Protein AF-0000000071012255 (afdb_homodimer)

pLDDT: mean 90.37, std 17.47, range [22.06, 98.94]

Sequence (1336 aa):
MFRRFIGMVAMVGAVVTPSLVTAQGPAPTIARPAGIAQPALRLTPPPGGAPALTRADVDTWLDGFMPYALADGDIAGATVVVVKDGAILTSRGFGYADIAKRTPVDPARTLMRPGSISKLFVWTAVMQQVERGKLNLDADVNQYLDFKIPPRDGKPITLRQIMTHRAGFEEAAKDIIFHDPKRLMPIDAYLKRWIPRRVFAPGTVPAYSNWATTLAGYIVQRVSNEPFEVYVERNIFAPLRMNNATFRQPLPARFTAQAAQGYGRASGKPIPFELVGPAPAGSLSITGNDMARFMLAHLNGGEYDGGRILSPATTAQMHAAQPGGIANLNRMALGFFESNINNRRVIGHLGDSEAFHSALHLFPAENVGLYLSLSSAGDAGAAGKIRIALFDAFADRYFPSPSRPIVAGVDDANARQHAAMMAGNWSNTRGSQSSFMALVGLLGQMNVSSGPKGELIVPALKGFGGGVRKWVEVSPFLWADPMSHERLGAEVKDGKVVRFAMDQVAPVMEYHQTPAARSSSWLLPALYVALAVMALTAVLWPIRAIVRRRFKGVLAMTPQRLRAFRASRIMAIATVLVLVGWLTTVTVMSADTNSLGSAMDPALWMLQIAGAVVFVGGVAIMAWNLWAAWTAPAGWPGRIWAILLLLSALVILWIAYAFGLMAMSVNYMFRRFIGMVAMVGAVVTPSLVTAQGPAPTIARPAGIAQPALRLTPPPGGAPALTRADVDTWLDGFMPYALADGDIAGATVVVVKDGAILTSRGFGYADIAKRTPVDPARTLMRPGSISKLFVWTAVMQQVERGKLNLDADVNQYLDFKIPPRDGKPITLRQIMTHRAGFEEAAKDIIFHDPKRLMPIDAYLKRWIPRRVFAPGTVPAYSNWATTLAGYIVQRVSNEPFEVYVERNIFAPLRMNNATFRQPLPARFTAQAAQGYGRASGKPIPFELVGPAPAGSLSITGNDMARFMLAHLNGGEYDGGRILSPATTAQMHAAQPGGIANLNRMALGFFESNINNRRVIGHLGDSEAFHSALHLFPAENVGLYLSLSSAGDAGAAGKIRIALFDAFADRYFPSPSRPIVAGVDDANARQHAAMMAGNWSNTRGSQSSFMALVGLLGQMNVSSGPKGELIVPALKGFGGGVRKWVEVSPFLWADPMSHERLGAEVKDGKVVRFAMDQVAPVMEYHQTPAARSSSWLLPALYVALAVMALTAVLWPIRAIVRRRFKGVLAMTPQRLRAFRASRIMAIATVLVLVGWLTTVTVMSADTNSLGSAMDPALWMLQIAGAVVFVGGVAIMAWNLWAAWTAPAGWPGRIWAILLLLSALVILWIAYAFGLMAMSVNY

Radius of gyration: 34.51 Å; Cα contacts (8 Å, |Δi|>4): 2786; chains: 2; bounding box: 96×97×81 Å

Secondary structure (DSSP, 8-state):
-HHHHHHHHHHTTT--------------------------------TT-PPP--HHHHHHHHHHHHHHHHHHHT--EEEEEEEETTEEEEEEEEEEEETTTTEEP-TTT-BB--GGGHHHHHHHHHHHHHHTTS--TTSBGGGG-SS-PPPBTTB--BHHHHHTT-S-BPP--TTSEES-GGG---HHHHHHH----B-S-TTTS----HHHHHHHHHHHHHHHTS-HHHHHIIIIITTTT-TTEE--SSPPHHHHTTBPPEESSTTSPEEPPPEETTTTSS--EE-HHHHHHHHHHHHTTTEETTEESS-HHHHHHHHSPPS-SSTTS--B-SSPEEEEETTEEEEEEEEE-SS-EEEEEEEGGGTEEEEEEESB--GGGHHHHHHHHHHHHHHHHHS----------S-HHHHHHHHHHH-EEEEESSS-SSSTTHHHHHHTPEEEEE-TTS-EE-TT-B-TTSSBP--EEEETTEEE-TTSS-EEEEEEETTEEEEEEETTTTTT--EEEPPGGG-HHHHHHHHHHHHHHHHHHHHHHHHHHHHHHHTT------HHHHHHHHHHHHHHHHHHHHHHHHHHHHHHHHH-GGGSSGGGHHHHHHHHHHHHHHHHHHHHHHHHHHHHHHHS---HHHHHHHHHHHHHHHHHHHHHHHTTTT------/-HHHHHHHHHHTTT--------------------------------TT-PPP--HHHHHHHHHHHHHHHHHHHT--EEEEEEEETTEEEEEEEEEEEETTTTEEP-TTT-BB--GGGHHHHHHHHHHHHHHTTS--TTS-GGGG-SS-PPPBTTB---HHHHHTT-S-BPP--TTSEES-GGG---HHHHHHH----B-S-TTTS----HHHHHHHHHHHHHHHTS-HHHHHIIIIITTTT-TTEE--SSPPGGGGGGBPPEESSTTSPEEPPPEETTTTSS--EE-HHHHHHHHHHHHTTTEETTEESS-HHHHHHHHSPPS-SSTTS--B-SSPEEEEETTEEEEEEEEE-SS-EEEEEEETTTTEEEEEEESB--GGGHHHHHHHHHHHHHHHHHS----------S-HHHHHHHHHHH-EEEEESSS-SSSTTHHHHHHTPEEEEE-TTS-EE-TT-B-TTSSBP--EEEETTEEE-TTSS-EEEEEEETTEEEEEEETTTTTT--EEEPPGGG-HHHHHHHHHHHHHHHHHHHHHHHHHHHHHHHTT------HHHHHHHHHHHHHHHHHHHHHHHHHHHHHHHHH-GGGSSGGGHHHHHHHHHHHHHHHHHHHHHHHHHHHHHHHS---HHHHHHHHHHHHHHHHHHHHHHHTTTT------

InterPro domains:
  IPR001466 Beta-lactamase-related [PF00144] (70-381)
  IPR012338 Beta-lactamase/transpeptidase-like [G3DSA:3.40.710.10] (60-386)
  IPR012338 Beta-lactamase/transpeptidase-like [SSF56601] (61-373)
  IPR050491 Beta-lactamase AmpC-like [PTHR46825] (71-378)

Solvent-accessible surface area (backbone atoms only — not comparable to full-atom values): 68120 Å² total; per-residue (Å²): 112,70,61,55,17,56,31,39,70,36,27,68,48,65,51,80,52,55,75,64,72,82,77,73,80,75,75,87,71,77,82,70,80,74,75,77,84,45,45,28,65,65,80,71,73,62,93,82,59,66,56,74,89,40,51,71,53,52,52,40,20,43,64,22,30,48,61,54,53,29,41,60,18,14,33,33,22,34,30,42,29,34,34,41,82,85,39,76,53,45,72,41,44,39,62,20,26,34,65,68,78,43,37,60,30,37,24,82,57,32,25,42,46,41,9,37,41,26,34,51,57,46,41,48,51,47,49,42,35,35,75,70,66,78,44,58,52,82,39,59,50,53,80,62,48,98,60,82,77,80,60,33,97,84,36,68,45,28,49,52,25,42,40,35,18,8,46,10,40,31,45,74,53,56,41,42,36,35,68,61,74,86,71,63,53,58,60,67,58,54,52,68,71,56,75,67,56,64,77,39,48,50,68,70,47,33,11,47,44,55,65,54,46,19,50,52,37,49,37,46,17,56,78,68,72,37,60,50,60,59,46,45,44,63,56,46,27,52,44,51,66,28,83,56,54,45,55,56,78,74,72,53,77,91,47,57,87,32,46,41,53,26,13,54,28,45,78,52,66,72,46,74,70,78,39,45,46,46,35,56,29,36,30,32,34,33,14,43,53,41,51,47,44,54,51,39,10,62,65,50,33,15,30,35,96,91,17,64,54,38,53,48,69,57,36,49,56,36,65,35,74,45,88,73,74,59,79,95,47,27,31,24,14,51,48,33,37,37,40,71,54,59,90,34,66,30,38,26,40,54,12,30,49,83,21,21,36,22,39,39,40,34,30,62,92,75,31,33,33,45,37,39,38,27,27,10,33,20,51,94,52,27,39,63,51,50,54,52,48,52,54,51,51,50,40,53,44,56,47,58,39,86,79,69,70,60,55,72,56,51,57,69,68,57,40,27,50,54,18,53,56,57,40,44,46,25,31,63,51,56,39,36,75,77,18,47,61,15,41,52,52,48,77,59,43,44,54,31,37,53,42,98,77,22,38,46,36,38,71,51,48,48,41,76,45,63,37,59,46,65,50,38,44,43,38,93,56,29,27,34,34,36,80,55,87,51,35,38,35,50,42,73,56,96,91,35,62,55,36,36,34,39,35,89,43,31,33,36,25,36,30,31,68,44,55,78,95,67,27,48,86,57,49,48,60,50,45,53,50,24,48,48,54,32,49,49,47,43,56,45,49,60,52,51,51,53,53,31,56,73,66,68,54,78,82,88,60,57,72,66,40,44,50,30,50,52,49,33,42,51,39,30,39,49,43,51,50,50,50,50,48,50,51,50,51,53,51,52,38,36,75,32,59,64,48,29,40,75,86,42,38,65,61,51,51,50,49,18,54,49,37,48,48,40,36,56,47,33,35,53,40,22,49,48,26,32,50,37,36,70,76,40,96,52,57,67,71,56,44,54,50,27,50,51,48,28,54,26,31,48,53,51,35,47,49,30,61,75,22,15,48,53,48,80,66,84,68,63,113,69,64,55,18,57,29,39,71,36,27,66,47,68,49,81,49,57,74,65,73,80,78,72,82,75,75,90,72,77,83,70,79,72,72,75,83,49,46,26,64,64,80,71,70,63,91,82,59,66,56,72,92,40,49,71,52,51,50,40,22,44,65,22,29,47,61,54,51,30,40,60,18,14,33,33,22,34,30,42,31,33,33,40,81,86,38,77,53,46,71,43,43,40,61,21,26,33,62,64,78,45,36,61,31,37,22,84,56,32,25,41,47,40,9,37,42,25,34,50,57,46,40,49,51,47,49,43,36,35,74,69,66,76,44,59,53,83,37,59,48,53,80,62,48,98,60,80,77,79,59,32,95,83,35,66,46,28,51,51,26,43,40,36,18,8,45,10,41,32,44,72,54,56,43,44,39,34,67,59,74,85,71,64,54,57,60,66,57,55,52,67,72,56,76,68,56,62,77,39,50,51,67,70,45,33,10,48,43,54,64,54,45,20,48,53,37,49,38,47,17,56,77,69,71,36,60,50,60,58,45,46,44,62,56,45,26,53,45,51,65,28,84,56,54,45,56,58,76,74,72,53,76,90,47,56,88,32,46,41,52,26,13,56,28,45,78,52,67,70,46,73,69,79,42,44,46,44,36,56,28,37,32,32,34,34,13,44,53,39,50,47,43,55,50,39,11,63,62,50,34,15,31,36,97,90,18,64,56,38,53,49,68,57,36,50,56,36,64,34,75,44,87,74,74,59,80,96,46,27,30,25,14,51,47,32,37,37,42,71,54,58,91,35,68,30,39,26,41,55,12,30,49,82,21,22,35,23,39,38,41,34,30,63,91,75,34,33,33,44,36,39,38,28,26,11,33,20,50,95,53,27,41,63,52,50,55,52,49,51,54,52,51,50,39,53,46,57,46,58,39,87,79,71,66,56,56,72,54,51,57,69,70,57,40,27,50,54,19,51,56,58,40,45,47,26,30,60,50,55,38,38,76,74,16,49,60,13,42,53,53,47,77,60,43,46,55,31,37,51,42,98,78,24,39,48,37,38,72,48,48,49,40,78,46,63,36,62,46,64,50,37,46,42,38,93,57,30,28,35,32,37,82,55,87,51,33,37,32,49,42,73,56,96,91,34,63,55,36,35,35,39,35,89,45,30,33,37,26,38,29,34,66,44,55,77,95,66,30,49,85,57,49,48,61,50,46,53,51,25,50,49,55,32,50,49,47,44,56,47,51,59,51,51,51,53,52,31,58,73,65,68,55,78,83,90,61,56,73,66,41,44,51,28,50,50,49,35,41,52,40,28,39,51,43,51,51,51,50,50,49,50,52,51,51,52,52,52,39,37,74,32,57,63,48,30,40,75,87,43,38,64,62,52,51,49,49,19,54,49,37,50,49,41,36,56,47,32,36,54,40,22,47,48,26,34,51,36,36,71,75,41,96,52,58,68,70,57,42,53,51,28,49,53,47,27,54,24,30,49,53,51,34,48,50,30,61,75,22,15,47,54,49,81,65,83,66,64

Structure (mmCIF, N/CA/C/O backbone):
data_AF-0000000071012255-model_v1
#
loop_
_entity.id
_entity.type
_entity.pdbx_description
1 polymer 'Beta-lactamase family protein'
#
loop_
_atom_site.group_PDB
_atom_site.id
_atom_site.type_symbol
_atom_site.label_atom_id
_atom_site.label_alt_id
_atom_site.label_comp_id
_atom_site.label_asym_id
_atom_site.label_entity_id
_atom_site.label_seq_id
_atom_site.pdbx_PDB_ins_code
_atom_site.Cartn_x
_atom_site.Cartn_y
_atom_site.Cartn_z
_atom_site.occupancy
_atom_site.B_iso_or_equiv
_atom_site.auth_seq_id
_atom_site.auth_comp_id
_atom_site.auth_asym_id
_atom_site.auth_atom_id
_atom_site.pdbx_PDB_model_num
ATOM 1 N N . MET A 1 1 ? -13.641 6.699 1.681 1 25.84 1 MET A N 1
ATOM 2 C CA . MET A 1 1 ? -13.852 8.109 1.374 1 25.84 1 MET A CA 1
ATOM 3 C C . MET A 1 1 ? -13.789 8.961 2.641 1 25.84 1 MET A C 1
ATOM 5 O O . MET A 1 1 ? -13.141 10.008 2.656 1 25.84 1 MET A O 1
ATOM 9 N N . PHE A 1 2 ? -14.562 8.469 3.654 1 28.02 2 PHE A N 1
ATOM 10 C CA . PHE A 1 2 ? -14.664 9.258 4.875 1 28.02 2 PHE A CA 1
ATOM 11 C C . PHE A 1 2 ? -13.336 9.289 5.617 1 28.02 2 PHE A C 1
ATOM 13 O O . PHE A 1 2 ? -12.938 10.328 6.148 1 28.02 2 PHE A O 1
ATOM 20 N N . ARG A 1 3 ? -12.648 8.258 5.617 1 33.25 3 ARG A N 1
ATOM 21 C CA . ARG A 1 3 ? -11.391 8.156 6.34 1 33.25 3 ARG A CA 1
ATOM 22 C C . ARG A 1 3 ? -10.312 9.016 5.688 1 33.25 3 ARG A C 1
ATOM 24 O O . ARG A 1 3 ? -9.438 9.547 6.371 1 33.25 3 ARG A O 1
ATOM 31 N N . ARG A 1 4 ? -10.406 9.102 4.426 1 36.56 4 ARG A N 1
ATOM 32 C CA . ARG A 1 4 ? -9.461 9.969 3.729 1 36.56 4 ARG A CA 1
ATOM 33 C C . ARG A 1 4 ? -9.68 11.43 4.109 1 36.56 4 ARG A C 1
ATOM 35 O O . ARG A 1 4 ? -8.75 12.234 4.074 1 36.56 4 ARG A O 1
ATOM 42 N N . PHE A 1 5 ? -10.938 11.688 4.383 1 33.81 5 PHE A N 1
ATOM 43 C CA . PHE A 1 5 ? -11.297 13.055 4.723 1 33.81 5 PHE A CA 1
ATOM 44 C C . PHE A 1 5 ? -10.633 13.484 6.023 1 33.81 5 PHE A C 1
ATOM 46 O O . PHE A 1 5 ? -10.117 14.602 6.129 1 33.81 5 PHE A O 1
ATOM 53 N N . ILE A 1 6 ? -10.719 12.617 7.004 1 36.5 6 ILE A N 1
ATOM 54 C CA . ILE A 1 6 ? -10.148 12.977 8.297 1 36.5 6 ILE A CA 1
ATOM 55 C C . ILE A 1 6 ? -8.648 13.234 8.141 1 36.5 6 ILE A C 1
ATOM 57 O O . ILE A 1 6 ? -8.109 14.172 8.734 1 36.5 6 ILE A O 1
ATOM 61 N N . GLY A 1 7 ? -8.117 12.484 7.207 1 35.53 7 GLY A N 1
ATOM 62 C CA . GLY A 1 7 ? -6.695 12.688 6.953 1 35.53 7 GLY A CA 1
ATOM 63 C C . GLY A 1 7 ? -6.391 14.008 6.281 1 35.53 7 GLY A C 1
ATOM 64 O O . GLY A 1 7 ? -5.398 14.664 6.609 1 35.53 7 GLY A O 1
ATOM 65 N N . MET A 1 8 ? -7.355 14.359 5.375 1 34.03 8 MET A N 1
ATOM 66 C CA . MET A 1 8 ? -7.102 15.594 4.645 1 34.03 8 MET A CA 1
ATOM 67 C C . MET A 1 8 ? -7.297 16.812 5.543 1 34.03 8 MET A C 1
ATOM 69 O O . MET A 1 8 ? -6.527 17.766 5.477 1 34.03 8 MET A O 1
ATOM 73 N N . VAL A 1 9 ? -8.461 16.859 6.172 1 34.94 9 VAL A N 1
ATOM 74 C CA . VAL A 1 9 ? -8.641 18 7.059 1 34.94 9 VAL A CA 1
ATOM 75 C C . VAL A 1 9 ? -7.535 18.016 8.117 1 34.94 9 VAL A C 1
ATOM 77 O O . VAL A 1 9 ? -7.055 19.078 8.508 1 34.94 9 VAL A O 1
ATOM 80 N N . ALA A 1 10 ? -7.168 16.797 8.531 1 34.09 10 ALA A N 1
ATOM 81 C CA . ALA A 1 10 ? -5.992 16.734 9.398 1 34.09 10 ALA A CA 1
ATOM 82 C C . ALA A 1 10 ? -4.723 17.078 8.617 1 34.09 10 ALA A C 1
ATOM 84 O O . ALA A 1 10 ? -3.752 17.578 9.195 1 34.09 10 ALA A O 1
ATOM 85 N N . MET A 1 11 ? -4.73 16.719 7.305 1 32.56 11 MET A N 1
ATOM 86 C CA . MET A 1 11 ? -3.51 16.875 6.52 1 32.56 11 MET A CA 1
ATOM 87 C C . MET A 1 11 ? -3.217 18.344 6.258 1 32.56 11 MET A C 1
ATOM 89 O O . MET A 1 11 ? -2.096 18.703 5.895 1 32.56 11 MET A O 1
ATOM 93 N N . VAL A 1 12 ? -4.152 19.25 5.93 1 31.62 12 VAL A N 1
ATOM 94 C CA . VAL A 1 12 ? -3.576 20.578 5.812 1 31.62 12 VAL A CA 1
ATOM 95 C C . VAL A 1 12 ? -2.783 20.922 7.074 1 31.62 12 VAL A C 1
ATOM 97 O O . VAL A 1 12 ? -2.045 21.906 7.105 1 31.62 12 VAL A O 1
ATOM 100 N N . GLY A 1 13 ? -3.215 20.672 8.305 1 28.89 13 GLY A N 1
ATOM 101 C CA . GLY A 1 13 ? -2.248 20.594 9.391 1 28.89 13 GLY A CA 1
ATOM 102 C C . GLY A 1 13 ? -1.389 19.344 9.312 1 28.89 13 GLY A C 1
ATOM 103 O O . GLY A 1 13 ? -1.887 18.25 9.016 1 28.89 13 GLY A O 1
ATOM 104 N N . ALA A 1 14 ? -0.056 19.375 9.023 1 29.55 14 ALA A N 1
ATOM 105 C CA . ALA A 1 14 ? 0.936 18.359 8.68 1 29.55 14 ALA A CA 1
ATOM 106 C C . ALA A 1 14 ? 0.778 17.125 9.555 1 29.55 14 ALA A C 1
ATOM 108 O O . ALA A 1 14 ? 1.701 16.312 9.664 1 29.55 14 ALA A O 1
ATOM 109 N N . VAL A 1 15 ? -0.215 17.109 10.445 1 25.81 15 VAL A N 1
ATOM 110 C CA . VAL A 1 15 ? -0.013 15.938 11.297 1 25.81 15 VAL A CA 1
ATOM 111 C C . VAL A 1 15 ? -0.426 14.68 10.539 1 25.81 15 VAL A C 1
ATOM 113 O O . VAL A 1 15 ? -1.485 14.641 9.914 1 25.81 15 VAL A O 1
ATOM 116 N N . VAL A 1 16 ? 0.485 13.836 10.164 1 27.47 16 VAL A N 1
ATOM 117 C CA . VAL A 1 16 ? 0.357 12.484 9.633 1 27.47 16 VAL A CA 1
ATOM 118 C C . VAL A 1 16 ? -0.749 11.742 10.383 1 27.47 16 VAL A C 1
ATOM 120 O O . VAL A 1 16 ? -0.625 11.469 11.578 1 27.47 16 VAL A O 1
ATOM 123 N N . THR A 1 17 ? -1.962 12.18 10.141 1 26.56 17 THR A N 1
ATOM 124 C CA . THR A 1 17 ? -2.941 11.367 10.852 1 26.56 17 THR A CA 1
ATOM 125 C C . THR A 1 17 ? -2.902 9.922 10.359 1 26.56 17 THR A C 1
ATOM 127 O O . THR A 1 17 ? -2.904 9.672 9.156 1 26.56 17 THR A O 1
ATOM 130 N N . PRO A 1 18 ? -2.543 8.969 11.164 1 25.66 18 PRO A N 1
ATOM 131 C CA . PRO A 1 18 ? -2.539 7.543 10.828 1 25.66 18 PRO A CA 1
ATOM 132 C C . PRO A 1 18 ? -3.859 7.078 10.219 1 25.66 18 PRO A C 1
ATOM 134 O O . PRO A 1 18 ? -4.91 7.66 10.492 1 25.66 18 PRO A O 1
ATOM 137 N N . SER A 1 19 ? -3.793 6.645 9.031 1 26.05 19 SER A N 1
ATOM 138 C CA . SER A 1 19 ? -4.895 6.012 8.32 1 26.05 19 SER A CA 1
ATOM 139 C C . SER A 1 19 ? -5.715 5.117 9.242 1 26.05 19 SER A C 1
ATOM 141 O O . SER A 1 19 ? -5.172 4.211 9.883 1 26.05 19 SER A O 1
ATOM 143 N N . LEU A 1 20 ? -6.785 5.656 9.695 1 24.95 20 LEU A N 1
ATOM 144 C CA . LEU A 1 20 ? -7.738 4.949 10.539 1 24.95 20 LEU A CA 1
ATOM 145 C C . LEU A 1 20 ? -8.297 3.721 9.828 1 24.95 20 LEU A C 1
ATOM 147 O O . LEU A 1 20 ? -8.906 3.836 8.766 1 24.95 20 LEU A O 1
ATOM 151 N N . VAL A 1 21 ? -7.695 2.561 9.938 1 23.81 21 VAL A N 1
ATOM 152 C CA . VAL A 1 21 ? -8.203 1.245 9.562 1 23.81 21 VAL A CA 1
ATOM 153 C C . VAL A 1 21 ? -9.539 0.991 10.25 1 23.81 21 VAL A C 1
ATOM 155 O O . VAL A 1 21 ? -9.68 1.229 11.453 1 23.81 21 VAL A O 1
ATOM 158 N N . THR A 1 22 ? -10.586 0.944 9.531 1 22.5 22 THR A N 1
ATOM 159 C CA . THR A 1 22 ? -11.922 0.537 9.969 1 22.5 22 THR A CA 1
ATOM 160 C C . THR A 1 22 ? -11.859 -0.797 10.711 1 22.5 22 THR A C 1
ATOM 162 O O . THR A 1 22 ? -11.18 -1.728 10.266 1 22.5 22 THR A O 1
ATOM 165 N N . ALA A 1 23 ? -12.266 -0.789 12 1 25.44 23 ALA A N 1
ATOM 166 C CA . ALA A 1 23 ? -12.344 -1.855 12.992 1 25.44 23 ALA A CA 1
ATOM 167 C C . ALA A 1 23 ? -13.367 -2.914 12.586 1 25.44 23 ALA A C 1
ATOM 169 O O . ALA A 1 23 ? -14.57 -2.676 12.641 1 25.44 23 ALA A O 1
ATOM 170 N N . GLN A 1 24 ? -13.203 -3.717 11.602 1 23.75 24 GLN A N 1
ATOM 171 C CA . GLN A 1 24 ? -14.133 -4.832 11.727 1 23.75 24 GLN A CA 1
ATOM 172 C C . GLN A 1 24 ? -13.938 -5.57 13.055 1 23.75 24 GLN A C 1
ATOM 174 O O . GLN A 1 24 ? -12.805 -5.801 13.477 1 23.75 24 GLN A O 1
ATOM 179 N N . GLY A 1 25 ? -14.984 -5.531 13.898 1 25.53 25 GLY A N 1
ATOM 180 C CA . GLY A 1 25 ? -15.086 -6.125 15.219 1 25.53 25 GLY A CA 1
ATOM 181 C C . GLY A 1 25 ? -14.602 -7.562 15.266 1 25.53 25 GLY A C 1
ATOM 182 O O . GLY A 1 25 ? -15.039 -8.398 14.469 1 25.53 25 GLY A O 1
ATOM 183 N N . PRO A 1 26 ? -13.266 -7.734 15.68 1 26.19 26 PRO A N 1
ATOM 184 C CA . PRO A 1 26 ? -12.703 -9.078 15.797 1 26.19 26 PRO A CA 1
ATOM 185 C C . PRO A 1 26 ? -13.555 -10 16.672 1 26.19 26 PRO A C 1
ATOM 187 O O . PRO A 1 26 ? -14.227 -9.531 17.594 1 26.19 26 PRO A O 1
ATOM 190 N N . ALA A 1 27 ? -14.016 -11.203 16.156 1 28.45 27 ALA A N 1
ATOM 191 C CA . ALA A 1 27 ? -14.547 -12.305 16.953 1 28.45 27 ALA A CA 1
ATOM 192 C C . ALA A 1 27 ? -13.695 -12.555 18.188 1 28.45 27 ALA A C 1
ATOM 194 O O . ALA A 1 27 ? -12.477 -12.359 18.156 1 28.45 27 ALA A O 1
ATOM 195 N N . PRO A 1 28 ? -14.227 -12.844 19.391 1 25.39 28 PRO A N 1
ATOM 196 C CA . PRO A 1 28 ? -13.609 -12.992 20.719 1 25.39 28 PRO A CA 1
ATOM 197 C C . PRO A 1 28 ? -12.5 -14.047 20.734 1 25.39 28 PRO A C 1
ATOM 199 O O . PRO A 1 28 ? -12.789 -15.25 20.656 1 25.39 28 PRO A O 1
ATOM 202 N N . THR A 1 29 ? -11.484 -14 19.797 1 24.94 29 THR A N 1
ATOM 203 C CA . THR A 1 29 ? -10.555 -15.109 19.969 1 24.94 29 THR A CA 1
ATOM 204 C C . THR A 1 29 ? -9.953 -15.086 21.375 1 24.94 29 THR A C 1
ATOM 206 O O . THR A 1 29 ? -9.648 -14.016 21.906 1 24.94 29 THR A O 1
ATOM 209 N N . ILE A 1 30 ? -10.078 -16.266 22.109 1 23.95 30 ILE A N 1
ATOM 210 C CA . ILE A 1 30 ? -9.555 -16.719 23.391 1 23.95 30 ILE A CA 1
ATOM 211 C C . ILE A 1 30 ? -8.078 -16.328 23.516 1 23.95 30 ILE A C 1
ATOM 213 O O . ILE A 1 30 ? -7.305 -16.531 22.578 1 23.95 30 ILE A O 1
ATOM 217 N N . ALA A 1 31 ? -7.801 -15.695 24.656 1 27.61 31 ALA A N 1
ATOM 218 C CA . ALA A 1 31 ? -6.582 -15.008 25.078 1 27.61 31 ALA A CA 1
ATOM 219 C C . ALA A 1 31 ? -5.41 -15.977 25.172 1 27.61 31 ALA A C 1
ATOM 221 O O . ALA A 1 31 ? -5.398 -16.875 26.016 1 27.61 31 ALA A O 1
ATOM 222 N N . ARG A 1 32 ? -4.797 -16.5 24 1 27.55 32 ARG A N 1
ATOM 223 C CA . ARG A 1 32 ? -3.545 -17.203 24.25 1 27.55 32 ARG A CA 1
ATOM 224 C C . ARG A 1 32 ? -2.594 -16.344 25.078 1 27.55 32 ARG A C 1
ATOM 226 O O . ARG A 1 32 ? -2.598 -15.109 24.969 1 27.55 32 ARG A O 1
ATOM 233 N N . PRO A 1 33 ? -1.867 -16.938 26.094 1 24.55 33 PRO A N 1
ATOM 234 C CA . PRO A 1 33 ? -0.957 -16.281 27.031 1 24.55 33 PRO A CA 1
ATOM 235 C C . PRO A 1 33 ? 0.05 -15.359 26.344 1 24.55 33 PRO A C 1
ATOM 237 O O . PRO A 1 33 ? 0.392 -15.57 25.188 1 24.55 33 PRO A O 1
ATOM 240 N N . ALA A 1 34 ? 0.142 -14.219 26.969 1 28.2 34 ALA A N 1
ATOM 241 C CA . ALA A 1 34 ? 0.864 -12.992 26.656 1 28.2 34 ALA A CA 1
ATOM 242 C C . ALA A 1 34 ? 2.35 -13.266 26.438 1 28.2 34 ALA A C 1
ATOM 244 O O . ALA A 1 34 ? 3.025 -13.781 27.328 1 28.2 34 ALA A O 1
ATOM 245 N N . GLY A 1 35 ? 2.713 -13.711 25.156 1 25.84 35 GLY A N 1
ATOM 246 C CA . GLY A 1 35 ? 4.113 -13.82 24.766 1 25.84 35 GLY A CA 1
ATOM 247 C C . GLY A 1 35 ? 4.926 -12.594 25.141 1 25.84 35 GLY A C 1
ATOM 248 O O . GLY A 1 35 ? 4.402 -11.477 25.172 1 25.84 35 GLY A O 1
ATOM 249 N N . ILE A 1 36 ? 6.035 -12.688 25.891 1 26.72 36 ILE A N 1
ATOM 250 C CA . ILE A 1 36 ? 7.09 -11.797 26.359 1 26.72 36 ILE A CA 1
ATOM 251 C C . ILE A 1 36 ? 7.535 -10.883 25.219 1 26.72 36 ILE A C 1
ATOM 253 O O . ILE A 1 36 ? 7.816 -11.359 24.109 1 26.72 36 ILE A O 1
ATOM 257 N N . ALA A 1 37 ? 7.352 -9.602 25.422 1 30.14 37 ALA A N 1
ATOM 258 C CA . ALA A 1 37 ? 7.672 -8.445 24.594 1 30.14 37 ALA A CA 1
ATOM 259 C C . ALA A 1 37 ? 9.133 -8.477 24.141 1 30.14 37 ALA A C 1
ATOM 261 O O . ALA A 1 37 ? 10.039 -8.336 24.969 1 30.14 37 ALA A O 1
ATOM 262 N N . GLN A 1 38 ? 9.43 -9.336 23.156 1 28.81 38 GLN A N 1
ATOM 263 C CA . GLN A 1 38 ? 10.836 -9.336 22.766 1 28.81 38 GLN A CA 1
ATOM 264 C C . GLN A 1 38 ? 11.266 -7.965 22.266 1 28.81 38 GLN A C 1
ATOM 266 O O . GLN A 1 38 ? 10.5 -7.277 21.594 1 28.81 38 GLN A O 1
ATOM 271 N N . PRO A 1 39 ? 12.391 -7.438 22.625 1 28.53 39 PRO A N 1
ATOM 272 C CA . PRO A 1 39 ? 12.992 -6.121 22.406 1 28.53 39 PRO A CA 1
ATOM 273 C C . PRO A 1 39 ? 13.062 -5.742 20.938 1 28.53 39 PRO A C 1
ATOM 275 O O . PRO A 1 39 ? 13.141 -6.621 20.062 1 28.53 39 PRO A O 1
ATOM 278 N N . ALA A 1 40 ? 12.742 -4.512 20.578 1 32.5 40 ALA A N 1
ATOM 279 C CA . ALA A 1 40 ? 12.734 -3.746 19.344 1 32.5 40 ALA A CA 1
ATOM 280 C C . ALA A 1 40 ? 14.008 -3.977 18.547 1 32.5 40 ALA A C 1
ATOM 282 O O . ALA A 1 40 ? 15.109 -3.932 19.094 1 32.5 40 ALA A O 1
ATOM 283 N N . LEU A 1 41 ? 13.938 -4.438 17.391 1 32.31 41 LEU A N 1
ATOM 284 C CA . LEU A 1 41 ? 14.977 -4.781 16.438 1 32.31 41 LEU A CA 1
ATOM 285 C C . LEU A 1 41 ? 15.695 -3.531 15.938 1 32.31 41 LEU A C 1
ATOM 287 O O . LEU A 1 41 ? 15.203 -2.848 15.039 1 32.31 41 LEU A O 1
ATOM 291 N N . ARG A 1 42 ? 16.344 -2.695 16.672 1 37.16 42 ARG A N 1
ATOM 292 C CA . ARG A 1 42 ? 17.219 -1.666 16.125 1 37.16 42 ARG A CA 1
ATOM 293 C C . ARG A 1 42 ? 18.25 -2.273 15.188 1 37.16 42 ARG A C 1
ATOM 295 O O . ARG A 1 42 ? 18.875 -3.291 15.508 1 37.16 42 ARG A O 1
ATOM 302 N N . LEU A 1 43 ? 18.281 -1.857 14.008 1 39.19 43 LEU A N 1
ATOM 303 C CA . LEU A 1 43 ? 19.312 -2.232 13.047 1 39.19 43 LEU A CA 1
ATOM 304 C C . LEU A 1 43 ? 20.688 -2.148 13.688 1 39.19 43 LEU A C 1
ATOM 306 O O . LEU A 1 43 ? 21.047 -1.127 14.281 1 39.19 43 LEU A O 1
ATOM 310 N N . THR A 1 44 ? 21.25 -3.271 14.039 1 40.88 44 THR A N 1
ATOM 311 C CA . THR A 1 44 ? 22.641 -3.332 14.484 1 40.88 44 THR A CA 1
ATOM 312 C C . THR A 1 44 ? 23.547 -2.516 13.562 1 40.88 44 THR A C 1
ATOM 314 O O . THR A 1 44 ? 23.516 -2.688 12.336 1 40.88 44 THR A O 1
ATOM 317 N N . PRO A 1 45 ? 24.094 -1.412 14.148 1 44.03 45 PRO A N 1
ATOM 318 C CA . PRO A 1 45 ? 25.094 -0.751 13.312 1 44.03 45 PRO A CA 1
ATOM 319 C C . PRO A 1 45 ? 26.016 -1.741 12.609 1 44.03 45 PRO A C 1
ATOM 321 O O . PRO A 1 45 ? 26.266 -2.832 13.133 1 44.03 45 PRO A O 1
ATOM 324 N N . PRO A 1 46 ? 26.266 -1.557 11.367 1 46.81 46 PRO A N 1
ATOM 325 C CA . PRO A 1 46 ? 27.297 -2.439 10.797 1 46.81 46 PRO A CA 1
ATOM 326 C C . PRO A 1 46 ? 28.531 -2.547 11.688 1 46.81 46 PRO A C 1
ATOM 328 O O . PRO A 1 46 ? 28.828 -1.629 12.453 1 46.81 46 PRO A O 1
ATOM 331 N N . PRO A 1 47 ? 29.062 -3.701 11.906 1 48.38 47 PRO A N 1
ATOM 332 C CA . PRO A 1 47 ? 30.234 -3.902 12.773 1 48.38 47 PRO A CA 1
ATOM 333 C C . PRO A 1 47 ? 31.281 -2.801 12.625 1 48.38 47 PRO A C 1
ATOM 335 O O . PRO A 1 47 ? 32.156 -2.652 13.477 1 48.38 47 PRO A O 1
ATOM 338 N N . GLY A 1 48 ? 31.438 -2.129 11.484 1 54.31 48 GLY A N 1
ATOM 339 C CA . GLY A 1 48 ? 32.594 -1.262 11.227 1 54.31 48 GLY A CA 1
ATOM 340 C C . GLY A 1 48 ? 32.312 0.185 11.602 1 54.31 48 GLY A C 1
ATOM 341 O O . GLY A 1 48 ? 33.031 1.083 11.164 1 54.31 48 GLY A O 1
ATOM 342 N N . GLY A 1 49 ? 31.578 0.471 12.664 1 68.19 49 GLY A N 1
ATOM 343 C CA . GLY A 1 49 ? 31.297 1.831 13.094 1 68.19 49 GLY A CA 1
ATOM 344 C C . GLY A 1 49 ? 30.453 2.609 12.109 1 68.19 49 GLY A C 1
ATOM 345 O O . GLY A 1 49 ? 30.219 2.154 10.984 1 68.19 49 GLY A O 1
ATOM 346 N N . ALA A 1 50 ? 29.922 3.746 12.469 1 82.5 50 ALA A N 1
ATOM 347 C CA . ALA A 1 50 ? 29.109 4.617 11.625 1 82.5 50 ALA A CA 1
ATOM 348 C C . ALA A 1 50 ? 29.938 5.176 10.469 1 82.5 50 ALA A C 1
ATOM 350 O O . ALA A 1 50 ? 31.062 5.621 10.656 1 82.5 50 ALA A O 1
ATOM 351 N N . PRO A 1 51 ? 29.469 5.012 9.273 1 92.19 51 PRO A N 1
ATOM 352 C CA . PRO A 1 51 ? 30.188 5.621 8.156 1 92.19 51 PRO A CA 1
ATOM 353 C C . PRO A 1 51 ? 30.344 7.133 8.305 1 92.19 51 PRO A C 1
ATOM 355 O O . PRO A 1 51 ? 29.516 7.781 8.945 1 92.19 51 PRO A O 1
ATOM 358 N N . ALA A 1 52 ? 31.438 7.621 7.777 1 94.44 52 ALA A N 1
ATOM 359 C CA . ALA A 1 52 ? 31.625 9.07 7.734 1 94.44 52 ALA A CA 1
ATOM 360 C C . ALA A 1 52 ? 30.609 9.719 6.781 1 94.44 52 ALA A C 1
ATOM 362 O O . ALA A 1 52 ? 30.312 9.172 5.719 1 94.44 52 ALA A O 1
ATOM 363 N N . LEU A 1 53 ? 30.062 10.789 7.195 1 97.75 53 LEU A N 1
ATOM 364 C CA . LEU A 1 53 ? 29.156 11.547 6.34 1 97.75 53 LEU A CA 1
ATOM 365 C C . LEU A 1 53 ? 29.922 12.289 5.25 1 97.75 53 LEU A C 1
ATOM 367 O O . LEU A 1 53 ? 30.359 13.422 5.453 1 97.75 53 LEU A O 1
ATOM 371 N N . THR A 1 54 ? 30.172 11.656 4.152 1 97.75 54 THR A N 1
ATOM 372 C CA . THR A 1 54 ? 30.812 12.211 2.967 1 97.75 54 THR A CA 1
ATOM 373 C C . THR A 1 54 ? 29.844 12.242 1.788 1 97.75 54 THR A C 1
ATOM 375 O O . THR A 1 54 ? 28.828 11.539 1.791 1 97.75 54 THR A O 1
ATOM 378 N N . ARG A 1 55 ? 30.156 13.094 0.866 1 97.75 55 ARG A N 1
ATOM 379 C CA . ARG A 1 55 ? 29.312 13.188 -0.323 1 97.75 55 ARG A CA 1
ATOM 380 C C . ARG A 1 55 ? 29.172 11.828 -1.007 1 97.75 55 ARG A C 1
ATOM 382 O O . ARG A 1 55 ? 28.062 11.43 -1.387 1 97.75 55 ARG A O 1
ATOM 389 N N . ALA A 1 56 ? 30.297 11.109 -1.189 1 96.31 56 ALA A N 1
ATOM 390 C CA . ALA A 1 56 ? 30.297 9.828 -1.886 1 96.31 56 ALA A CA 1
ATOM 391 C C . ALA A 1 56 ? 29.375 8.828 -1.194 1 96.31 56 ALA A C 1
ATOM 393 O O . ALA A 1 56 ? 28.594 8.133 -1.853 1 96.31 56 ALA A O 1
ATOM 394 N N . ASP A 1 57 ? 29.484 8.734 0.119 1 97.31 57 ASP A N 1
ATOM 395 C CA . ASP A 1 57 ? 28.688 7.766 0.867 1 97.31 57 ASP A CA 1
ATOM 396 C C . ASP A 1 57 ? 27.203 8.125 0.832 1 97.31 57 ASP A C 1
ATOM 398 O O . ASP A 1 57 ? 26.359 7.277 0.545 1 97.31 57 ASP A O 1
ATOM 402 N N . VAL A 1 58 ? 26.875 9.406 1.076 1 98.31 58 VAL A N 1
ATOM 403 C CA . VAL A 1 58 ? 25.484 9.82 1.144 1 98.31 58 VAL A CA 1
ATOM 404 C C . VAL A 1 58 ? 24.844 9.695 -0.236 1 98.31 58 VAL A C 1
ATOM 406 O O . VAL A 1 58 ? 23.688 9.281 -0.354 1 98.31 58 VAL A O 1
ATOM 409 N N . ASP A 1 59 ? 25.562 10.039 -1.271 1 97.81 59 ASP A N 1
ATOM 410 C CA . ASP A 1 59 ? 25.031 9.93 -2.623 1 97.81 59 ASP A CA 1
ATOM 411 C C . ASP A 1 59 ? 24.688 8.477 -2.967 1 97.81 59 ASP A C 1
ATOM 413 O O . ASP A 1 59 ? 23.625 8.203 -3.514 1 97.81 59 ASP A O 1
ATOM 417 N N . THR A 1 60 ? 25.625 7.547 -2.674 1 97.56 60 THR A N 1
ATOM 418 C CA . THR A 1 60 ? 25.391 6.133 -2.945 1 97.56 60 THR A CA 1
ATOM 419 C C . THR A 1 60 ? 24.219 5.609 -2.123 1 97.56 60 THR A C 1
ATOM 421 O O . THR A 1 60 ? 23.375 4.863 -2.633 1 97.56 60 THR A O 1
ATOM 424 N N . TRP A 1 61 ? 24.141 6.004 -0.86 1 98.12 61 TRP A N 1
ATOM 425 C CA . TRP A 1 61 ? 23.062 5.613 0.038 1 98.12 61 TRP A CA 1
ATOM 426 C C . TRP A 1 61 ? 21.719 6.105 -0.487 1 98.12 61 TRP A C 1
ATOM 428 O O . TRP A 1 61 ? 20.734 5.355 -0.498 1 98.12 61 TRP A O 1
ATOM 438 N N . LEU A 1 62 ? 21.672 7.352 -0.957 1 98.5 62 LEU A N 1
ATOM 439 C CA . LEU A 1 62 ? 20.453 7.934 -1.509 1 98.5 62 LEU A CA 1
ATOM 440 C C . LEU A 1 62 ? 20.047 7.23 -2.803 1 98.5 62 LEU A C 1
ATOM 442 O O . LEU A 1 62 ? 18.859 7.09 -3.096 1 98.5 62 LEU A O 1
ATOM 446 N N . ASP A 1 63 ? 21.062 6.805 -3.574 1 97.44 63 ASP A N 1
ATOM 447 C CA . ASP A 1 63 ? 20.781 6.074 -4.805 1 97.44 63 ASP A CA 1
ATOM 448 C C . ASP A 1 63 ? 20.047 4.766 -4.516 1 97.44 63 ASP A C 1
ATOM 450 O O . ASP A 1 63 ? 19.312 4.262 -5.359 1 97.44 63 ASP A O 1
ATOM 454 N N . GLY A 1 64 ? 20.297 4.219 -3.385 1 97.69 64 GLY A N 1
ATOM 455 C CA . 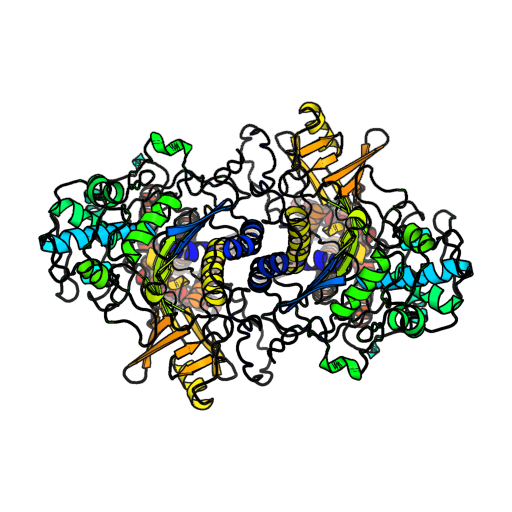GLY A 1 64 ? 19.562 3.027 -2.965 1 97.69 64 GLY A CA 1
ATOM 456 C C . GLY A 1 64 ? 18.188 3.334 -2.408 1 97.69 64 GLY A C 1
ATOM 457 O O . GLY A 1 64 ? 17.219 2.641 -2.725 1 97.69 64 GLY A O 1
ATOM 458 N N . PHE A 1 65 ? 18.047 4.375 -1.713 1 97.81 65 PHE A N 1
ATOM 459 C CA . PHE A 1 65 ? 16.859 4.699 -0.938 1 97.81 65 PHE A CA 1
ATOM 460 C C . PHE A 1 65 ? 15.789 5.336 -1.823 1 97.81 65 PHE A C 1
ATOM 462 O O . PHE A 1 65 ? 14.664 4.836 -1.903 1 97.81 65 PHE A O 1
ATOM 469 N N . MET A 1 66 ? 16.062 6.34 -2.566 1 98.38 66 MET A N 1
ATOM 470 C CA . MET A 1 66 ? 15.094 7.289 -3.098 1 98.38 66 MET A CA 1
ATOM 471 C C . MET A 1 66 ? 14.367 6.703 -4.309 1 98.38 66 MET A C 1
ATOM 473 O O . MET A 1 66 ? 13.141 6.793 -4.406 1 98.38 66 MET A O 1
ATOM 477 N N . PRO A 1 67 ? 15.133 6.102 -5.262 1 96.06 67 PRO A N 1
ATOM 478 C CA . PRO A 1 67 ? 14.414 5.613 -6.438 1 96.06 67 PRO A CA 1
ATOM 479 C C . PRO A 1 67 ? 13.328 4.594 -6.082 1 96.06 67 PRO A C 1
ATOM 481 O O . PRO A 1 67 ? 12.211 4.68 -6.586 1 96.06 67 PRO A O 1
ATOM 484 N N . TYR A 1 68 ? 13.656 3.666 -5.199 1 95.81 68 TYR A N 1
ATOM 485 C CA . TYR A 1 68 ? 12.664 2.678 -4.789 1 95.81 68 TYR A CA 1
ATOM 486 C C . TYR A 1 68 ? 11.516 3.338 -4.051 1 95.81 68 TYR A C 1
ATOM 488 O O . TYR A 1 68 ? 10.344 3.029 -4.301 1 95.81 68 TYR A O 1
ATOM 496 N N . ALA A 1 69 ? 11.836 4.234 -3.131 1 96.75 69 ALA A N 1
ATOM 497 C CA . ALA A 1 69 ? 10.812 4.902 -2.326 1 96.75 69 ALA A CA 1
ATOM 498 C C . ALA A 1 69 ? 9.828 5.66 -3.211 1 96.75 69 ALA A C 1
ATOM 500 O O . ALA A 1 69 ? 8.617 5.586 -3 1 96.75 69 ALA A O 1
ATOM 501 N N . LEU A 1 70 ? 10.344 6.371 -4.203 1 96.5 70 LEU A N 1
ATOM 502 C CA . LEU A 1 70 ? 9.484 7.148 -5.09 1 96.5 70 LEU A CA 1
ATOM 503 C C . LEU A 1 70 ? 8.609 6.23 -5.934 1 96.5 70 LEU A C 1
ATOM 505 O O . LEU A 1 70 ? 7.406 6.465 -6.066 1 96.5 70 LEU A O 1
ATOM 509 N N . ALA A 1 71 ? 9.172 5.188 -6.445 1 92.88 71 ALA A N 1
ATOM 510 C CA . ALA A 1 71 ? 8.438 4.285 -7.328 1 92.88 71 ALA A CA 1
ATOM 511 C C . ALA A 1 71 ? 7.348 3.543 -6.566 1 92.88 71 ALA A C 1
ATOM 513 O O . ALA A 1 71 ? 6.191 3.514 -6.996 1 92.88 71 ALA A O 1
ATOM 514 N N . ASP A 1 72 ? 7.742 2.982 -5.449 1 92.69 72 ASP A N 1
ATOM 515 C CA . ASP A 1 72 ? 6.793 2.217 -4.648 1 92.69 72 ASP A CA 1
ATOM 516 C C . ASP A 1 72 ? 5.66 3.107 -4.137 1 92.69 72 ASP A C 1
ATOM 518 O O . ASP A 1 72 ? 4.512 2.672 -4.055 1 92.69 72 ASP A O 1
ATOM 522 N N . GLY A 1 73 ? 6.012 4.32 -3.852 1 93.88 73 GLY A N 1
ATOM 523 C CA . GLY A 1 73 ? 5.027 5.242 -3.309 1 93.88 73 GLY A CA 1
ATOM 524 C C . GLY A 1 73 ? 4.242 5.977 -4.379 1 93.88 73 GLY A C 1
ATOM 525 O O . GLY A 1 73 ? 3.324 6.738 -4.07 1 93.88 73 GLY A O 1
ATOM 526 N N . ASP A 1 74 ? 4.582 5.812 -5.645 1 94.12 74 ASP A N 1
ATOM 527 C CA . ASP A 1 74 ? 3.955 6.516 -6.762 1 94.12 74 ASP A CA 1
ATOM 528 C C . ASP A 1 74 ? 4.121 8.031 -6.621 1 94.12 74 ASP A C 1
ATOM 530 O O . ASP A 1 74 ? 3.141 8.773 -6.672 1 94.12 74 ASP A O 1
ATOM 534 N N . ILE A 1 75 ? 5.324 8.438 -6.367 1 96.88 75 ILE A N 1
ATOM 535 C CA . ILE A 1 75 ? 5.695 9.836 -6.168 1 96.88 75 ILE A CA 1
ATOM 536 C C . ILE A 1 75 ? 6.438 10.352 -7.398 1 96.88 75 ILE A C 1
ATOM 538 O O . ILE A 1 75 ? 7.316 9.664 -7.934 1 96.88 75 ILE A O 1
ATOM 542 N N . ALA A 1 76 ? 6.199 11.539 -7.879 1 96.19 76 ALA A N 1
ATOM 543 C CA . ALA A 1 76 ? 6.688 12.086 -9.141 1 96.19 76 ALA A CA 1
ATOM 544 C C . ALA A 1 76 ? 8.148 12.516 -9.023 1 96.19 76 ALA A C 1
ATOM 546 O O . ALA A 1 76 ? 8.953 12.242 -9.914 1 96.19 76 ALA A O 1
ATOM 547 N N . GLY A 1 77 ? 8.422 13.203 -7.957 1 97.94 77 GLY A N 1
ATOM 548 C CA . GLY A 1 77 ? 9.766 13.758 -7.852 1 97.94 77 GLY A CA 1
ATOM 549 C C . GLY A 1 77 ? 10.133 14.164 -6.438 1 97.94 77 GLY A C 1
ATOM 550 O O . GLY A 1 77 ? 9.266 14.273 -5.57 1 97.94 77 GLY A O 1
ATOM 551 N N . ALA A 1 78 ? 11.469 14.359 -6.23 1 98.69 78 ALA A N 1
ATOM 552 C CA . ALA A 1 78 ? 11.984 14.734 -4.918 1 98.69 78 ALA A CA 1
ATOM 553 C C . ALA A 1 78 ? 13.281 15.516 -5.043 1 98.69 78 ALA A C 1
ATOM 555 O O . ALA A 1 78 ? 14.055 15.312 -5.984 1 98.69 78 ALA A O 1
ATOM 556 N N . THR A 1 79 ? 13.469 16.391 -4.145 1 98.5 79 THR A N 1
ATOM 557 C CA . THR A 1 79 ? 14.75 17.047 -3.904 1 98.5 79 THR A CA 1
ATOM 558 C C . THR A 1 79 ? 15.281 16.703 -2.518 1 98.5 79 THR A C 1
ATOM 560 O O . THR A 1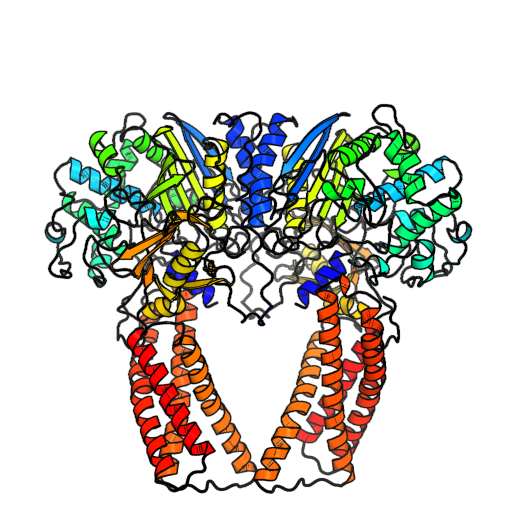 79 ? 14.547 16.766 -1.532 1 98.5 79 THR A O 1
ATOM 563 N N . VAL A 1 80 ? 16.547 16.266 -2.439 1 98.88 80 VAL A N 1
ATOM 564 C CA . VAL A 1 80 ? 17.219 16.016 -1.171 1 98.88 80 VAL A CA 1
ATOM 565 C C . VAL A 1 80 ? 18.484 16.859 -1.09 1 98.88 80 VAL A C 1
ATOM 567 O O . VAL A 1 80 ? 19.312 16.828 -2.004 1 98.88 80 VAL A O 1
ATOM 570 N N . VAL A 1 81 ? 18.609 17.594 -0.029 1 98.88 81 VAL A N 1
ATOM 571 C CA . VAL A 1 81 ? 19.797 18.422 0.188 1 98.88 81 VAL A CA 1
ATOM 572 C C . VAL A 1 81 ? 20.391 18.141 1.565 1 98.88 81 VAL A C 1
ATOM 574 O O . VAL A 1 81 ? 19.656 18.031 2.553 1 98.88 81 VAL A O 1
ATOM 577 N N . VAL A 1 82 ? 21.672 17.906 1.602 1 98.94 82 VAL A N 1
ATOM 578 C CA . VAL A 1 82 ? 22.422 17.781 2.848 1 98.94 82 VAL A CA 1
ATOM 579 C C . VAL A 1 82 ? 23.5 18.859 2.918 1 98.94 82 VAL A C 1
ATOM 581 O O . VAL A 1 82 ? 24.281 19.016 1.979 1 98.94 82 VAL A O 1
ATOM 584 N N . VAL A 1 83 ? 23.531 19.641 3.99 1 98.94 83 VAL A N 1
ATOM 585 C CA . VAL A 1 83 ? 24.594 20.609 4.227 1 98.94 83 VAL A CA 1
ATOM 586 C C . VAL A 1 83 ? 25.438 20.172 5.426 1 98.94 83 VAL A C 1
ATOM 588 O O . VAL A 1 83 ? 24.938 19.484 6.324 1 98.94 83 VAL A O 1
ATOM 591 N N . LYS A 1 84 ? 26.641 20.5 5.43 1 98.75 84 LYS A N 1
ATOM 592 C CA . LYS A 1 84 ? 27.578 20.125 6.496 1 98.75 84 LYS A CA 1
ATOM 593 C C . LYS A 1 84 ? 28.719 21.125 6.586 1 98.75 84 LYS A C 1
ATOM 595 O O . LYS A 1 84 ? 29.328 21.469 5.574 1 98.75 84 LYS A O 1
ATOM 600 N N . ASP A 1 85 ? 29.016 21.562 7.762 1 98.12 85 ASP A N 1
ATOM 601 C CA . ASP A 1 85 ? 30.188 22.359 8.094 1 98.12 85 ASP A CA 1
ATOM 602 C C . ASP A 1 85 ? 30.328 23.562 7.156 1 98.12 85 ASP A C 1
ATOM 604 O O . ASP A 1 85 ? 31.406 23.797 6.59 1 98.12 85 ASP A O 1
ATOM 608 N N . GLY A 1 86 ? 29.188 24.203 6.926 1 98.19 86 GLY A N 1
ATOM 609 C CA . GLY A 1 86 ? 29.188 25.484 6.246 1 98.19 86 GLY A CA 1
ATOM 610 C C . GLY A 1 86 ? 29.078 25.359 4.738 1 98.19 86 GLY A C 1
ATOM 611 O O . GLY A 1 86 ? 29.219 26.359 4.023 1 98.19 86 GLY A O 1
ATOM 612 N N . ALA A 1 87 ? 28.812 24.094 4.262 1 98.38 87 ALA A N 1
ATOM 613 C CA . ALA A 1 87 ? 28.734 23.906 2.816 1 98.38 87 ALA A CA 1
ATOM 614 C C . ALA A 1 87 ? 27.656 22.906 2.447 1 98.38 87 ALA A C 1
ATOM 616 O O . ALA A 1 87 ? 27.219 22.125 3.289 1 98.38 87 ALA A O 1
ATOM 617 N N . ILE A 1 88 ? 27.234 22.984 1.184 1 98.56 88 ILE A N 1
ATOM 618 C CA . ILE A 1 88 ? 26.344 21.953 0.651 1 98.56 88 ILE A CA 1
ATOM 619 C C . ILE A 1 88 ? 27.141 20.672 0.413 1 98.56 88 ILE A C 1
ATOM 621 O O . ILE A 1 88 ? 28.078 20.656 -0.388 1 98.56 88 ILE A O 1
ATOM 625 N N . LEU A 1 89 ? 26.844 19.672 1.134 1 98.69 89 LEU A N 1
ATOM 626 C CA . LEU A 1 89 ? 27.516 18.391 0.953 1 98.69 89 LEU A CA 1
ATOM 627 C C . LEU A 1 89 ? 26.984 17.672 -0.281 1 98.69 89 LEU A C 1
ATOM 629 O O . LEU A 1 89 ? 27.766 17.141 -1.078 1 98.69 89 LEU A O 1
ATOM 633 N N . THR A 1 90 ? 25.688 17.609 -0.455 1 98 90 THR A N 1
ATOM 634 C CA . THR A 1 90 ? 25.047 17.062 -1.658 1 98 90 THR A CA 1
ATOM 635 C C . THR A 1 90 ? 23.703 17.734 -1.905 1 98 90 THR A C 1
ATOM 637 O O . THR A 1 90 ? 23.062 18.219 -0.971 1 98 90 THR A O 1
ATOM 640 N N . SER A 1 91 ? 23.312 17.922 -3.055 1 98.38 91 SER A N 1
ATOM 641 C CA . SER A 1 91 ? 22.062 18.438 -3.596 1 98.38 91 SER A CA 1
ATOM 642 C C . SER A 1 91 ? 21.594 17.609 -4.785 1 98.38 91 SER A C 1
ATOM 644 O O . SER A 1 91 ? 22.125 17.719 -5.887 1 98.38 91 SER A O 1
ATOM 646 N N . ARG A 1 92 ? 20.594 16.797 -4.535 1 97.94 92 ARG A N 1
ATOM 647 C CA . ARG A 1 92 ? 20.234 15.758 -5.508 1 97.94 92 ARG A CA 1
ATOM 648 C C . ARG A 1 92 ? 18.75 15.812 -5.852 1 97.94 92 ARG A C 1
ATOM 650 O O . ARG A 1 92 ? 17.922 16.047 -4.977 1 97.94 92 ARG A O 1
ATOM 657 N N . GLY A 1 93 ? 18.484 15.734 -7.129 1 98.38 93 GLY A N 1
ATOM 658 C CA . GLY A 1 93 ? 17.125 15.555 -7.602 1 98.38 93 GLY A CA 1
ATOM 659 C C . GLY A 1 93 ? 16.812 14.125 -8 1 98.38 93 GLY A C 1
ATOM 660 O O . GLY A 1 93 ? 17.688 13.406 -8.484 1 98.38 93 GLY A O 1
ATOM 661 N N . PHE A 1 94 ? 15.656 13.672 -7.781 1 98.12 94 PHE A N 1
ATOM 662 C CA . PHE A 1 94 ? 15.172 12.352 -8.148 1 98.12 94 PHE A CA 1
ATOM 663 C C . PHE A 1 94 ? 13.812 12.445 -8.828 1 98.12 94 PHE A C 1
ATOM 665 O O . PHE A 1 94 ? 12.969 13.258 -8.438 1 98.12 94 PHE A O 1
ATOM 672 N N . GLY A 1 95 ? 13.586 11.641 -9.852 1 96.06 95 GLY A N 1
ATOM 673 C CA . GLY A 1 95 ? 12.312 11.633 -10.555 1 96.06 95 GLY A CA 1
ATOM 674 C C . GLY A 1 95 ? 12.117 12.836 -11.461 1 96.06 95 GLY A C 1
ATOM 675 O O . GLY A 1 95 ? 13.07 13.312 -12.07 1 96.06 95 GLY A O 1
ATOM 676 N N . TYR A 1 96 ? 10.828 13.273 -11.508 1 95.81 96 TYR A N 1
ATOM 677 C CA . TYR A 1 96 ? 10.5 14.273 -12.516 1 95.81 96 TYR A CA 1
ATOM 678 C C . TYR A 1 96 ? 9.766 15.453 -11.891 1 95.81 96 TYR A C 1
ATOM 680 O O . TYR A 1 96 ? 8.914 15.273 -11.016 1 95.81 96 TYR A O 1
ATOM 688 N N . ALA A 1 97 ? 10.133 16.609 -12.359 1 97.94 97 ALA A N 1
ATOM 689 C CA . ALA A 1 97 ? 9.383 17.828 -12.031 1 97.94 97 ALA A CA 1
ATOM 690 C C . ALA A 1 97 ? 8.109 17.922 -12.859 1 97.94 97 ALA A C 1
ATOM 692 O O . ALA A 1 97 ? 7.137 18.562 -12.445 1 97.94 97 ALA A O 1
ATOM 693 N N . ASP A 1 98 ? 8.141 17.344 -14.016 1 96.19 98 ASP A N 1
ATOM 694 C CA . ASP A 1 98 ? 7.039 17.188 -14.961 1 96.19 98 ASP A CA 1
ATOM 695 C C . ASP A 1 98 ? 7.078 15.836 -15.648 1 96.19 98 ASP A C 1
ATOM 697 O O . ASP A 1 98 ? 7.91 15.602 -16.531 1 96.19 98 ASP A O 1
ATOM 701 N N . ILE A 1 99 ? 6.145 15.031 -15.352 1 90.69 99 ILE A N 1
ATOM 702 C CA . ILE A 1 99 ? 6.184 13.641 -15.797 1 90.69 99 ILE A CA 1
ATOM 703 C C . ILE A 1 99 ? 5.93 13.578 -17.297 1 90.69 99 ILE A C 1
ATOM 705 O O . ILE A 1 99 ? 6.633 12.875 -18.031 1 90.69 99 ILE A O 1
ATOM 709 N N . ALA A 1 100 ? 4.863 14.289 -17.797 1 86.69 100 ALA A N 1
ATOM 710 C CA . ALA A 1 100 ? 4.496 14.25 -19.203 1 86.69 100 ALA A CA 1
ATOM 711 C C . ALA A 1 100 ? 5.664 14.68 -20.094 1 86.69 100 ALA A C 1
ATOM 713 O O . ALA A 1 100 ? 5.898 14.102 -21.141 1 86.69 100 ALA A O 1
ATOM 714 N N . LYS A 1 101 ? 6.43 15.68 -19.625 1 89.25 101 LYS A N 1
ATOM 715 C CA . LYS A 1 101 ? 7.562 16.203 -20.375 1 89.25 101 LYS A CA 1
ATOM 716 C C . LYS A 1 101 ? 8.852 15.492 -20 1 89.25 101 LYS A C 1
ATOM 718 O O . LYS A 1 101 ? 9.898 15.703 -20.625 1 89.25 101 LYS A O 1
ATOM 723 N N . ARG A 1 102 ? 8.805 14.727 -18.922 1 88.06 102 ARG A N 1
ATOM 724 C CA . ARG A 1 102 ? 9.961 14 -18.391 1 88.06 102 ARG A CA 1
ATOM 725 C C . ARG A 1 102 ? 11.07 14.961 -17.984 1 88.06 102 ARG A C 1
ATOM 727 O O . ARG A 1 102 ? 12.242 14.711 -18.281 1 88.06 102 ARG A O 1
ATOM 734 N N . THR A 1 103 ? 10.711 16.094 -17.484 1 94.88 103 THR A N 1
ATOM 735 C CA . THR A 1 103 ? 11.688 17.031 -16.953 1 94.88 103 THR A CA 1
ATOM 736 C C . THR A 1 103 ? 12.203 16.547 -15.594 1 94.88 103 THR A C 1
ATOM 738 O O . THR A 1 103 ? 11.43 16.391 -14.648 1 94.88 103 THR A O 1
ATOM 741 N N . PRO A 1 104 ? 13.484 16.312 -15.461 1 95.94 104 PRO A N 1
ATOM 742 C CA . PRO A 1 104 ? 14 15.836 -14.18 1 95.94 104 PRO A CA 1
ATOM 743 C C . PRO A 1 104 ? 13.969 16.906 -13.094 1 95.94 104 PRO A C 1
ATOM 745 O O . PRO A 1 104 ? 14.016 18.109 -13.398 1 95.94 104 PRO A O 1
ATOM 748 N N . VAL A 1 105 ? 13.922 16.562 -11.883 1 98.38 105 VAL A N 1
ATOM 749 C CA . VAL A 1 105 ? 14.055 17.484 -10.766 1 98.38 105 VAL A CA 1
ATOM 750 C C . VAL A 1 105 ? 15.5 17.953 -10.648 1 98.38 105 VAL A C 1
ATOM 752 O O . VAL A 1 105 ? 16.422 17.141 -10.633 1 98.38 105 VAL A O 1
ATOM 755 N N . ASP A 1 106 ? 15.688 19.188 -10.625 1 98.31 106 ASP A N 1
ATOM 756 C CA . ASP A 1 106 ? 16.984 19.828 -10.43 1 98.31 106 ASP A CA 1
ATOM 757 C C . ASP A 1 106 ? 16.953 20.75 -9.203 1 98.31 106 ASP A C 1
ATOM 759 O O . ASP A 1 106 ? 16.328 21.812 -9.227 1 98.31 106 ASP A O 1
ATOM 763 N N . PRO A 1 107 ? 17.672 20.359 -8.164 1 98.25 107 PRO A N 1
ATOM 764 C CA . PRO A 1 107 ? 17.609 21.141 -6.926 1 98.25 107 PRO A CA 1
ATOM 765 C C . PRO A 1 107 ? 18.047 22.594 -7.121 1 98.25 107 PRO A C 1
ATOM 767 O O . PRO A 1 107 ? 17.703 23.469 -6.32 1 98.25 107 PRO A O 1
ATOM 770 N N . ALA A 1 108 ? 18.766 22.875 -8.148 1 98.06 108 ALA A N 1
ATOM 771 C CA . ALA A 1 108 ? 19.266 24.234 -8.398 1 98.06 108 ALA A CA 1
ATOM 772 C C . ALA A 1 108 ? 18.219 25.062 -9.156 1 98.06 108 ALA A C 1
ATOM 774 O O . ALA A 1 108 ? 18.281 26.281 -9.156 1 98.06 108 ALA A O 1
ATOM 775 N N . ARG A 1 109 ? 17.281 24.359 -9.695 1 97.88 109 ARG A N 1
ATOM 776 C CA . ARG A 1 109 ? 16.406 25.094 -10.609 1 97.88 109 ARG A CA 1
ATOM 777 C C . ARG A 1 109 ? 14.938 24.828 -10.289 1 97.88 109 ARG A C 1
ATOM 779 O O . ARG A 1 109 ? 14.102 25.719 -10.445 1 97.88 109 ARG A O 1
ATOM 786 N N . THR A 1 110 ? 14.609 23.609 -9.93 1 98.62 110 THR A N 1
ATOM 787 C CA . THR A 1 110 ? 13.211 23.219 -9.766 1 98.62 110 THR A CA 1
ATOM 788 C C . THR A 1 110 ? 12.633 23.828 -8.492 1 98.62 110 THR A C 1
ATOM 790 O O . THR A 1 110 ? 13.125 23.562 -7.391 1 98.62 110 THR A O 1
ATOM 793 N N . LEU A 1 111 ? 11.602 24.672 -8.641 1 98.69 111 LEU A N 1
ATOM 794 C CA . LEU A 1 111 ? 10.883 25.219 -7.496 1 98.69 111 LEU A CA 1
ATOM 795 C C . LEU A 1 111 ? 9.844 24.234 -6.98 1 98.69 111 LEU A C 1
ATOM 797 O O . LEU A 1 111 ? 9.023 23.734 -7.758 1 98.69 111 LEU A O 1
ATOM 801 N N . MET A 1 112 ? 9.906 23.984 -5.781 1 98.44 112 MET A N 1
ATOM 802 C CA . MET A 1 112 ? 8.867 23.219 -5.094 1 98.44 112 MET A CA 1
ATOM 803 C C . MET A 1 112 ? 8.25 24.031 -3.967 1 98.44 112 MET A C 1
ATOM 805 O O . MET A 1 112 ? 8.742 25.125 -3.641 1 98.44 112 MET A O 1
ATOM 809 N N . ARG A 1 113 ? 7.152 23.609 -3.473 1 98.12 113 ARG A N 1
ATOM 810 C CA . ARG A 1 113 ? 6.434 24.312 -2.41 1 98.12 113 ARG A CA 1
ATOM 811 C C . ARG A 1 113 ? 6.566 23.562 -1.084 1 98.12 113 ARG A C 1
ATOM 813 O O . ARG A 1 113 ? 5.84 22.609 -0.831 1 98.12 113 ARG A O 1
ATOM 820 N N . PRO A 1 114 ? 7.332 24.031 -0.197 1 98.44 114 PRO A N 1
ATOM 821 C CA . PRO A 1 114 ? 7.688 23.266 0.998 1 98.44 114 PRO A CA 1
ATOM 822 C C . PRO A 1 114 ? 6.609 23.328 2.078 1 98.44 114 PRO A C 1
ATOM 824 O O . PRO A 1 114 ? 6.816 22.828 3.189 1 98.44 114 PRO A O 1
ATOM 827 N N . GLY A 1 115 ? 5.449 23.938 1.801 1 98.12 115 GLY A N 1
ATOM 828 C CA . GLY A 1 115 ? 4.359 24 2.762 1 98.12 115 GLY A CA 1
ATOM 829 C C . GLY A 1 115 ? 4.699 24.781 4.012 1 98.12 115 GLY A C 1
ATOM 830 O O . GLY A 1 115 ? 5.18 25.922 3.924 1 98.12 115 GLY A O 1
ATOM 831 N N . SER A 1 116 ? 4.516 24.266 5.109 1 98.56 116 SER A N 1
ATOM 832 C CA . SER A 1 116 ? 4.613 24.953 6.391 1 98.56 116 SER A CA 1
ATOM 833 C C . SER A 1 116 ? 6.062 25.266 6.742 1 98.56 116 SER A C 1
ATOM 835 O O . SER A 1 116 ? 6.336 26.031 7.668 1 98.56 116 SER A O 1
ATOM 837 N N . ILE A 1 117 ? 6.988 24.734 6.047 1 98.81 117 ILE A N 1
ATOM 838 C CA . ILE A 1 117 ? 8.359 25.172 6.258 1 98.81 117 ILE A CA 1
ATOM 839 C C . ILE A 1 117 ? 8.461 26.672 5.973 1 98.81 117 ILE A C 1
ATOM 841 O O . ILE A 1 117 ? 9.359 27.359 6.484 1 98.81 117 ILE A O 1
ATOM 845 N N . SER A 1 118 ? 7.52 27.203 5.219 1 98.75 118 SER A N 1
ATOM 846 C CA . SER A 1 118 ? 7.371 28.641 5.012 1 98.75 118 SER A CA 1
ATOM 847 C C . SER A 1 118 ? 7.383 29.406 6.336 1 98.75 118 SER A C 1
ATOM 849 O O . SER A 1 118 ? 7.902 30.516 6.418 1 98.75 118 SER A O 1
ATOM 851 N N . LYS A 1 119 ? 6.832 28.797 7.285 1 98.88 119 LYS A N 1
ATOM 852 C CA . LYS A 1 119 ? 6.652 29.469 8.57 1 98.88 119 LYS A CA 1
ATOM 853 C C . LYS A 1 119 ? 7.996 29.828 9.203 1 98.88 119 LYS A C 1
ATOM 855 O O . LYS A 1 119 ? 8.102 30.797 9.953 1 98.88 119 LYS A O 1
ATOM 860 N N . LEU A 1 120 ? 9 29.016 8.93 1 98.94 120 LEU A N 1
ATOM 861 C CA . LEU A 1 120 ? 10.312 29.312 9.484 1 98.94 120 LEU A CA 1
ATOM 862 C C . LEU A 1 120 ? 10.812 30.672 8.992 1 98.94 120 LEU A C 1
ATOM 864 O O . LEU A 1 120 ? 11.508 31.391 9.719 1 98.94 120 LEU A O 1
ATOM 868 N N . PHE A 1 121 ? 10.469 31.031 7.777 1 98.94 121 PHE A N 1
ATOM 869 C CA . PHE A 1 121 ? 10.828 32.344 7.242 1 98.94 121 PHE A CA 1
ATOM 870 C C . PHE A 1 121 ? 10.016 33.438 7.918 1 98.94 121 PHE A C 1
ATOM 872 O O . PHE A 1 121 ? 10.531 34.531 8.18 1 98.94 121 PHE A O 1
ATOM 879 N N . VAL A 1 122 ? 8.766 33.156 8.195 1 98.94 122 VAL A N 1
ATOM 880 C CA . VAL A 1 122 ? 7.926 34.094 8.93 1 98.94 122 VAL A CA 1
ATOM 881 C C . VAL A 1 122 ? 8.523 34.344 10.32 1 98.94 122 VAL A C 1
ATOM 883 O O . VAL A 1 122 ? 8.672 35.5 10.734 1 98.94 122 VAL A O 1
ATOM 886 N N . TRP A 1 123 ? 8.859 33.281 10.977 1 98.94 123 TRP A N 1
ATOM 887 C CA . TRP A 1 123 ? 9.398 33.406 12.328 1 98.94 123 TRP A CA 1
ATOM 888 C C . TRP A 1 123 ? 10.742 34.125 12.32 1 98.94 123 TRP A C 1
ATOM 890 O O . TRP A 1 123 ? 11.055 34.875 13.242 1 98.94 123 TRP A O 1
ATOM 900 N N . THR A 1 124 ? 11.57 33.844 11.305 1 98.94 124 THR A N 1
ATOM 901 C CA . THR A 1 124 ? 12.828 34.562 11.156 1 98.94 124 THR A CA 1
ATOM 902 C C . THR A 1 124 ? 12.578 36.062 11.008 1 98.94 124 THR A C 1
ATOM 904 O O . THR A 1 124 ? 13.258 36.875 11.625 1 98.94 124 THR A O 1
ATOM 907 N N . ALA A 1 125 ? 11.609 36.406 10.219 1 98.94 125 ALA A N 1
ATOM 908 C CA . ALA A 1 125 ? 11.25 37.812 10.039 1 98.94 125 ALA A CA 1
ATOM 909 C C . ALA A 1 125 ? 10.797 38.438 11.352 1 98.94 125 ALA A C 1
ATOM 911 O O . ALA A 1 125 ? 11.148 39.594 11.656 1 98.94 125 ALA A O 1
ATOM 912 N N . VAL A 1 126 ? 10.016 37.719 12.117 1 98.94 126 VAL A N 1
ATOM 913 C CA . VAL A 1 126 ? 9.586 38.188 13.43 1 98.94 126 VAL A CA 1
ATOM 914 C C . VAL A 1 126 ? 10.805 38.469 14.305 1 98.94 126 VAL A C 1
ATOM 916 O O . VAL A 1 126 ? 10.914 39.531 14.906 1 98.94 126 VAL A O 1
ATOM 919 N N . MET A 1 127 ? 11.703 37.531 14.336 1 98.94 127 MET A N 1
ATOM 920 C CA . MET A 1 127 ? 12.875 37.688 15.195 1 98.94 127 MET A CA 1
ATOM 921 C C . MET A 1 127 ? 13.758 38.844 14.734 1 98.94 127 MET A C 1
ATOM 923 O O . MET A 1 127 ? 14.398 39.5 15.555 1 98.94 127 MET A O 1
ATOM 927 N N . GLN A 1 128 ? 13.797 39.094 13.383 1 98.88 128 GLN A N 1
ATOM 928 C CA . GLN A 1 128 ? 14.5 40.25 12.891 1 98.88 128 GLN A CA 1
ATOM 929 C C . GLN A 1 128 ? 13.906 41.531 13.477 1 98.88 128 GLN A C 1
ATOM 931 O O . GLN A 1 128 ? 14.641 42.469 13.852 1 98.88 128 GLN A O 1
ATOM 936 N N . GLN A 1 129 ? 12.602 41.625 13.578 1 98.88 129 GLN A N 1
ATOM 937 C CA . GLN A 1 129 ? 11.938 42.781 14.133 1 98.88 129 GLN A CA 1
ATOM 938 C C . GLN A 1 129 ? 12.156 42.875 15.641 1 98.88 129 GLN A C 1
ATOM 940 O O . GLN A 1 129 ? 12.242 43.969 16.203 1 98.88 129 GLN A O 1
ATOM 945 N N . VAL A 1 130 ? 12.281 41.75 16.281 1 98.75 130 VAL A N 1
ATOM 946 C CA . VAL A 1 130 ? 12.633 41.719 17.703 1 98.75 130 VAL A CA 1
ATOM 947 C C . VAL A 1 130 ? 14.031 42.312 17.891 1 98.75 130 VAL A C 1
ATOM 949 O O . VAL A 1 130 ? 14.242 43.156 18.766 1 98.75 130 VAL A O 1
ATOM 952 N N . GLU A 1 131 ? 14.922 41.875 17.078 1 97.62 131 GLU A N 1
ATOM 953 C CA . GLU A 1 131 ? 16.297 42.375 17.141 1 97.62 131 GLU A CA 1
ATOM 954 C C . GLU A 1 131 ? 16.344 43.906 16.938 1 97.62 131 GLU A C 1
ATOM 956 O O . GLU A 1 131 ? 17.156 44.594 17.547 1 97.62 131 GLU A O 1
ATOM 961 N N . ARG A 1 132 ? 15.477 44.406 16.172 1 97.5 132 ARG A N 1
ATOM 962 C CA . ARG A 1 132 ? 15.445 45.812 15.844 1 97.5 132 ARG A CA 1
ATOM 963 C C . ARG A 1 132 ? 14.672 46.594 16.891 1 97.5 132 ARG A C 1
ATOM 965 O O . ARG A 1 132 ? 14.531 47.844 16.781 1 97.5 132 ARG A O 1
ATOM 972 N N . GLY A 1 133 ? 14.086 45.875 17.812 1 97.75 133 GLY A N 1
ATOM 973 C CA . GLY A 1 133 ? 13.375 46.531 18.906 1 97.75 133 GLY A CA 1
ATOM 974 C C . GLY A 1 133 ? 11.961 46.938 18.547 1 97.75 133 GLY A C 1
ATOM 975 O O . GLY A 1 133 ? 11.297 47.656 19.297 1 97.75 133 GLY A O 1
ATOM 976 N N . LYS A 1 134 ? 11.461 46.5 17.469 1 98.56 134 LYS A N 1
ATOM 977 C CA . LYS A 1 134 ? 10.133 46.875 17 1 98.56 134 LYS A CA 1
ATOM 978 C C . LYS A 1 134 ? 9.07 45.906 17.547 1 98.56 134 LYS A C 1
ATOM 980 O O . LYS A 1 134 ? 7.883 46.25 17.578 1 98.56 134 LYS A O 1
ATOM 985 N N . LEU A 1 135 ? 9.508 44.75 17.922 1 98.81 135 LEU A N 1
ATOM 986 C CA . LEU A 1 135 ? 8.586 43.75 18.469 1 98.81 135 LEU A CA 1
ATOM 987 C C . LEU A 1 135 ? 9.078 43.25 19.828 1 98.81 135 LEU A C 1
ATOM 989 O O . LEU A 1 135 ? 10.289 43.094 20.031 1 98.81 135 LEU A O 1
ATOM 993 N N . ASN A 1 136 ? 8.141 43.031 20.703 1 98.69 136 ASN A N 1
ATOM 994 C CA . ASN A 1 136 ? 8.344 42.344 21.984 1 98.69 136 ASN A CA 1
ATOM 995 C C . ASN A 1 136 ? 7.59 41 22.031 1 98.69 136 ASN A C 1
ATOM 997 O O . ASN A 1 136 ? 6.363 40.969 21.938 1 98.69 136 ASN A O 1
ATOM 1001 N N . LEU A 1 137 ? 8.344 39.938 22.219 1 98.69 137 LEU A N 1
ATOM 1002 C CA . LEU A 1 137 ? 7.785 38.594 22.125 1 98.69 137 LEU A CA 1
ATOM 1003 C C . LEU A 1 137 ? 6.719 38.375 23.188 1 98.69 137 LEU A C 1
ATOM 1005 O O . LEU A 1 137 ? 5.871 37.469 23.062 1 98.69 137 LEU A O 1
ATOM 1009 N N . ASP A 1 138 ? 6.707 39.125 24.25 1 98.25 138 ASP A N 1
ATOM 1010 C CA . ASP A 1 138 ? 5.863 38.844 25.406 1 98.25 138 ASP A CA 1
ATOM 1011 C C . ASP A 1 138 ? 4.812 39.938 25.609 1 98.25 138 ASP A C 1
ATOM 1013 O O . ASP A 1 138 ? 4.141 39.969 26.641 1 98.25 138 ASP A O 1
ATOM 1017 N N . ALA A 1 139 ? 4.645 40.781 24.672 1 98.31 139 ALA A N 1
ATOM 1018 C CA . ALA A 1 139 ? 3.635 41.844 24.734 1 98.31 139 ALA A CA 1
ATOM 1019 C C . ALA A 1 139 ? 2.336 41.406 24.062 1 98.31 139 ALA A C 1
ATOM 1021 O O . ALA A 1 139 ? 2.336 40.469 23.234 1 98.31 139 ALA A O 1
ATOM 1022 N N . ASP A 1 140 ? 1.265 42.125 24.453 1 98.5 140 ASP A N 1
ATOM 1023 C CA . ASP A 1 140 ? -0.02 41.906 23.797 1 98.5 140 ASP A CA 1
ATOM 1024 C C . ASP A 1 140 ? 0.064 42.25 22.312 1 98.5 140 ASP A C 1
ATOM 1026 O O . ASP A 1 140 ? 0.377 43.375 21.953 1 98.5 140 ASP A O 1
ATOM 1030 N N . VAL A 1 141 ? -0.276 41.344 21.453 1 98.5 141 VAL A N 1
ATOM 1031 C CA . VAL A 1 141 ? -0.093 41.531 20.016 1 98.5 141 VAL A CA 1
ATOM 1032 C C . VAL A 1 141 ? -1.044 42.625 19.516 1 98.5 141 VAL A C 1
ATOM 1034 O O . VAL A 1 141 ? -0.809 43.219 18.469 1 98.5 141 VAL A O 1
ATOM 1037 N N . ASN A 1 142 ? -2.123 42.875 20.25 1 98.38 142 ASN A N 1
ATOM 1038 C CA . ASN A 1 142 ? -3.107 43.844 19.844 1 98.38 142 ASN A CA 1
ATOM 1039 C C . ASN A 1 142 ? -2.469 45.219 19.641 1 98.38 142 ASN A C 1
ATOM 1041 O O . ASN A 1 142 ? -2.967 46.031 18.859 1 98.38 142 ASN A O 1
ATOM 1045 N N . GLN A 1 143 ? -1.425 45.5 20.266 1 98.19 143 GLN A N 1
ATOM 1046 C CA . GLN A 1 143 ? -0.773 46.781 20.125 1 98.19 143 GLN A CA 1
ATOM 1047 C C . GLN A 1 143 ? -0.188 46.969 18.734 1 98.19 143 GLN A C 1
ATOM 1049 O O . GLN A 1 143 ? 0.095 48.094 18.312 1 98.19 143 GLN A O 1
ATOM 1054 N N . TYR A 1 144 ? -0.001 45.906 18.031 1 98.62 144 TYR A N 1
ATOM 1055 C CA . TYR A 1 144 ? 0.597 45.969 16.703 1 98.62 144 TYR A CA 1
ATOM 1056 C C . TYR A 1 144 ? -0.471 45.875 15.617 1 98.62 144 TYR A C 1
ATOM 1058 O O . TYR A 1 144 ? -0.158 45.906 14.422 1 98.62 144 TYR A O 1
ATOM 1066 N N . LEU A 1 145 ? -1.708 45.719 15.992 1 98.56 145 LEU A N 1
ATOM 1067 C CA . LEU A 1 145 ? -2.77 45.406 15.047 1 98.56 145 LEU A CA 1
ATOM 1068 C C . LEU A 1 145 ? -3.707 46.625 14.867 1 98.56 145 LEU A C 1
ATOM 1070 O O . LEU A 1 145 ? -3.762 47.5 15.727 1 98.56 145 LEU A O 1
ATOM 1074 N N . ASP A 1 146 ? -4.445 46.688 13.695 1 98.25 146 ASP A N 1
ATOM 1075 C CA . ASP A 1 146 ? -5.473 47.688 13.414 1 98.25 146 ASP A CA 1
ATOM 1076 C C . ASP A 1 146 ? -6.871 47.125 13.617 1 98.25 146 ASP A C 1
ATOM 1078 O O . ASP A 1 146 ? -7.855 47.688 13.117 1 98.25 146 ASP A O 1
ATOM 1082 N N . PHE A 1 147 ? -6.957 45.938 14.141 1 97.56 147 PHE A N 1
ATOM 1083 C CA . PHE A 1 147 ? -8.156 45.312 14.656 1 97.56 147 PHE A CA 1
ATOM 1084 C C . PHE A 1 147 ? -7.875 44.625 15.992 1 97.56 147 PHE A C 1
ATOM 1086 O O . PHE A 1 147 ? -6.754 44.688 16.5 1 97.56 147 PHE A O 1
ATOM 1093 N N . LYS A 1 148 ? -8.914 43.969 16.609 1 97.19 148 LYS A N 1
ATOM 1094 C CA . LYS A 1 148 ? -8.711 43.469 17.969 1 97.19 148 LYS A CA 1
ATOM 1095 C C . LYS A 1 148 ? -9.008 42 18.062 1 97.19 148 LYS A C 1
ATOM 1097 O O . LYS A 1 148 ? -10.039 41.531 17.562 1 97.19 148 LYS A O 1
ATOM 1102 N N . ILE A 1 149 ? -8.055 41.312 18.656 1 97.44 149 ILE A N 1
ATOM 1103 C CA . ILE A 1 149 ? -8.273 39.906 19.031 1 97.44 149 ILE A CA 1
ATOM 1104 C C . ILE A 1 149 ? -8.859 39.844 20.438 1 97.44 149 ILE A C 1
ATOM 1106 O O . ILE A 1 149 ? -8.266 40.375 21.391 1 97.44 149 ILE A O 1
ATOM 1110 N N . PRO A 1 150 ? -9.977 39.188 20.625 1 95.44 150 PRO A N 1
ATOM 1111 C CA . PRO A 1 150 ? -10.586 39.125 21.953 1 95.44 150 PRO A CA 1
ATOM 1112 C C . PRO A 1 150 ? -9.758 38.312 22.938 1 95.44 150 PRO A C 1
ATOM 1114 O O . PRO A 1 150 ? -9.109 37.344 22.547 1 95.44 150 PRO A O 1
ATOM 1117 N N . PRO A 1 151 ? -9.836 38.688 24.188 1 95.56 151 PRO A N 1
ATOM 1118 C CA . PRO A 1 151 ? -9.117 37.906 25.188 1 95.56 151 PRO A CA 1
ATOM 1119 C C . PRO A 1 151 ? -9.781 36.531 25.469 1 95.56 151 PRO A C 1
ATOM 1121 O O . PRO A 1 151 ? -10.961 36.344 25.156 1 95.56 151 PRO A O 1
ATOM 1124 N N . ARG A 1 152 ? -9.109 35.656 25.875 1 95.5 152 ARG A N 1
ATOM 1125 C CA . ARG A 1 152 ? -9.562 34.375 26.438 1 95.5 152 ARG A CA 1
ATOM 1126 C C . ARG A 1 152 ? -9.125 34.219 27.891 1 95.5 152 ARG A C 1
ATOM 1128 O O . ARG A 1 152 ? -7.938 34.375 28.203 1 95.5 152 ARG A O 1
ATOM 1135 N N . ASP A 1 153 ? -10.148 33.969 28.766 1 95.44 153 ASP A N 1
ATOM 1136 C CA . ASP A 1 153 ? -9.906 33.906 30.203 1 95.44 153 ASP A CA 1
ATOM 1137 C C . ASP A 1 153 ? -9.18 35.156 30.703 1 95.44 153 ASP A C 1
ATOM 1139 O O . ASP A 1 153 ? -8.234 35.062 31.484 1 95.44 153 ASP A O 1
ATOM 1143 N N . GLY A 1 154 ? -9.492 36.219 30.094 1 95.25 154 GLY A N 1
ATOM 1144 C CA . GLY A 1 154 ? -8.984 37.531 30.5 1 95.25 154 GLY A CA 1
ATOM 1145 C C . GLY A 1 154 ? -7.559 37.781 30.062 1 95.25 154 GLY A C 1
ATOM 1146 O O . GLY A 1 154 ? -6.945 38.781 30.453 1 95.25 154 GLY A O 1
ATOM 1147 N N . LYS A 1 155 ? -7.012 37 29.25 1 96.69 155 LYS A N 1
ATOM 1148 C CA . LYS A 1 155 ? -5.605 37.125 28.875 1 96.69 155 LYS A CA 1
ATOM 1149 C C . LYS A 1 155 ? -5.465 37.375 27.375 1 96.69 155 LYS A C 1
ATOM 1151 O O . LYS A 1 155 ? -6.188 36.812 26.562 1 96.69 155 LYS A O 1
ATOM 1156 N N . PRO A 1 156 ? -4.578 38.25 27.094 1 96.56 156 PRO A N 1
ATOM 1157 C CA . PRO A 1 156 ? -4.258 38.469 25.672 1 96.56 156 PRO A CA 1
ATOM 1158 C C . PRO A 1 156 ? -3.314 37.406 25.125 1 96.56 156 PRO A C 1
ATOM 1160 O O . PRO A 1 156 ? -2.945 36.469 25.844 1 96.56 156 PRO A O 1
ATOM 1163 N N . ILE A 1 157 ? -2.969 37.562 23.844 1 97.38 157 ILE A N 1
ATOM 1164 C CA . ILE A 1 157 ? -2.006 36.656 23.25 1 97.38 157 ILE A CA 1
ATOM 1165 C C . ILE A 1 157 ? -0.717 37.406 22.922 1 97.38 157 ILE A C 1
ATOM 1167 O O . ILE A 1 157 ? -0.739 38.594 22.688 1 97.38 157 ILE A O 1
ATOM 1171 N N . THR A 1 158 ? 0.405 36.625 22.953 1 98.56 158 THR A N 1
ATOM 1172 C CA . THR A 1 158 ? 1.721 37.188 22.641 1 98.56 158 THR A CA 1
ATOM 1173 C C . THR A 1 158 ? 2.318 36.5 21.422 1 98.56 158 THR A C 1
ATOM 1175 O O . THR A 1 158 ? 1.821 35.438 20.984 1 98.56 158 THR A O 1
ATOM 1178 N N . LEU A 1 159 ? 3.377 37.125 20.891 1 98.81 159 LEU A N 1
ATOM 1179 C CA . LEU A 1 159 ? 4.07 36.531 19.75 1 98.81 159 LEU A CA 1
ATOM 1180 C C . LEU A 1 159 ? 4.75 35.219 20.172 1 98.81 159 LEU A C 1
ATOM 1182 O O . LEU A 1 159 ? 4.805 34.25 19.375 1 98.81 159 LEU A O 1
ATOM 1186 N N . ARG A 1 160 ? 5.305 35.125 21.406 1 98.62 160 ARG A N 1
ATOM 1187 C CA . ARG A 1 160 ? 5.906 33.906 21.891 1 98.62 160 ARG A CA 1
ATOM 1188 C C . ARG A 1 160 ? 4.895 32.75 21.859 1 98.62 160 ARG A C 1
ATOM 1190 O O . ARG A 1 160 ? 5.223 31.641 21.453 1 98.62 160 ARG A O 1
ATOM 1197 N N . GLN A 1 161 ? 3.707 33.094 22.297 1 98.25 161 GLN A N 1
ATOM 1198 C CA . GLN A 1 161 ? 2.65 32.094 22.312 1 98.25 161 GLN A CA 1
ATOM 1199 C C . GLN A 1 161 ? 2.223 31.703 20.906 1 98.25 161 GLN A C 1
ATOM 1201 O O . GLN A 1 161 ? 1.903 30.531 20.656 1 98.25 161 GLN A O 1
ATOM 1206 N N . ILE A 1 162 ? 2.225 32.594 19.969 1 98.56 162 ILE A N 1
ATOM 1207 C CA . ILE A 1 162 ? 1.92 32.312 18.562 1 98.56 162 ILE A CA 1
ATOM 1208 C C . ILE A 1 162 ? 3.023 31.469 17.953 1 98.56 162 ILE A C 1
ATOM 1210 O O . ILE A 1 162 ? 2.742 30.469 17.297 1 98.56 162 ILE A O 1
ATOM 1214 N N . MET A 1 163 ? 4.27 31.766 18.25 1 98.62 163 MET A N 1
ATOM 1215 C CA . MET A 1 163 ? 5.422 31.078 17.672 1 98.62 163 MET A CA 1
ATOM 1216 C C . MET A 1 163 ? 5.531 29.656 18.188 1 98.62 163 MET A C 1
ATOM 1218 O O . MET A 1 163 ? 6.199 28.812 17.594 1 98.62 163 MET A O 1
ATOM 1222 N N . THR A 1 164 ? 4.891 29.391 19.359 1 98.25 164 THR A N 1
ATOM 1223 C CA . THR A 1 164 ? 4.914 28.047 19.953 1 98.25 164 THR A CA 1
ATOM 1224 C C . THR A 1 164 ? 3.562 27.359 19.797 1 98.25 164 THR A C 1
ATOM 1226 O O . THR A 1 164 ? 3.273 26.375 20.469 1 98.25 164 THR A O 1
ATOM 1229 N N . HIS A 1 165 ? 2.686 27.891 19 1 97.69 165 HIS A N 1
ATOM 1230 C CA . HIS A 1 165 ? 1.359 27.375 18.688 1 97.69 165 HIS A CA 1
ATOM 1231 C C . HIS A 1 165 ? 0.555 27.141 19.969 1 97.69 165 HIS A C 1
ATOM 1233 O O . HIS A 1 165 ? -0.075 26.094 20.125 1 97.69 165 HIS A O 1
ATOM 1239 N N . ARG A 1 166 ? 0.614 28.141 20.828 1 97.62 166 ARG A N 1
ATOM 1240 C CA . ARG A 1 166 ? -0.139 28.062 22.078 1 97.62 166 ARG A CA 1
ATOM 1241 C C . ARG A 1 166 ? -1.019 29.297 22.25 1 97.62 166 ARG A C 1
ATOM 1243 O O . ARG A 1 166 ? -1.268 29.734 23.375 1 97.62 166 ARG A O 1
ATOM 1250 N N . ALA A 1 167 ? -1.429 29.875 21.141 1 97.44 167 ALA A N 1
ATOM 1251 C CA . ALA A 1 167 ? -2.297 31.047 21.203 1 97.44 167 ALA A CA 1
ATOM 1252 C C . ALA A 1 167 ? -3.73 30.641 21.547 1 97.44 167 ALA A C 1
ATOM 1254 O O . ALA A 1 167 ? -4.523 31.484 21.984 1 97.44 167 ALA A O 1
ATOM 1255 N N . GLY A 1 168 ? -4.121 29.375 21.25 1 97.31 168 GLY A N 1
ATOM 1256 C CA . GLY A 1 168 ? -5.395 28.844 21.703 1 97.31 168 GLY A CA 1
ATOM 1257 C C . GLY A 1 168 ? -6.496 28.953 20.672 1 97.31 168 GLY A C 1
ATOM 1258 O O . GLY A 1 168 ? -7.672 28.75 20.984 1 97.31 168 GLY A O 1
ATOM 1259 N N . PHE A 1 169 ? -6.164 29.234 19.453 1 97.25 169 PHE A N 1
ATOM 1260 C CA . PHE A 1 169 ? -7.164 29.359 18.406 1 97.25 169 PHE A CA 1
ATOM 1261 C C . PHE A 1 169 ? -7.652 27.984 17.953 1 97.25 169 PHE A C 1
ATOM 1263 O O . PHE A 1 169 ? -6.883 27.031 17.938 1 97.25 169 PHE A O 1
ATOM 1270 N N . GLU A 1 170 ? -8.938 27.906 17.609 1 95.38 170 GLU A N 1
ATOM 1271 C CA . GLU A 1 170 ? -9.391 26.719 16.875 1 95.38 170 GLU A CA 1
ATOM 1272 C C . GLU A 1 170 ? -8.883 26.734 15.438 1 95.38 170 GLU A C 1
ATOM 1274 O O . GLU A 1 170 ? -8.398 27.766 14.953 1 95.38 170 GLU A O 1
ATOM 1279 N N . GLU A 1 171 ? -8.953 25.672 14.781 1 92 171 GLU A N 1
ATOM 1280 C CA . GLU A 1 171 ? -8.438 25.516 13.422 1 92 171 GLU A CA 1
ATOM 1281 C C . GLU A 1 171 ? -9.297 26.281 12.422 1 92 171 GLU A C 1
ATOM 1283 O O . GLU A 1 171 ? -10.516 26.375 12.578 1 92 171 GLU A O 1
ATOM 1288 N N . ALA A 1 172 ? -8.711 26.859 11.445 1 90.88 172 ALA A N 1
ATOM 1289 C CA . ALA A 1 172 ? -9.352 27.516 10.312 1 90.88 172 ALA A CA 1
ATOM 1290 C C . ALA A 1 172 ? -9.039 26.781 9.008 1 90.88 172 ALA A C 1
ATOM 1292 O O . ALA A 1 172 ? -7.883 26.734 8.578 1 90.88 172 ALA A O 1
ATOM 1293 N N . ALA A 1 173 ? -10.109 26.312 8.344 1 92.81 173 ALA A N 1
ATOM 1294 C CA . ALA A 1 173 ? -9.859 25.453 7.184 1 92.81 173 ALA A CA 1
ATOM 1295 C C . ALA A 1 173 ? -10.383 26.109 5.902 1 92.81 173 ALA A C 1
ATOM 1297 O O . ALA A 1 173 ? -9.969 25.734 4.801 1 92.81 173 ALA A O 1
ATOM 1298 N N . LYS A 1 174 ? -11.266 27.062 5.992 1 94.88 174 LYS A N 1
ATOM 1299 C CA . LYS A 1 174 ? -11.852 27.688 4.809 1 94.88 174 LYS A CA 1
ATOM 1300 C C . LYS A 1 174 ? -10.789 28.438 4.012 1 94.88 174 LYS A C 1
ATOM 1302 O O . LYS A 1 174 ? -10.023 29.219 4.574 1 94.88 174 LYS A O 1
ATOM 1307 N N . ASP A 1 175 ? -10.656 28.234 2.752 1 96 175 ASP A N 1
ATOM 1308 C CA . ASP A 1 175 ? -9.742 28.875 1.807 1 96 175 ASP A CA 1
ATOM 1309 C C . ASP A 1 175 ? -8.289 28.594 2.184 1 96 175 ASP A C 1
ATOM 1311 O O . ASP A 1 175 ? -7.434 29.484 2.066 1 96 175 ASP A O 1
ATOM 1315 N N . ILE A 1 176 ? -8.023 27.469 2.65 1 95.56 176 ILE A N 1
ATOM 1316 C CA . ILE A 1 176 ? -6.672 27.125 3.08 1 95.56 176 ILE A CA 1
ATOM 1317 C C . ILE A 1 176 ? -5.777 26.922 1.859 1 95.56 176 ILE A C 1
ATOM 1319 O O . ILE A 1 176 ? -4.656 27.453 1.811 1 95.56 176 ILE A O 1
ATOM 1323 N N . ILE A 1 177 ? -6.195 26.141 0.841 1 96.62 177 ILE A N 1
ATOM 1324 C CA . ILE A 1 177 ? -5.512 25.906 -0.427 1 96.62 177 ILE A CA 1
ATOM 1325 C C . ILE A 1 177 ? -6.535 25.828 -1.556 1 96.62 177 ILE A C 1
ATOM 1327 O O . ILE A 1 177 ? -7.551 25.141 -1.426 1 96.62 177 ILE A O 1
ATOM 1331 N N . PHE A 1 178 ? -6.34 26.469 -2.588 1 96.56 178 PHE A N 1
ATOM 1332 C CA . PHE A 1 178 ? -7.242 26.484 -3.73 1 96.56 178 PHE A CA 1
ATOM 1333 C C . PHE A 1 178 ? -6.48 26.781 -5.02 1 96.56 178 PHE A C 1
ATOM 1335 O O . PHE A 1 178 ? -5.262 26.969 -4.996 1 96.56 178 PHE A O 1
ATOM 1342 N N . HIS A 1 179 ? -7.172 26.828 -6.188 1 95.56 179 HIS A N 1
ATOM 1343 C CA . HIS A 1 179 ? -6.465 26.906 -7.461 1 95.56 179 HIS A CA 1
ATOM 1344 C C . HIS A 1 179 ? -6.879 28.156 -8.242 1 95.56 179 HIS A C 1
ATOM 1346 O O . HIS A 1 179 ? -6.184 28.562 -9.18 1 95.56 179 HIS A O 1
ATOM 1352 N N . ASP A 1 180 ? -7.906 28.828 -7.875 1 95.75 180 ASP A N 1
ATOM 1353 C CA . ASP A 1 180 ? -8.406 30 -8.578 1 95.75 180 ASP A CA 1
ATOM 1354 C C . ASP A 1 180 ? -7.797 31.281 -8.008 1 95.75 180 ASP A C 1
ATOM 1356 O O . ASP A 1 180 ? -8.125 31.688 -6.895 1 95.75 180 ASP A O 1
ATOM 1360 N N . PRO A 1 181 ? -6.992 32 -8.758 1 96.06 181 PRO A N 1
ATOM 1361 C CA . PRO A 1 181 ? -6.34 33.219 -8.266 1 96.06 181 PRO A CA 1
ATOM 1362 C C . PRO A 1 181 ? -7.34 34.281 -7.832 1 96.06 181 PRO A C 1
ATOM 1364 O O . PRO A 1 181 ? -7.004 35.156 -7.023 1 96.06 181 PRO A O 1
ATOM 1367 N N . LYS A 1 182 ? -8.523 34.219 -8.281 1 95.38 182 LYS A N 1
ATOM 1368 C CA . LYS A 1 182 ? -9.547 35.188 -7.918 1 95.38 182 LYS A CA 1
ATOM 1369 C C . LYS A 1 182 ? -9.922 35.062 -6.441 1 95.38 182 LYS A C 1
ATOM 1371 O O . LYS A 1 182 ? -10.5 36 -5.867 1 95.38 182 LYS A O 1
ATOM 1376 N N . ARG A 1 183 ? -9.523 33.969 -5.867 1 95.81 183 ARG A N 1
ATOM 1377 C CA . ARG A 1 183 ? -9.875 33.75 -4.469 1 95.81 183 ARG A CA 1
ATOM 1378 C C . ARG A 1 183 ? -8.797 34.281 -3.537 1 95.81 183 ARG A C 1
ATOM 1380 O O . ARG A 1 183 ? -8.992 34.344 -2.32 1 95.81 183 ARG A O 1
ATOM 1387 N N . LEU A 1 184 ? -7.699 34.719 -4.051 1 96.44 184 LEU A N 1
ATOM 1388 C CA . LEU A 1 184 ? -6.625 35.25 -3.232 1 96.44 184 LEU A CA 1
ATOM 1389 C C . LEU A 1 184 ? -7.051 36.594 -2.598 1 96.44 184 LEU A C 1
ATOM 1391 O O . LEU A 1 184 ? -7.676 37.406 -3.256 1 96.44 184 LEU A O 1
ATOM 1395 N N . MET A 1 185 ? -6.742 36.688 -1.318 1 95.25 185 MET A N 1
ATOM 1396 C CA . MET A 1 185 ? -7.012 37.906 -0.566 1 95.25 185 MET A CA 1
ATOM 1397 C C . MET A 1 185 ? -5.719 38.5 -0.008 1 95.25 185 MET A C 1
ATOM 1399 O O . MET A 1 185 ? -4.801 37.75 0.358 1 95.25 185 MET A O 1
ATOM 1403 N N . PRO A 1 186 ? -5.73 39.844 0.022 1 96.44 186 PRO A N 1
ATOM 1404 C CA . PRO A 1 186 ? -4.641 40.406 0.814 1 96.44 186 PRO A CA 1
ATOM 1405 C C . PRO A 1 186 ? -4.629 39.906 2.256 1 96.44 186 PRO A C 1
ATOM 1407 O O . PRO A 1 186 ? -5.676 39.531 2.791 1 96.44 186 PRO A O 1
ATOM 1410 N N . ILE A 1 187 ? -3.445 39.938 2.838 1 97.62 187 ILE A N 1
ATOM 1411 C CA . ILE A 1 187 ? -3.238 39.344 4.156 1 97.62 187 ILE A CA 1
ATOM 1412 C C . ILE A 1 187 ? -4.215 39.969 5.156 1 97.62 187 ILE A C 1
ATOM 1414 O O . ILE A 1 187 ? -4.797 39.25 5.984 1 97.62 187 ILE A O 1
ATOM 1418 N N . ASP A 1 188 ? -4.441 41.25 5.16 1 96.56 188 ASP A N 1
ATOM 1419 C CA . ASP A 1 188 ? -5.316 41.938 6.098 1 96.56 188 ASP A CA 1
ATOM 1420 C C . ASP A 1 188 ? -6.773 41.531 5.898 1 96.56 188 ASP A C 1
ATOM 1422 O O . ASP A 1 188 ? -7.492 41.281 6.867 1 96.56 188 ASP A O 1
ATOM 1426 N N . ALA A 1 189 ? -7.215 41.438 4.645 1 96.94 189 ALA A N 1
ATOM 1427 C CA . ALA A 1 189 ? -8.586 41.031 4.348 1 96.94 189 ALA A CA 1
ATOM 1428 C C . ALA A 1 189 ? -8.836 39.594 4.832 1 96.94 189 ALA A C 1
ATOM 1430 O O . ALA A 1 189 ? -9.906 39.312 5.367 1 96.94 189 ALA A O 1
ATOM 1431 N N . TYR A 1 190 ? -7.883 38.719 4.582 1 96.88 190 TYR A N 1
ATOM 1432 C CA . TYR A 1 190 ? -8 37.344 5.027 1 96.88 190 TYR A CA 1
ATOM 1433 C C . TYR A 1 190 ? -8.188 37.281 6.535 1 96.88 190 TYR A C 1
ATOM 1435 O O . TYR A 1 190 ? -9.062 36.562 7.027 1 96.88 190 TYR A O 1
ATOM 1443 N N . LEU A 1 191 ? -7.387 38.031 7.297 1 97.75 191 LEU A N 1
ATOM 1444 C CA . LEU A 1 191 ? -7.402 37.969 8.758 1 97.75 191 LEU A CA 1
ATOM 1445 C C . LEU A 1 191 ? -8.688 38.594 9.305 1 97.75 191 LEU A C 1
ATOM 1447 O O . LEU A 1 191 ? -9.266 38.062 10.266 1 97.75 191 LEU A O 1
ATOM 1451 N N . LYS A 1 192 ? -9.109 39.656 8.688 1 96.5 192 LYS A N 1
ATOM 1452 C CA . LYS A 1 192 ? -10.234 40.406 9.219 1 96.5 192 LYS A CA 1
ATOM 1453 C C . LYS A 1 192 ? -11.57 39.781 8.852 1 96.5 192 LYS A C 1
ATOM 1455 O O . LYS A 1 192 ? -12.594 40.062 9.461 1 96.5 192 LYS A O 1
ATOM 1460 N N . ARG A 1 193 ? -11.523 38.969 7.883 1 93.81 193 ARG A N 1
ATOM 1461 C CA . ARG A 1 193 ? -12.75 38.312 7.445 1 93.81 193 ARG A CA 1
ATOM 1462 C C . ARG A 1 193 ? -13.359 37.5 8.578 1 93.81 193 ARG A C 1
ATOM 1464 O O . ARG A 1 193 ? -14.586 37.406 8.695 1 93.81 193 ARG A O 1
ATOM 1471 N N . TRP A 1 194 ? -12.5 36.844 9.336 1 94.5 194 TRP A N 1
ATOM 1472 C CA . TRP A 1 194 ? -12.953 36 10.438 1 94.5 194 TRP A CA 1
ATOM 1473 C C . TRP A 1 194 ? -11.812 35.75 11.422 1 94.5 194 TRP A C 1
ATOM 1475 O O . TRP A 1 194 ? -10.727 35.312 11.031 1 94.5 194 TRP A O 1
ATOM 1485 N N . ILE A 1 195 ? -12.086 36 12.664 1 96.56 195 ILE A N 1
ATOM 1486 C CA . ILE A 1 195 ? -11.156 35.656 13.734 1 96.56 195 ILE A CA 1
ATOM 1487 C C . ILE A 1 195 ? -11.578 34.344 14.391 1 96.56 195 ILE A C 1
ATOM 1489 O O . ILE A 1 195 ? -12.625 34.281 15.031 1 96.56 195 ILE A O 1
ATOM 1493 N N . PRO A 1 196 ? -10.758 33.344 14.258 1 96.88 196 PRO A N 1
ATOM 1494 C CA . PRO A 1 196 ? -11.133 32.062 14.867 1 96.88 196 PRO A CA 1
ATOM 1495 C C . PRO A 1 196 ? -11.312 32.156 16.375 1 96.88 196 PRO A C 1
ATOM 1497 O O . PRO A 1 196 ? -10.594 32.906 17.047 1 96.88 196 PRO A O 1
ATOM 1500 N N . ARG A 1 197 ? -12.172 31.344 16.906 1 95.62 197 ARG A N 1
ATOM 1501 C CA . ARG A 1 197 ? -12.453 31.359 18.328 1 95.62 197 ARG A CA 1
ATOM 1502 C C . ARG A 1 197 ? -11.25 30.891 19.141 1 95.62 197 ARG A C 1
ATOM 1504 O O . ARG A 1 197 ? -10.555 29.953 18.734 1 95.62 197 ARG A O 1
ATOM 1511 N N . ARG A 1 198 ? -11.039 31.578 20.266 1 96.12 198 ARG A N 1
ATOM 1512 C CA . ARG A 1 198 ? -10.062 31.109 21.25 1 96.12 198 ARG A CA 1
ATOM 1513 C C . ARG A 1 198 ? -10.641 30 22.125 1 96.12 198 ARG A C 1
ATOM 1515 O O . ARG A 1 198 ? -11.414 30.266 23.047 1 96.12 198 ARG A O 1
ATOM 1522 N N . VAL A 1 199 ? -10.18 28.797 21.922 1 95.69 199 VAL A N 1
ATOM 1523 C CA . VAL A 1 199 ? -10.812 27.672 22.609 1 95.69 199 VAL A CA 1
ATOM 1524 C C . VAL A 1 199 ? -9.945 27.234 23.797 1 95.69 199 VAL A C 1
ATOM 1526 O O . VAL A 1 199 ? -10.422 26.531 24.688 1 95.69 199 VAL A O 1
ATOM 1529 N N . PHE A 1 200 ? -8.688 27.672 23.875 1 96.62 200 PHE A N 1
ATOM 1530 C CA . PHE A 1 200 ? -7.805 27.422 25.016 1 96.62 200 PHE A CA 1
ATOM 1531 C C . PHE A 1 200 ? -7.223 28.719 25.547 1 96.62 200 PHE A C 1
ATOM 1533 O O . PHE A 1 200 ? -7.078 29.688 24.797 1 96.62 200 PHE A O 1
ATOM 1540 N N . ALA A 1 201 ? -6.848 28.688 26.797 1 96.75 201 ALA A N 1
ATOM 1541 C CA . ALA A 1 201 ? -6.125 29.828 27.359 1 96.75 201 ALA A CA 1
ATOM 1542 C C . ALA A 1 201 ? -4.734 29.953 26.734 1 96.75 201 ALA A C 1
ATOM 1544 O O . ALA A 1 201 ? -4.066 28.938 26.484 1 96.75 201 ALA A O 1
ATOM 1545 N N . PRO A 1 202 ? -4.328 31.172 26.422 1 96.69 202 PRO A N 1
ATOM 1546 C CA . PRO A 1 202 ? -3.016 31.344 25.797 1 96.69 202 PRO A CA 1
ATOM 1547 C C . PRO A 1 202 ? -1.877 30.797 26.656 1 96.69 202 PRO A C 1
ATOM 1549 O O . PRO A 1 202 ? -1.894 30.938 27.875 1 96.69 202 PRO A O 1
ATOM 1552 N N . GLY A 1 203 ? -0.949 30.109 26 1 96.19 203 GLY A N 1
ATOM 1553 C CA . GLY A 1 203 ? 0.252 29.609 26.656 1 96.19 203 GLY A CA 1
ATOM 1554 C C . GLY A 1 203 ? 0.078 28.219 27.25 1 96.19 203 GLY A C 1
ATOM 1555 O O . GLY A 1 203 ? 1.036 27.625 27.75 1 96.19 203 GLY A O 1
ATOM 1556 N N . THR A 1 204 ? -1.065 27.625 27.125 1 94.94 204 THR A N 1
ATOM 1557 C CA . THR A 1 204 ? -1.33 26.406 27.875 1 94.94 204 THR A CA 1
ATOM 1558 C C . THR A 1 204 ? -1.236 25.188 26.953 1 94.94 204 THR A C 1
ATOM 1560 O O . THR A 1 204 ? -0.439 24.281 27.203 1 94.94 204 THR A O 1
ATOM 1563 N N . VAL A 1 205 ? -2.002 25.172 25.906 1 95.81 205 VAL A N 1
ATOM 1564 C CA . VAL A 1 205 ? -2.213 23.969 25.109 1 95.81 205 VAL A CA 1
ATOM 1565 C C . VAL A 1 205 ? -1.648 24.172 23.703 1 95.81 205 VAL A C 1
ATOM 1567 O O . VAL A 1 205 ? -1.95 25.172 23.047 1 95.81 205 VAL A O 1
ATOM 1570 N N . PRO A 1 206 ? -0.715 23.266 23.328 1 96.69 206 PRO A N 1
ATOM 1571 C CA . PRO A 1 206 ? -0.341 23.328 21.922 1 96.69 206 PRO A CA 1
ATOM 1572 C C . PRO A 1 206 ? -1.516 23.047 20.984 1 96.69 206 PRO A C 1
ATOM 1574 O O . PRO A 1 206 ? -2.137 21.984 21.062 1 96.69 206 PRO A O 1
ATOM 1577 N N . ALA A 1 207 ? -1.845 23.969 20.172 1 96.94 207 ALA A N 1
ATOM 1578 C CA . ALA A 1 207 ? -2.859 23.906 19.125 1 96.94 207 ALA A CA 1
ATOM 1579 C C . ALA A 1 207 ? -2.395 24.641 17.859 1 96.94 207 ALA A C 1
ATOM 1581 O O . ALA A 1 207 ? -2.631 25.844 17.719 1 96.94 207 ALA A O 1
ATOM 1582 N N . TYR A 1 208 ? -1.835 23.859 16.969 1 96.62 208 TYR A N 1
ATOM 1583 C CA . TYR A 1 208 ? -1.22 24.391 15.766 1 96.62 208 TYR A CA 1
ATOM 1584 C C . TYR A 1 208 ? -2.186 25.297 15.016 1 96.62 208 TYR A C 1
ATOM 1586 O O . TYR A 1 208 ? -3.361 24.969 14.852 1 96.62 208 TYR A O 1
ATOM 1594 N N . SER A 1 209 ? -1.669 26.5 14.547 1 97.56 209 SER A N 1
ATOM 1595 C CA . SER A 1 209 ? -2.562 27.453 13.914 1 97.56 209 SER A CA 1
ATOM 1596 C C . SER A 1 209 ? -1.893 28.141 12.727 1 97.56 209 SER A C 1
ATOM 1598 O O . SER A 1 209 ? -0.969 28.938 12.906 1 97.56 209 SER A O 1
ATOM 1600 N N . ASN A 1 210 ? -2.424 27.922 11.539 1 97.62 210 ASN A N 1
ATOM 1601 C CA . ASN A 1 210 ? -1.994 28.641 10.352 1 97.62 210 ASN A CA 1
ATOM 1602 C C . ASN A 1 210 ? -2.43 30.109 10.406 1 97.62 210 ASN A C 1
ATOM 1604 O O . ASN A 1 210 ? -1.673 31 10.016 1 97.62 210 ASN A O 1
ATOM 1608 N N . TRP A 1 211 ? -3.633 30.312 10.898 1 97.81 211 TRP A N 1
ATOM 1609 C CA . TRP A 1 211 ? -4.168 31.672 11 1 97.81 211 TRP A CA 1
ATOM 1610 C C . TRP A 1 211 ? -3.281 32.562 11.875 1 97.81 211 TRP A C 1
ATOM 1612 O O . TRP A 1 211 ? -2.971 33.688 11.516 1 97.81 211 TRP A O 1
ATOM 1622 N N . ALA A 1 212 ? -2.869 32 12.977 1 98.31 212 ALA A N 1
ATOM 1623 C CA . ALA A 1 212 ? -2.025 32.781 13.891 1 98.31 212 ALA A CA 1
ATOM 1624 C C . ALA A 1 212 ? -0.67 33.094 13.258 1 98.31 212 ALA A C 1
ATOM 1626 O O . ALA A 1 212 ? -0.086 34.156 13.516 1 98.31 212 ALA A O 1
ATOM 1627 N N . THR A 1 213 ? -0.133 32.188 12.461 1 98.44 213 THR A N 1
ATOM 1628 C CA . THR A 1 213 ? 1.113 32.438 11.75 1 98.44 213 THR A CA 1
ATOM 1629 C C . THR A 1 213 ? 0.932 33.562 10.742 1 98.44 213 THR A C 1
ATOM 1631 O O . THR A 1 213 ? 1.81 34.438 10.602 1 98.44 213 THR A O 1
ATOM 1634 N N . THR A 1 214 ? -0.194 33.531 10.086 1 98.69 214 THR A N 1
ATOM 1635 C CA . THR A 1 214 ? -0.517 34.625 9.172 1 98.69 214 THR A CA 1
ATOM 1636 C C . THR A 1 214 ? -0.594 35.938 9.922 1 98.69 214 THR A C 1
ATOM 1638 O O . THR A 1 214 ? -0.137 36.969 9.422 1 98.69 214 THR A O 1
ATOM 1641 N N . LEU A 1 215 ? -1.151 35.906 11.07 1 98.75 215 LEU A N 1
ATOM 1642 C CA . LEU A 1 215 ? -1.209 37.094 11.93 1 98.75 215 LEU A CA 1
ATOM 1643 C C . LEU A 1 215 ? 0.19 37.625 12.195 1 98.75 215 LEU A C 1
ATOM 1645 O O . LEU A 1 215 ? 0.412 38.844 12.141 1 98.75 215 LEU A O 1
ATOM 1649 N N . ALA A 1 216 ? 1.13 36.75 12.5 1 98.88 216 ALA A N 1
ATOM 1650 C CA . ALA A 1 216 ? 2.516 37.156 12.727 1 98.88 216 ALA A CA 1
ATOM 1651 C C . ALA A 1 216 ? 3.107 37.812 11.477 1 98.88 216 ALA A C 1
ATOM 1653 O O . ALA A 1 216 ? 3.834 38.781 11.57 1 98.88 216 ALA A O 1
ATOM 1654 N N . GLY A 1 217 ? 2.838 37.188 10.312 1 98.81 217 GLY A N 1
ATOM 1655 C CA . GLY A 1 217 ? 3.268 37.812 9.07 1 98.81 217 GLY A CA 1
ATOM 1656 C C . GLY A 1 217 ? 2.709 39.219 8.875 1 98.81 217 GLY A C 1
ATOM 1657 O O . GLY A 1 217 ? 3.418 40.125 8.422 1 98.81 217 GLY A O 1
ATOM 1658 N N . TYR A 1 218 ? 1.451 39.406 9.219 1 98.81 218 TYR A N 1
ATOM 1659 C CA . TYR A 1 218 ? 0.806 40.688 9.117 1 98.81 218 TYR A CA 1
ATOM 1660 C C . TYR A 1 218 ? 1.442 41.688 10.078 1 98.81 218 TYR A C 1
ATOM 1662 O O . TYR A 1 218 ? 1.62 42.875 9.734 1 98.81 218 TYR A O 1
ATOM 1670 N N . ILE A 1 219 ? 1.745 41.281 11.227 1 98.88 219 ILE A N 1
ATOM 1671 C CA . ILE A 1 219 ? 2.4 42.125 12.219 1 98.88 219 ILE A CA 1
ATOM 1672 C C . ILE A 1 219 ? 3.748 42.594 11.672 1 98.88 219 ILE A C 1
ATOM 1674 O O . ILE A 1 219 ? 4.094 43.781 11.797 1 98.88 219 ILE A O 1
ATOM 1678 N N . VAL A 1 220 ? 4.555 41.688 11.039 1 98.88 220 VAL A N 1
ATOM 1679 C CA . VAL A 1 220 ? 5.816 42.062 10.414 1 98.88 220 VAL A CA 1
ATOM 1680 C C . VAL A 1 220 ? 5.566 43.125 9.352 1 98.88 220 VAL A C 1
ATOM 1682 O O . VAL A 1 220 ? 6.297 44.125 9.273 1 98.88 220 VAL A O 1
ATOM 1685 N N . GLN A 1 221 ? 4.551 42.875 8.562 1 98.69 221 GLN A N 1
ATOM 1686 C CA . GLN A 1 221 ? 4.172 43.844 7.543 1 98.69 221 GLN A CA 1
ATOM 1687 C C . GLN A 1 221 ? 3.875 45.219 8.164 1 98.69 221 GLN A C 1
ATOM 1689 O O . GLN A 1 221 ? 4.336 46.25 7.664 1 98.69 221 GLN A O 1
ATOM 1694 N N . ARG A 1 222 ? 3.168 45.281 9.219 1 98.62 222 ARG A N 1
ATOM 1695 C CA . ARG A 1 222 ? 2.727 46.531 9.844 1 98.62 222 ARG A CA 1
ATOM 1696 C C . ARG A 1 222 ? 3.9 47.25 10.469 1 98.62 222 ARG A C 1
ATOM 1698 O O . ARG A 1 222 ? 4.062 48.469 10.258 1 98.62 222 ARG A O 1
ATOM 1705 N N . VAL A 1 223 ? 4.711 46.562 11.18 1 98.62 223 VAL A N 1
ATOM 1706 C CA . VAL A 1 223 ? 5.762 47.219 11.93 1 98.62 223 VAL A CA 1
ATOM 1707 C C . VAL A 1 223 ? 6.898 47.625 10.992 1 98.62 223 VAL A C 1
ATOM 1709 O O . VAL A 1 223 ? 7.648 48.562 11.281 1 98.62 223 VAL A O 1
ATOM 1712 N N . SER A 1 224 ? 7.066 46.906 9.859 1 98.25 224 SER A N 1
ATOM 1713 C CA . SER A 1 224 ? 8.102 47.219 8.883 1 98.25 224 SER A CA 1
ATOM 1714 C C . SER A 1 224 ? 7.586 48.219 7.848 1 98.25 224 SER A C 1
ATOM 1716 O O . SER A 1 224 ? 8.367 48.812 7.098 1 98.25 224 SER A O 1
ATOM 1718 N N . ASN A 1 225 ? 6.262 48.344 7.734 1 97.56 225 ASN A N 1
ATOM 1719 C CA . ASN A 1 225 ? 5.59 49.188 6.766 1 97.56 225 ASN A CA 1
ATOM 1720 C C . ASN A 1 225 ? 5.898 48.781 5.332 1 97.56 225 ASN A C 1
ATOM 1722 O O . ASN A 1 225 ? 6.148 49.625 4.473 1 97.56 225 ASN A O 1
ATOM 1726 N N . GLU A 1 226 ? 6.027 47.5 5.129 1 96.94 226 GLU A N 1
ATOM 1727 C CA . GLU A 1 226 ? 6.211 46.875 3.826 1 96.94 226 GLU A CA 1
ATOM 1728 C C . GLU A 1 226 ? 5.375 45.594 3.707 1 96.94 226 GLU A C 1
ATOM 1730 O O . GLU A 1 226 ? 5.207 44.844 4.684 1 96.94 226 GLU A O 1
ATOM 1735 N N . PRO A 1 227 ? 4.898 45.406 2.439 1 97.94 227 PRO A N 1
ATOM 1736 C CA . PRO A 1 227 ? 4.277 44.094 2.285 1 97.94 227 PRO A CA 1
ATOM 1737 C C . PRO A 1 227 ? 5.203 42.938 2.697 1 97.94 227 PRO A C 1
ATOM 1739 O O . PRO A 1 227 ? 6.414 43 2.469 1 97.94 227 PRO A O 1
ATOM 1742 N N . PHE A 1 228 ? 4.676 41.938 3.256 1 98.25 228 PHE A N 1
ATOM 1743 C CA . PHE A 1 228 ? 5.473 40.844 3.811 1 98.25 228 PHE A CA 1
ATOM 1744 C C . PHE A 1 228 ? 6.422 40.281 2.762 1 98.25 228 PHE A C 1
ATOM 1746 O O . PHE A 1 228 ? 7.594 40.031 3.047 1 98.25 228 PHE A O 1
ATOM 1753 N N . GLU A 1 229 ? 5.879 40 1.507 1 98.25 229 GLU A N 1
ATOM 1754 C CA . GLU A 1 229 ? 6.68 39.375 0.447 1 98.25 229 GLU A CA 1
ATOM 1755 C C . GLU A 1 229 ? 7.898 40.25 0.118 1 98.25 229 GLU A C 1
ATOM 1757 O O . GLU A 1 229 ? 8.992 39.719 -0.1 1 98.25 229 GLU A O 1
ATOM 1762 N N . VAL A 1 230 ? 7.684 41.531 0.112 1 98.44 230 VAL A N 1
ATOM 1763 C CA . VAL A 1 230 ? 8.766 42.438 -0.181 1 98.44 230 VAL A CA 1
ATOM 1764 C C . VAL A 1 230 ? 9.789 42.438 0.957 1 98.44 230 VAL A C 1
ATOM 1766 O O . VAL A 1 230 ? 10.992 42.438 0.715 1 98.44 230 VAL A O 1
ATOM 1769 N N . TYR A 1 231 ? 9.297 42.438 2.148 1 98.75 231 TYR A N 1
ATOM 1770 C CA . TYR A 1 231 ? 10.172 42.438 3.314 1 98.75 231 TYR A CA 1
ATOM 1771 C C . TYR A 1 231 ? 11.102 41.219 3.293 1 98.75 231 TYR A C 1
ATOM 1773 O O . TYR A 1 231 ? 12.312 41.375 3.486 1 98.75 231 TYR A O 1
ATOM 1781 N N . VAL A 1 232 ? 10.594 40 3.123 1 98.81 232 VAL A N 1
ATOM 1782 C CA . VAL A 1 232 ? 11.383 38.781 3.176 1 98.81 232 VAL A CA 1
ATOM 1783 C C . VAL A 1 232 ? 12.367 38.75 2.014 1 98.81 232 VAL A C 1
ATOM 1785 O O . VAL A 1 232 ? 13.484 38.25 2.154 1 98.81 232 VAL A O 1
ATOM 1788 N N . GLU A 1 233 ? 11.984 39.219 0.86 1 98.62 233 GLU A N 1
ATOM 1789 C CA . GLU A 1 233 ? 12.883 39.312 -0.283 1 98.62 233 GLU A CA 1
ATOM 1790 C C . GLU A 1 233 ? 14.094 40.188 0.035 1 98.62 233 GLU A C 1
ATOM 1792 O O . GLU A 1 233 ? 15.234 39.812 -0.26 1 98.62 233 GLU A O 1
ATOM 1797 N N . ARG A 1 234 ? 13.875 41.25 0.721 1 98.38 234 ARG A N 1
ATOM 1798 C CA . ARG A 1 234 ? 14.922 42.25 0.988 1 98.38 234 ARG A CA 1
ATOM 1799 C C . ARG A 1 234 ? 15.766 41.844 2.195 1 98.38 234 ARG A C 1
ATOM 1801 O O . ARG A 1 234 ? 16.969 42.094 2.244 1 98.38 234 ARG A O 1
ATOM 1808 N N . ASN A 1 235 ? 15.164 41.219 3.152 1 98.75 235 ASN A N 1
ATOM 1809 C CA . ASN A 1 235 ? 15.828 41.094 4.449 1 98.75 235 ASN A CA 1
ATOM 1810 C C . ASN A 1 235 ? 16.25 39.656 4.723 1 98.75 235 ASN A C 1
ATOM 1812 O O . ASN A 1 235 ? 17 39.406 5.652 1 98.75 235 ASN A O 1
ATOM 1816 N N . ILE A 1 236 ? 15.82 38.719 3.873 1 98.88 236 ILE A N 1
ATOM 1817 C CA . ILE A 1 236 ? 16.219 37.312 4.062 1 98.88 236 ILE A CA 1
ATOM 1818 C C . ILE A 1 236 ? 16.766 36.75 2.754 1 98.88 236 ILE A C 1
ATOM 1820 O O . ILE A 1 236 ? 17.922 36.344 2.688 1 98.88 236 ILE A O 1
ATOM 1824 N N . PHE A 1 237 ? 16.016 36.844 1.626 1 98.88 237 PHE A N 1
ATOM 1825 C CA . PHE A 1 237 ? 16.438 36.25 0.372 1 98.88 237 PHE A CA 1
ATOM 1826 C C . PHE A 1 237 ? 17.688 36.938 -0.175 1 98.88 237 PHE A C 1
ATOM 1828 O O . PHE A 1 237 ? 18.672 36.281 -0.524 1 98.88 237 PHE A O 1
ATOM 1835 N N . ALA A 1 238 ? 17.641 38.188 -0.253 1 98.69 238 ALA A N 1
ATOM 1836 C CA . ALA A 1 238 ? 18.719 38.938 -0.882 1 98.69 238 ALA A CA 1
ATOM 1837 C C . ALA A 1 238 ? 20.031 38.781 -0.115 1 98.69 238 ALA A C 1
ATOM 1839 O O . ALA A 1 238 ? 21.047 38.438 -0.7 1 98.69 238 ALA A O 1
ATOM 1840 N N . PRO A 1 239 ? 20.016 38.969 1.22 1 98.75 239 PRO A N 1
ATOM 1841 C CA . PRO A 1 239 ? 21.266 38.781 1.955 1 98.75 239 PRO A CA 1
ATOM 1842 C C . PRO A 1 239 ? 21.859 37.375 1.77 1 98.75 239 PRO A C 1
ATOM 1844 O O . PRO A 1 239 ? 23.078 37.219 1.758 1 98.75 239 PRO A O 1
ATOM 1847 N N . LEU A 1 240 ? 21.047 36.375 1.611 1 98.81 240 LEU A N 1
ATOM 1848 C CA . LEU A 1 240 ? 21.516 35 1.502 1 98.81 240 LEU A CA 1
ATOM 1849 C C . LEU A 1 240 ? 21.641 34.562 0.04 1 98.81 240 LEU A C 1
ATOM 1851 O O . LEU A 1 240 ? 21.906 33.406 -0.257 1 98.81 240 LEU A O 1
ATOM 1855 N N . ARG A 1 241 ? 21.391 35.469 -0.875 1 98.5 241 ARG A N 1
ATOM 1856 C CA . ARG A 1 241 ? 21.469 35.219 -2.312 1 98.5 241 ARG A CA 1
ATOM 1857 C C . ARG A 1 241 ? 20.547 34.094 -2.732 1 98.5 241 ARG A C 1
ATOM 1859 O O . ARG A 1 241 ? 20.938 33.188 -3.484 1 98.5 241 ARG A O 1
ATOM 1866 N N . MET A 1 242 ? 19.422 34.062 -2.145 1 98.69 242 MET A N 1
ATOM 1867 C CA . MET A 1 242 ? 18.375 33.125 -2.508 1 98.69 242 MET A CA 1
ATOM 1868 C C . MET A 1 242 ? 17.531 33.656 -3.66 1 98.69 242 MET A C 1
ATOM 1870 O O . MET A 1 242 ? 16.406 34.094 -3.449 1 98.69 242 MET A O 1
ATOM 1874 N N . ASN A 1 243 ? 17.984 33.406 -4.844 1 97.81 243 ASN A N 1
ATOM 1875 C CA . ASN A 1 243 ? 17.422 34.031 -6.031 1 97.81 243 ASN A CA 1
ATOM 1876 C C . ASN A 1 243 ? 16.266 33.188 -6.598 1 97.81 243 ASN A C 1
ATOM 1878 O O . ASN A 1 243 ? 15.547 33.656 -7.484 1 97.81 243 ASN A O 1
ATOM 1882 N N . ASN A 1 244 ? 16.094 32.031 -6.133 1 98.31 244 ASN A N 1
ATOM 1883 C CA . ASN A 1 244 ? 15.023 31.156 -6.594 1 98.31 244 ASN A CA 1
ATOM 1884 C C . ASN A 1 244 ? 14.07 30.781 -5.457 1 98.31 244 ASN A C 1
ATOM 1886 O O . ASN A 1 244 ? 13.812 29.594 -5.219 1 98.31 244 ASN A O 1
ATOM 1890 N N . ALA A 1 245 ? 13.594 31.797 -4.777 1 98.69 245 ALA A N 1
ATOM 1891 C CA . ALA A 1 245 ? 12.617 31.719 -3.699 1 98.69 245 ALA A CA 1
ATOM 1892 C C . ALA A 1 245 ? 11.617 32.875 -3.777 1 98.69 245 ALA A C 1
ATOM 1894 O O . ALA A 1 245 ? 11.984 34 -4.105 1 98.69 245 ALA A O 1
ATOM 1895 N N . THR A 1 246 ? 10.32 32.562 -3.5 1 98.69 246 THR A N 1
ATOM 1896 C CA . THR A 1 246 ? 9.328 33.625 -3.504 1 98.69 246 THR A CA 1
ATOM 1897 C C . THR A 1 246 ? 8.109 33.25 -2.672 1 98.69 246 THR A C 1
ATOM 1899 O O . THR A 1 246 ? 7.742 32.062 -2.619 1 98.69 246 THR A O 1
ATOM 1902 N N . PHE A 1 247 ? 7.5 34.219 -2.008 1 98.69 247 PHE A N 1
ATOM 1903 C CA . PHE A 1 247 ? 6.23 34.031 -1.309 1 98.69 247 PHE A CA 1
ATOM 1904 C C . PHE A 1 247 ? 5.07 34.531 -2.158 1 98.69 247 PHE A C 1
ATOM 1906 O O . PHE A 1 247 ? 3.908 34.406 -1.773 1 98.69 247 PHE A O 1
ATOM 1913 N N . ARG A 1 248 ? 5.379 35.094 -3.316 1 97.88 248 ARG A N 1
ATOM 1914 C CA . ARG A 1 248 ? 4.352 35.719 -4.137 1 97.88 248 ARG A CA 1
ATOM 1915 C C . ARG A 1 248 ? 3.453 34.688 -4.793 1 97.88 248 ARG A C 1
ATOM 1917 O O . ARG A 1 248 ? 3.928 33.625 -5.23 1 97.88 248 ARG A O 1
ATOM 1924 N N . GLN A 1 249 ? 2.186 35.062 -4.824 1 97.06 249 GLN A N 1
ATOM 1925 C CA . GLN A 1 249 ? 1.171 34.281 -5.5 1 97.06 249 GLN A CA 1
ATOM 1926 C C . GLN A 1 249 ? 0.252 35.156 -6.348 1 97.06 249 GLN A C 1
ATOM 1928 O O . GLN A 1 249 ? -0.044 36.281 -5.977 1 97.06 249 GLN A O 1
ATOM 1933 N N . PRO A 1 250 ? -0.195 34.812 -7.555 1 95.81 250 PRO A N 1
ATOM 1934 C CA . PRO A 1 250 ? 0.299 33.625 -8.227 1 95.81 250 PRO A CA 1
ATOM 1935 C C . PRO A 1 250 ? 1.794 33.688 -8.531 1 95.81 250 PRO A C 1
ATOM 1937 O O . PRO A 1 250 ? 2.402 34.75 -8.43 1 95.81 250 PRO A O 1
ATOM 1940 N N . LEU A 1 251 ? 2.307 32.594 -8.836 1 96.94 251 LEU A N 1
ATOM 1941 C CA . LEU A 1 251 ? 3.74 32.5 -9.086 1 96.94 251 LEU A CA 1
ATOM 1942 C C . LEU A 1 251 ? 4.172 33.5 -10.141 1 96.94 251 LEU A C 1
ATOM 1944 O O . LEU A 1 251 ? 3.58 33.562 -11.227 1 96.94 251 LEU A O 1
ATOM 1948 N N . PRO A 1 252 ? 5.156 34.344 -9.875 1 97.25 252 PRO A N 1
ATOM 1949 C CA . PRO A 1 252 ? 5.648 35.281 -10.891 1 97.25 252 PRO A CA 1
ATOM 1950 C C . PRO A 1 252 ? 6.07 34.594 -12.18 1 97.25 252 PRO A C 1
ATOM 1952 O O . PRO A 1 252 ? 6.602 33.469 -12.141 1 97.25 252 PRO A O 1
ATOM 1955 N N . ALA A 1 253 ? 5.945 35.25 -13.25 1 96.81 253 ALA A N 1
ATOM 1956 C CA . ALA A 1 253 ? 6.152 34.688 -14.586 1 96.81 253 ALA A CA 1
ATOM 1957 C C . ALA A 1 253 ? 7.562 34.125 -14.734 1 96.81 253 ALA A C 1
ATOM 1959 O O . ALA A 1 253 ? 7.762 33.094 -15.383 1 96.81 253 ALA A O 1
ATOM 1960 N N . ARG A 1 254 ? 8.5 34.719 -14.172 1 95.81 254 ARG A N 1
ATOM 1961 C CA . ARG A 1 254 ? 9.891 34.312 -14.336 1 95.81 254 ARG A CA 1
ATOM 1962 C C . ARG A 1 254 ? 10.141 32.938 -13.734 1 95.81 254 ARG A C 1
ATOM 1964 O O . ARG A 1 254 ? 11.117 32.25 -14.078 1 95.81 254 ARG A O 1
ATOM 1971 N N . PHE A 1 255 ? 9.258 32.531 -12.844 1 96.88 255 PHE A N 1
ATOM 1972 C CA . PHE A 1 255 ? 9.461 31.266 -12.141 1 96.88 255 PHE A CA 1
ATOM 1973 C C . PHE A 1 255 ? 8.594 30.172 -12.734 1 96.88 255 PHE A C 1
ATOM 1975 O O . PHE A 1 255 ? 8.727 29 -12.375 1 96.88 255 PHE A O 1
ATOM 1982 N N . THR A 1 256 ? 7.742 30.453 -13.672 1 95 256 THR A N 1
ATOM 1983 C CA . THR A 1 256 ? 6.73 29.516 -14.164 1 95 256 THR A CA 1
ATOM 1984 C C . THR A 1 256 ? 7.379 28.281 -14.789 1 95 256 THR A C 1
ATOM 1986 O O . THR A 1 256 ? 6.941 27.156 -14.547 1 95 256 THR A O 1
ATOM 1989 N N . ALA A 1 257 ? 8.43 28.484 -15.5 1 94.06 257 ALA A N 1
ATOM 1990 C CA . ALA A 1 257 ? 9.086 27.391 -16.203 1 94.06 257 ALA A CA 1
ATOM 1991 C C . ALA A 1 257 ? 9.844 26.484 -15.242 1 94.06 257 ALA A C 1
ATOM 1993 O O . ALA A 1 257 ? 10.172 25.344 -15.57 1 94.06 257 ALA A O 1
ATOM 1994 N N . GLN A 1 258 ? 10.109 27 -14.023 1 96.38 258 GLN A N 1
ATOM 1995 C CA . GLN A 1 258 ? 10.914 26.266 -13.047 1 96.38 258 GLN A CA 1
ATOM 1996 C C . GLN A 1 258 ? 10.031 25.516 -12.062 1 96.38 258 GLN A C 1
ATOM 1998 O O . GLN A 1 258 ? 10.523 24.672 -11.312 1 96.38 258 GLN A O 1
ATOM 2003 N N . ALA A 1 259 ? 8.828 25.797 -12.141 1 97.62 259 ALA A N 1
ATOM 2004 C CA . ALA A 1 259 ? 7.934 25.25 -11.125 1 97.62 259 ALA A CA 1
ATOM 2005 C C . ALA A 1 259 ? 7.676 23.766 -11.367 1 97.62 259 ALA A C 1
ATOM 2007 O O . ALA A 1 259 ? 7.32 23.359 -12.477 1 97.62 259 ALA A O 1
ATOM 2008 N N . ALA A 1 260 ? 7.906 22.969 -10.336 1 98.19 260 ALA A N 1
ATOM 2009 C CA . ALA A 1 260 ? 7.516 21.562 -10.43 1 98.19 260 ALA A CA 1
ATOM 2010 C C . ALA A 1 260 ? 5.996 21.422 -10.469 1 98.19 260 ALA A C 1
ATOM 2012 O O . ALA A 1 260 ? 5.281 22.125 -9.758 1 98.19 260 ALA A O 1
ATOM 2013 N N . GLN A 1 261 ? 5.516 20.531 -11.266 1 97 261 GLN A N 1
ATOM 2014 C CA . GLN A 1 261 ? 4.113 20.125 -11.18 1 97 261 GLN A CA 1
ATOM 2015 C C . GLN A 1 261 ? 3.855 19.297 -9.93 1 97 261 GLN A C 1
ATOM 2017 O O . GLN A 1 261 ? 4.715 18.516 -9.508 1 97 261 GLN A O 1
ATOM 2022 N N . GLY A 1 262 ? 2.684 19.5 -9.305 1 96.81 262 GLY A N 1
ATOM 2023 C CA . GLY A 1 262 ? 2.23 18.656 -8.211 1 96.81 262 GLY A CA 1
ATOM 2024 C C . GLY A 1 262 ? 1.289 17.562 -8.656 1 96.81 262 GLY A C 1
ATOM 2025 O O . GLY A 1 262 ? 0.542 17.734 -9.625 1 96.81 262 GLY A O 1
ATOM 2026 N N . TYR A 1 263 ? 1.366 16.438 -7.934 1 95.69 263 TYR A N 1
ATOM 2027 C CA . TYR A 1 263 ? 0.505 15.305 -8.242 1 95.69 263 TYR A CA 1
ATOM 2028 C C . TYR A 1 263 ? -0.093 14.711 -6.977 1 95.69 263 TYR A C 1
ATOM 2030 O O . TYR A 1 263 ? 0.507 14.797 -5.902 1 95.69 263 TYR A O 1
ATOM 2038 N N . GLY A 1 264 ? -1.399 14.258 -7.094 1 94.19 264 GLY A N 1
ATOM 2039 C CA . GLY A 1 264 ? -1.809 13.32 -6.062 1 94.19 264 GLY A CA 1
ATOM 2040 C C . GLY A 1 264 ? -0.967 12.062 -6.035 1 94.19 264 GLY A C 1
ATOM 2041 O O . GLY A 1 264 ? -0.355 11.734 -5.012 1 94.19 264 GLY A O 1
ATOM 2042 N N . ARG A 1 265 ? -0.953 11.359 -7.113 1 93.56 265 ARG A N 1
ATOM 2043 C CA . ARG A 1 265 ? -0.074 10.242 -7.445 1 93.56 265 ARG A CA 1
ATOM 2044 C C . ARG A 1 265 ? 0.657 10.5 -8.758 1 93.56 265 ARG A C 1
ATOM 2046 O O . ARG A 1 265 ? 0.096 11.094 -9.688 1 93.56 265 ARG A O 1
ATOM 2053 N N . ALA A 1 266 ? 1.854 9.945 -8.828 1 93.31 266 ALA A N 1
ATOM 2054 C CA . ALA A 1 266 ? 2.631 10.133 -10.047 1 93.31 266 ALA A CA 1
ATOM 2055 C C . ALA A 1 266 ? 1.888 9.578 -11.258 1 93.31 266 ALA A C 1
ATOM 2057 O O . ALA A 1 266 ? 1.993 10.125 -12.359 1 93.31 266 ALA A O 1
ATOM 2058 N N . SER A 1 267 ? 1.091 8.562 -11.078 1 88.81 267 SER A N 1
ATOM 2059 C CA . SER A 1 267 ? 0.378 7.898 -12.164 1 88.81 267 SER A CA 1
ATOM 2060 C C . SER A 1 267 ? -0.869 8.68 -12.562 1 88.81 267 SER A C 1
ATOM 2062 O O . SER A 1 267 ? -1.485 8.391 -13.594 1 88.81 267 SER A O 1
ATOM 2064 N N . GLY A 1 268 ? -1.254 9.688 -11.789 1 88.81 268 GLY A N 1
ATOM 2065 C CA . GLY A 1 268 ? -2.441 10.484 -12.062 1 88.81 268 GLY A CA 1
ATOM 2066 C C . GLY A 1 268 ? -2.141 11.758 -12.828 1 88.81 268 GLY A C 1
ATOM 2067 O O . GLY A 1 268 ? -1.036 11.93 -13.344 1 88.81 268 GLY A O 1
ATOM 2068 N N . LYS A 1 269 ? -3.104 12.609 -12.992 1 91.56 269 LYS A N 1
ATOM 2069 C CA . LYS A 1 269 ? -2.957 13.914 -13.641 1 91.56 269 LYS A CA 1
ATOM 2070 C C . LYS A 1 269 ? -2.34 14.938 -12.695 1 91.56 269 LYS A C 1
ATOM 2072 O O . LYS A 1 269 ? -2.514 14.844 -11.477 1 91.56 269 LYS A O 1
ATOM 2077 N N . PRO A 1 270 ? -1.563 15.805 -13.203 1 95.56 270 PRO A N 1
ATOM 2078 C CA . PRO A 1 270 ? -1.064 16.875 -12.344 1 95.56 270 PRO A CA 1
ATOM 2079 C C . PRO A 1 270 ? -2.186 17.734 -11.75 1 95.56 270 PRO A C 1
ATOM 2081 O O . PRO A 1 270 ? -3.256 17.859 -12.352 1 95.56 270 PRO A O 1
ATOM 2084 N N . ILE A 1 271 ? -1.874 18.328 -10.625 1 94.31 271 ILE A N 1
ATOM 2085 C CA . ILE A 1 271 ? -2.789 19.266 -9.992 1 94.31 271 ILE A CA 1
ATOM 2086 C C . ILE A 1 271 ? -2.381 20.703 -10.336 1 94.31 271 ILE A C 1
ATOM 2088 O O . ILE A 1 271 ? -1.19 21 -10.461 1 94.31 271 ILE A O 1
ATOM 2092 N N . PRO A 1 272 ? -3.346 21.562 -10.516 1 93.5 272 PRO A N 1
ATOM 2093 C CA . PRO A 1 272 ? -2.984 22.953 -10.781 1 93.5 272 PRO A CA 1
ATOM 2094 C C . PRO A 1 272 ? -2.174 23.578 -9.648 1 93.5 272 PRO A C 1
ATOM 2096 O O . PRO A 1 272 ? -2.18 23.062 -8.523 1 93.5 272 PRO A O 1
ATOM 2099 N N . PHE A 1 273 ? -1.494 24.625 -9.961 1 95.75 273 PHE A N 1
ATOM 2100 C CA . PHE A 1 273 ? -0.685 25.328 -8.969 1 95.75 273 PHE A CA 1
ATOM 2101 C C . PHE A 1 273 ? -1.509 25.641 -7.727 1 95.75 273 PHE A C 1
ATOM 2103 O O . PHE A 1 273 ? -2.613 26.188 -7.828 1 95.75 273 PHE A O 1
ATOM 2110 N N . GLU A 1 274 ? -0.953 25.375 -6.578 1 96.12 274 GLU A N 1
ATOM 2111 C CA . GLU A 1 274 ? -1.646 25.562 -5.305 1 96.12 274 GLU A CA 1
ATOM 2112 C C . GLU A 1 274 ? -1.481 26.984 -4.789 1 96.12 274 GLU A C 1
ATOM 2114 O O . GLU A 1 274 ? -0.358 27.453 -4.59 1 96.12 274 GLU A O 1
ATOM 2119 N N . LEU A 1 275 ? -2.596 27.609 -4.605 1 97.75 275 LEU A N 1
ATOM 2120 C CA . LEU A 1 275 ? -2.617 28.906 -3.951 1 97.75 275 LEU A CA 1
ATOM 2121 C C . LEU A 1 275 ? -2.955 28.766 -2.471 1 97.75 275 LEU A C 1
ATOM 2123 O O . LEU A 1 275 ? -3.867 28.016 -2.105 1 97.75 275 LEU A O 1
ATOM 2127 N N . VAL A 1 276 ? -2.174 29.438 -1.665 1 97.81 276 VAL A N 1
ATOM 2128 C CA . VAL A 1 276 ? -2.338 29.328 -0.218 1 97.81 276 VAL A CA 1
ATOM 2129 C C . VAL A 1 276 ? -3.047 30.578 0.306 1 97.81 276 VAL A C 1
ATOM 2131 O O . VAL A 1 276 ? -2.531 31.688 0.182 1 97.81 276 VAL A O 1
ATOM 2134 N N . GLY A 1 277 ? -4.219 30.391 0.936 1 96.62 277 GLY A N 1
ATOM 2135 C CA . GLY A 1 277 ? -4.98 31.5 1.477 1 96.62 277 GLY A CA 1
ATOM 2136 C C . GLY A 1 277 ? -4.316 32.156 2.674 1 96.62 277 GLY A C 1
ATOM 2137 O O . GLY A 1 277 ? -4.082 33.375 2.678 1 96.62 277 GLY A O 1
ATOM 2138 N N . PRO A 1 278 ? -3.924 31.328 3.615 1 97.19 278 PRO A N 1
ATOM 2139 C CA . PRO A 1 278 ? -3.264 31.891 4.801 1 97.19 278 PRO A CA 1
ATOM 2140 C C . PRO A 1 278 ? -1.804 32.25 4.543 1 97.19 278 PRO A C 1
ATOM 2142 O O . PRO A 1 278 ? -0.948 32.031 5.402 1 97.19 278 PRO A O 1
ATOM 2145 N N . ALA A 1 279 ? -1.521 32.719 3.396 1 97.5 279 ALA A N 1
ATOM 2146 C CA . ALA A 1 279 ? -0.183 33.281 3.193 1 97.5 279 ALA A CA 1
ATOM 2147 C C . ALA A 1 279 ? 0.136 34.344 4.238 1 97.5 279 ALA A C 1
ATOM 2149 O O . ALA A 1 279 ? -0.724 35.156 4.59 1 97.5 279 ALA A O 1
ATOM 2150 N N . PRO A 1 280 ? 1.397 34.281 4.754 1 97.75 280 PRO A N 1
ATOM 2151 C CA . PRO A 1 280 ? 2.566 33.562 4.234 1 97.75 280 PRO A CA 1
ATOM 2152 C C . PRO A 1 280 ? 2.799 32.219 4.938 1 97.75 280 PRO A C 1
ATOM 2154 O O . PRO A 1 280 ? 3.879 31.641 4.812 1 97.75 280 PRO A O 1
ATOM 2157 N N . ALA A 1 281 ? 1.866 31.734 5.668 1 97.69 281 ALA A N 1
ATOM 2158 C CA . ALA A 1 281 ? 2.045 30.547 6.516 1 97.69 281 ALA A CA 1
ATOM 2159 C C . ALA A 1 281 ? 2.381 29.312 5.684 1 97.69 281 ALA A C 1
ATOM 2161 O O . ALA A 1 281 ? 2.783 28.281 6.227 1 97.69 281 ALA A O 1
ATOM 2162 N N . GLY A 1 282 ? 2.354 29.344 4.387 1 98.12 282 GLY A N 1
ATOM 2163 C CA . GLY A 1 282 ? 2.602 28.141 3.584 1 98.12 282 GLY A CA 1
ATOM 2164 C C . GLY A 1 282 ? 2.795 28.453 2.111 1 98.12 282 GLY A C 1
ATOM 2165 O O . GLY A 1 282 ? 2.688 27.562 1.268 1 98.12 282 GLY A O 1
ATOM 2166 N N . SER A 1 283 ? 3.123 29.688 1.69 1 98.31 283 SER A N 1
ATOM 2167 C CA . SER A 1 283 ? 3.021 30.094 0.292 1 98.31 283 SER A CA 1
ATOM 2168 C C . SER A 1 283 ? 4.391 30.125 -0.374 1 98.31 283 SER A C 1
ATOM 2170 O O . SER A 1 283 ? 4.52 30.547 -1.524 1 98.31 283 SER A O 1
ATOM 2172 N N . LEU A 1 284 ? 5.449 29.641 0.282 1 98.75 284 LEU A N 1
ATOM 2173 C CA . LEU A 1 284 ? 6.809 29.703 -0.24 1 98.75 284 LEU A CA 1
ATOM 2174 C C . LEU A 1 284 ? 6.98 28.734 -1.412 1 98.75 284 LEU A C 1
ATOM 2176 O O . LEU A 1 284 ? 6.488 27.609 -1.372 1 98.75 284 LEU A O 1
ATOM 2180 N N . SER A 1 285 ? 7.57 29.172 -2.488 1 98.75 285 SER A N 1
ATOM 2181 C CA . SER A 1 285 ? 8.188 28.375 -3.535 1 98.75 285 SER A CA 1
ATOM 2182 C C . SER A 1 285 ? 9.711 28.531 -3.525 1 98.75 285 SER A C 1
ATOM 2184 O O . SER A 1 285 ? 10.219 29.641 -3.465 1 98.75 285 SER A O 1
ATOM 2186 N N . ILE A 1 286 ? 10.43 27.453 -3.559 1 98.88 286 ILE A N 1
ATOM 2187 C CA . ILE A 1 286 ? 11.867 27.578 -3.34 1 98.88 286 ILE A CA 1
ATOM 2188 C C . ILE A 1 286 ? 12.586 26.375 -3.93 1 98.88 286 ILE A C 1
ATOM 2190 O O . ILE A 1 286 ? 12.016 25.281 -4.004 1 98.88 286 ILE A O 1
ATOM 2194 N N . THR A 1 287 ? 13.828 26.5 -4.371 1 98.88 287 THR A N 1
ATOM 2195 C CA . THR A 1 287 ? 14.664 25.391 -4.812 1 98.88 287 THR A CA 1
ATOM 2196 C C . THR A 1 287 ? 15.391 24.75 -3.633 1 98.88 287 THR A C 1
ATOM 2198 O O . THR A 1 287 ? 15.484 25.344 -2.559 1 98.88 287 THR A O 1
ATOM 2201 N N . GLY A 1 288 ? 15.883 23.547 -3.887 1 98.88 288 GLY A N 1
ATOM 2202 C CA . GLY A 1 288 ? 16.688 22.875 -2.881 1 98.88 288 GLY A CA 1
ATOM 2203 C C . GLY A 1 288 ? 17.938 23.641 -2.504 1 98.88 288 GLY A C 1
ATOM 2204 O O . GLY A 1 288 ? 18.266 23.766 -1.322 1 98.88 288 GLY A O 1
ATOM 2205 N N . ASN A 1 289 ? 18.609 24.219 -3.459 1 98.81 289 ASN A N 1
ATOM 2206 C CA . ASN A 1 289 ? 19.859 24.938 -3.215 1 98.81 289 ASN A CA 1
ATOM 2207 C C . ASN A 1 289 ? 19.625 26.203 -2.398 1 98.81 289 ASN A C 1
ATOM 2209 O O . ASN A 1 289 ? 20.438 26.562 -1.548 1 98.81 289 ASN A O 1
ATOM 2213 N N . ASP A 1 290 ? 18.547 26.922 -2.689 1 98.88 290 ASP A N 1
ATOM 2214 C CA . ASP A 1 290 ? 18.25 28.094 -1.889 1 98.88 290 ASP A CA 1
ATOM 2215 C C . ASP A 1 290 ? 17.875 27.719 -0.46 1 98.88 290 ASP A C 1
ATOM 2217 O O . ASP A 1 290 ? 18.219 28.422 0.491 1 98.88 290 ASP A O 1
ATOM 2221 N N . MET A 1 291 ? 17.125 26.609 -0.303 1 98.94 291 MET A N 1
ATOM 2222 C CA . MET A 1 291 ? 16.828 26.141 1.047 1 98.94 291 MET A CA 1
ATOM 2223 C C . MET A 1 291 ? 18.109 25.797 1.791 1 98.94 291 MET A C 1
ATOM 2225 O O . MET A 1 291 ? 18.219 26 3.002 1 98.94 291 MET A O 1
ATOM 2229 N N . ALA A 1 292 ? 19.094 25.234 1.054 1 98.88 292 ALA A N 1
ATOM 2230 C CA . ALA A 1 292 ? 20.406 24.953 1.651 1 98.88 292 ALA A CA 1
ATOM 2231 C C . ALA A 1 292 ? 21.016 26.203 2.262 1 98.88 292 ALA A C 1
ATOM 2233 O O . ALA A 1 292 ? 21.594 26.156 3.35 1 98.88 292 ALA A O 1
ATOM 2234 N N . ARG A 1 293 ? 20.938 27.312 1.583 1 98.88 293 ARG A N 1
ATOM 2235 C CA . ARG A 1 293 ? 21.516 28.562 2.059 1 98.88 293 ARG A CA 1
ATOM 2236 C C . ARG A 1 293 ? 20.828 29.016 3.346 1 98.88 293 ARG A C 1
ATOM 2238 O O . ARG A 1 293 ? 21.5 29.516 4.258 1 98.88 293 ARG A O 1
ATOM 2245 N N . PHE A 1 294 ? 19.562 28.875 3.4 1 98.88 294 PHE A N 1
ATOM 2246 C CA . PHE A 1 294 ? 18.812 29.188 4.609 1 98.88 294 PHE A CA 1
ATOM 2247 C C . PHE A 1 294 ? 19.25 28.312 5.77 1 98.88 294 PHE A C 1
ATOM 2249 O O . PHE A 1 294 ? 19.484 28.797 6.875 1 98.88 294 PHE A O 1
ATOM 2256 N N . MET A 1 295 ? 19.359 26.938 5.5 1 98.94 295 MET A N 1
ATOM 2257 C CA . MET A 1 295 ? 19.828 26 6.523 1 98.94 295 MET A CA 1
ATOM 2258 C C . MET A 1 295 ? 21.203 26.391 7.023 1 98.94 295 MET A C 1
ATOM 2260 O O . MET A 1 295 ? 21.469 26.391 8.227 1 98.94 295 MET A O 1
ATOM 2264 N N . LEU A 1 296 ? 22.062 26.75 6.086 1 98.88 296 LEU A N 1
ATOM 2265 C CA . LEU A 1 296 ? 23.438 27.094 6.422 1 98.88 296 LEU A CA 1
ATOM 2266 C C . LEU A 1 296 ? 23.5 28.359 7.266 1 98.88 296 LEU A C 1
ATOM 2268 O O . LEU A 1 296 ? 24.297 28.453 8.195 1 98.88 296 LEU A O 1
ATOM 2272 N N . ALA A 1 297 ? 22.656 29.328 6.996 1 98.94 297 ALA A N 1
ATOM 2273 C CA . ALA A 1 297 ? 22.609 30.562 7.797 1 98.94 297 ALA A CA 1
ATOM 2274 C C . ALA A 1 297 ? 22.219 30.25 9.234 1 98.94 297 ALA A C 1
ATOM 2276 O O . ALA A 1 297 ? 22.844 30.734 10.18 1 98.94 297 ALA A O 1
ATOM 2277 N N . HIS A 1 298 ? 21.203 29.453 9.422 1 98.88 298 HIS A N 1
ATOM 2278 C CA . HIS A 1 298 ? 20.75 29.125 10.758 1 98.88 298 HIS A CA 1
ATOM 2279 C C . HIS A 1 298 ? 21.781 28.297 11.508 1 98.88 298 HIS A C 1
ATOM 2281 O O . HIS A 1 298 ? 21.953 28.453 12.719 1 98.88 298 HIS A O 1
ATOM 2287 N N . LEU A 1 299 ? 22.484 27.406 10.812 1 98.75 299 LEU A N 1
ATOM 2288 C CA . LEU A 1 299 ? 23.5 26.562 11.445 1 98.75 299 LEU A CA 1
ATOM 2289 C C . LEU A 1 299 ? 24.734 27.391 11.812 1 98.75 299 LEU A C 1
ATOM 2291 O O . LEU A 1 299 ? 25.547 26.953 12.641 1 98.75 299 LEU A O 1
ATOM 2295 N N . ASN A 1 300 ? 24.891 28.562 11.156 1 98.38 300 ASN A N 1
ATOM 2296 C CA . ASN A 1 300 ? 26.062 29.406 11.375 1 98.38 300 ASN A CA 1
ATOM 2297 C C . ASN A 1 300 ? 25.703 30.703 12.094 1 98.38 300 ASN A C 1
ATOM 2299 O O . ASN A 1 300 ? 26.219 31.766 11.75 1 98.38 300 ASN A O 1
ATOM 2303 N N . GLY A 1 301 ? 24.734 30.656 12.977 1 98.06 301 GLY A N 1
ATOM 2304 C CA . GLY A 1 301 ? 24.406 31.781 13.828 1 98.06 301 GLY A CA 1
ATOM 2305 C C . GLY A 1 301 ? 23.75 32.938 13.078 1 98.06 301 GLY A C 1
ATOM 2306 O O . GLY A 1 301 ? 23.938 34.094 13.422 1 98.06 301 GLY A O 1
ATOM 2307 N N . GLY A 1 302 ? 23.172 32.688 11.953 1 98.62 302 GLY A N 1
ATOM 2308 C CA . GLY A 1 302 ? 22.375 33.656 11.234 1 98.62 302 GLY A CA 1
ATOM 2309 C C . GLY A 1 302 ? 23.094 34.25 10.047 1 98.62 302 GLY A C 1
ATOM 2310 O O . GLY A 1 302 ? 22.672 35.281 9.516 1 98.62 302 GLY A O 1
ATOM 2311 N N . GLU A 1 303 ? 24.234 33.625 9.672 1 98.38 303 GLU A N 1
ATOM 2312 C CA . GLU A 1 303 ? 25.016 34.188 8.57 1 98.38 303 GLU A CA 1
ATOM 2313 C C . GLU A 1 303 ? 25.484 33.094 7.613 1 98.38 303 GLU A C 1
ATOM 2315 O O . GLU A 1 303 ? 25.812 31.984 8.039 1 98.38 303 GLU A O 1
ATOM 2320 N N . TYR A 1 304 ? 25.422 33.469 6.367 1 97.88 304 TYR A N 1
ATOM 2321 C CA . TYR A 1 304 ? 26.016 32.594 5.359 1 97.88 304 TYR A CA 1
ATOM 2322 C C . TYR A 1 304 ? 26.562 33.406 4.188 1 97.88 304 TYR A C 1
ATOM 2324 O O . TYR A 1 304 ? 25.891 34.312 3.699 1 97.88 304 TYR A O 1
ATOM 2332 N N . ASP A 1 305 ? 27.828 33.062 3.797 1 96.62 305 ASP A N 1
ATOM 2333 C CA . ASP A 1 305 ? 28.453 33.625 2.602 1 96.62 305 ASP A CA 1
ATOM 2334 C C . ASP A 1 305 ? 28.438 35.156 2.633 1 96.62 305 ASP A C 1
ATOM 2336 O O . ASP A 1 305 ? 28.047 35.781 1.655 1 96.62 305 ASP A O 1
ATOM 2340 N N . GLY A 1 306 ? 28.609 35.75 3.729 1 96.75 306 GLY A N 1
ATOM 2341 C CA . GLY A 1 306 ? 28.75 37.188 3.881 1 96.75 306 GLY A CA 1
ATOM 2342 C C . GLY A 1 306 ? 27.438 37.906 4.172 1 96.75 306 GLY A C 1
ATOM 2343 O O . GLY A 1 306 ? 27.438 39.094 4.469 1 96.75 306 GLY A O 1
ATOM 2344 N N . GLY A 1 307 ? 26.328 37.188 4.059 1 98.25 307 GLY A N 1
ATOM 2345 C CA . GLY A 1 307 ? 25.016 37.75 4.375 1 98.25 307 GLY A CA 1
ATOM 2346 C C . GLY A 1 307 ? 24.484 37.312 5.723 1 98.25 307 GLY A C 1
ATOM 2347 O O . GLY A 1 307 ? 24.469 36.125 6.023 1 98.25 307 GLY A O 1
ATOM 2348 N N . ARG A 1 308 ? 24.125 38.281 6.594 1 98.38 308 ARG A N 1
ATOM 2349 C CA . ARG A 1 308 ? 23.578 38 7.914 1 98.38 308 ARG A CA 1
ATOM 2350 C C . ARG A 1 308 ? 22.094 38.312 7.984 1 98.38 308 ARG A C 1
ATOM 2352 O O . ARG A 1 308 ? 21.672 39.406 7.578 1 98.38 308 ARG A O 1
ATOM 2359 N N . ILE A 1 309 ? 21.359 37.406 8.531 1 98.81 309 ILE A N 1
ATOM 2360 C CA . ILE A 1 309 ? 19.922 37.625 8.641 1 98.81 309 ILE A CA 1
ATOM 2361 C C . ILE A 1 309 ? 19.531 37.719 10.117 1 98.81 309 ILE A C 1
ATOM 2363 O O . ILE A 1 309 ? 18.5 38.281 10.445 1 98.81 309 ILE A O 1
ATOM 2367 N N . LEU A 1 310 ? 20.281 37.156 10.977 1 98.88 310 LEU A N 1
ATOM 2368 C CA . LEU A 1 310 ? 20.109 37.219 12.422 1 98.88 310 LEU A CA 1
ATOM 2369 C C . LEU A 1 310 ? 21.453 37.312 13.125 1 98.88 310 LEU A C 1
ATOM 2371 O O . LEU A 1 310 ? 22.438 36.75 12.648 1 98.88 310 LEU A O 1
ATOM 2375 N N . SER A 1 311 ? 21.516 38 14.273 1 98.62 311 SER A N 1
ATOM 2376 C CA . SER A 1 311 ? 22.688 37.875 15.125 1 98.62 311 SER A CA 1
ATOM 2377 C C . SER A 1 311 ? 22.812 36.5 15.734 1 98.62 311 SER A C 1
ATOM 2379 O O . SER A 1 311 ? 21.812 35.75 15.82 1 98.62 311 SER A O 1
ATOM 2381 N N . PRO A 1 312 ? 24 36.094 16.125 1 98.25 312 PRO A N 1
ATOM 2382 C CA . PRO A 1 312 ? 24.141 34.812 16.766 1 98.25 312 PRO A CA 1
ATOM 2383 C C . PRO A 1 312 ? 23.281 34.656 18.016 1 98.25 312 PRO A C 1
ATOM 2385 O O . PRO A 1 312 ? 22.703 33.594 18.266 1 98.25 312 PRO A O 1
ATOM 2388 N N . ALA A 1 313 ? 23.141 35.688 18.766 1 98.31 313 ALA A N 1
ATOM 2389 C CA . ALA A 1 313 ? 22.328 35.656 19.984 1 98.31 313 ALA A CA 1
ATOM 2390 C C . ALA A 1 313 ? 20.859 35.469 19.656 1 98.31 313 ALA A C 1
ATOM 2392 O O . ALA A 1 313 ? 20.172 34.688 20.328 1 98.31 313 ALA A O 1
ATOM 2393 N N . THR A 1 314 ? 20.375 36.188 18.719 1 98.56 314 THR A N 1
ATOM 2394 C CA . THR A 1 314 ? 18.969 36.062 18.312 1 98.56 314 THR A CA 1
ATOM 2395 C C . THR A 1 314 ? 18.719 34.688 17.703 1 98.56 314 THR A C 1
ATOM 2397 O O . THR A 1 314 ? 17.656 34.094 17.922 1 98.56 314 THR A O 1
ATOM 2400 N N . THR A 1 315 ? 19.719 34.219 16.922 1 98.69 315 THR A N 1
ATOM 2401 C CA . THR A 1 315 ? 19.594 32.875 16.359 1 98.69 315 THR A CA 1
ATOM 2402 C C . THR A 1 315 ? 19.484 31.844 17.484 1 98.69 315 THR A C 1
ATOM 2404 O O . THR A 1 315 ? 18.641 30.953 17.422 1 98.69 315 THR A O 1
ATOM 2407 N N . ALA A 1 316 ? 20.297 31.938 18.453 1 98.44 316 ALA A N 1
ATOM 2408 C CA . ALA A 1 316 ? 20.281 31.031 19.594 1 98.44 316 ALA A CA 1
ATOM 2409 C C . ALA A 1 316 ? 18.938 31.109 20.328 1 98.44 316 ALA A C 1
ATOM 2411 O O . ALA A 1 316 ? 18.406 30.078 20.75 1 98.44 316 ALA A O 1
ATOM 2412 N N . GLN A 1 317 ? 18.453 32.281 20.469 1 98.31 317 GLN A N 1
ATOM 2413 C CA . GLN A 1 317 ? 17.156 32.469 21.109 1 98.31 317 GLN A CA 1
ATOM 2414 C C . GLN A 1 317 ? 16.047 31.781 20.328 1 98.31 317 GLN A C 1
ATOM 2416 O O . GLN A 1 317 ? 15.188 31.125 20.891 1 98.31 317 GLN A O 1
ATOM 2421 N N . MET A 1 318 ? 16.078 31.938 19.047 1 98.69 318 MET A N 1
ATOM 2422 C CA . MET A 1 318 ? 15.07 31.344 18.172 1 98.69 318 MET A CA 1
ATOM 2423 C C . MET A 1 318 ? 15.102 29.812 18.266 1 98.69 318 MET A C 1
ATOM 2425 O O . MET A 1 318 ? 14.062 29.172 18.219 1 98.69 318 MET A O 1
ATOM 2429 N N . HIS A 1 319 ? 16.344 29.297 18.453 1 98.62 319 HIS A N 1
ATOM 2430 C CA . HIS A 1 319 ? 16.531 27.859 18.422 1 98.62 319 HIS A CA 1
ATOM 2431 C C . HIS A 1 319 ? 16.312 27.25 19.797 1 98.62 319 HIS A C 1
ATOM 2433 O O . HIS A 1 319 ? 16.219 26.016 19.938 1 98.62 319 HIS A O 1
ATOM 2439 N N . ALA A 1 320 ? 16.141 28 20.781 1 97.88 320 ALA A N 1
ATOM 2440 C CA . ALA A 1 320 ? 16.062 27.5 22.156 1 97.88 320 ALA A CA 1
ATOM 2441 C C . ALA A 1 320 ? 14.711 26.859 22.422 1 97.88 320 ALA A C 1
ATOM 2443 O O . ALA A 1 320 ? 13.672 27.391 22.031 1 97.88 320 ALA A O 1
ATOM 2444 N N . ALA A 1 321 ? 14.758 25.734 23.109 1 96.5 321 ALA A N 1
ATOM 2445 C CA . ALA A 1 321 ? 13.523 25.062 23.516 1 96.5 321 ALA A CA 1
ATOM 2446 C C . ALA A 1 321 ? 12.719 25.953 24.469 1 96.5 321 ALA A C 1
ATOM 2448 O O . ALA A 1 321 ? 13.289 26.594 25.359 1 96.5 321 ALA A O 1
ATOM 2449 N N . GLN A 1 322 ? 11.484 26.031 24.203 1 96.81 322 GLN A N 1
ATOM 2450 C CA . GLN A 1 322 ? 10.602 26.812 25.062 1 96.81 322 GLN A CA 1
ATOM 2451 C C . GLN A 1 322 ? 9.953 25.953 26.141 1 96.81 322 GLN A C 1
ATOM 2453 O O . GLN A 1 322 ? 9.773 24.75 25.953 1 96.81 322 GLN A O 1
ATOM 2458 N N . PRO A 1 323 ? 9.617 26.5 27.203 1 92.69 323 PRO A N 1
ATOM 2459 C CA . PRO A 1 323 ? 8.969 25.719 28.266 1 92.69 323 PRO A CA 1
ATOM 2460 C C . PRO A 1 323 ? 7.566 25.25 27.891 1 92.69 323 PRO A C 1
ATOM 2462 O O . PRO A 1 323 ? 6.938 25.844 27.016 1 92.69 323 PRO A O 1
ATOM 2465 N N . GLY A 1 324 ? 7.215 24.203 28.672 1 87.81 324 GLY A N 1
ATOM 2466 C CA . GLY A 1 324 ? 5.883 23.656 28.484 1 87.81 324 GLY A CA 1
ATOM 246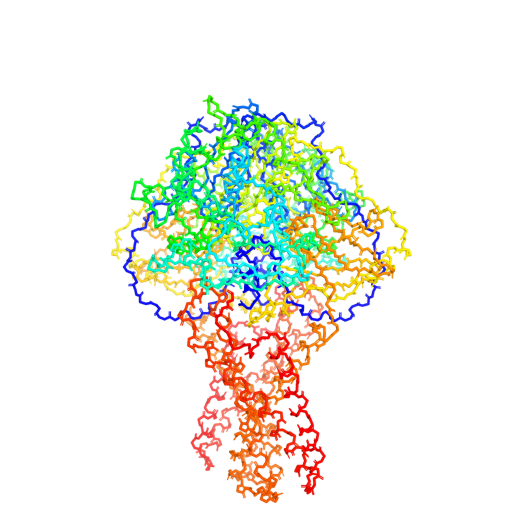7 C C . GLY A 1 324 ? 5.879 22.312 27.75 1 87.81 324 GLY A C 1
ATOM 2468 O O . GLY A 1 324 ? 6.941 21.797 27.406 1 87.81 324 GLY A O 1
ATOM 2469 N N . GLY A 1 325 ? 4.742 21.734 27.703 1 91.06 325 GLY A N 1
ATOM 2470 C CA . GLY A 1 325 ? 4.582 20.438 27.047 1 91.06 325 GLY A CA 1
ATOM 2471 C C . GLY A 1 325 ? 4.586 19.281 28.031 1 91.06 325 GLY A C 1
ATOM 2472 O O . GLY A 1 325 ? 4.68 19.484 29.234 1 91.06 325 GLY A O 1
ATOM 2473 N N . ILE A 1 326 ? 4.453 18.141 27.438 1 95.31 326 ILE A N 1
ATOM 2474 C CA . ILE A 1 326 ? 4.48 16.922 28.219 1 95.31 326 ILE A CA 1
ATOM 2475 C C . ILE A 1 326 ? 5.926 16.516 28.5 1 95.31 326 ILE A C 1
ATOM 2477 O O . ILE A 1 326 ? 6.77 16.531 27.609 1 95.31 326 ILE A O 1
ATOM 2481 N N . ALA A 1 327 ? 6.168 16.125 29.703 1 92.25 327 ALA A N 1
ATOM 2482 C CA . ALA A 1 327 ? 7.52 15.805 30.156 1 92.25 327 ALA A CA 1
ATOM 2483 C C . ALA A 1 327 ? 8.148 14.727 29.281 1 92.25 327 ALA A C 1
ATOM 2485 O O . ALA A 1 327 ? 7.484 13.75 28.922 1 92.25 327 ALA A O 1
ATOM 2486 N N . ASN A 1 328 ? 9.406 14.922 28.891 1 91.38 328 ASN A N 1
ATOM 2487 C CA . ASN A 1 328 ? 10.258 13.961 28.203 1 91.38 328 ASN A CA 1
ATOM 2488 C C . ASN A 1 328 ? 9.898 13.852 26.719 1 91.38 328 ASN A C 1
ATOM 2490 O O . ASN A 1 328 ? 10.438 13 26 1 91.38 328 ASN A O 1
ATOM 2494 N N . LEU A 1 329 ? 8.93 14.609 26.266 1 96.69 329 LEU A N 1
ATOM 2495 C CA . LEU A 1 329 ? 8.617 14.617 24.844 1 96.69 329 LEU A CA 1
ATOM 2496 C C . LEU A 1 329 ? 9.188 15.867 24.172 1 96.69 329 LEU A C 1
ATOM 2498 O O . LEU A 1 329 ? 9.672 16.766 24.844 1 96.69 329 LEU A O 1
ATOM 2502 N N . ASN A 1 330 ? 9.172 15.852 22.844 1 97.19 330 ASN A N 1
ATOM 2503 C CA . ASN A 1 330 ? 9.688 16.969 22.062 1 97.19 330 ASN A CA 1
ATOM 2504 C C . ASN A 1 330 ? 8.938 18.266 22.344 1 97.19 330 ASN A C 1
ATOM 2506 O O . ASN A 1 330 ? 7.734 18.234 22.609 1 97.19 330 ASN A O 1
ATOM 2510 N N . ARG A 1 331 ? 9.633 19.375 22.281 1 96.31 331 ARG A N 1
ATOM 2511 C CA . ARG A 1 331 ? 9.078 20.703 22.578 1 96.31 331 ARG A CA 1
ATOM 2512 C C . ARG A 1 331 ? 9.18 21.625 21.359 1 96.31 331 ARG A C 1
ATOM 2514 O O . ARG A 1 331 ? 9.711 21.234 20.328 1 96.31 331 ARG A O 1
ATOM 2521 N N . MET A 1 332 ? 8.594 22.734 21.531 1 97.75 332 MET A N 1
ATOM 2522 C CA . MET A 1 332 ? 8.766 23.797 20.547 1 97.75 332 MET A CA 1
ATOM 2523 C C . MET A 1 332 ? 9.953 24.688 20.922 1 97.75 332 MET A C 1
ATOM 2525 O O . MET A 1 332 ? 10.203 24.938 22.094 1 97.75 332 MET A O 1
ATOM 2529 N N . ALA A 1 333 ? 10.641 25.094 19.891 1 98.31 333 ALA A N 1
ATOM 2530 C CA . ALA A 1 333 ? 11.406 26.344 19.984 1 98.31 333 ALA A CA 1
ATOM 2531 C C . ALA A 1 333 ? 10.562 27.531 19.531 1 98.31 333 ALA A C 1
ATOM 2533 O O . ALA A 1 333 ? 9.336 27.5 19.594 1 98.31 333 ALA A O 1
ATOM 2534 N N . LEU A 1 334 ? 11.266 28.641 19.219 1 98.5 334 LEU A N 1
ATOM 2535 C CA . LEU A 1 334 ? 10.5 29.75 18.656 1 98.5 334 LEU A CA 1
ATOM 2536 C C . LEU A 1 334 ? 10.297 29.562 17.156 1 98.5 334 LEU A C 1
ATOM 2538 O O . LEU A 1 334 ? 11 30.188 16.344 1 98.5 334 LEU A O 1
ATOM 2542 N N . GLY A 1 335 ? 9.359 28.75 16.844 1 98.25 335 GLY A N 1
ATOM 2543 C CA . GLY A 1 335 ? 9.031 28.484 15.461 1 98.25 335 GLY A CA 1
ATOM 2544 C C . GLY A 1 335 ? 9.508 27.125 14.969 1 98.25 335 GLY A C 1
ATOM 2545 O O . GLY A 1 335 ? 8.844 26.484 14.164 1 98.25 335 GLY A O 1
ATOM 2546 N N . PHE A 1 336 ? 10.617 26.641 15.461 1 98.62 336 PHE A N 1
ATOM 2547 C CA . PHE A 1 336 ? 11.133 25.328 15.078 1 98.62 336 PHE A CA 1
ATOM 2548 C C . PHE A 1 336 ? 10.531 24.234 15.953 1 98.62 336 PHE A C 1
ATOM 2550 O O . PHE A 1 336 ? 10.344 24.422 17.156 1 98.62 336 PHE A O 1
ATOM 2557 N N . PHE A 1 337 ? 10.281 23.078 15.305 1 97.94 337 PHE A N 1
ATOM 2558 C CA . PHE A 1 337 ? 9.977 21.859 16.047 1 97.94 337 PHE A CA 1
ATOM 2559 C C . PHE A 1 337 ? 11.258 21.203 16.578 1 97.94 337 PHE A C 1
ATOM 2561 O O . PHE A 1 337 ? 12.242 21.094 15.844 1 97.94 337 PHE A O 1
ATOM 2568 N N . GLU A 1 338 ? 11.203 20.828 17.797 1 96.25 338 GLU A N 1
ATOM 2569 C CA . GLU A 1 338 ? 12.289 20.016 18.344 1 96.25 338 GLU A CA 1
ATOM 2570 C C . GLU A 1 338 ? 12.047 18.516 18.094 1 96.25 338 GLU A C 1
ATOM 2572 O O . GLU A 1 338 ? 10.906 18.062 18.141 1 96.25 338 GLU A O 1
ATOM 2577 N N . SER A 1 339 ? 13.109 17.859 17.75 1 95.69 339 SER A N 1
ATOM 2578 C CA . SER A 1 339 ? 13.148 16.391 17.719 1 95.69 339 SER A CA 1
ATOM 2579 C C . SER A 1 339 ? 14.383 15.859 18.438 1 95.69 339 SER A C 1
ATOM 2581 O O . SER A 1 339 ? 15.406 16.547 18.516 1 95.69 339 SER A O 1
ATOM 2583 N N . ASN A 1 340 ? 14.172 14.773 19.094 1 92.88 340 ASN A N 1
ATOM 2584 C CA . ASN A 1 340 ? 15.297 14.062 19.688 1 92.88 340 ASN A CA 1
ATOM 2585 C C . ASN A 1 340 ? 15.453 12.664 19.094 1 92.88 340 ASN A C 1
ATOM 2587 O O . ASN A 1 340 ? 14.539 11.844 19.188 1 92.88 340 ASN A O 1
ATOM 2591 N N . ILE A 1 341 ? 16.547 12.438 18.469 1 93.88 341 ILE A N 1
ATOM 2592 C CA . ILE A 1 341 ? 16.812 11.141 17.859 1 93.88 341 ILE A CA 1
ATOM 2593 C C . ILE A 1 341 ? 18.25 10.703 18.156 1 93.88 341 ILE A C 1
ATOM 2595 O O . ILE A 1 341 ? 19.188 11.484 17.984 1 93.88 341 ILE A O 1
ATOM 2599 N N . ASN A 1 342 ? 18.422 9.484 18.656 1 93.38 342 ASN A N 1
ATOM 2600 C CA . ASN A 1 342 ? 19.719 8.938 18.984 1 93.38 342 ASN A CA 1
ATOM 2601 C C . ASN A 1 342 ? 20.484 9.836 19.969 1 93.38 342 ASN A C 1
ATOM 2603 O O . ASN A 1 342 ? 21.688 10.031 19.828 1 93.38 342 ASN A O 1
ATOM 2607 N N . ASN A 1 343 ? 19.719 10.461 20.828 1 90.88 343 ASN A N 1
ATOM 2608 C CA . ASN A 1 343 ? 20.25 11.352 21.859 1 90.88 343 ASN A CA 1
ATOM 2609 C C . ASN A 1 343 ? 20.844 12.617 21.25 1 90.88 343 ASN A C 1
ATOM 2611 O O . ASN A 1 343 ? 21.797 13.188 21.781 1 90.88 343 ASN A O 1
ATOM 2615 N N . ARG A 1 344 ? 20.359 12.938 20.062 1 94.75 344 ARG A N 1
ATOM 2616 C CA . ARG A 1 344 ? 20.734 14.195 19.422 1 94.75 344 ARG A CA 1
ATOM 2617 C C . ARG A 1 344 ? 19.531 15.133 19.312 1 94.75 344 ARG A C 1
ATOM 2619 O O . ARG A 1 344 ? 18.438 14.711 18.906 1 94.75 344 ARG A O 1
ATOM 2626 N N . ARG A 1 345 ? 19.781 16.344 19.703 1 96.06 345 ARG A N 1
ATOM 2627 C CA . ARG A 1 345 ? 18.75 17.359 19.531 1 96.06 345 ARG A CA 1
ATOM 2628 C C . ARG A 1 345 ? 18.703 17.859 18.078 1 96.06 345 ARG A C 1
ATOM 2630 O O . ARG A 1 345 ? 19.734 18.25 17.531 1 96.06 345 ARG A O 1
ATOM 2637 N N . VAL A 1 346 ? 17.594 17.766 17.547 1 98.19 346 VAL A N 1
ATOM 2638 C CA . VAL A 1 346 ? 17.344 18.234 16.188 1 98.19 346 VAL A CA 1
ATOM 2639 C C . VAL A 1 346 ? 16.219 19.281 16.188 1 98.19 346 VAL A C 1
ATOM 2641 O O . VAL A 1 346 ? 15.289 19.188 17 1 98.19 346 VAL A O 1
ATOM 2644 N N . ILE A 1 347 ? 16.359 20.328 15.43 1 98.62 347 ILE A N 1
ATOM 2645 C CA . ILE A 1 347 ? 15.266 21.281 15.242 1 98.62 347 ILE A CA 1
ATOM 2646 C C . ILE A 1 347 ? 14.867 21.328 13.773 1 98.62 347 ILE A C 1
ATOM 2648 O O . ILE A 1 347 ? 15.703 21.109 12.891 1 98.62 347 ILE A O 1
ATOM 2652 N N . GLY A 1 348 ? 13.695 21.531 13.469 1 98.44 348 GLY A N 1
ATOM 2653 C CA . GLY A 1 348 ? 13.234 21.531 12.094 1 98.44 348 GLY A CA 1
ATOM 2654 C C . GLY A 1 348 ? 11.781 21.922 11.938 1 98.44 348 GLY A C 1
ATOM 2655 O O . GLY A 1 348 ? 11.258 22.688 12.75 1 98.44 348 GLY A O 1
ATOM 2656 N N . HIS A 1 349 ? 11.227 21.641 10.859 1 98.62 349 HIS A N 1
ATOM 2657 C CA . HIS A 1 349 ? 9.82 21.844 10.516 1 98.62 349 HIS A CA 1
ATOM 2658 C C . HIS A 1 349 ? 9.383 20.938 9.375 1 98.62 349 HIS A C 1
ATOM 2660 O O . HIS A 1 349 ? 10.203 20.547 8.539 1 98.62 349 HIS A O 1
ATOM 2666 N N . LEU A 1 350 ? 8.195 20.531 9.438 1 98.06 350 LEU A N 1
ATOM 2667 C CA . LEU A 1 350 ? 7.602 19.766 8.344 1 98.06 350 LEU A CA 1
ATOM 2668 C C . LEU A 1 350 ? 6.672 20.656 7.516 1 98.06 350 LEU A C 1
ATOM 2670 O O . LEU A 1 350 ? 6.359 21.781 7.91 1 98.06 350 LEU A O 1
ATOM 2674 N N . GLY A 1 351 ? 6.406 20.203 6.34 1 98.12 351 GLY A N 1
ATOM 2675 C CA . GLY A 1 351 ? 5.52 20.969 5.48 1 98.12 351 GLY A CA 1
ATOM 2676 C C . GLY A 1 351 ? 4.664 20.109 4.582 1 98.12 351 GLY A C 1
ATOM 2677 O O . GLY A 1 351 ? 5.156 19.141 3.986 1 98.12 351 GLY A O 1
ATOM 2678 N N . ASP A 1 352 ? 3.391 20.453 4.523 1 96.62 352 ASP A N 1
ATOM 2679 C CA . ASP A 1 352 ? 2.449 19.734 3.666 1 96.62 352 ASP A CA 1
ATOM 2680 C C . ASP A 1 352 ? 1.538 20.703 2.918 1 96.62 352 ASP A C 1
ATOM 2682 O O . ASP A 1 352 ? 1.137 21.734 3.465 1 96.62 352 ASP A O 1
ATOM 2686 N N . SER A 1 353 ? 1.291 20.453 1.762 1 95 353 SER A N 1
ATOM 2687 C CA . SER A 1 353 ? 0.186 21 0.978 1 95 353 SER A CA 1
ATOM 2688 C C . SER A 1 353 ? -0.634 19.891 0.334 1 95 353 SER A C 1
ATOM 2690 O O . SER A 1 353 ? -0.716 18.781 0.871 1 95 353 SER A O 1
ATOM 2692 N N . GLU A 1 354 ? -1.305 20.25 -0.705 1 93.31 354 GLU A N 1
ATOM 2693 C CA . GLU A 1 354 ? -2.055 19.203 -1.38 1 93.31 354 GLU A CA 1
ATOM 2694 C C . GLU A 1 354 ? -1.118 18.234 -2.09 1 93.31 354 GLU A C 1
ATOM 2696 O O . GLU A 1 354 ? -1.252 17.016 -1.944 1 93.31 354 GLU A O 1
ATOM 2701 N N . ALA A 1 355 ? -0.128 18.75 -2.752 1 95.25 355 ALA A N 1
ATOM 2702 C CA . ALA A 1 355 ? 0.704 17.906 -3.598 1 95.25 355 ALA A CA 1
ATOM 2703 C C . ALA A 1 355 ? 2.135 17.844 -3.072 1 95.25 355 ALA A C 1
ATOM 2705 O O . ALA A 1 355 ? 2.889 16.922 -3.416 1 95.25 355 ALA A O 1
ATOM 2706 N N . PHE A 1 356 ? 2.568 18.734 -2.305 1 97.75 356 PHE A N 1
ATOM 2707 C CA . PHE A 1 356 ? 3.963 18.828 -1.891 1 97.75 356 PHE A CA 1
ATOM 2708 C C . PHE A 1 356 ? 4.109 18.484 -0.41 1 97.75 356 PHE A C 1
ATOM 2710 O O . PHE A 1 356 ? 3.268 18.875 0.404 1 97.75 356 PHE A O 1
ATOM 2717 N N . HIS A 1 357 ? 5.109 17.766 -0.064 1 98.44 357 HIS A N 1
ATOM 2718 C CA . HIS A 1 357 ? 5.414 17.297 1.286 1 98.44 357 HIS A CA 1
ATOM 2719 C C . HIS A 1 357 ? 6.91 17.375 1.569 1 98.44 357 HIS A C 1
ATOM 2721 O O . HIS A 1 357 ? 7.723 16.844 0.813 1 98.44 357 HIS A O 1
ATOM 2727 N N . SER A 1 358 ? 7.277 18.078 2.629 1 98.69 358 SER A N 1
ATOM 2728 C CA . SER A 1 358 ? 8.68 18.406 2.838 1 98.69 358 SER A CA 1
ATOM 2729 C C . SER A 1 358 ? 9.078 18.25 4.301 1 98.69 358 SER A C 1
ATOM 2731 O O . SER A 1 358 ? 8.219 18.125 5.172 1 98.69 358 SER A O 1
ATOM 2733 N N . ALA A 1 359 ? 10.328 18.141 4.531 1 98.75 359 ALA A N 1
ATOM 2734 C CA . ALA A 1 359 ? 10.93 18.094 5.863 1 98.75 359 ALA A CA 1
ATOM 2735 C C . ALA A 1 359 ? 12.289 18.781 5.883 1 98.75 359 ALA A C 1
ATOM 2737 O O . ALA A 1 359 ? 13.086 18.641 4.953 1 98.75 359 ALA A O 1
ATOM 2738 N N . LEU A 1 360 ? 12.469 19.609 6.816 1 98.88 360 LEU A N 1
ATOM 2739 C CA . LEU A 1 360 ? 13.734 20.281 7.09 1 98.88 360 LEU A CA 1
ATOM 2740 C C . LEU A 1 360 ? 14.219 19.969 8.5 1 98.88 360 LEU A C 1
ATOM 2742 O O . LEU A 1 360 ? 13.469 20.141 9.469 1 98.88 360 LEU A O 1
ATOM 2746 N N . HIS A 1 361 ? 15.453 19.453 8.648 1 98.81 361 HIS A N 1
ATOM 2747 C CA . HIS A 1 361 ? 16.047 19.094 9.938 1 98.81 361 HIS A CA 1
ATOM 2748 C C . HIS A 1 361 ? 17.438 19.688 10.07 1 98.81 361 HIS A C 1
ATOM 2750 O O . HIS A 1 361 ? 18.281 19.531 9.18 1 98.81 361 HIS A O 1
ATOM 2756 N N . LEU A 1 362 ? 17.703 20.344 11.141 1 98.88 362 LEU A N 1
ATOM 2757 C CA . LEU A 1 362 ? 19.031 20.828 11.492 1 98.88 362 LEU A CA 1
ATOM 2758 C C . LEU A 1 362 ? 19.578 20.094 12.711 1 98.88 362 LEU A C 1
ATOM 2760 O O . LEU A 1 362 ? 18.891 19.969 13.727 1 98.88 362 LEU A O 1
ATOM 2764 N N . PHE A 1 363 ? 20.75 19.516 12.578 1 98.62 363 PHE A N 1
ATOM 2765 C CA . PHE A 1 363 ? 21.562 19 13.672 1 98.62 363 PHE A CA 1
ATOM 2766 C C . PHE A 1 363 ? 22.594 20.031 14.125 1 98.62 363 PHE A C 1
ATOM 2768 O O . PHE A 1 363 ? 23.75 19.984 13.688 1 98.62 363 PHE A O 1
ATOM 2775 N N . PRO A 1 364 ? 22.188 20.828 15.078 1 98.06 364 PRO A N 1
ATOM 2776 C CA . PRO A 1 364 ? 23.078 21.953 15.391 1 98.06 364 PRO A CA 1
ATOM 2777 C C . PRO A 1 364 ? 24.422 21.516 15.945 1 98.06 364 PRO A C 1
ATOM 2779 O O . PRO A 1 364 ? 25.469 22.078 15.586 1 98.06 364 PRO A O 1
ATOM 2782 N N . ALA A 1 365 ? 24.422 20.5 16.844 1 97 365 ALA A N 1
ATOM 2783 C CA . ALA A 1 365 ? 25.672 20.047 17.453 1 97 365 ALA A CA 1
ATOM 2784 C C . ALA A 1 365 ? 26.609 19.469 16.406 1 97 365 ALA A C 1
ATOM 2786 O O . ALA A 1 365 ? 27.828 19.594 16.531 1 97 365 ALA A O 1
ATOM 2787 N N . GLU A 1 366 ? 26.078 18.875 15.375 1 97.25 366 GLU A N 1
ATOM 2788 C CA . GLU A 1 366 ? 26.859 18.234 14.328 1 97.25 366 GLU A CA 1
ATOM 2789 C C . GLU A 1 366 ? 27.094 19.172 13.148 1 97.25 366 GLU A C 1
ATOM 2791 O O . GLU A 1 366 ? 27.875 18.875 12.25 1 97.25 366 GLU A O 1
ATOM 2796 N N . ASN A 1 367 ? 26.453 20.375 13.156 1 98.56 367 ASN A N 1
ATOM 2797 C CA . ASN A 1 367 ? 26.5 21.344 12.062 1 98.56 367 ASN A CA 1
ATOM 2798 C C . ASN A 1 367 ? 26.078 20.703 10.734 1 98.56 367 ASN A C 1
ATOM 2800 O O . ASN A 1 367 ? 26.812 20.812 9.742 1 98.56 367 ASN A O 1
ATOM 2804 N N . VAL A 1 368 ? 25 19.984 10.789 1 98.88 368 VAL A N 1
ATOM 2805 C CA . VAL A 1 368 ? 24.469 19.266 9.633 1 98.88 368 VAL A CA 1
ATOM 2806 C C . VAL A 1 368 ? 23 19.609 9.43 1 98.88 368 VAL A C 1
ATOM 2808 O O . VAL A 1 368 ? 22.266 19.828 10.398 1 98.88 368 VAL A O 1
ATOM 2811 N N . GLY A 1 369 ? 22.594 19.797 8.211 1 98.88 369 GLY A N 1
ATOM 2812 C CA . GLY A 1 369 ? 21.203 19.953 7.844 1 98.88 369 GLY A CA 1
ATOM 2813 C C . GLY A 1 369 ? 20.734 18.984 6.777 1 98.88 369 GLY A C 1
ATOM 2814 O O . GLY A 1 369 ? 21.516 18.578 5.922 1 98.88 369 GLY A O 1
ATOM 2815 N N . LEU A 1 370 ? 19.5 18.5 6.828 1 98.94 370 LEU A N 1
ATOM 2816 C CA . LEU A 1 370 ? 18.844 17.609 5.879 1 98.94 370 LEU A CA 1
ATOM 2817 C C . LEU A 1 370 ? 17.516 18.203 5.418 1 98.94 370 LEU A C 1
ATOM 2819 O O . LEU A 1 370 ? 16.672 18.578 6.242 1 98.94 370 LEU A O 1
ATOM 2823 N N . TYR A 1 371 ? 17.344 18.391 4.094 1 98.88 371 TYR A N 1
ATOM 2824 C CA . TYR A 1 371 ? 16.094 18.891 3.518 1 98.88 371 TYR A CA 1
ATOM 2825 C C . TYR A 1 371 ? 15.562 17.938 2.457 1 98.88 371 TYR A C 1
ATOM 2827 O O . TYR A 1 371 ? 16.312 17.438 1.632 1 98.88 371 TYR A O 1
ATOM 2835 N N . LEU A 1 372 ? 14.289 17.578 2.508 1 98.94 372 LEU A N 1
ATOM 2836 C CA . LEU A 1 372 ? 13.555 16.766 1.55 1 98.94 372 LEU A CA 1
ATOM 2837 C C . LEU A 1 372 ? 12.273 17.453 1.106 1 98.94 372 LEU A C 1
ATOM 2839 O O . LEU A 1 372 ? 11.555 18.031 1.931 1 98.94 372 LEU A O 1
ATOM 2843 N N . SER A 1 373 ? 12.008 17.484 -0.151 1 98.81 373 SER A N 1
ATOM 2844 C CA . SER A 1 373 ? 10.719 17.922 -0.67 1 98.81 373 SER A CA 1
ATOM 2845 C C . SER A 1 373 ? 10.203 16.969 -1.749 1 98.81 373 SER A C 1
ATOM 2847 O O . SER A 1 373 ? 10.953 16.578 -2.645 1 98.81 373 SER A O 1
ATOM 2849 N N . LEU A 1 374 ? 9 16.547 -1.606 1 98.75 374 LEU A N 1
ATOM 2850 C CA . LEU A 1 374 ? 8.344 15.648 -2.539 1 98.75 374 LEU A CA 1
ATOM 2851 C C . LEU A 1 374 ? 7.184 16.344 -3.246 1 98.75 374 LEU A C 1
ATOM 2853 O O . LEU A 1 374 ? 6.48 17.156 -2.639 1 98.75 374 LEU A O 1
ATOM 2857 N N . SER A 1 375 ? 6.934 16 -4.465 1 97.94 375 SER A N 1
ATOM 2858 C CA . SER A 1 375 ? 5.934 16.703 -5.254 1 97.94 375 SER A CA 1
ATOM 2859 C C . SER A 1 375 ? 4.676 15.867 -5.438 1 97.94 375 SER A C 1
ATOM 2861 O O . SER A 1 375 ? 3.975 16 -6.445 1 97.94 375 SER A O 1
ATOM 2863 N N . SER A 1 376 ? 4.461 14.891 -4.605 1 96.25 376 SER A N 1
ATOM 2864 C CA . SER A 1 376 ? 3.256 14.062 -4.555 1 96.25 376 SER A CA 1
ATOM 2865 C C . SER A 1 376 ? 2.969 13.594 -3.133 1 96.25 376 SER A C 1
ATOM 2867 O O . SER A 1 376 ? 3.893 13.398 -2.338 1 96.25 376 SER A O 1
ATOM 2869 N N . ALA A 1 377 ? 1.673 13.438 -2.871 1 94.88 377 ALA A N 1
ATOM 2870 C CA . ALA A 1 377 ? 1.322 12.742 -1.632 1 94.88 377 ALA A CA 1
ATOM 2871 C C . ALA A 1 377 ? 1.619 11.25 -1.734 1 94.88 377 ALA A C 1
ATOM 2873 O O . ALA A 1 377 ? 2.014 10.625 -0.75 1 94.88 377 ALA A O 1
ATOM 2874 N N . GLY A 1 378 ? 1.392 10.742 -2.992 1 94 378 GLY A N 1
ATOM 2875 C CA . GLY A 1 378 ? 1.678 9.336 -3.26 1 94 378 GLY A CA 1
ATOM 2876 C C . GLY A 1 378 ? 0.572 8.406 -2.803 1 94 378 GLY A C 1
ATOM 2877 O O . GLY A 1 378 ? -0.461 8.859 -2.303 1 94 378 GLY A O 1
ATOM 2878 N N . ASP A 1 379 ? 0.81 7.125 -3 1 89.44 379 ASP A N 1
ATOM 2879 C CA . ASP A 1 379 ? -0.155 6.094 -2.633 1 89.44 379 ASP A CA 1
ATOM 2880 C C . ASP A 1 379 ? -0.145 5.844 -1.126 1 89.44 379 ASP A C 1
ATOM 2882 O O . ASP A 1 379 ? 0.921 5.738 -0.516 1 89.44 379 ASP A O 1
ATOM 2886 N N . ALA A 1 380 ? -1.337 5.824 -0.536 1 81.88 380 ALA A N 1
ATOM 2887 C CA . ALA A 1 380 ? -1.541 5.469 0.866 1 81.88 380 ALA A CA 1
ATOM 2888 C C . ALA A 1 380 ? -0.651 6.305 1.781 1 81.88 380 ALA A C 1
ATOM 2890 O O . ALA A 1 380 ? -0.064 5.781 2.732 1 81.88 380 ALA A O 1
ATOM 2891 N N . GLY A 1 381 ? -0.431 7.609 1.428 1 83.44 381 GLY A N 1
ATOM 2892 C CA . GLY A 1 381 ? 0.338 8.492 2.293 1 83.44 381 GLY A CA 1
ATOM 2893 C C . GLY A 1 381 ? 1.83 8.219 2.244 1 83.44 381 GLY A C 1
ATOM 2894 O O . GLY A 1 381 ? 2.527 8.375 3.248 1 83.44 381 GLY A O 1
ATOM 2895 N N . ALA A 1 382 ? 2.357 7.797 1.15 1 93.19 382 ALA A N 1
ATOM 2896 C CA . ALA A 1 382 ? 3.75 7.398 0.975 1 93.19 382 ALA A CA 1
ATOM 2897 C C . ALA A 1 382 ? 4.695 8.547 1.31 1 93.19 382 ALA A C 1
ATOM 2899 O O . ALA A 1 382 ? 5.797 8.328 1.823 1 93.19 382 ALA A O 1
ATOM 2900 N N . ALA A 1 383 ? 4.312 9.766 1.046 1 96.88 383 ALA A N 1
ATOM 2901 C CA . ALA A 1 383 ? 5.18 10.914 1.294 1 96.88 383 ALA A CA 1
ATOM 2902 C C . ALA A 1 383 ? 5.535 11.023 2.773 1 96.88 383 ALA A C 1
ATOM 2904 O O . ALA A 1 383 ? 6.688 11.297 3.125 1 96.88 383 ALA A O 1
ATOM 2905 N N . GLY A 1 384 ? 4.504 10.883 3.586 1 94.94 384 GLY A N 1
ATOM 2906 C CA . GLY A 1 384 ? 4.758 10.914 5.02 1 94.94 384 GLY A CA 1
ATOM 2907 C C . GLY A 1 384 ? 5.703 9.82 5.48 1 94.94 384 GLY A C 1
ATOM 2908 O O . GLY A 1 384 ? 6.586 10.062 6.305 1 94.94 384 GLY A O 1
ATOM 2909 N N . LYS A 1 385 ? 5.57 8.648 4.945 1 93.38 385 LYS A N 1
ATOM 2910 C CA . LYS A 1 385 ? 6.438 7.527 5.289 1 93.38 385 LYS A CA 1
ATOM 2911 C C . LYS A 1 385 ? 7.875 7.793 4.859 1 93.38 385 LYS A C 1
ATOM 2913 O O . LYS A 1 385 ? 8.812 7.555 5.629 1 93.38 385 LYS A O 1
ATOM 2918 N N . ILE A 1 386 ? 8.031 8.289 3.666 1 97.38 386 ILE A N 1
ATOM 2919 C CA . ILE A 1 386 ? 9.359 8.523 3.107 1 97.38 386 ILE A CA 1
ATOM 2920 C C . ILE A 1 386 ? 10.086 9.586 3.934 1 97.38 386 ILE A C 1
ATOM 2922 O O . ILE A 1 386 ? 11.266 9.43 4.246 1 97.38 386 ILE A O 1
ATOM 2926 N N . ARG A 1 387 ? 9.406 10.617 4.328 1 96.62 387 ARG A N 1
ATOM 2927 C CA . ARG A 1 387 ? 10.008 11.703 5.094 1 96.62 387 ARG A CA 1
ATOM 2928 C C . ARG A 1 387 ? 10.523 11.203 6.438 1 96.62 387 ARG A C 1
ATOM 2930 O O . ARG A 1 387 ? 11.648 11.508 6.832 1 96.62 387 ARG A O 1
ATOM 2937 N N . ILE A 1 388 ? 9.727 10.438 7.082 1 94.62 388 ILE A N 1
ATOM 2938 C CA . ILE A 1 388 ? 10.094 9.922 8.398 1 94.62 388 ILE A CA 1
ATOM 2939 C C . ILE A 1 388 ? 11.234 8.922 8.258 1 94.62 388 ILE A C 1
ATOM 2941 O O . ILE A 1 388 ? 12.227 8.992 8.992 1 94.62 388 ILE A O 1
ATOM 2945 N N . ALA A 1 389 ? 11.109 8.062 7.312 1 96.19 389 ALA A N 1
ATOM 2946 C CA . ALA A 1 389 ? 12.102 7.004 7.129 1 96.19 389 ALA A CA 1
ATOM 2947 C C . ALA A 1 389 ? 13.453 7.586 6.734 1 96.19 389 ALA A C 1
ATOM 2949 O O . ALA A 1 389 ? 14.5 7.109 7.188 1 96.19 389 ALA A O 1
ATOM 2950 N N . LEU A 1 390 ? 13.445 8.555 5.824 1 98.25 390 LEU A N 1
ATOM 2951 C CA . LEU A 1 390 ? 14.703 9.156 5.395 1 98.25 390 LEU A CA 1
ATOM 2952 C C . LEU A 1 390 ? 15.414 9.828 6.562 1 98.25 390 LEU A C 1
ATOM 2954 O O . LEU A 1 390 ? 16.625 9.688 6.723 1 98.25 390 LEU A O 1
ATOM 2958 N N . PHE A 1 391 ? 14.719 10.578 7.391 1 97.5 391 PHE A N 1
ATOM 2959 C CA . PHE A 1 391 ? 15.273 11.258 8.562 1 97.5 391 PHE A CA 1
ATOM 2960 C C . PHE A 1 391 ? 15.844 10.25 9.547 1 97.5 391 PHE A C 1
ATOM 2962 O O . PHE A 1 391 ? 16.984 10.398 10 1 97.5 391 PHE A O 1
ATOM 2969 N N . ASP A 1 392 ? 15.016 9.18 9.867 1 95.69 392 ASP A N 1
ATOM 2970 C CA . ASP A 1 392 ? 15.445 8.156 10.812 1 95.69 392 ASP A CA 1
ATOM 2971 C C . ASP A 1 392 ? 16.688 7.434 10.312 1 95.69 392 ASP A C 1
ATOM 2973 O O . ASP A 1 392 ? 17.656 7.27 11.055 1 95.69 392 ASP A O 1
ATOM 2977 N N . ALA A 1 393 ? 16.625 7.055 9.055 1 96.69 393 ALA A N 1
ATOM 2978 C CA . ALA A 1 393 ? 17.734 6.293 8.477 1 96.69 393 ALA A CA 1
ATOM 2979 C C . ALA A 1 393 ? 19 7.141 8.406 1 96.69 393 ALA A C 1
ATOM 2981 O O . ALA A 1 393 ? 20.109 6.629 8.602 1 96.69 393 ALA A O 1
ATOM 2982 N N . PHE A 1 394 ? 18.891 8.438 8.062 1 98 394 PHE A N 1
ATOM 2983 C CA . PHE A 1 394 ? 20.031 9.352 8.023 1 98 394 PHE A CA 1
ATOM 2984 C C . PHE A 1 394 ? 20.688 9.461 9.398 1 98 394 PHE A C 1
ATOM 2986 O O . PHE A 1 394 ? 21.906 9.336 9.516 1 98 394 PHE A O 1
ATOM 2993 N N . ALA A 1 395 ? 19.875 9.68 10.414 1 97 395 ALA A N 1
ATOM 2994 C CA . ALA A 1 395 ? 20.391 9.797 11.773 1 97 395 ALA A CA 1
ATOM 2995 C C . ALA A 1 395 ? 21.031 8.5 12.234 1 97 395 ALA A C 1
ATOM 2997 O O . ALA A 1 395 ? 22.094 8.516 12.852 1 97 395 ALA A O 1
ATOM 2998 N N . ASP A 1 396 ? 20.391 7.375 11.938 1 94.81 396 ASP A N 1
ATOM 2999 C CA . ASP A 1 396 ? 20.906 6.074 12.367 1 94.81 396 ASP A CA 1
ATOM 3000 C C . ASP A 1 396 ? 22.234 5.75 11.688 1 94.81 396 ASP A C 1
ATOM 3002 O O . ASP A 1 396 ? 23.109 5.113 12.281 1 94.81 396 ASP A O 1
ATOM 3006 N N . ARG A 1 397 ? 22.344 6.16 10.453 1 96.06 397 ARG A N 1
ATOM 3007 C CA . ARG A 1 397 ? 23.531 5.836 9.688 1 96.06 397 ARG A CA 1
ATOM 3008 C C . ARG A 1 397 ? 24.719 6.703 10.117 1 96.06 397 ARG A C 1
ATOM 3010 O O . ARG A 1 397 ? 25.812 6.199 10.336 1 96.06 397 ARG A O 1
ATOM 3017 N N . TYR A 1 398 ? 24.516 7.984 10.305 1 97.19 398 TYR A N 1
ATOM 3018 C CA . TYR A 1 398 ? 25.656 8.898 10.445 1 97.19 398 TYR A CA 1
ATOM 3019 C C . TYR A 1 398 ? 25.812 9.344 11.898 1 97.19 398 TYR A C 1
ATOM 3021 O O . TYR A 1 398 ? 26.891 9.758 12.305 1 97.19 398 TYR A O 1
ATOM 3029 N N . PHE A 1 399 ? 24.703 9.289 12.688 1 95.25 399 PHE A N 1
ATOM 3030 C CA . PHE A 1 399 ? 24.766 9.711 14.078 1 95.25 399 PHE A CA 1
ATOM 3031 C C . PHE A 1 399 ? 24.125 8.664 14.984 1 95.25 399 PHE A C 1
ATOM 3033 O O . PHE A 1 399 ? 23.234 8.984 15.781 1 95.25 399 PHE A O 1
ATOM 3040 N N . PRO A 1 400 ? 24.578 7.426 14.938 1 91.62 400 PRO A N 1
ATOM 3041 C CA . PRO A 1 400 ? 23.938 6.371 15.734 1 91.62 400 PRO A CA 1
ATOM 3042 C C . PRO A 1 400 ? 24.188 6.547 17.234 1 91.62 400 PRO A C 1
ATOM 3044 O O . PRO A 1 400 ? 25.203 7.105 17.641 1 91.62 400 PRO A O 1
ATOM 3047 N N . SER A 1 401 ? 23.219 6.344 17.938 1 84.56 401 SER A N 1
ATOM 3048 C CA . SER A 1 401 ? 23.406 6.223 19.391 1 84.56 401 SER A CA 1
ATOM 3049 C C . SER A 1 401 ? 23.688 4.777 19.781 1 84.56 401 SER A C 1
ATOM 3051 O O . SER A 1 401 ? 23.312 3.846 19.062 1 84.56 401 SER A O 1
ATOM 3053 N N . PRO A 1 402 ? 24.578 4.652 20.812 1 68.38 402 PRO A N 1
ATOM 3054 C CA . PRO A 1 402 ? 24.75 3.258 21.234 1 68.38 402 PRO A CA 1
ATOM 3055 C C . PRO A 1 402 ? 23.422 2.572 21.547 1 68.38 402 PRO A C 1
ATOM 3057 O O . PRO A 1 402 ? 22.547 3.172 22.172 1 68.38 402 PRO A O 1
ATOM 3060 N N . SER A 1 403 ? 22.922 2.062 20.641 1 59.78 403 SER A N 1
ATOM 3061 C CA . SER A 1 403 ? 21.609 1.409 20.625 1 59.78 403 SER A CA 1
ATOM 3062 C C . SER A 1 403 ? 21.391 0.58 21.891 1 59.78 403 SER A C 1
ATOM 3064 O O . SER A 1 403 ? 22.234 -0.262 22.234 1 59.78 403 SER A O 1
ATOM 3066 N N . ARG A 1 404 ? 20.672 1.129 23.016 1 58.97 404 ARG A N 1
ATOM 3067 C CA . ARG A 1 404 ? 20.203 0.199 24.047 1 58.97 404 ARG A CA 1
ATOM 3068 C C . ARG A 1 404 ? 18.844 -0.364 23.688 1 58.97 404 ARG A C 1
ATOM 3070 O O . ARG A 1 404 ? 18.016 0.33 23.078 1 58.97 404 ARG A O 1
ATOM 3077 N N . PRO A 1 405 ? 18.703 -1.71 23.734 1 66.62 405 PRO A N 1
ATOM 3078 C CA . PRO A 1 405 ? 17.359 -2.264 23.578 1 66.62 405 PRO A CA 1
ATOM 3079 C C . PRO A 1 405 ? 16.328 -1.554 24.453 1 66.62 405 PRO A C 1
ATOM 3081 O O . PRO A 1 405 ? 16.641 -1.099 25.547 1 66.62 405 PRO A O 1
ATOM 3084 N N . ILE A 1 406 ? 15.266 -1.26 23.859 1 77.5 406 ILE A N 1
ATOM 3085 C CA . ILE A 1 406 ? 14.141 -0.744 24.641 1 77.5 406 ILE A CA 1
ATOM 3086 C C . ILE A 1 406 ? 13.68 -1.797 25.641 1 77.5 406 ILE A C 1
ATOM 3088 O O . ILE A 1 406 ? 13.297 -2.904 25.25 1 77.5 406 ILE A O 1
ATOM 3092 N N . VAL A 1 407 ? 13.844 -1.552 26.891 1 77.06 407 VAL A N 1
ATOM 3093 C CA . VAL A 1 407 ? 13.445 -2.477 27.938 1 77.06 407 VAL A CA 1
ATOM 3094 C C . VAL A 1 407 ? 12.375 -1.834 28.812 1 77.06 407 VAL A C 1
ATOM 3096 O O . VAL A 1 407 ? 12.344 -0.612 28.984 1 77.06 407 VAL A O 1
ATOM 3099 N N . ALA A 1 408 ? 11.562 -2.744 29.359 1 83.5 408 ALA A N 1
ATOM 3100 C CA . ALA A 1 408 ? 10.539 -2.283 30.297 1 83.5 408 ALA A CA 1
ATOM 3101 C C . ALA A 1 408 ? 11.172 -1.677 31.547 1 83.5 408 ALA A C 1
ATOM 3103 O O . ALA A 1 408 ? 12.117 -2.238 32.125 1 83.5 408 ALA A O 1
ATOM 3104 N N . GLY A 1 409 ? 10.656 -0.485 31.891 1 88 409 GLY A N 1
ATOM 3105 C CA . GLY A 1 409 ? 11.148 0.19 33.094 1 88 409 GLY A CA 1
ATOM 3106 C C . GLY A 1 409 ? 10.141 0.186 34.219 1 88 409 GLY A C 1
ATOM 3107 O O . GLY A 1 409 ? 10.383 0.792 35.25 1 88 409 GLY A O 1
ATOM 3108 N N . VAL A 1 410 ? 9.023 -0.407 33.938 1 91.5 410 VAL A N 1
ATOM 3109 C CA . VAL A 1 410 ? 7.953 -0.527 34.906 1 91.5 410 VAL A CA 1
ATOM 3110 C C . VAL A 1 410 ? 7.535 -1.989 35.062 1 91.5 410 VAL A C 1
ATOM 3112 O O . VAL A 1 410 ? 7.531 -2.73 34.062 1 91.5 410 VAL A O 1
ATOM 3115 N N . ASP A 1 411 ? 7.215 -2.43 36.25 1 91.69 411 ASP A N 1
ATOM 3116 C CA . ASP A 1 411 ? 6.805 -3.818 36.469 1 91.69 411 ASP A CA 1
ATOM 3117 C C . ASP A 1 411 ? 5.438 -4.082 35.844 1 91.69 411 ASP A C 1
ATOM 3119 O O . ASP A 1 411 ? 4.703 -3.145 35.5 1 91.69 411 ASP A O 1
ATOM 3123 N N . ASP A 1 412 ? 5.043 -5.324 35.719 1 90.69 412 ASP A N 1
ATOM 3124 C CA . ASP A 1 412 ? 3.855 -5.75 35 1 90.69 412 ASP A CA 1
ATOM 3125 C C . ASP A 1 412 ? 2.584 -5.203 35.656 1 90.69 412 ASP A C 1
ATOM 3127 O O . ASP A 1 412 ? 1.652 -4.797 34.938 1 90.69 412 ASP A O 1
ATOM 3131 N N . ALA A 1 413 ? 2.52 -5.262 36.906 1 92.88 413 ALA A N 1
ATOM 3132 C CA . ALA A 1 413 ? 1.321 -4.801 37.594 1 92.88 413 ALA A CA 1
ATOM 3133 C C . ALA A 1 413 ? 1.087 -3.311 37.344 1 92.88 413 ALA A C 1
ATOM 3135 O O . ALA A 1 413 ? -0.032 -2.895 37.031 1 92.88 413 ALA A O 1
ATOM 3136 N N . ASN A 1 414 ? 2.123 -2.541 37.531 1 93.19 414 ASN A N 1
ATOM 3137 C CA . ASN A 1 414 ? 2.025 -1.105 37.281 1 93.19 414 ASN A CA 1
ATOM 3138 C C . ASN A 1 414 ? 1.734 -0.803 35.812 1 93.19 414 ASN A C 1
ATOM 3140 O O . ASN A 1 414 ? 0.953 0.099 35.5 1 93.19 414 ASN A O 1
ATOM 3144 N N . ALA A 1 415 ? 2.42 -1.525 34.969 1 93.75 415 ALA A N 1
ATOM 3145 C CA . ALA A 1 415 ? 2.176 -1.337 33.531 1 93.75 415 ALA A CA 1
ATOM 3146 C C . ALA A 1 415 ? 0.704 -1.554 33.219 1 93.75 415 ALA A C 1
ATOM 3148 O O . ALA A 1 415 ? 0.121 -0.791 32.438 1 93.75 415 ALA A O 1
ATOM 3149 N N . ARG A 1 416 ? 0.125 -2.582 33.719 1 94.69 416 ARG A N 1
ATOM 3150 C CA . ARG A 1 416 ? -1.291 -2.865 33.531 1 94.69 416 ARG A CA 1
ATOM 3151 C C . ARG A 1 416 ? -2.162 -1.733 34.062 1 94.69 416 ARG A C 1
ATOM 3153 O O . ARG A 1 416 ? -3.125 -1.322 33.406 1 94.69 416 ARG A O 1
ATOM 3160 N N . GLN A 1 417 ? -1.855 -1.297 35.156 1 95.56 417 GLN A N 1
ATOM 3161 C CA . GLN A 1 417 ? -2.609 -0.206 35.75 1 95.56 417 GLN A CA 1
ATOM 3162 C C . GLN A 1 417 ? -2.504 1.068 34.938 1 95.56 417 GLN A C 1
ATOM 3164 O O . GLN A 1 417 ? -3.504 1.752 34.719 1 95.56 417 GLN A O 1
ATOM 3169 N N . HIS A 1 418 ? -1.272 1.436 34.594 1 96.75 418 HIS A N 1
ATOM 3170 C CA . HIS A 1 418 ? -1.054 2.645 33.812 1 96.75 418 HIS A CA 1
ATOM 3171 C C . HIS A 1 418 ? -1.8 2.58 32.469 1 96.75 418 HIS A C 1
ATOM 3173 O O . HIS A 1 418 ? -2.395 3.568 32.031 1 96.75 418 HIS A O 1
ATOM 3179 N N . ALA A 1 419 ? -1.772 1.423 31.812 1 96.56 419 ALA A N 1
ATOM 3180 C CA . ALA A 1 419 ? -2.516 1.246 30.562 1 96.56 419 ALA A CA 1
ATOM 3181 C C . ALA A 1 419 ? -4.016 1.422 30.797 1 96.56 419 ALA A C 1
ATOM 3183 O O . ALA A 1 419 ? -4.707 2.02 29.969 1 96.56 419 ALA A O 1
ATOM 3184 N N . ALA A 1 420 ? -4.504 0.875 31.844 1 95.88 420 ALA A N 1
ATOM 3185 C CA . ALA A 1 420 ? -5.918 1.017 32.156 1 95.88 420 ALA A CA 1
ATOM 3186 C C . ALA A 1 420 ? -6.285 2.48 32.406 1 95.88 420 ALA A C 1
ATOM 3188 O O . ALA A 1 420 ? -7.383 2.914 32.031 1 95.88 420 ALA A O 1
ATOM 3189 N N . MET A 1 421 ? -5.395 3.217 33.031 1 96.62 421 MET A N 1
ATOM 3190 C CA . MET A 1 421 ? -5.617 4.641 33.281 1 96.62 421 MET A CA 1
ATOM 3191 C C . MET A 1 421 ? -5.703 5.41 31.969 1 96.62 421 MET A C 1
ATOM 3193 O O . MET A 1 421 ? -6.352 6.457 31.891 1 96.62 421 MET A O 1
ATOM 3197 N N . MET A 1 422 ? -5.066 4.895 30.938 1 97.5 422 MET A N 1
ATOM 3198 C CA . MET A 1 422 ? -5.023 5.543 29.625 1 97.5 422 MET A CA 1
ATOM 3199 C C . MET A 1 422 ? -6.285 5.234 28.828 1 97.5 422 MET A C 1
ATOM 3201 O O . MET A 1 422 ? -6.582 5.914 27.844 1 97.5 422 MET A O 1
ATOM 3205 N N . ALA A 1 423 ? -6.977 4.176 29.188 1 96.12 423 ALA A N 1
ATOM 3206 C CA . ALA A 1 423 ? -8.102 3.686 28.391 1 96.12 423 ALA A CA 1
ATOM 3207 C C . ALA A 1 423 ? -9.188 4.75 28.25 1 96.12 423 ALA A C 1
ATOM 3209 O O . ALA A 1 423 ? -9.477 5.469 29.219 1 96.12 423 ALA A O 1
ATOM 3210 N N . GLY A 1 424 ? -9.734 4.895 27.031 1 96.25 424 GLY A N 1
ATOM 3211 C CA . GLY A 1 424 ? -10.797 5.852 26.75 1 96.25 424 GLY A CA 1
ATOM 3212 C C . GLY A 1 424 ? -10.656 6.52 25.391 1 96.25 424 GLY A C 1
ATOM 3213 O O . GLY A 1 424 ? -9.891 6.059 24.547 1 96.25 424 GLY A O 1
ATOM 3214 N N . ASN A 1 425 ? -11.531 7.469 25.219 1 97.25 425 ASN A N 1
ATOM 3215 C CA . ASN A 1 425 ? -11.5 8.273 24 1 97.25 425 ASN A CA 1
ATOM 3216 C C . ASN A 1 425 ? -10.82 9.617 24.234 1 97.25 425 ASN A C 1
ATOM 3218 O O . ASN A 1 425 ? -11.023 10.25 25.281 1 97.25 425 ASN A O 1
ATOM 3222 N N . TRP A 1 426 ? -10.016 9.977 23.344 1 98.06 426 TRP A N 1
ATOM 3223 C CA . TRP A 1 426 ? -9.219 11.188 23.469 1 98.06 426 TRP A CA 1
ATOM 3224 C C . TRP A 1 426 ? -9.391 12.094 22.266 1 98.06 426 TRP A C 1
ATOM 3226 O O . TRP A 1 426 ? -9.406 11.617 21.125 1 98.06 426 TRP A O 1
ATOM 3236 N N . SER A 1 427 ? -9.539 13.359 22.484 1 97.44 427 SER A N 1
ATOM 3237 C CA . SER A 1 427 ? -9.75 14.344 21.422 1 97.44 427 SER A CA 1
ATOM 3238 C C . SER A 1 427 ? -8.477 15.133 21.141 1 97.44 427 SER A C 1
ATOM 3240 O O . SER A 1 427 ? -7.742 15.492 22.062 1 97.44 427 SER A O 1
ATOM 3242 N N . ASN A 1 428 ? -8.211 15.383 19.906 1 97.06 428 ASN A N 1
ATOM 3243 C CA . ASN A 1 428 ? -7.074 16.188 19.469 1 97.06 428 ASN A CA 1
ATOM 3244 C C . ASN A 1 428 ? -7.273 17.656 19.797 1 97.06 428 ASN A C 1
ATOM 3246 O O . ASN A 1 428 ? -8.375 18.188 19.641 1 97.06 428 ASN A O 1
ATOM 3250 N N . THR A 1 429 ? -6.262 18.328 20.188 1 97.19 429 THR A N 1
ATOM 3251 C CA . THR A 1 429 ? -6.363 19.734 20.578 1 97.19 429 THR A CA 1
ATOM 3252 C C . THR A 1 429 ? -6.383 20.641 19.344 1 97.19 429 THR A C 1
ATOM 3254 O O . THR A 1 429 ? -6.754 21.812 19.422 1 97.19 429 THR A O 1
ATOM 3257 N N . ARG A 1 430 ? -5.859 20.125 18.266 1 96.25 430 ARG A N 1
ATOM 3258 C CA . ARG A 1 430 ? -5.988 20.859 17 1 96.25 430 ARG A CA 1
ATOM 3259 C C . ARG A 1 430 ? -7.309 20.516 16.312 1 96.25 430 ARG A C 1
ATOM 3261 O O . ARG A 1 430 ? -7.496 19.406 15.82 1 96.25 430 ARG A O 1
ATOM 3268 N N . GLY A 1 431 ? -8.219 21.422 16.359 1 94.12 431 GLY A N 1
ATOM 3269 C CA . GLY A 1 431 ? -9.516 21.188 15.75 1 94.12 431 GLY A CA 1
ATOM 3270 C C . GLY A 1 431 ? -10.469 22.359 15.906 1 94.12 431 GLY A C 1
ATOM 3271 O O . GLY A 1 431 ? -10.102 23.406 16.438 1 94.12 431 GLY A O 1
ATOM 3272 N N . SER A 1 432 ? -11.641 22.156 15.344 1 93.81 432 SER A N 1
ATOM 3273 C CA . SER A 1 432 ? -12.703 23.156 15.406 1 93.81 432 SER A CA 1
ATOM 3274 C C . SER A 1 432 ? -13.734 22.797 16.469 1 93.81 432 SER A C 1
ATOM 3276 O O . SER A 1 432 ? -14.039 21.625 16.672 1 93.81 432 SER A O 1
ATOM 3278 N N . GLN A 1 433 ? -14.219 23.844 17.109 1 93.62 433 GLN A N 1
ATOM 3279 C CA . GLN A 1 433 ? -15.227 23.578 18.125 1 93.62 433 GLN A CA 1
ATOM 3280 C C . GLN A 1 433 ? -16.484 24.406 17.875 1 93.62 433 GLN A C 1
ATOM 3282 O O . GLN A 1 433 ? -17.547 24.125 18.438 1 93.62 433 GLN A O 1
ATOM 3287 N N . SER A 1 434 ? -16.406 25.359 16.984 1 94.31 434 SER A N 1
ATOM 3288 C CA . SER A 1 434 ? -17.516 26.312 16.891 1 94.31 434 SER A CA 1
ATOM 3289 C C . SER A 1 434 ? -18.266 26.141 15.57 1 94.31 434 SER A C 1
ATOM 3291 O O . SER A 1 434 ? -19.203 26.906 15.281 1 94.31 434 SER A O 1
ATOM 3293 N N . SER A 1 435 ? -17.906 25.266 14.773 1 95.12 435 SER A N 1
ATOM 3294 C CA . SER A 1 435 ? -18.531 25.062 13.477 1 95.12 435 SER A CA 1
ATOM 3295 C C . SER A 1 435 ? -18.828 23.594 13.227 1 95.12 435 SER A C 1
ATOM 3297 O O . SER A 1 435 ? -18.578 22.75 14.086 1 95.12 435 SER A O 1
ATOM 3299 N N . PHE A 1 436 ? -19.391 23.312 12.031 1 95.69 436 PHE A N 1
ATOM 3300 C CA . PHE A 1 436 ? -19.734 21.953 11.664 1 95.69 436 PHE A CA 1
ATOM 3301 C C . PHE A 1 436 ? -18.5 21.094 11.555 1 95.69 436 PHE A C 1
ATOM 3303 O O . PHE A 1 436 ? -18.578 19.859 11.578 1 95.69 436 PHE A O 1
ATOM 3310 N N . MET A 1 437 ? -17.359 21.75 11.461 1 94.94 437 MET A N 1
ATOM 3311 C CA . MET A 1 437 ? -16.094 21.016 11.367 1 94.94 437 MET A CA 1
ATOM 3312 C C . MET A 1 437 ? -15.789 20.281 12.672 1 94.94 437 MET A C 1
ATOM 3314 O O . MET A 1 437 ? -14.922 19.406 12.711 1 94.94 437 MET A O 1
ATOM 3318 N N . ALA A 1 438 ? -16.5 20.594 13.688 1 95 438 ALA A N 1
ATOM 3319 C CA . ALA A 1 438 ? -16.375 19.875 14.961 1 95 438 ALA A CA 1
ATOM 3320 C C . ALA A 1 438 ? -16.719 18.391 14.797 1 95 438 ALA A C 1
ATOM 3322 O O . ALA A 1 438 ? -16.281 17.562 15.594 1 95 438 ALA A O 1
ATOM 3323 N N . LEU A 1 439 ? -17.5 18.125 13.773 1 93.94 439 LEU A N 1
ATOM 3324 C CA . LEU A 1 439 ? -17.844 16.734 13.484 1 93.94 439 LEU A CA 1
ATOM 3325 C C . LEU A 1 439 ? -16.594 15.898 13.242 1 93.94 439 LEU A C 1
ATOM 3327 O O . LEU A 1 439 ? -16.562 14.711 13.586 1 93.94 439 LEU A O 1
ATOM 3331 N N . VAL A 1 440 ? -15.586 16.516 12.727 1 90.56 440 VAL A N 1
ATOM 3332 C CA . VAL A 1 440 ? -14.312 15.836 12.484 1 90.56 440 VAL A CA 1
ATOM 3333 C C . VAL A 1 440 ? -13.719 15.375 13.812 1 90.56 440 VAL A C 1
ATOM 3335 O O . VAL A 1 440 ? -13.086 14.32 13.883 1 90.56 440 VAL A O 1
ATOM 3338 N N . GLY A 1 441 ? -13.922 16.125 14.805 1 92.06 441 GLY A N 1
ATOM 3339 C CA . GLY A 1 441 ? -13.445 15.766 16.141 1 92.06 441 GLY A CA 1
ATOM 3340 C C . GLY A 1 441 ? -14.125 14.523 16.688 1 92.06 441 GLY A C 1
ATOM 3341 O O . GLY A 1 441 ? -13.5 13.742 17.406 1 92.06 441 GLY A O 1
ATOM 3342 N N . LEU A 1 442 ? -15.367 14.383 16.328 1 94.31 442 LEU A N 1
ATOM 3343 C CA . LEU A 1 442 ? -16.078 13.188 16.766 1 94.31 442 LEU A CA 1
ATOM 3344 C C . LEU A 1 442 ? -15.547 11.945 16.047 1 94.31 442 LEU A C 1
ATOM 3346 O O . LEU A 1 442 ? -15.242 10.938 16.688 1 94.31 442 LEU A O 1
ATOM 3350 N N . LEU A 1 443 ? -15.375 12.094 14.805 1 91.25 443 LEU A N 1
ATOM 3351 C CA . LEU A 1 443 ? -15.008 10.961 13.969 1 91.25 443 LEU A CA 1
ATOM 3352 C C . LEU A 1 443 ? -13.531 10.625 14.125 1 91.25 443 LEU A C 1
ATOM 3354 O O . LEU A 1 443 ? -13.109 9.508 13.805 1 91.25 443 LEU A O 1
ATOM 3358 N N . GLY A 1 444 ? -12.75 11.562 14.609 1 93 444 GLY A N 1
ATOM 3359 C CA . GLY A 1 444 ? -11.312 11.398 14.68 1 93 444 GLY A CA 1
ATOM 3360 C C . GLY A 1 444 ? -10.805 11.148 16.078 1 93 444 GLY A C 1
ATOM 3361 O O . GLY A 1 444 ? -9.594 11.203 16.328 1 93 444 GLY A O 1
ATOM 3362 N N . GLN A 1 445 ? -11.664 10.836 16.984 1 96.31 445 GLN A N 1
ATOM 3363 C CA . GLN A 1 445 ? -11.219 10.578 18.359 1 96.31 445 GLN A CA 1
ATOM 3364 C C . GLN A 1 445 ? -10.297 9.367 18.406 1 96.31 445 GLN A C 1
ATOM 3366 O O . GLN A 1 445 ? -10.523 8.367 17.719 1 96.31 445 GLN A O 1
ATOM 3371 N N . MET A 1 446 ? -9.273 9.5 19.219 1 96.62 446 MET A N 1
ATOM 3372 C CA . MET A 1 446 ? -8.344 8.391 19.453 1 96.62 446 MET A CA 1
ATOM 3373 C C . MET A 1 446 ? -8.859 7.465 20.547 1 96.62 446 MET A C 1
ATOM 3375 O O . MET A 1 446 ? -9.133 7.906 21.656 1 96.62 446 MET A O 1
ATOM 3379 N N . ASN A 1 447 ? -9.023 6.25 20.172 1 96.81 447 ASN A N 1
ATOM 3380 C CA . ASN A 1 447 ? -9.391 5.23 21.141 1 96.81 447 ASN A CA 1
ATOM 3381 C C . ASN A 1 447 ? -8.164 4.547 21.734 1 96.81 447 ASN A C 1
ATOM 3383 O O . ASN A 1 447 ? -7.273 4.121 21 1 96.81 447 ASN A O 1
ATOM 3387 N N . VAL A 1 448 ? -8.062 4.527 23.016 1 97.44 448 VAL A N 1
ATOM 3388 C CA . VAL A 1 448 ? -6.988 3.836 23.734 1 97.44 448 VAL A CA 1
ATOM 3389 C C . VAL A 1 448 ? -7.574 2.713 24.578 1 97.44 448 VAL A C 1
ATOM 3391 O O . VAL A 1 448 ? -8.625 2.881 25.203 1 97.44 448 VAL A O 1
ATOM 3394 N N . SER A 1 449 ? -6.957 1.574 24.5 1 95.81 449 SER A N 1
ATOM 3395 C CA . SER A 1 449 ? -7.414 0.444 25.297 1 95.81 449 SER A CA 1
ATOM 3396 C C . SER A 1 449 ? -6.234 -0.321 25.906 1 95.81 449 SER A C 1
ATOM 3398 O O . SER A 1 449 ? -5.078 -0.013 25.609 1 95.81 449 SER A O 1
ATOM 3400 N N . SER A 1 450 ? -6.578 -1.141 26.859 1 91.88 450 SER A N 1
ATOM 3401 C CA . SER A 1 450 ? -5.609 -2.064 27.453 1 91.88 450 SER A CA 1
ATOM 3402 C C . SER A 1 450 ? -5.797 -3.479 26.906 1 91.88 450 SER A C 1
ATOM 3404 O O . SER A 1 450 ? -6.918 -3.988 26.875 1 91.88 450 SER A O 1
ATOM 3406 N N . GLY A 1 451 ? -4.676 -4.039 26.453 1 87.5 451 GLY A N 1
ATOM 3407 C CA . GLY A 1 451 ? -4.746 -5.395 25.938 1 87.5 451 GLY A CA 1
ATOM 3408 C C . GLY A 1 451 ? -4.828 -6.449 27.016 1 87.5 451 GLY A C 1
ATOM 3409 O O . GLY A 1 451 ? -4.816 -6.121 28.203 1 87.5 451 GLY A O 1
ATOM 3410 N N . PRO A 1 452 ? -4.949 -7.742 26.625 1 81.12 452 PRO A N 1
ATOM 3411 C CA . PRO A 1 452 ? -5.125 -8.844 27.578 1 81.12 452 PRO A CA 1
ATOM 3412 C C . PRO A 1 452 ? -3.951 -8.977 28.547 1 81.12 452 PRO A C 1
ATOM 3414 O O . PRO A 1 452 ? -4.133 -9.422 29.688 1 81.12 452 PRO A O 1
ATOM 3417 N N . LYS A 1 453 ? -2.785 -8.578 28.172 1 81.81 453 LYS A N 1
ATOM 3418 C CA . LYS A 1 453 ? -1.603 -8.688 29.016 1 81.81 453 LYS A CA 1
ATOM 3419 C C . LYS A 1 453 ? -1.296 -7.355 29.703 1 81.81 453 LYS A C 1
ATOM 3421 O O . LYS A 1 453 ? -0.23 -7.191 30.297 1 81.81 453 LYS A O 1
ATOM 3426 N N . GLY A 1 454 ? -2.24 -6.398 29.484 1 84 454 GLY A N 1
ATOM 3427 C CA . GLY A 1 454 ? -2.07 -5.102 30.109 1 84 454 GLY A CA 1
ATOM 3428 C C . GLY A 1 454 ? -1.259 -4.133 29.281 1 84 454 GLY A C 1
ATOM 3429 O O . GLY A 1 454 ? -0.812 -3.096 29.766 1 84 45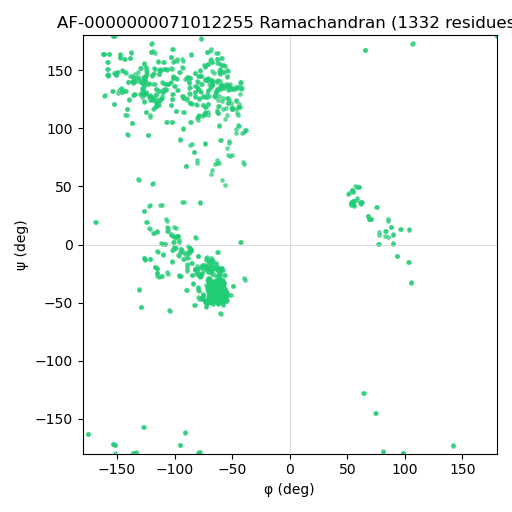4 GLY A O 1
ATOM 3430 N N . GLU A 1 455 ? -1.093 -4.465 28.047 1 89.12 455 GLU A N 1
ATOM 3431 C CA . GLU A 1 455 ? -0.322 -3.588 27.172 1 89.12 455 GLU A CA 1
ATOM 3432 C C . GLU A 1 455 ? -1.178 -2.441 26.641 1 89.12 455 GLU A C 1
ATOM 3434 O O . GLU A 1 455 ? -2.4 -2.564 26.547 1 89.12 455 GLU A O 1
ATOM 3439 N N . LEU A 1 456 ? -0.572 -1.331 26.438 1 95.25 456 LEU A N 1
ATOM 3440 C CA . LEU A 1 456 ? -1.235 -0.166 25.859 1 95.25 456 LEU A CA 1
ATOM 3441 C C . LEU A 1 456 ? -1.536 -0.384 24.391 1 95.25 456 LEU A C 1
ATOM 3443 O O . LEU A 1 456 ? -0.637 -0.706 23.609 1 95.25 456 LEU A O 1
ATOM 3447 N N . ILE A 1 457 ? -2.781 -0.311 24.078 1 95.44 457 ILE A N 1
ATOM 3448 C CA . ILE A 1 457 ? -3.191 -0.488 22.688 1 95.44 457 ILE A CA 1
ATOM 3449 C C . ILE A 1 457 ? -3.818 0.803 22.172 1 95.44 457 ILE A C 1
ATOM 3451 O O . ILE A 1 457 ? -4.812 1.286 22.719 1 95.44 457 ILE A O 1
ATOM 3455 N N . VAL A 1 458 ? -3.205 1.329 21.188 1 96.69 458 VAL A N 1
ATOM 3456 C CA . VAL A 1 458 ? -3.75 2.469 20.453 1 96.69 458 VAL A CA 1
ATOM 3457 C C . VAL A 1 458 ? -3.887 2.121 18.969 1 96.69 458 VAL A C 1
ATOM 3459 O O . VAL A 1 458 ? -2.975 2.375 18.188 1 96.69 458 VAL A O 1
ATOM 3462 N N . PRO A 1 459 ? -5.051 1.668 18.547 1 93.81 459 PRO A N 1
ATOM 3463 C CA . PRO A 1 459 ? -5.223 1.089 17.203 1 93.81 459 PRO A CA 1
ATOM 3464 C C . PRO A 1 459 ? -4.863 2.066 16.094 1 93.81 459 PRO A C 1
ATOM 3466 O O . PRO A 1 459 ? -4.375 1.653 15.031 1 93.81 459 PRO A O 1
ATOM 3469 N N . ALA A 1 460 ? -5.051 3.293 16.312 1 93.06 460 ALA A N 1
ATOM 3470 C CA . ALA A 1 460 ? -4.82 4.301 15.289 1 93.06 460 ALA A CA 1
ATOM 3471 C C . ALA A 1 460 ? -3.326 4.512 15.047 1 93.06 460 ALA A C 1
ATOM 3473 O O . ALA A 1 460 ? -2.93 5.082 14.031 1 93.06 460 ALA A O 1
ATOM 3474 N N . LEU A 1 461 ? -2.533 4.18 15.953 1 95 461 LEU A N 1
ATOM 3475 C CA . LEU A 1 461 ? -1.092 4.371 15.82 1 95 461 LEU A CA 1
ATOM 3476 C C . LEU A 1 461 ? -0.427 3.121 15.258 1 95 461 LEU A C 1
ATOM 3478 O O . LEU A 1 461 ? -0.12 2.186 16 1 95 461 LEU A O 1
ATOM 3482 N N . LYS A 1 462 ? -0.186 3.229 13.992 1 89.56 462 LYS A N 1
ATOM 3483 C CA . LYS A 1 462 ? 0.383 2.094 13.266 1 89.56 462 LYS A CA 1
ATOM 3484 C C . LYS A 1 462 ? 1.872 2.301 13.008 1 89.56 462 LYS A C 1
ATOM 3486 O O . LYS A 1 462 ? 2.344 3.439 12.938 1 89.56 462 LYS A O 1
ATOM 3491 N N . GLY A 1 463 ? 2.539 1.192 12.922 1 85.31 463 GLY A N 1
ATOM 3492 C CA . GLY A 1 463 ? 3.934 1.244 12.516 1 85.31 463 GLY A CA 1
ATOM 3493 C C . GLY A 1 463 ? 4.113 1.41 11.016 1 85.31 463 GLY A C 1
ATOM 3494 O O . GLY A 1 463 ? 3.135 1.557 10.281 1 85.31 463 GLY A O 1
ATOM 3495 N N . PHE A 1 464 ? 5.344 1.437 10.633 1 81.12 464 PHE A N 1
ATOM 3496 C CA . PHE A 1 464 ? 5.703 1.68 9.242 1 81.12 464 PHE A CA 1
ATOM 3497 C C . PHE A 1 464 ? 5.09 0.621 8.328 1 81.12 464 PHE A C 1
ATOM 3499 O O . PHE A 1 464 ? 4.688 0.92 7.203 1 81.12 464 PHE A O 1
ATOM 3506 N N . GLY A 1 465 ? 4.996 -0.558 8.789 1 77.19 465 GLY A N 1
ATOM 3507 C CA . GLY A 1 465 ? 4.461 -1.662 8.008 1 77.19 465 GLY A CA 1
ATOM 3508 C C . GLY A 1 465 ? 2.949 -1.77 8.086 1 77.19 465 GLY A C 1
ATOM 3509 O O . GLY A 1 465 ? 2.355 -2.678 7.5 1 77.19 465 GLY A O 1
ATOM 3510 N N . GLY A 1 466 ? 2.311 -0.931 8.891 1 80.56 466 GLY A N 1
ATOM 3511 C CA . GLY A 1 466 ? 0.857 -0.9 8.93 1 80.56 466 GLY A CA 1
ATOM 3512 C C . GLY A 1 466 ? 0.277 -1.592 10.148 1 80.56 466 GLY A C 1
ATOM 3513 O O . GLY A 1 466 ? -0.915 -1.462 10.43 1 80.56 466 GLY A O 1
ATOM 3514 N N . GLY A 1 467 ? 1.035 -2.357 10.836 1 84.56 467 GLY A N 1
ATOM 3515 C CA . GLY A 1 467 ? 0.543 -2.969 12.055 1 84.56 467 GLY A CA 1
ATOM 3516 C C . GLY A 1 467 ? 0.435 -1.989 13.211 1 84.56 467 GLY A C 1
ATOM 3517 O O . GLY A 1 467 ? 1.139 -0.979 13.242 1 84.56 467 GLY A O 1
ATOM 3518 N N . VAL A 1 468 ? -0.479 -2.312 14.148 1 90.06 468 VAL A N 1
ATOM 3519 C CA . VAL A 1 468 ? -0.625 -1.477 15.336 1 90.06 468 VAL A CA 1
ATOM 3520 C C . VAL A 1 468 ? 0.665 -1.511 16.156 1 90.06 468 VAL A C 1
ATOM 3522 O O . VAL A 1 468 ? 1.233 -2.58 16.375 1 90.06 468 VAL A O 1
ATOM 3525 N N . ARG A 1 469 ? 1.178 -0.368 16.562 1 90.75 469 ARG A N 1
ATOM 3526 C CA . ARG A 1 469 ? 2.406 -0.284 17.344 1 90.75 469 ARG A CA 1
ATOM 3527 C C . ARG A 1 469 ? 2.258 -1.014 18.672 1 90.75 469 ARG A C 1
ATOM 3529 O O . ARG A 1 469 ? 1.203 -0.952 19.312 1 90.75 469 ARG A O 1
ATOM 3536 N N . LYS A 1 470 ? 3.297 -1.665 19.047 1 86.38 470 LYS A N 1
ATOM 3537 C CA . LYS A 1 470 ? 3.369 -2.316 20.359 1 86.38 470 LYS A CA 1
ATOM 3538 C C . LYS A 1 470 ? 4.203 -1.494 21.328 1 86.38 470 LYS A C 1
ATOM 3540 O O . LYS A 1 470 ? 5.43 -1.589 21.344 1 86.38 470 LYS A O 1
ATOM 3545 N N . TRP A 1 471 ? 3.557 -0.859 22.219 1 93.25 471 TRP A N 1
ATOM 3546 C CA . TRP A 1 471 ? 4.195 0.101 23.109 1 93.25 471 TRP A CA 1
ATOM 3547 C C . TRP A 1 471 ? 4.762 -0.595 24.344 1 93.25 471 TRP A C 1
ATOM 3549 O O . TRP A 1 471 ? 4.109 -1.459 24.938 1 93.25 471 TRP A O 1
ATOM 3559 N N . VAL A 1 472 ? 5.992 -0.22 24.703 1 91.88 472 VAL A N 1
ATOM 3560 C CA . VAL A 1 472 ? 6.633 -0.678 25.938 1 91.88 472 VAL A CA 1
ATOM 3561 C C . VAL A 1 472 ? 6.832 0.501 26.891 1 91.88 472 VAL A C 1
ATOM 3563 O O . VAL A 1 472 ? 7.441 1.508 26.516 1 91.88 472 VAL A O 1
ATOM 3566 N N . GLU A 1 473 ? 6.285 0.354 28.078 1 95.12 473 GLU A N 1
ATOM 3567 C CA . GLU A 1 473 ? 6.465 1.429 29.047 1 95.12 473 GLU A CA 1
ATOM 3568 C C . GLU A 1 473 ? 7.883 1.431 29.609 1 95.12 473 GLU A C 1
ATOM 3570 O O . GLU A 1 473 ? 8.25 0.536 30.375 1 95.12 473 GLU A O 1
ATOM 3575 N N . VAL A 1 474 ? 8.68 2.439 29.312 1 94.12 474 VAL A N 1
ATOM 3576 C CA . VAL A 1 474 ? 10.094 2.473 29.672 1 94.12 474 VAL A CA 1
ATOM 3577 C C . VAL A 1 474 ? 10.281 3.236 30.969 1 94.12 474 VAL A C 1
ATOM 3579 O O . VAL A 1 474 ? 11.281 3.045 31.672 1 94.12 474 VAL A O 1
ATOM 3582 N N . SER A 1 475 ? 9.484 4.117 31.328 1 94.75 475 SER A N 1
ATOM 3583 C CA . SER A 1 475 ? 9.32 4.816 32.594 1 94.75 475 SER A CA 1
ATOM 3584 C C . SER A 1 475 ? 7.859 5.176 32.844 1 94.75 475 SER A C 1
ATOM 3586 O O . SER A 1 475 ? 7.027 5.086 31.953 1 94.75 475 SER A O 1
ATOM 3588 N N . PRO A 1 476 ? 7.492 5.438 34 1 95.19 476 PRO A N 1
ATOM 3589 C CA . PRO A 1 476 ? 6.074 5.68 34.281 1 95.19 476 PRO A CA 1
ATOM 3590 C C . PRO A 1 476 ? 5.457 6.703 33.312 1 95.19 476 PRO A C 1
ATOM 3592 O O . PRO A 1 476 ? 5.867 7.867 33.312 1 95.19 476 PRO A O 1
ATOM 3595 N N . PHE A 1 477 ? 4.516 6.254 32.562 1 96.75 477 PHE A N 1
ATOM 3596 C CA . PHE A 1 477 ? 3.689 7.031 31.641 1 96.75 477 PHE A CA 1
ATOM 3597 C C . PHE A 1 477 ? 4.512 7.531 30.469 1 96.75 477 PHE A C 1
ATOM 3599 O O . PHE A 1 477 ? 4.203 8.57 29.875 1 96.75 477 PHE A O 1
ATOM 3606 N N . LEU A 1 478 ? 5.625 6.859 30.219 1 96.56 478 LEU A N 1
ATOM 3607 C CA . LEU A 1 478 ? 6.414 7.023 29 1 96.56 478 LEU A CA 1
ATOM 3608 C C . LEU A 1 478 ? 6.609 5.688 28.297 1 96.56 478 LEU A C 1
ATOM 3610 O O . LEU A 1 478 ? 7.211 4.77 28.844 1 96.56 478 LEU A O 1
ATOM 3614 N N . TRP A 1 479 ? 6.055 5.539 27.156 1 96.25 479 TRP A N 1
ATOM 3615 C CA . TRP A 1 479 ? 6.16 4.324 26.359 1 96.25 479 TRP A CA 1
ATOM 3616 C C . TRP A 1 479 ? 7.051 4.547 25.141 1 96.25 479 TRP A C 1
ATOM 3618 O O . TRP A 1 479 ? 7.168 5.672 24.641 1 96.25 479 TRP A O 1
ATOM 3628 N N . ALA A 1 480 ? 7.691 3.549 24.688 1 93.88 480 ALA A N 1
ATOM 3629 C CA . ALA A 1 480 ? 8.523 3.574 23.484 1 93.88 480 ALA A CA 1
ATOM 3630 C C . ALA A 1 480 ? 8.133 2.453 22.531 1 93.88 480 ALA A C 1
ATOM 3632 O O . ALA A 1 480 ? 7.777 1.354 22.969 1 93.88 480 ALA A O 1
ATOM 3633 N N . ASP A 1 481 ? 8.117 2.797 21.281 1 90.38 481 ASP A N 1
ATOM 3634 C CA . ASP A 1 481 ? 7.969 1.777 20.234 1 90.38 481 ASP A CA 1
ATOM 3635 C C . ASP A 1 481 ? 9.305 1.091 19.953 1 90.38 481 ASP A C 1
ATOM 3637 O O . ASP A 1 481 ? 10.258 1.736 19.516 1 90.38 481 ASP A O 1
ATOM 3641 N N . PRO A 1 482 ? 9.359 -0.184 20.141 1 84.06 482 PRO A N 1
ATOM 3642 C CA . PRO A 1 482 ? 10.648 -0.865 19.953 1 84.06 482 PRO A CA 1
ATOM 3643 C C . PRO A 1 482 ? 11.102 -0.881 18.5 1 84.06 482 PRO A C 1
ATOM 3645 O O . PRO A 1 482 ? 12.266 -1.178 18.219 1 84.06 482 PRO A O 1
ATOM 3648 N N . MET A 1 483 ? 10.25 -0.641 17.578 1 81.44 483 MET A N 1
ATOM 3649 C CA . MET A 1 483 ? 10.578 -0.779 16.172 1 81.44 483 MET A CA 1
ATOM 3650 C C . MET A 1 483 ? 10.844 0.583 15.531 1 81.44 483 MET A C 1
ATOM 3652 O O . MET A 1 483 ? 11.078 0.676 14.328 1 81.44 483 MET A O 1
ATOM 3656 N N . SER A 1 484 ? 10.797 1.634 16.266 1 88 484 SER A N 1
ATOM 3657 C CA . SER A 1 484 ? 11.047 2.98 15.758 1 88 484 SER A CA 1
ATOM 3658 C C . SER A 1 484 ? 11.602 3.889 16.844 1 88 484 SER A C 1
ATOM 3660 O O . SER A 1 484 ? 11.938 3.424 17.938 1 88 484 SER A O 1
ATOM 3662 N N . HIS A 1 485 ? 11.719 5.16 16.516 1 91.44 485 HIS A N 1
ATOM 3663 C CA . HIS A 1 485 ? 12.219 6.137 17.484 1 91.44 485 HIS A CA 1
ATOM 3664 C C . HIS A 1 485 ? 11.078 6.863 18.172 1 91.44 485 HIS A C 1
ATOM 3666 O O . HIS A 1 485 ? 11.312 7.805 18.938 1 91.44 485 HIS A O 1
ATOM 3672 N N . GLU A 1 486 ? 9.883 6.395 17.906 1 93 486 GLU A N 1
ATOM 3673 C CA . GLU A 1 486 ? 8.719 7.098 18.422 1 93 486 GLU A CA 1
ATOM 3674 C C . GLU A 1 486 ? 8.477 6.754 19.891 1 93 486 GLU A C 1
ATOM 3676 O O . GLU A 1 486 ? 8.68 5.609 20.312 1 93 486 GLU A O 1
ATOM 3681 N N . ARG A 1 487 ? 8.086 7.758 20.734 1 96 487 ARG A N 1
ATOM 3682 C CA . ARG A 1 487 ? 7.668 7.59 22.125 1 96 487 ARG A CA 1
ATOM 3683 C C . ARG A 1 487 ? 6.289 8.195 22.359 1 96 487 ARG A C 1
ATOM 3685 O O . ARG A 1 487 ? 5.84 9.047 21.578 1 96 487 ARG A O 1
ATOM 3692 N N . LEU A 1 488 ? 5.617 7.691 23.25 1 97.62 488 LEU A N 1
ATOM 3693 C CA . LEU A 1 488 ? 4.328 8.172 23.734 1 97.62 488 LEU A CA 1
ATOM 3694 C C . LEU A 1 488 ? 4.398 8.539 25.219 1 97.62 488 LEU A C 1
ATOM 3696 O O . LEU A 1 488 ? 4.867 7.742 26.031 1 97.62 488 LEU A O 1
ATOM 3700 N N . GLY A 1 489 ? 4.023 9.781 25.516 1 97.88 489 GLY A N 1
ATOM 3701 C CA . GLY A 1 489 ? 4.047 10.25 26.891 1 97.88 489 GLY A CA 1
ATOM 3702 C C . GLY A 1 489 ? 2.709 10.781 27.359 1 97.88 489 GLY A C 1
ATOM 3703 O O . GLY A 1 489 ? 1.953 11.359 26.578 1 97.88 489 GLY A O 1
ATOM 3704 N N . ALA A 1 490 ? 2.449 10.562 28.656 1 98.19 490 ALA A N 1
ATOM 3705 C CA . ALA A 1 490 ? 1.215 11.047 29.266 1 98.19 490 ALA A CA 1
ATOM 3706 C C . ALA A 1 490 ? 1.503 11.805 30.547 1 98.19 490 ALA A C 1
ATOM 3708 O O . ALA A 1 490 ? 2.543 11.602 31.188 1 98.19 490 ALA A O 1
ATOM 3709 N N . GLU A 1 491 ? 0.642 12.711 30.844 1 97.69 491 GLU A N 1
ATOM 3710 C CA . GLU A 1 491 ? 0.723 13.469 32.094 1 97.69 491 GLU A CA 1
ATOM 3711 C C . GLU A 1 491 ? -0.396 13.07 33.062 1 97.69 491 GLU A C 1
ATOM 3713 O O . GLU A 1 491 ? -1.557 12.969 32.656 1 97.69 491 GLU A O 1
ATOM 3718 N N . VAL A 1 492 ? 0 12.867 34.281 1 96.94 492 VAL A N 1
ATOM 3719 C CA . VAL A 1 492 ? -0.942 12.492 35.312 1 96.94 492 VAL A CA 1
ATOM 3720 C C . VAL A 1 492 ? -1.102 13.641 36.312 1 96.94 492 VAL A C 1
ATOM 3722 O O . VAL A 1 492 ? -0.11 14.203 36.781 1 96.94 492 VAL A O 1
ATOM 3725 N N . LYS A 1 493 ? -2.305 14.008 36.5 1 95.31 493 LYS A N 1
ATOM 3726 C CA . LYS A 1 493 ? -2.688 14.961 37.562 1 95.31 493 LYS A CA 1
ATOM 3727 C C . LYS A 1 493 ? -3.791 14.391 38.438 1 95.31 493 LYS A C 1
ATOM 3729 O O . LYS A 1 493 ? -4.82 13.93 37.938 1 95.31 493 LYS A O 1
ATOM 3734 N N . ASP A 1 494 ? -3.586 14.406 39.781 1 95.31 494 ASP A N 1
ATOM 3735 C CA . ASP A 1 494 ? -4.559 13.93 40.75 1 95.31 494 ASP A CA 1
ATOM 3736 C C . ASP A 1 494 ? -4.98 12.492 40.469 1 95.31 494 ASP A C 1
ATOM 3738 O O . ASP A 1 494 ? -6.168 12.18 40.469 1 95.31 494 ASP A O 1
ATOM 3742 N N . GLY A 1 495 ? -4.074 11.719 40 1 93.81 495 GLY A N 1
ATOM 3743 C CA . GLY A 1 495 ? -4.281 10.289 39.844 1 93.81 495 GLY A CA 1
ATOM 3744 C C . GLY A 1 495 ? -4.953 9.945 38.531 1 93.81 495 GLY A C 1
ATOM 3745 O O . GLY A 1 495 ? -5.312 8.789 38.281 1 93.81 495 GLY A O 1
ATOM 3746 N N . LYS A 1 496 ? -5.121 10.953 37.688 1 95.81 496 LYS A N 1
ATOM 3747 C CA . LYS A 1 496 ? -5.746 10.711 36.375 1 95.81 496 LYS A CA 1
ATOM 3748 C C . LYS A 1 496 ? -4.863 11.211 35.25 1 95.81 496 LYS A C 1
ATOM 3750 O O . LYS A 1 496 ? -4.199 12.242 35.375 1 95.81 496 LYS A O 1
ATOM 3755 N N . VAL A 1 497 ? -4.867 10.406 34.219 1 97.38 497 VAL A N 1
ATOM 3756 C CA . VAL A 1 497 ? -4.195 10.891 33 1 97.38 497 VAL A CA 1
ATOM 3757 C C . VAL A 1 497 ? -5.008 12.023 32.375 1 97.38 497 VAL A C 1
ATOM 3759 O O . VAL A 1 497 ? -6.188 11.852 32.062 1 97.38 497 VAL A O 1
ATOM 3762 N N . VAL A 1 498 ? -4.422 13.156 32.094 1 96.25 498 VAL A N 1
ATOM 3763 C CA . VAL A 1 498 ? -5.18 14.32 31.641 1 96.25 498 VAL A CA 1
ATOM 3764 C C . VAL A 1 498 ? -4.859 14.609 30.172 1 96.25 498 VAL A C 1
ATOM 3766 O O . VAL A 1 498 ? -5.645 15.25 29.469 1 96.25 498 VAL A O 1
ATOM 3769 N N . ARG A 1 499 ? -3.709 14.227 29.766 1 97.56 499 ARG A N 1
ATOM 3770 C CA . ARG A 1 499 ? -3.316 14.414 28.359 1 97.56 499 ARG A CA 1
ATOM 3771 C C . ARG A 1 499 ? -2.197 13.453 27.984 1 97.56 499 ARG A C 1
ATOM 3773 O O . ARG A 1 499 ? -1.495 12.93 28.844 1 97.56 499 ARG A O 1
ATOM 3780 N N . PHE A 1 500 ? -2.057 13.18 26.75 1 97.88 500 PHE A N 1
ATOM 3781 C CA . PHE A 1 500 ? -0.926 12.43 26.203 1 97.88 500 PHE A CA 1
ATOM 3782 C C . PHE A 1 500 ? -0.587 12.898 24.797 1 97.88 500 PHE A C 1
ATOM 3784 O O . PHE A 1 500 ? -1.333 13.68 24.203 1 97.88 500 PHE A O 1
ATOM 3791 N N . ALA A 1 501 ? 0.557 12.594 24.281 1 98.06 501 ALA A N 1
ATOM 3792 C CA . ALA A 1 501 ? 1.017 12.883 22.922 1 98.06 501 ALA A CA 1
ATOM 3793 C C . ALA A 1 501 ? 2.123 11.922 22.5 1 98.06 501 ALA A C 1
ATOM 3795 O O . ALA A 1 501 ? 2.604 11.125 23.297 1 98.06 501 ALA A O 1
ATOM 3796 N N . MET A 1 502 ? 2.398 11.859 21.25 1 96.94 502 MET A N 1
ATOM 3797 C CA . MET A 1 502 ? 3.574 11.195 20.703 1 96.94 502 MET A CA 1
ATOM 3798 C C . MET A 1 502 ? 4.68 12.203 20.406 1 96.94 502 MET A C 1
ATOM 3800 O O . MET A 1 502 ? 4.406 13.398 20.219 1 96.94 502 MET A O 1
ATOM 3804 N N . ASP A 1 503 ? 5.879 11.758 20.312 1 95.25 503 ASP A N 1
ATOM 3805 C CA . ASP A 1 503 ? 7.035 12.617 20.094 1 95.25 503 ASP A CA 1
ATOM 3806 C C . ASP A 1 503 ? 6.848 13.469 18.828 1 95.25 503 ASP A C 1
ATOM 3808 O O . ASP A 1 503 ? 7.125 14.672 18.844 1 95.25 503 ASP A O 1
ATOM 3812 N N . GLN A 1 504 ? 6.352 12.945 17.859 1 91.62 504 GLN A N 1
ATOM 3813 C CA . GLN A 1 504 ? 6.301 13.586 16.547 1 91.62 504 GLN A CA 1
ATOM 3814 C C . GLN A 1 504 ? 5.332 14.766 16.562 1 91.62 504 GLN A C 1
ATOM 3816 O O . GLN A 1 504 ? 5.535 15.742 15.836 1 91.62 504 GLN A O 1
ATOM 3821 N N . VAL A 1 505 ? 4.289 14.703 17.391 1 95.19 505 VAL A N 1
ATOM 3822 C CA . VAL A 1 505 ? 3.26 15.734 17.281 1 95.19 505 VAL A CA 1
ATOM 3823 C C . VAL A 1 505 ? 3.234 16.578 18.562 1 95.19 505 VAL A C 1
ATOM 3825 O O . VAL A 1 505 ? 2.609 17.641 18.594 1 95.19 505 VAL A O 1
ATOM 3828 N N . ALA A 1 506 ? 3.945 16.266 19.562 1 95.88 506 ALA A N 1
ATOM 3829 C CA . ALA A 1 506 ? 3.893 16.875 20.875 1 95.88 506 ALA A CA 1
ATOM 3830 C C . ALA A 1 506 ? 4.145 18.375 20.797 1 95.88 506 ALA A C 1
ATOM 3832 O O . ALA A 1 506 ? 3.547 19.156 21.547 1 95.88 506 ALA A O 1
ATOM 3833 N N . PRO A 1 507 ? 4.969 18.797 19.859 1 94.5 507 PRO A N 1
ATOM 3834 C CA . PRO A 1 507 ? 5.211 20.234 19.812 1 94.5 507 PRO A CA 1
ATOM 3835 C C . PRO A 1 507 ? 3.971 21.031 19.406 1 94.5 507 PRO A C 1
ATOM 3837 O O . PRO A 1 507 ? 3.822 22.188 19.797 1 94.5 507 PRO A O 1
ATOM 3840 N N . VAL A 1 508 ? 3.086 20.359 18.672 1 95.06 508 VAL A N 1
ATOM 3841 C CA . VAL A 1 508 ? 2.115 21.219 18.016 1 95.06 508 VAL A CA 1
ATOM 3842 C C . VAL A 1 508 ? 0.699 20.766 18.359 1 95.06 508 VAL A C 1
ATOM 3844 O O . VAL A 1 508 ? -0.272 21.469 18.078 1 95.06 508 VAL A O 1
ATOM 3847 N N . MET A 1 509 ? 0.551 19.641 18.922 1 96.69 509 MET A N 1
ATOM 3848 C CA . MET A 1 509 ? -0.768 19.172 19.344 1 96.69 509 MET A CA 1
ATOM 3849 C C . MET A 1 509 ? -0.649 18.062 20.375 1 96.69 509 MET A C 1
ATOM 3851 O O . MET A 1 509 ? 0.43 17.5 20.562 1 96.69 509 MET A O 1
ATOM 3855 N N . GLU A 1 510 ? -1.709 17.812 21.031 1 97.81 510 GLU A N 1
ATOM 3856 C CA . GLU A 1 510 ? -1.826 16.734 22.016 1 97.81 510 GLU A CA 1
ATOM 3857 C C . GLU A 1 510 ? -3.264 16.234 22.109 1 97.81 510 GLU A C 1
ATOM 3859 O O . GLU A 1 510 ? -4.125 16.641 21.328 1 97.81 510 GLU A O 1
ATOM 3864 N N . TYR A 1 511 ? -3.496 15.25 22.969 1 97.94 511 TYR A N 1
ATOM 3865 C CA . TYR A 1 511 ? -4.812 14.633 23.125 1 97.94 511 TYR A CA 1
ATOM 3866 C C . TYR A 1 511 ? -5.316 14.789 24.562 1 97.94 511 TYR A C 1
ATOM 3868 O O . TYR A 1 511 ? -4.605 14.477 25.516 1 97.94 511 TYR A O 1
ATOM 3876 N N . HIS A 1 512 ? -6.523 15.305 24.641 1 97.62 512 HIS A N 1
ATOM 3877 C CA . HIS A 1 512 ? -7.199 15.438 25.922 1 97.62 512 HIS A CA 1
ATOM 3878 C C . HIS A 1 512 ? -8.32 14.414 26.062 1 97.62 512 HIS A C 1
ATOM 3880 O O . HIS A 1 512 ? -8.891 13.969 25.078 1 97.62 512 HIS A O 1
ATOM 3886 N N . GLN A 1 513 ? -8.539 14.07 27.219 1 95.69 513 GLN A N 1
ATOM 3887 C CA . GLN A 1 513 ? -9.641 13.141 27.453 1 95.69 513 GLN A CA 1
ATOM 3888 C C . GLN A 1 513 ? -10.969 13.727 26.984 1 95.69 513 GLN A C 1
ATOM 3890 O O . GLN A 1 513 ? -11.289 14.875 27.281 1 95.69 513 GLN A O 1
ATOM 3895 N N . THR A 1 514 ? -11.664 12.914 26.297 1 96.5 514 THR A N 1
ATOM 3896 C CA . THR A 1 514 ? -12.961 13.359 25.797 1 96.5 514 THR A CA 1
ATOM 3897 C C . THR A 1 514 ? -14.039 13.219 26.875 1 96.5 514 THR A C 1
ATOM 3899 O O . THR A 1 514 ? -14.195 12.148 27.453 1 96.5 514 THR A O 1
ATOM 3902 N N . PRO A 1 515 ? -14.781 14.273 27.047 1 95.5 515 PRO A N 1
ATOM 3903 C CA . PRO A 1 515 ? -15.898 14.125 27.969 1 95.5 515 PRO A CA 1
ATOM 3904 C C . PRO A 1 515 ? -16.906 13.055 27.531 1 95.5 515 PRO A C 1
ATOM 3906 O O . PRO A 1 515 ? -17.141 12.883 26.328 1 95.5 515 PRO A O 1
ATOM 3909 N N . ALA A 1 516 ? -17.5 12.453 28.5 1 95.69 516 ALA A N 1
ATOM 3910 C CA . ALA A 1 516 ? -18.406 11.328 28.25 1 95.69 516 ALA A CA 1
ATOM 3911 C C . ALA A 1 516 ? -19.531 11.734 27.297 1 95.69 516 ALA A C 1
ATOM 3913 O O . ALA A 1 516 ? -19.906 10.953 26.422 1 95.69 516 ALA A O 1
ATOM 3914 N N . ALA A 1 517 ? -20 12.898 27.453 1 96.62 517 ALA A N 1
ATOM 3915 C CA . ALA A 1 517 ? -21.141 13.359 26.672 1 96.62 517 ALA A CA 1
ATOM 3916 C C . ALA A 1 517 ? -20.766 13.516 25.203 1 96.62 517 ALA A C 1
ATOM 3918 O O . ALA A 1 517 ? -21.641 13.602 24.328 1 96.62 517 ALA A O 1
ATOM 3919 N N . ARG A 1 518 ? -19.5 13.516 24.906 1 97.38 518 ARG A N 1
ATOM 3920 C CA . ARG A 1 518 ? -19.047 13.734 23.547 1 97.38 518 ARG A CA 1
ATOM 3921 C C . ARG A 1 518 ? -18.219 12.555 23.047 1 97.38 518 ARG A C 1
ATOM 3923 O O . ARG A 1 518 ? -17.562 12.641 22 1 97.38 518 ARG A O 1
ATOM 3930 N N . SER A 1 519 ? -18.266 11.477 23.734 1 97.44 519 SER A N 1
ATOM 3931 C CA . SER A 1 519 ? -17.406 10.328 23.438 1 97.44 519 SER A CA 1
ATOM 3932 C C . SER A 1 519 ? -17.969 9.516 22.266 1 97.44 519 SER A C 1
ATOM 3934 O O . SER A 1 519 ? -19.156 9.188 22.234 1 97.44 519 SER A O 1
ATOM 3936 N N . SER A 1 520 ? -17.094 9.18 21.344 1 96.88 520 SER A N 1
ATOM 3937 C CA . SER A 1 520 ? -17.5 8.383 20.188 1 96.88 520 SER A CA 1
ATOM 3938 C C . SER A 1 520 ? -17.812 6.949 20.578 1 96.88 520 SER A C 1
ATOM 3940 O O . SER A 1 520 ? -18.516 6.238 19.844 1 96.88 520 SER A O 1
ATOM 3942 N N . SER A 1 521 ? -17.344 6.484 21.719 1 95.5 521 SER A N 1
ATOM 3943 C CA . SER A 1 521 ? -17.531 5.102 22.156 1 95.5 521 SER A CA 1
ATOM 3944 C C . SER A 1 521 ? -19 4.73 22.25 1 95.5 521 SER A C 1
ATOM 3946 O O . SER A 1 521 ? -19.375 3.592 21.969 1 95.5 521 SER A O 1
ATOM 3948 N N . TRP A 1 522 ? -19.875 5.672 22.594 1 95.69 522 TRP A N 1
ATOM 3949 C CA . TRP A 1 522 ? -21.297 5.34 22.656 1 95.69 522 TRP A CA 1
ATOM 3950 C C . TRP A 1 522 ? -22.078 6.113 21.609 1 95.69 522 TRP A C 1
ATOM 3952 O O . TRP A 1 522 ? -23.109 5.645 21.125 1 95.69 522 TRP A O 1
ATOM 3962 N N . LEU A 1 523 ? -21.547 7.312 21.234 1 97.25 523 LEU A N 1
ATOM 3963 C CA . LEU A 1 523 ? -22.312 8.156 20.312 1 97.25 523 LEU A CA 1
ATOM 3964 C C . LEU A 1 523 ? -22.359 7.527 18.922 1 97.25 523 LEU A C 1
ATOM 3966 O O . LEU A 1 523 ? -23.391 7.582 18.25 1 97.25 523 LEU A O 1
ATOM 3970 N N . LEU A 1 524 ? -21.312 6.965 18.469 1 96.38 524 LEU A N 1
ATOM 3971 C CA . LEU A 1 524 ? -21.297 6.422 17.125 1 96.38 524 LEU A CA 1
ATOM 3972 C C . LEU A 1 524 ? -22.188 5.191 17.016 1 96.38 524 LEU A C 1
ATOM 3974 O O . LEU A 1 524 ? -23.047 5.109 16.125 1 96.38 524 LEU A O 1
ATOM 3978 N N . PRO A 1 525 ? -22.047 4.195 17.953 1 96.62 525 PRO A N 1
ATOM 3979 C CA . PRO A 1 525 ? -23 3.094 17.891 1 96.62 525 PRO A CA 1
ATOM 3980 C C . PRO A 1 525 ? -24.453 3.574 17.984 1 96.62 525 PRO A C 1
ATOM 3982 O O . PRO A 1 525 ? -25.328 3.055 17.281 1 96.62 525 PRO A O 1
ATOM 3985 N N . ALA A 1 526 ? -24.688 4.512 18.828 1 97.62 526 ALA A N 1
ATOM 3986 C CA . ALA A 1 526 ? -26.031 5.062 18.953 1 97.62 526 ALA A CA 1
ATOM 3987 C C . ALA A 1 526 ? -26.484 5.703 17.641 1 97.62 526 ALA A C 1
ATOM 3989 O O . ALA A 1 526 ? -27.641 5.578 17.25 1 97.62 526 ALA A O 1
ATOM 3990 N N . LEU A 1 527 ? -25.609 6.371 17.062 1 96.88 527 LEU A N 1
ATOM 3991 C CA . LEU A 1 527 ? -25.922 7.008 15.789 1 96.88 527 LEU A CA 1
ATOM 3992 C C . LEU A 1 527 ? -26.234 5.961 14.727 1 96.88 527 LEU A C 1
ATOM 3994 O O . LEU A 1 527 ? -27.172 6.141 13.938 1 96.88 527 LEU A O 1
ATOM 3998 N N . TYR A 1 528 ? -25.5 4.891 14.664 1 95.94 528 TYR A N 1
ATOM 3999 C CA . TYR A 1 528 ? -25.75 3.836 13.688 1 95.94 528 TYR A CA 1
ATOM 4000 C C . TYR A 1 528 ? -27.141 3.225 13.883 1 95.94 528 TYR A C 1
ATOM 4002 O O . TYR A 1 528 ? -27.859 2.975 12.914 1 95.94 528 TYR A O 1
ATOM 4010 N N . VAL A 1 529 ? -27.484 3.023 15.102 1 97.06 529 VAL A N 1
ATOM 4011 C CA . VAL A 1 529 ? -28.812 2.496 15.406 1 97.06 529 VAL A CA 1
ATOM 4012 C C . VAL A 1 529 ? -29.875 3.508 14.984 1 97.06 529 VAL A C 1
ATOM 4014 O O . VAL A 1 529 ? -30.891 3.143 14.375 1 97.06 529 VAL A O 1
ATOM 4017 N N . ALA A 1 530 ? -29.609 4.719 15.344 1 97.81 530 ALA A N 1
ATOM 4018 C CA . ALA A 1 530 ? -30.547 5.773 14.992 1 97.81 530 ALA A CA 1
ATOM 4019 C C . ALA A 1 530 ? -30.75 5.855 13.484 1 97.81 530 ALA A C 1
ATOM 4021 O O . ALA A 1 530 ? -31.891 5.988 13.008 1 97.81 530 ALA A O 1
ATOM 4022 N N . LEU A 1 531 ? -29.719 5.77 12.789 1 96.44 531 LEU A N 1
ATOM 4023 C CA . LEU A 1 531 ? -29.781 5.816 11.336 1 96.44 531 LEU A CA 1
ATOM 4024 C C . LEU A 1 531 ? -30.547 4.617 10.789 1 96.44 531 LEU A C 1
ATOM 4026 O O . LEU A 1 531 ? -31.344 4.758 9.852 1 96.44 531 LEU A O 1
ATOM 4030 N N . ALA A 1 532 ? -30.297 3.539 11.359 1 96 532 ALA A N 1
ATOM 4031 C CA . ALA A 1 532 ? -31.016 2.336 10.93 1 96 532 ALA A CA 1
ATOM 4032 C C . ALA A 1 532 ? -32.5 2.471 11.164 1 96 532 ALA A C 1
ATOM 4034 O O . ALA A 1 532 ? -33.312 2.117 10.305 1 96 532 ALA A O 1
ATOM 4035 N N . VAL A 1 533 ? -32.906 2.939 12.281 1 96.94 533 VAL A N 1
ATOM 4036 C CA . VAL A 1 533 ? -34.312 3.111 12.648 1 96.94 533 VAL A CA 1
ATOM 4037 C C . VAL A 1 533 ? -34.969 4.094 11.68 1 96.94 533 VAL A C 1
ATOM 4039 O O . VAL A 1 533 ? -36.062 3.826 11.172 1 96.94 533 VAL A O 1
ATOM 4042 N N . MET A 1 534 ? -34.281 5.152 11.469 1 96.5 534 MET A N 1
ATOM 4043 C CA . MET A 1 534 ? -34.812 6.168 10.57 1 96.5 534 MET A CA 1
ATOM 4044 C C . MET A 1 534 ? -34.938 5.637 9.141 1 96.5 534 MET A C 1
ATOM 4046 O O . MET A 1 534 ? -35.938 5.855 8.469 1 96.5 534 MET A O 1
ATOM 4050 N N . ALA A 1 535 ? -33.938 4.98 8.672 1 94.56 535 ALA A N 1
ATOM 4051 C CA . ALA A 1 535 ? -33.906 4.445 7.312 1 94.56 535 ALA A CA 1
ATOM 4052 C C . ALA A 1 535 ? -34.969 3.373 7.125 1 94.56 535 ALA A C 1
ATOM 4054 O O . ALA A 1 535 ? -35.656 3.338 6.098 1 94.56 535 ALA A O 1
ATOM 4055 N N . LEU A 1 536 ? -35.094 2.525 8.078 1 93.19 536 LEU A N 1
ATOM 4056 C CA . LEU A 1 536 ? -36.125 1.487 8.008 1 93.19 536 LEU A CA 1
ATOM 4057 C C . LEU A 1 536 ? -37.5 2.102 7.969 1 93.19 536 LEU A C 1
ATOM 4059 O O . LEU A 1 536 ? -38.375 1.62 7.238 1 93.19 536 LEU A O 1
ATOM 4063 N N . THR A 1 537 ? -37.719 3.096 8.766 1 94.19 537 THR A N 1
ATOM 4064 C CA . THR A 1 537 ? -39 3.797 8.773 1 94.19 537 THR A CA 1
ATOM 4065 C C . THR A 1 537 ? -39.281 4.422 7.406 1 94.19 537 THR A C 1
ATOM 4067 O O . THR A 1 537 ? -40.375 4.293 6.879 1 94.19 537 THR A O 1
ATOM 4070 N N . ALA A 1 538 ? -38.25 4.973 6.855 1 91.5 538 ALA A N 1
ATOM 4071 C CA . ALA A 1 538 ? -38.375 5.668 5.578 1 91.5 538 ALA A CA 1
ATOM 4072 C C . ALA A 1 538 ? -38.625 4.68 4.441 1 91.5 538 ALA A C 1
ATOM 4074 O O . ALA A 1 538 ? -39.406 4.977 3.521 1 91.5 538 ALA A O 1
ATOM 4075 N N . VAL A 1 539 ? -38.094 3.523 4.508 1 88.38 539 VAL A N 1
ATOM 4076 C CA . VAL A 1 539 ? -38.156 2.568 3.408 1 88.38 539 VAL A CA 1
ATOM 4077 C C . VAL A 1 539 ? -39.406 1.697 3.568 1 88.38 539 VAL A C 1
ATOM 4079 O O . VAL A 1 539 ? -40.094 1.376 2.584 1 88.38 539 VAL A O 1
ATOM 4082 N N . LEU A 1 540 ? -39.781 1.298 4.738 1 85.5 540 LEU A N 1
ATOM 4083 C CA . LEU A 1 540 ? -40.844 0.337 4.973 1 85.5 540 LEU A CA 1
ATOM 4084 C C . LEU A 1 540 ? -42.219 1.004 4.844 1 85.5 540 LEU A C 1
ATOM 4086 O O . LEU A 1 540 ? -43.188 0.345 4.516 1 85.5 540 LEU A O 1
ATOM 4090 N N . TRP A 1 541 ? -42.281 2.258 5.098 1 87.69 541 TRP A N 1
ATOM 4091 C CA . TRP A 1 541 ? -43.562 2.938 5.051 1 87.69 541 TRP A CA 1
ATOM 4092 C C . TRP A 1 541 ? -44.156 2.871 3.648 1 87.69 541 TRP A C 1
ATOM 4094 O O . TRP A 1 541 ? -45.281 2.408 3.469 1 87.69 541 TRP A O 1
ATOM 4104 N N . PRO A 1 542 ? -43.375 3.232 2.605 1 85.06 542 PRO A N 1
ATOM 4105 C CA . PRO A 1 542 ? -43.938 3.105 1.262 1 85.06 542 PRO A CA 1
ATOM 4106 C C . PRO A 1 542 ? -44.219 1.654 0.867 1 85.06 542 PRO A C 1
ATOM 4108 O O . PRO A 1 542 ? -45.188 1.366 0.185 1 85.06 542 PRO A O 1
ATOM 4111 N N . ILE A 1 543 ? -43.5 0.78 1.271 1 79.38 543 ILE A N 1
ATOM 4112 C CA . ILE A 1 543 ? -43.688 -0.629 0.943 1 79.38 543 ILE A CA 1
ATOM 4113 C C . ILE A 1 543 ? -44.969 -1.141 1.581 1 79.38 543 ILE A C 1
ATOM 4115 O O . ILE A 1 543 ? -45.781 -1.795 0.919 1 79.38 543 ILE A O 1
ATOM 4119 N N . ARG A 1 544 ? -45.125 -0.811 2.861 1 78.19 544 ARG A N 1
ATOM 4120 C CA . ARG A 1 544 ? -46.344 -1.206 3.568 1 78.19 544 ARG A CA 1
ATOM 4121 C C . ARG A 1 544 ? -47.562 -0.586 2.926 1 78.19 544 ARG A C 1
ATOM 4123 O O . ARG A 1 544 ? -48.625 -1.225 2.848 1 78.19 544 ARG A O 1
ATOM 4130 N N . ALA A 1 545 ? -47.438 0.556 2.486 1 82.31 545 ALA A N 1
ATOM 4131 C CA . ALA A 1 545 ? -48.531 1.246 1.844 1 82.31 545 ALA A CA 1
ATOM 4132 C C . ALA A 1 545 ? -48.938 0.568 0.532 1 82.31 545 ALA A C 1
ATOM 4134 O O . ALA A 1 545 ? -50.125 0.396 0.236 1 82.31 545 ALA A O 1
ATOM 4135 N N . ILE A 1 546 ? -47.969 0.145 -0.221 1 81.12 546 ILE A N 1
ATOM 4136 C CA . ILE A 1 546 ? -48.188 -0.509 -1.504 1 81.12 546 ILE A CA 1
ATOM 4137 C C . ILE A 1 546 ? -48.844 -1.872 -1.275 1 81.12 546 ILE A C 1
ATOM 4139 O O . ILE A 1 546 ? -49.812 -2.223 -1.944 1 81.12 546 ILE A O 1
ATOM 4143 N N . VAL A 1 547 ? -48.406 -2.578 -0.358 1 75.88 547 VAL A N 1
ATOM 4144 C CA . VAL A 1 547 ? -48.938 -3.91 -0.081 1 75.88 547 VAL A CA 1
ATOM 4145 C C . VAL A 1 547 ? -50.344 -3.801 0.475 1 75.88 547 VAL A C 1
ATOM 4147 O O . VAL A 1 547 ? -51.219 -4.586 0.113 1 75.88 547 VAL A O 1
ATOM 4150 N N . ARG A 1 548 ? -50.531 -2.824 1.383 1 76.44 548 ARG A N 1
ATOM 4151 C CA . ARG A 1 548 ? -51.875 -2.598 1.94 1 76.44 548 ARG A CA 1
ATOM 4152 C C . ARG A 1 548 ? -52.875 -2.264 0.844 1 76.44 548 ARG A C 1
ATOM 4154 O O . ARG A 1 548 ? -54 -2.766 0.852 1 76.44 548 ARG A O 1
ATOM 4161 N N . ARG A 1 549 ? -52.438 -1.484 -0.037 1 79.12 549 ARG A N 1
ATOM 4162 C CA . ARG A 1 549 ? -53.312 -1.113 -1.142 1 79.12 549 ARG A CA 1
ATOM 4163 C C . ARG A 1 549 ? -53.625 -2.32 -2.016 1 79.12 549 ARG A C 1
ATOM 4165 O O . ARG A 1 549 ? -54.781 -2.479 -2.471 1 79.12 549 ARG A O 1
ATOM 4172 N N . ARG A 1 550 ? -52.656 -3.123 -2.246 1 75.38 550 ARG A N 1
ATOM 4173 C CA . ARG A 1 550 ? -52.844 -4.305 -3.084 1 75.38 550 ARG A CA 1
ATOM 4174 C C . ARG A 1 550 ? -53.844 -5.277 -2.463 1 75.38 550 ARG A C 1
ATOM 4176 O O . ARG A 1 550 ? -54.625 -5.898 -3.172 1 75.38 550 ARG A O 1
ATOM 4183 N N . PHE A 1 551 ? -53.781 -5.359 -1.187 1 73.38 551 PHE A N 1
ATOM 4184 C CA . PHE A 1 551 ? -54.688 -6.301 -0.506 1 73.38 551 PHE A CA 1
ATOM 4185 C C . PHE A 1 551 ? -55.938 -5.59 0.019 1 73.38 551 PHE A C 1
ATOM 4187 O O . PHE A 1 551 ? -56.656 -6.148 0.825 1 73.38 551 PHE A O 1
ATOM 4194 N N . LYS A 1 552 ? -56.094 -4.254 -0.354 1 74.5 552 LYS A N 1
ATOM 4195 C CA . LYS A 1 552 ? -57.25 -3.43 0.03 1 74.5 552 LYS A CA 1
ATOM 4196 C C . LYS A 1 552 ? -57.438 -3.416 1.545 1 74.5 552 LYS A C 1
ATOM 4198 O O . LYS A 1 552 ? -58.562 -3.543 2.041 1 74.5 552 LYS A O 1
ATOM 4203 N N . GLY A 1 553 ? -56.219 -3.389 2.072 1 73.81 553 GLY A N 1
ATOM 4204 C CA . GLY A 1 553 ? -56.25 -3.35 3.527 1 73.81 553 GLY A CA 1
ATOM 4205 C C . GLY A 1 553 ? -56.562 -1.974 4.082 1 73.81 553 GLY A C 1
ATOM 4206 O O . GLY A 1 553 ? -56.406 -0.967 3.389 1 73.81 553 GLY A O 1
ATOM 4207 N N . VAL A 1 554 ? -57.25 -1.941 5.352 1 75.19 554 VAL A N 1
ATOM 4208 C CA . VAL A 1 554 ? -57.562 -0.681 6.016 1 75.19 554 VAL A CA 1
ATOM 4209 C C . VAL A 1 554 ? -56.656 -0.5 7.238 1 75.19 554 VAL A C 1
ATOM 4211 O O . VAL A 1 554 ? -56.344 -1.469 7.934 1 75.19 554 VAL A O 1
ATOM 4214 N N . LEU A 1 555 ? -56.156 0.794 7.391 1 76.38 555 LEU A N 1
ATOM 4215 C CA . LEU A 1 555 ? -55.406 1.105 8.594 1 76.38 555 LEU A CA 1
ATOM 4216 C C . LEU A 1 555 ? -56.344 1.367 9.773 1 76.38 555 LEU A C 1
ATOM 4218 O O . LEU A 1 555 ? -57.125 2.303 9.742 1 76.38 555 LEU A O 1
ATOM 4222 N N . ALA A 1 556 ? -56.344 0.505 10.688 1 77.81 556 ALA A N 1
ATOM 4223 C CA . ALA A 1 556 ? -57.219 0.61 11.852 1 77.81 556 ALA A CA 1
ATOM 4224 C C . ALA A 1 556 ? -56.656 1.562 12.891 1 77.81 556 ALA A C 1
ATOM 4226 O O . ALA A 1 556 ? -56.156 1.124 13.93 1 77.81 556 ALA A O 1
ATOM 4227 N N . MET A 1 557 ? -56.625 2.932 12.617 1 83.19 557 MET A N 1
ATOM 4228 C CA . MET A 1 557 ? -56.125 3.92 13.555 1 83.19 557 MET A CA 1
ATOM 4229 C C . MET A 1 557 ? -57.094 5.094 13.695 1 83.19 557 MET A C 1
ATOM 4231 O O . MET A 1 557 ? -57.812 5.426 12.758 1 83.19 557 MET A O 1
ATOM 4235 N N . THR A 1 558 ? -57.125 5.68 14.906 1 87 558 THR A N 1
ATOM 4236 C CA . THR A 1 558 ? -57.875 6.922 15.086 1 87 558 THR A CA 1
ATOM 4237 C C . THR A 1 558 ? -57.281 8.031 14.227 1 87 558 THR A C 1
ATOM 4239 O O . THR A 1 558 ? -56.125 7.969 13.82 1 87 558 THR A O 1
ATOM 4242 N N . PRO A 1 559 ? -58.062 9.039 13.891 1 88.12 559 PRO A N 1
ATOM 4243 C CA . PRO A 1 559 ? -57.562 10.125 13.039 1 88.12 559 PRO A CA 1
ATOM 4244 C C . PRO A 1 559 ? -56.312 10.812 13.633 1 88.12 559 PRO A C 1
ATOM 4246 O O . PRO A 1 559 ? -55.375 11.148 12.898 1 88.12 559 PRO A O 1
ATOM 4249 N N . GLN A 1 560 ? -56.312 10.992 14.906 1 88.62 560 GLN A N 1
ATOM 4250 C CA . GLN A 1 560 ? -55.188 11.633 15.562 1 88.62 560 GLN A CA 1
ATOM 4251 C C . GLN A 1 560 ? -53.938 10.758 15.469 1 88.62 560 GLN A C 1
ATOM 4253 O O . GLN A 1 560 ? -52.844 11.258 15.188 1 88.62 560 GLN A O 1
ATOM 4258 N N . ARG A 1 561 ? -54.125 9.586 15.734 1 91.19 561 ARG A N 1
ATOM 4259 C CA . ARG A 1 561 ? -53 8.656 15.664 1 91.19 561 ARG A CA 1
ATOM 4260 C C . ARG A 1 561 ? -52.469 8.547 14.242 1 91.19 561 ARG A C 1
ATOM 4262 O O . ARG A 1 561 ? -51.25 8.445 14.039 1 91.19 561 ARG A O 1
ATOM 4269 N N . LEU A 1 562 ? -53.375 8.602 13.391 1 91.88 562 LEU A N 1
ATOM 4270 C CA . LEU A 1 562 ? -52.969 8.516 11.992 1 91.88 562 LEU A CA 1
ATOM 4271 C C . LEU A 1 562 ? -52.156 9.734 11.578 1 91.88 562 LEU A C 1
ATOM 4273 O O . LEU A 1 562 ? -51.188 9.609 10.836 1 91.88 562 LEU A O 1
ATOM 4277 N N . ARG A 1 563 ? -52.531 10.859 12.031 1 94.62 563 ARG A N 1
ATOM 4278 C CA . ARG A 1 563 ? -51.781 12.078 11.711 1 94.62 563 ARG A CA 1
ATOM 4279 C C . ARG A 1 563 ? -50.375 12.031 12.305 1 94.62 563 ARG A C 1
ATOM 4281 O O . ARG A 1 563 ? -49.406 12.359 11.633 1 94.62 563 ARG A O 1
ATOM 4288 N N . ALA A 1 564 ? -50.312 11.633 13.531 1 95.25 564 ALA A N 1
ATOM 4289 C CA . ALA A 1 564 ? -49.031 11.531 14.203 1 95.25 564 ALA A CA 1
ATOM 4290 C C . ALA A 1 564 ? -48.125 10.492 13.523 1 95.25 564 ALA A C 1
ATOM 4292 O O . ALA A 1 564 ? -46.938 10.703 13.375 1 95.25 564 ALA A O 1
ATOM 4293 N N . PHE A 1 565 ? -48.781 9.461 13.18 1 93.25 565 PHE A N 1
ATOM 4294 C CA . PHE A 1 565 ? -48.094 8.375 12.5 1 93.25 565 PHE A CA 1
ATOM 4295 C C . PHE A 1 565 ? -47.5 8.844 11.18 1 93.25 565 PHE A C 1
ATOM 4297 O O . PHE A 1 565 ? -46.312 8.641 10.914 1 93.25 565 PHE A O 1
ATOM 4304 N N . ARG A 1 566 ? -48.219 9.5 10.406 1 94.94 566 ARG A N 1
ATOM 4305 C CA . ARG A 1 566 ? -47.75 10 9.109 1 94.94 566 ARG A CA 1
ATOM 4306 C C . ARG A 1 566 ? -46.688 11.078 9.281 1 94.94 566 ARG A C 1
ATOM 4308 O O . ARG A 1 566 ? -45.719 11.094 8.555 1 94.94 566 ARG A O 1
ATOM 4315 N N . ALA A 1 567 ? -46.938 11.914 10.227 1 96.88 567 ALA A N 1
ATOM 4316 C CA . ALA A 1 567 ? -45.969 12.977 10.484 1 96.88 567 ALA A CA 1
ATOM 4317 C C . ALA A 1 567 ? -44.625 12.406 10.883 1 96.88 567 ALA A C 1
ATOM 4319 O O . ALA A 1 567 ? -43.594 12.914 10.461 1 96.88 567 ALA A O 1
ATOM 4320 N N . SER A 1 568 ? -44.688 11.422 11.719 1 96.75 568 SER A N 1
ATOM 4321 C CA . SER A 1 568 ? -43.438 10.805 12.164 1 96.75 568 SER A CA 1
ATOM 4322 C C . SER A 1 568 ? -42.688 10.164 11 1 96.75 568 SER A C 1
ATOM 4324 O O . SER A 1 568 ? -41.469 10.219 10.938 1 96.75 568 SER A O 1
ATOM 4326 N N . ARG A 1 569 ? -43.406 9.594 10.086 1 96 569 ARG A N 1
ATOM 4327 C CA . ARG A 1 569 ? -42.781 8.992 8.914 1 96 569 ARG A CA 1
ATOM 4328 C C . ARG A 1 569 ? -42.188 10.062 8.008 1 96 569 ARG A C 1
ATOM 4330 O O . ARG A 1 569 ? -41.094 9.875 7.453 1 96 569 ARG A O 1
ATOM 4337 N N . ILE A 1 570 ? -42.844 11.102 7.84 1 96.88 570 ILE A N 1
ATOM 4338 C CA . ILE A 1 570 ? -42.375 12.203 7.008 1 96.88 570 ILE A CA 1
ATOM 4339 C C . ILE A 1 570 ? -41.125 12.805 7.621 1 96.88 570 ILE A C 1
ATOM 4341 O O . ILE A 1 570 ? -40.125 13.078 6.914 1 96.88 570 ILE A O 1
ATOM 4345 N N . MET A 1 571 ? -41.156 12.883 8.891 1 96.38 571 MET A N 1
ATOM 4346 C CA . MET A 1 571 ? -40 13.469 9.578 1 96.38 571 MET A CA 1
ATOM 4347 C C . MET A 1 571 ? -38.812 12.523 9.523 1 96.38 571 MET A C 1
ATOM 4349 O O . MET A 1 571 ? -37.656 12.977 9.445 1 96.38 571 MET A O 1
ATOM 4353 N N . ALA A 1 572 ? -39.094 11.336 9.648 1 97.25 572 ALA A N 1
ATOM 4354 C CA . ALA A 1 572 ? -38 10.359 9.492 1 97.25 572 ALA A CA 1
ATOM 4355 C C . ALA A 1 572 ? -37.344 10.477 8.117 1 97.25 572 ALA A C 1
ATOM 4357 O O . ALA A 1 572 ? -36.125 10.445 8 1 97.25 572 ALA A O 1
ATOM 4358 N N . ILE A 1 573 ? -38.125 10.609 7.102 1 97.19 573 ILE A N 1
ATOM 4359 C CA . ILE A 1 573 ? -37.625 10.773 5.742 1 97.19 573 ILE A CA 1
ATOM 4360 C C . ILE A 1 573 ? -36.844 12.07 5.641 1 97.19 573 ILE A C 1
ATOM 4362 O O . ILE A 1 573 ? -35.75 12.094 5.07 1 97.19 573 ILE A O 1
ATOM 4366 N N . ALA A 1 574 ? -37.375 13.102 6.211 1 97.62 574 ALA A N 1
ATOM 4367 C CA . ALA A 1 574 ? -36.719 14.391 6.191 1 97.62 574 ALA A CA 1
ATOM 4368 C C . ALA A 1 574 ? -35.375 14.312 6.902 1 97.62 574 ALA A C 1
ATOM 4370 O O . ALA A 1 574 ? -34.375 14.891 6.441 1 97.62 574 ALA A O 1
ATOM 4371 N N . THR A 1 575 ? -35.406 13.664 8.039 1 97.56 575 THR A N 1
ATOM 4372 C CA . THR A 1 575 ? -34.156 13.5 8.797 1 97.56 575 THR A CA 1
ATOM 4373 C C . THR A 1 575 ? -33.094 12.766 7.973 1 97.56 575 THR A C 1
ATOM 4375 O O . THR A 1 575 ? -31.953 13.18 7.918 1 97.56 575 THR A O 1
ATOM 4378 N N . VAL A 1 576 ? -33.469 11.711 7.363 1 96.56 576 VAL A N 1
ATOM 4379 C CA . VAL A 1 576 ? -32.562 10.93 6.531 1 96.56 576 VAL A CA 1
ATOM 4380 C C . VAL A 1 576 ? -32.031 11.805 5.395 1 96.56 576 VAL A C 1
ATOM 4382 O O . VAL A 1 576 ? -30.844 11.773 5.082 1 96.56 576 VAL A O 1
ATOM 4385 N N . LEU A 1 577 ? -32.875 12.578 4.805 1 97 577 LEU A N 1
ATOM 4386 C CA . LEU A 1 577 ? -32.469 13.422 3.682 1 97 577 LEU A CA 1
ATOM 4387 C C . LEU A 1 577 ? -31.453 14.461 4.117 1 97 577 LEU A C 1
ATOM 4389 O O . LEU A 1 577 ? -30.469 14.711 3.412 1 97 577 LEU A O 1
ATOM 4393 N N . VAL A 1 578 ? -31.672 15.055 5.277 1 97.75 578 VAL A N 1
ATOM 4394 C CA . VAL A 1 578 ? -30.75 16.062 5.789 1 97.75 578 VAL A CA 1
ATOM 4395 C C . VAL A 1 578 ? -29.406 15.406 6.105 1 97.75 578 VAL A C 1
ATOM 4397 O O . VAL A 1 578 ? -28.344 15.961 5.789 1 97.75 578 VAL A O 1
ATOM 4400 N N . LEU A 1 579 ? -29.469 14.281 6.684 1 96.75 579 LEU A N 1
ATOM 4401 C CA . LEU A 1 579 ? -28.25 13.586 7.035 1 96.75 579 LEU A CA 1
ATOM 4402 C C . LEU A 1 579 ? -27.484 13.156 5.785 1 96.75 579 LEU A C 1
ATOM 4404 O O . LEU A 1 579 ? -26.25 13.203 5.75 1 96.75 579 LEU A O 1
ATOM 4408 N N . VAL A 1 580 ? -28.172 12.711 4.793 1 95.69 580 VAL A N 1
ATOM 4409 C CA . VAL A 1 580 ? -27.547 12.391 3.514 1 95.69 580 VAL A CA 1
ATOM 4410 C C . VAL A 1 580 ? -26.922 13.641 2.906 1 95.69 580 VAL A C 1
ATOM 4412 O O . VAL A 1 580 ? -25.844 13.586 2.316 1 95.69 580 VAL A O 1
ATOM 4415 N N . GLY A 1 581 ? -27.656 14.719 3.02 1 96.69 581 GLY A N 1
ATOM 4416 C CA . GLY A 1 581 ? -27.109 15.992 2.59 1 96.69 581 GLY A CA 1
ATOM 4417 C C . GLY A 1 581 ? -25.781 16.328 3.27 1 96.69 581 GLY A C 1
ATOM 4418 O O . GLY A 1 581 ? -24.828 16.719 2.611 1 96.69 581 GLY A O 1
ATOM 4419 N N . TRP A 1 582 ? -25.75 16.188 4.582 1 96.25 582 TRP A N 1
ATOM 4420 C CA . TRP A 1 582 ? -24.516 16.438 5.332 1 96.25 582 TRP A CA 1
ATOM 4421 C C . TRP A 1 582 ? -23.422 15.492 4.887 1 96.25 582 TRP A C 1
ATOM 4423 O O . TRP A 1 582 ? -22.281 15.914 4.664 1 96.25 582 TRP A O 1
ATOM 4433 N N . LEU A 1 583 ? -23.75 14.234 4.793 1 92.94 583 LEU A N 1
ATOM 4434 C CA . LEU A 1 583 ? -22.766 13.25 4.363 1 92.94 583 LEU A CA 1
ATOM 4435 C C . LEU A 1 583 ? -22.203 13.617 2.998 1 92.94 583 LEU A C 1
ATOM 4437 O O . LEU A 1 583 ? -20.984 13.547 2.793 1 92.94 583 LEU A O 1
ATOM 4441 N N . THR A 1 584 ? -23 14 2.086 1 93.69 584 THR A N 1
ATOM 4442 C CA . THR A 1 584 ? -22.578 14.375 0.74 1 93.69 584 THR A CA 1
ATOM 4443 C C . THR A 1 584 ? -21.688 15.609 0.776 1 93.69 584 THR A C 1
ATOM 4445 O O . THR A 1 584 ? -20.641 15.641 0.13 1 93.69 584 THR A O 1
ATOM 4448 N N . THR A 1 585 ? -22.125 16.547 1.534 1 93.19 585 THR A N 1
ATOM 4449 C CA . THR A 1 585 ? -21.375 17.797 1.622 1 93.19 585 THR A CA 1
ATOM 4450 C C . THR A 1 585 ? -20 17.578 2.244 1 93.19 585 THR A C 1
ATOM 4452 O O . THR A 1 585 ? -18.984 18.031 1.717 1 93.19 585 THR A O 1
ATOM 4455 N N . VAL A 1 586 ? -19.938 16.859 3.275 1 90 586 VAL A N 1
ATOM 4456 C CA . VAL A 1 586 ? -18.688 16.594 3.963 1 90 586 VAL A CA 1
ATOM 4457 C C . VAL A 1 586 ? -17.781 15.758 3.059 1 90 586 VAL A C 1
ATOM 4459 O O . VAL A 1 586 ? -16.562 15.969 3.025 1 90 586 VAL A O 1
ATOM 4462 N N . THR A 1 587 ? -18.375 14.812 2.352 1 89.31 587 THR A N 1
ATOM 4463 C CA . THR A 1 587 ? -17.609 13.984 1.432 1 89.31 587 THR A CA 1
ATOM 4464 C C . THR A 1 587 ? -16.969 14.836 0.336 1 89.31 587 THR A C 1
ATOM 4466 O O . THR A 1 587 ? -15.789 14.688 0.022 1 89.31 587 THR A O 1
ATOM 4469 N N . VAL A 1 588 ? -17.688 15.766 -0.2 1 89.75 588 VAL A N 1
ATOM 4470 C CA . VAL A 1 588 ? -17.203 16.656 -1.248 1 89.75 588 VAL A CA 1
ATOM 4471 C C . VAL A 1 588 ? -16.094 17.531 -0.693 1 89.75 588 VAL A C 1
ATOM 4473 O O . VAL A 1 588 ? -15.039 17.688 -1.32 1 89.75 588 VAL A O 1
ATOM 4476 N N . MET A 1 589 ? -16.281 18.031 0.428 1 90.62 589 MET A N 1
ATOM 4477 C CA . MET A 1 589 ? -15.344 18.953 1.049 1 90.62 589 MET A CA 1
ATOM 4478 C C . MET A 1 589 ? -14.062 18.219 1.461 1 90.62 589 MET A C 1
ATOM 4480 O O . MET A 1 589 ? -12.977 18.812 1.438 1 90.62 589 MET A O 1
ATOM 4484 N N . SER A 1 590 ? -14.188 17.016 1.771 1 86.62 590 SER A N 1
ATOM 4485 C CA . SER A 1 590 ? -13.023 16.25 2.209 1 86.62 590 SER A CA 1
ATOM 4486 C C . SER A 1 590 ? -12.211 15.75 1.019 1 86.62 590 SER A C 1
ATOM 4488 O O . SER A 1 590 ? -11.031 15.422 1.162 1 86.62 590 SER A O 1
ATOM 4490 N N . ALA A 1 591 ? -12.797 15.672 -0.129 1 81.19 591 ALA A N 1
ATOM 4491 C CA . ALA A 1 591 ? -12.164 15.086 -1.308 1 81.19 591 ALA A CA 1
ATOM 4492 C C . ALA A 1 591 ? -11.227 16.094 -1.978 1 81.19 591 ALA A C 1
ATOM 4494 O O . ALA A 1 591 ? -10.281 15.711 -2.666 1 81.19 591 ALA A O 1
ATOM 4495 N N . ASP A 1 592 ? -11.492 17.375 -1.771 1 83.75 592 ASP A N 1
ATOM 4496 C CA . ASP A 1 592 ? -10.773 18.422 -2.502 1 83.75 592 ASP A CA 1
ATOM 4497 C C . ASP A 1 592 ? -10.711 19.719 -1.693 1 83.75 592 ASP A C 1
ATOM 4499 O O . ASP A 1 592 ? -11.742 20.328 -1.412 1 83.75 592 ASP A O 1
ATOM 4503 N N . THR A 1 593 ? -9.469 20.125 -1.439 1 84.94 593 THR A N 1
ATOM 4504 C CA . THR A 1 593 ? -9.312 21.375 -0.685 1 84.94 593 THR A CA 1
ATOM 4505 C C . THR A 1 593 ? -9.938 22.547 -1.438 1 84.94 593 THR A C 1
ATOM 4507 O O . THR A 1 593 ? -10.344 23.531 -0.827 1 84.94 593 THR A O 1
ATOM 4510 N N . ASN A 1 594 ? -10.016 22.422 -2.707 1 87.44 594 ASN A N 1
ATOM 4511 C CA . ASN A 1 594 ? -10.641 23.469 -3.514 1 87.44 594 ASN A CA 1
ATOM 4512 C C . ASN A 1 594 ? -12.109 23.641 -3.148 1 87.44 594 ASN A C 1
ATOM 4514 O O . ASN A 1 594 ? -12.688 24.703 -3.404 1 87.44 594 ASN A O 1
ATOM 4518 N N . SER A 1 595 ? -12.672 22.672 -2.529 1 90.62 595 SER A N 1
ATOM 4519 C CA . SER A 1 595 ? -14.086 22.734 -2.16 1 90.62 595 SER A CA 1
ATOM 4520 C C . SER A 1 595 ? -14.266 23.391 -0.795 1 90.62 595 SER A C 1
ATOM 4522 O O . SER A 1 595 ? -15.398 23.625 -0.359 1 90.62 595 SER A O 1
ATOM 4524 N N . LEU A 1 596 ? -13.195 23.766 -0.146 1 93.31 596 LEU A N 1
ATOM 4525 C CA . LEU A 1 596 ? -13.266 24.469 1.132 1 93.31 596 LEU A CA 1
ATOM 4526 C C . LEU A 1 596 ? -13.312 25.969 0.922 1 93.31 596 LEU A C 1
ATOM 4528 O O . LEU A 1 596 ? -12.383 26.688 1.306 1 93.31 596 LEU A O 1
ATOM 4532 N N . GLY A 1 597 ? -14.383 26.453 0.364 1 94.19 597 GLY A N 1
ATOM 4533 C CA . GLY A 1 597 ? -14.539 27.859 0.056 1 94.19 597 GLY A CA 1
ATOM 4534 C C . GLY A 1 597 ? -15.984 28.312 0.023 1 94.19 597 GLY A C 1
ATOM 4535 O O . GLY A 1 597 ? -16.875 27.562 0.408 1 94.19 597 GLY A O 1
ATOM 4536 N N . SER A 1 598 ? -16.172 29.469 -0.388 1 94.75 598 SER A N 1
ATOM 4537 C CA . SER A 1 598 ? -17.469 30.125 -0.309 1 94.75 598 SER A CA 1
ATOM 4538 C C . SER A 1 598 ? -18.484 29.5 -1.274 1 94.75 598 SER A C 1
ATOM 4540 O O . SER A 1 598 ? -19.688 29.703 -1.147 1 94.75 598 SER A O 1
ATOM 4542 N N . ALA A 1 599 ? -17.969 28.734 -2.189 1 94.5 599 ALA A N 1
ATOM 4543 C CA . ALA A 1 599 ? -18.859 28.062 -3.119 1 94.5 599 ALA A CA 1
ATOM 4544 C C . ALA A 1 599 ? -19.781 27.094 -2.385 1 94.5 599 ALA A C 1
ATOM 4546 O O . ALA A 1 599 ? -20.875 26.781 -2.863 1 94.5 599 ALA A O 1
ATOM 4547 N N . MET A 1 600 ? -19.391 26.672 -1.218 1 95.75 600 MET A N 1
ATOM 4548 C CA . MET A 1 600 ? -20.172 25.703 -0.448 1 95.75 600 MET A CA 1
ATOM 4549 C C . MET A 1 600 ? -21.094 26.422 0.536 1 95.75 600 MET A C 1
ATOM 4551 O O . MET A 1 600 ? -21.938 25.781 1.164 1 95.75 600 MET A O 1
ATOM 4555 N N . ASP A 1 601 ? -21.047 27.703 0.65 1 96.75 601 ASP A N 1
ATOM 4556 C CA . ASP A 1 601 ? -21.797 28.453 1.664 1 96.75 601 ASP A CA 1
ATOM 4557 C C . ASP A 1 601 ? -23.297 28.219 1.537 1 96.75 601 ASP A C 1
ATOM 4559 O O . ASP A 1 601 ? -23.969 27.953 2.531 1 96.75 601 ASP A O 1
ATOM 4563 N N . PRO A 1 602 ? -23.859 28.281 0.297 1 97.12 602 PRO A N 1
ATOM 4564 C CA . PRO A 1 602 ? -25.297 28.062 0.197 1 97.12 602 PRO A CA 1
ATOM 4565 C C . PRO A 1 602 ? -25.719 26.688 0.701 1 97.12 602 PRO A C 1
ATOM 4567 O O . PRO A 1 602 ? -26.719 26.562 1.42 1 97.12 602 PRO A O 1
ATOM 4570 N N . ALA A 1 603 ? -24.953 25.688 0.28 1 96.81 603 ALA A N 1
ATOM 4571 C CA . ALA A 1 603 ? -25.266 24.344 0.738 1 96.81 603 ALA A CA 1
ATOM 4572 C C . ALA A 1 603 ? -25.172 24.25 2.258 1 96.81 603 ALA A C 1
ATOM 4574 O O . ALA A 1 603 ? -26.016 23.609 2.898 1 96.81 603 ALA A O 1
ATOM 4575 N N . LEU A 1 604 ? -24.203 24.891 2.865 1 97.69 604 LEU A N 1
ATOM 4576 C CA . LEU A 1 604 ? -24 24.844 4.312 1 97.69 604 LEU A CA 1
ATOM 4577 C C . LEU A 1 604 ? -25.141 25.562 5.035 1 97.69 604 LEU A C 1
ATOM 4579 O O . LEU A 1 604 ? -25.656 25.062 6.035 1 97.69 604 LEU A O 1
ATOM 4583 N N . TRP A 1 605 ? -25.516 26.656 4.512 1 98 605 TRP A N 1
ATOM 4584 C CA . TRP A 1 605 ? -26.641 27.375 5.098 1 98 605 TRP A CA 1
ATOM 4585 C C . TRP A 1 605 ? -27.922 26.547 5.027 1 98 605 TRP A C 1
ATOM 4587 O O . TRP A 1 605 ? -28.641 26.422 6.016 1 98 605 TRP A O 1
ATOM 4597 N N . MET A 1 606 ? -28.156 25.969 3.908 1 98.19 606 MET A N 1
ATOM 4598 C CA . MET A 1 606 ? -29.359 25.156 3.713 1 98.19 606 MET A CA 1
ATOM 4599 C C . MET A 1 606 ? -29.391 24 4.695 1 98.19 606 MET A C 1
ATOM 4601 O O . MET A 1 606 ? -30.422 23.734 5.32 1 98.19 606 MET A O 1
ATOM 4605 N N . LEU A 1 607 ? -28.328 23.312 4.82 1 98.31 607 LEU A N 1
ATOM 4606 C CA . LEU A 1 607 ? -28.281 22.125 5.672 1 98.31 607 LEU A CA 1
ATOM 4607 C C . LEU A 1 607 ? -28.422 22.516 7.141 1 98.31 607 LEU A C 1
ATOM 4609 O O . LEU A 1 607 ? -29.062 21.797 7.918 1 98.31 607 LEU A O 1
ATOM 4613 N N . GLN A 1 608 ? -27.797 23.625 7.562 1 98.25 608 GLN A N 1
ATOM 4614 C CA . GLN A 1 608 ? -27.875 24.062 8.953 1 98.25 608 GLN A CA 1
ATOM 4615 C C . GLN A 1 608 ? -29.297 24.516 9.297 1 98.25 608 GLN A C 1
ATOM 4617 O O . GLN A 1 608 ? -29.828 24.188 10.352 1 98.25 608 GLN A O 1
ATOM 4622 N N . ILE A 1 609 ? -29.938 25.188 8.359 1 98.25 609 ILE A N 1
ATOM 4623 C CA . ILE A 1 609 ? -31.312 25.641 8.57 1 98.25 609 ILE A CA 1
ATOM 4624 C C . ILE A 1 609 ? -32.25 24.453 8.555 1 98.25 609 ILE A C 1
ATOM 4626 O O . ILE A 1 609 ? -33.094 24.297 9.461 1 98.25 609 ILE A O 1
ATOM 4630 N N . ALA A 1 610 ? -32.094 23.656 7.516 1 98.19 610 ALA A N 1
ATOM 4631 C CA . ALA A 1 610 ? -32.906 22.453 7.449 1 98.19 610 ALA A CA 1
ATOM 4632 C C . ALA A 1 610 ? -32.688 21.578 8.68 1 98.19 610 ALA A C 1
ATOM 4634 O O . ALA A 1 610 ? -33.656 21.016 9.219 1 98.19 610 ALA A O 1
ATOM 4635 N N . GLY A 1 611 ? -31.484 21.438 9.086 1 97.75 611 GLY A N 1
ATOM 4636 C CA . GLY A 1 611 ? -31.172 20.656 10.273 1 97.75 611 GLY A CA 1
ATOM 4637 C C . GLY A 1 611 ? -31.844 21.203 11.531 1 97.75 611 GLY A C 1
ATOM 4638 O O . GLY A 1 611 ? -32.406 20.438 12.305 1 97.75 611 GLY A O 1
ATOM 4639 N N . ALA A 1 612 ? -31.766 22.422 11.68 1 97 612 ALA A N 1
ATOM 4640 C CA . ALA A 1 612 ? -32.375 23.047 12.852 1 97 612 ALA A CA 1
ATOM 4641 C C . ALA A 1 612 ? -33.875 22.75 12.898 1 97 612 ALA A C 1
ATOM 4643 O O . ALA A 1 612 ? -34.438 22.438 13.961 1 97 612 ALA A O 1
ATOM 4644 N N . VAL A 1 613 ? -34.531 22.75 11.75 1 97.88 613 VAL A N 1
ATOM 4645 C CA . VAL A 1 613 ? -35.969 22.5 11.664 1 97.88 613 VAL A CA 1
ATOM 4646 C C . VAL A 1 613 ? -36.25 21.016 11.852 1 97.88 613 VAL A C 1
ATOM 4648 O O . VAL A 1 613 ? -37.094 20.641 12.672 1 97.88 613 VAL A O 1
ATOM 4651 N N . VAL A 1 614 ? -35.5 20.25 11.195 1 98.12 614 VAL A N 1
ATOM 4652 C CA . VAL A 1 614 ? -35.812 18.828 11.117 1 98.12 614 VAL A CA 1
ATOM 4653 C C . VAL A 1 614 ? -35.375 18.141 12.406 1 98.12 614 VAL A C 1
ATOM 4655 O O . VAL A 1 614 ? -36.094 17.25 12.906 1 98.12 614 VAL A O 1
ATOM 4658 N N . PHE A 1 615 ? -34.25 18.5 12.945 1 98.19 615 PHE A N 1
ATOM 4659 C CA . PHE A 1 615 ? -33.75 17.797 14.133 1 98.19 615 PHE A CA 1
ATOM 4660 C C . PHE A 1 615 ? -34.531 18.234 15.367 1 98.19 615 PHE A C 1
ATOM 4662 O O . PHE A 1 615 ? -34.938 17.391 16.172 1 98.19 615 PHE A O 1
ATOM 4669 N N . VAL A 1 616 ? -34.781 19.484 15.5 1 97.75 616 VAL A N 1
ATOM 4670 C CA . VAL A 1 616 ? -35.562 19.969 16.641 1 97.75 616 VAL A CA 1
ATOM 4671 C C . VAL A 1 616 ? -37.031 19.578 16.469 1 97.75 616 VAL A C 1
ATOM 4673 O O . VAL A 1 616 ? -37.625 19.031 17.375 1 97.75 616 VAL A O 1
ATOM 4676 N N . GLY A 1 617 ? -37.562 19.875 15.266 1 97.88 617 GLY A N 1
ATOM 4677 C CA . GLY A 1 617 ? -38.938 19.5 14.977 1 97.88 617 GLY A CA 1
ATOM 4678 C C . GLY A 1 617 ? -39.156 18 15.023 1 97.88 617 GLY A C 1
ATOM 4679 O O . GLY A 1 617 ? -40.219 17.531 15.391 1 97.88 617 GLY A O 1
ATOM 4680 N N . GLY A 1 618 ? -38.125 17.312 14.586 1 97.31 618 GLY A N 1
ATOM 4681 C CA . GLY A 1 618 ? -38.219 15.867 14.625 1 97.31 618 GLY A CA 1
ATOM 4682 C C . GLY A 1 618 ? -38.438 15.312 16.016 1 97.31 618 GLY A C 1
ATOM 4683 O O . GLY A 1 618 ? -39.25 14.406 16.203 1 97.31 618 GLY A O 1
ATOM 4684 N N . VAL A 1 619 ? -37.75 15.82 17.016 1 98.12 619 VAL A N 1
ATOM 4685 C CA . VAL A 1 619 ? -37.906 15.375 18.391 1 98.12 619 VAL A CA 1
ATOM 4686 C C . VAL A 1 619 ? -39.344 15.656 18.844 1 98.12 619 VAL A C 1
ATOM 4688 O O . VAL A 1 619 ? -40 14.805 19.453 1 98.12 619 VAL A O 1
ATOM 4691 N N . ALA A 1 620 ? -39.906 16.781 18.453 1 98.12 620 ALA A N 1
ATOM 4692 C CA . ALA A 1 620 ? -41.281 17.141 18.828 1 98.12 620 ALA A CA 1
ATOM 4693 C C . ALA A 1 620 ? -42.312 16.203 18.188 1 98.12 620 ALA A C 1
ATOM 4695 O O . ALA A 1 620 ? -43.219 15.711 18.859 1 98.12 620 ALA A O 1
ATOM 4696 N N . ILE A 1 621 ? -42.125 15.953 16.953 1 98.06 621 ILE A N 1
ATOM 4697 C CA . ILE A 1 621 ? -43.062 15.117 16.203 1 98.06 621 ILE A CA 1
ATOM 4698 C C . ILE A 1 621 ? -42.969 13.68 16.703 1 98.06 621 ILE A C 1
ATOM 4700 O O . ILE A 1 621 ? -44 12.992 16.844 1 98.06 621 ILE A O 1
ATOM 4704 N N . MET A 1 622 ? -41.781 13.211 16.969 1 98.19 622 MET A N 1
ATOM 4705 C CA . MET A 1 622 ? -41.625 11.852 17.469 1 98.19 622 MET A CA 1
ATOM 4706 C C . MET A 1 622 ? -42.219 11.711 18.859 1 98.19 622 MET A C 1
ATOM 4708 O O . MET A 1 622 ? -42.75 10.656 19.219 1 98.19 622 MET A O 1
ATOM 4712 N N . ALA A 1 623 ? -42.062 12.742 19.688 1 97.94 623 ALA A N 1
ATOM 4713 C CA . ALA A 1 623 ? -42.688 12.742 21 1 97.94 623 ALA A CA 1
ATOM 4714 C C . ALA A 1 623 ? -44.219 12.68 20.875 1 97.94 623 ALA A C 1
ATOM 4716 O O . ALA A 1 623 ? -44.875 11.961 21.625 1 97.94 623 ALA A O 1
ATOM 4717 N N . TRP A 1 624 ? -44.781 13.445 19.906 1 97.69 624 TRP A N 1
ATOM 4718 C CA . TRP A 1 624 ? -46.219 13.422 19.641 1 97.69 624 TRP A CA 1
ATOM 4719 C C . TRP A 1 624 ? -46.656 12.031 19.188 1 97.69 624 TRP A C 1
ATOM 4721 O O . TRP A 1 624 ? -47.688 11.523 19.641 1 97.69 624 TRP A O 1
ATOM 4731 N N . ASN A 1 625 ? -45.875 11.477 18.359 1 96.44 625 ASN A N 1
ATOM 4732 C CA . ASN A 1 625 ? -46.188 10.125 17.891 1 96.44 625 ASN A CA 1
ATOM 4733 C C . ASN A 1 625 ? -46.188 9.125 19.047 1 96.44 625 ASN A C 1
ATOM 4735 O O . ASN A 1 625 ? -47.031 8.234 19.094 1 96.44 625 ASN A O 1
ATOM 4739 N N . LEU A 1 626 ? -45.219 9.227 19.922 1 96.38 626 LEU A N 1
ATOM 4740 C CA . LEU A 1 626 ? -45.156 8.336 21.078 1 96.38 626 LEU A CA 1
ATOM 4741 C C . LEU A 1 626 ? -46.375 8.539 21.969 1 96.38 626 LEU A C 1
ATOM 4743 O O . LEU A 1 626 ? -46.969 7.566 22.438 1 96.38 626 LEU A O 1
ATOM 4747 N N . TRP A 1 627 ? -46.719 9.758 22.156 1 96.25 627 TRP A N 1
ATOM 4748 C CA . TRP A 1 627 ? -47.875 10.07 22.969 1 96.25 627 TRP A CA 1
ATOM 4749 C C . TRP A 1 627 ? -49.156 9.469 22.344 1 96.25 627 TRP A C 1
ATOM 4751 O O . TRP A 1 627 ? -49.938 8.836 23.047 1 96.25 627 TRP A O 1
ATOM 4761 N N . ALA A 1 628 ? -49.312 9.625 21.078 1 94.44 628 ALA A N 1
ATOM 4762 C CA . ALA A 1 628 ? -50.469 9.102 20.375 1 94.44 628 ALA A CA 1
ATOM 4763 C C . ALA A 1 628 ? -50.5 7.578 20.422 1 94.44 628 ALA A C 1
ATOM 4765 O O . ALA A 1 628 ? -51.594 6.977 20.516 1 94.44 628 ALA A O 1
ATOM 4766 N N . ALA A 1 629 ? -49.406 6.984 20.328 1 91.69 629 ALA A N 1
ATOM 4767 C CA . ALA A 1 629 ? -49.312 5.527 20.344 1 91.69 629 ALA A CA 1
ATOM 4768 C C . ALA A 1 629 ? -49.625 4.969 21.734 1 91.69 629 ALA A C 1
ATOM 4770 O O . ALA A 1 629 ? -50.094 3.84 21.859 1 91.69 629 ALA A O 1
ATOM 4771 N N . TRP A 1 630 ? -49.375 5.695 22.719 1 89.5 630 TRP A N 1
ATOM 4772 C CA . TRP A 1 630 ? -49.594 5.246 24.078 1 89.5 630 TRP A CA 1
ATOM 4773 C C . TRP A 1 630 ? -51.062 5.492 24.5 1 89.5 630 TRP A C 1
ATOM 4775 O O . TRP A 1 630 ? -51.594 4.766 25.328 1 89.5 630 TRP A O 1
ATOM 4785 N N . THR A 1 631 ? -51.719 6.453 23.906 1 90.19 631 THR A N 1
ATOM 4786 C CA . THR A 1 631 ? -53.062 6.828 24.344 1 90.19 631 THR A CA 1
ATOM 4787 C C . THR A 1 631 ? -54.125 6.129 23.484 1 90.19 631 THR A C 1
ATOM 4789 O O . THR A 1 631 ? -55.281 5.988 23.891 1 90.19 631 THR A O 1
ATOM 4792 N N . ALA A 1 632 ? -53.781 5.82 22.328 1 83.12 632 ALA A N 1
ATOM 4793 C CA . ALA A 1 632 ? -54.688 5.086 21.438 1 83.12 632 ALA A CA 1
ATOM 4794 C C . ALA A 1 632 ? -54.312 3.605 21.391 1 83.12 632 ALA A C 1
ATOM 4796 O O . ALA A 1 632 ? -53.188 3.225 21.75 1 83.12 632 ALA A O 1
ATOM 4797 N N . PRO A 1 633 ? -55.281 2.781 21.031 1 77.31 633 PRO A N 1
ATOM 4798 C CA . PRO A 1 633 ? -54.938 1.357 20.922 1 77.31 633 PRO A CA 1
ATOM 4799 C C . PRO A 1 633 ? -53.875 1.078 19.891 1 77.31 633 PRO A C 1
ATOM 4801 O O . PRO A 1 633 ? -54 1.453 18.719 1 77.31 633 PRO A O 1
ATOM 4804 N N . ALA A 1 634 ? -52.719 0.872 20.359 1 75.12 634 ALA A N 1
ATOM 4805 C CA . ALA A 1 634 ? -51.594 0.447 19.516 1 75.12 634 ALA A CA 1
ATOM 4806 C C . ALA A 1 634 ? -50.969 -0.853 20.031 1 75.12 634 ALA A C 1
ATOM 4808 O O . ALA A 1 634 ? -51.031 -1.13 21.234 1 75.12 634 ALA A O 1
ATOM 4809 N N . GLY A 1 635 ? -50.625 -1.774 19.156 1 83.62 635 GLY A N 1
ATOM 4810 C CA . GLY A 1 635 ? -49.906 -2.969 19.562 1 83.62 635 GLY A CA 1
ATOM 4811 C C . GLY A 1 635 ? -48.531 -2.674 20.125 1 83.62 635 GLY A C 1
ATOM 4812 O O . GLY A 1 635 ? -48 -1.559 19.984 1 83.62 635 GLY A O 1
ATOM 4813 N N . TRP A 1 636 ? -48 -3.561 20.859 1 88.81 636 TRP A N 1
ATOM 4814 C CA . TRP A 1 636 ? -46.719 -3.4 21.547 1 88.81 636 TRP A CA 1
ATOM 4815 C C . TRP A 1 636 ? -45.594 -3.1 20.547 1 88.81 636 TRP A C 1
ATOM 4817 O O . TRP A 1 636 ? -44.75 -2.252 20.797 1 88.81 636 TRP A O 1
ATOM 4827 N N . PRO A 1 637 ? -45.531 -3.732 19.359 1 88.5 637 PRO A N 1
ATOM 4828 C CA . PRO A 1 637 ? -44.5 -3.393 18.391 1 88.5 637 PRO A CA 1
ATOM 4829 C C . PRO A 1 637 ? -44.562 -1.931 17.953 1 88.5 637 PRO A C 1
ATOM 4831 O O . PRO A 1 637 ? -43.5 -1.301 17.75 1 88.5 637 PRO A O 1
ATOM 4834 N N . GLY A 1 638 ? -45.781 -1.418 17.844 1 88.06 638 GLY A N 1
ATOM 4835 C CA . GLY A 1 638 ? -45.938 -0.016 17.484 1 88.06 638 GLY A CA 1
ATOM 4836 C C . GLY A 1 638 ? -45.406 0.93 18.547 1 88.06 638 GLY A C 1
ATOM 4837 O O . GLY A 1 638 ? -44.812 1.952 18.25 1 88.06 638 GLY A O 1
ATOM 4838 N N . ARG A 1 639 ? -45.688 0.588 19.781 1 93.44 639 ARG A N 1
ATOM 4839 C CA . ARG A 1 639 ? -45.219 1.4 20.922 1 93.44 639 ARG A CA 1
ATOM 4840 C C . ARG A 1 639 ? -43.719 1.383 21.031 1 93.44 639 ARG A C 1
ATOM 4842 O O . ARG A 1 639 ? -43.094 2.428 21.234 1 93.44 639 ARG A O 1
ATOM 4849 N N . ILE A 1 640 ? -43.125 0.238 20.859 1 95.81 640 ILE A N 1
ATOM 4850 C CA . ILE A 1 640 ? -41.656 0.096 20.953 1 95.81 640 ILE A CA 1
ATOM 4851 C C . ILE A 1 640 ? -41 0.883 19.828 1 95.81 640 ILE A C 1
ATOM 4853 O O . ILE A 1 640 ? -40 1.571 20.047 1 95.81 640 ILE A O 1
ATOM 4857 N N . TRP A 1 641 ? -41.594 0.814 18.656 1 94.94 641 TRP A N 1
ATOM 4858 C CA . TRP A 1 641 ? -41.031 1.533 17.531 1 94.94 641 TRP A CA 1
ATOM 4859 C C . TRP A 1 641 ? -41.125 3.041 17.734 1 94.94 641 TRP A C 1
ATOM 4861 O O . TRP A 1 641 ? -40.219 3.787 17.312 1 94.94 641 TRP A O 1
ATOM 4871 N N . ALA A 1 642 ? -42.219 3.496 18.359 1 95.88 642 ALA A N 1
ATOM 4872 C CA . ALA A 1 642 ? -42.375 4.918 18.672 1 95.88 642 ALA A CA 1
ATOM 4873 C C . ALA A 1 642 ? -41.281 5.379 19.641 1 95.88 642 ALA A C 1
ATOM 4875 O O . ALA A 1 642 ? -40.781 6.492 19.531 1 95.88 642 ALA A O 1
ATOM 4876 N N . ILE A 1 643 ? -40.938 4.496 20.531 1 97.5 643 ILE A N 1
ATOM 4877 C CA . ILE A 1 643 ? -39.875 4.797 21.484 1 97.5 643 ILE A CA 1
ATOM 4878 C C . ILE A 1 643 ? -38.531 4.895 20.75 1 97.5 643 ILE A C 1
ATOM 4880 O O . ILE A 1 643 ? -37.781 5.84 20.953 1 97.5 643 ILE A O 1
ATOM 4884 N N . LEU A 1 644 ? -38.25 3.953 19.859 1 98 644 LEU A N 1
ATOM 4885 C CA . LEU A 1 644 ? -37.031 3.922 19.109 1 98 644 LEU A CA 1
ATOM 4886 C C . LEU A 1 644 ? -36.875 5.16 18.219 1 98 644 LEU A C 1
ATOM 4888 O O . LEU A 1 644 ? -35.781 5.703 18.078 1 98 644 LEU A O 1
ATOM 4892 N N . LEU A 1 645 ? -37.969 5.59 17.703 1 98.12 645 LEU A N 1
ATOM 4893 C CA . LEU A 1 645 ? -37.938 6.777 16.859 1 98.12 645 LEU A CA 1
ATOM 4894 C C . LEU A 1 645 ? -37.594 8.016 17.672 1 98.12 645 LEU A C 1
ATOM 4896 O O . LEU A 1 645 ? -36.75 8.836 17.234 1 98.12 645 LEU A O 1
ATOM 4900 N N . LEU A 1 646 ? -38.188 8.125 18.828 1 98.38 646 LEU A N 1
ATOM 4901 C CA . LEU A 1 646 ? -37.906 9.281 19.656 1 98.38 646 LEU A CA 1
ATOM 4902 C C . LEU A 1 646 ? -36.438 9.258 20.125 1 98.38 646 LEU A C 1
ATOM 4904 O O . LEU A 1 646 ? -35.75 10.273 20.078 1 98.38 646 LEU A O 1
ATOM 4908 N N . LEU A 1 647 ? -35.969 8.109 20.594 1 98.5 647 LEU A N 1
ATOM 4909 C CA . LEU A 1 647 ? -34.562 7.984 21.031 1 98.5 647 LEU A CA 1
ATOM 4910 C C . LEU A 1 647 ? -33.625 8.305 19.891 1 98.5 647 LEU A C 1
ATOM 4912 O O . LEU A 1 647 ? -32.594 8.953 20.109 1 98.5 647 LEU A O 1
ATOM 4916 N N . SER A 1 648 ? -33.938 7.855 18.734 1 98.5 648 SER A N 1
ATOM 4917 C CA . SER A 1 648 ? -33.094 8.125 17.562 1 98.5 648 SER A CA 1
ATOM 4918 C C . SER A 1 648 ? -33.031 9.617 17.25 1 98.5 648 SER A C 1
ATOM 4920 O O . SER A 1 648 ? -31.969 10.156 16.969 1 98.5 648 SER A O 1
ATOM 4922 N N . ALA A 1 649 ? -34.156 10.242 17.344 1 98.5 649 ALA A N 1
ATOM 4923 C CA . ALA A 1 649 ? -34.219 11.68 17.094 1 98.5 649 ALA A CA 1
ATOM 4924 C C . ALA A 1 649 ? -33.375 12.438 18.125 1 98.5 649 ALA A C 1
ATOM 4926 O O . ALA A 1 649 ? -32.719 13.422 17.797 1 98.5 649 ALA A O 1
ATOM 4927 N N . LEU A 1 650 ? -33.406 11.992 19.328 1 98.62 650 LEU A N 1
ATOM 4928 C CA . LEU A 1 650 ? -32.688 12.641 20.406 1 98.62 650 LEU A CA 1
ATOM 4929 C C . LEU A 1 650 ? -31.172 12.5 20.203 1 98.62 650 LEU A C 1
ATOM 4931 O O . LEU A 1 650 ? -30.422 13.445 20.406 1 98.62 650 LEU A O 1
ATOM 4935 N N . VAL A 1 651 ? -30.734 11.328 19.828 1 98.38 651 VAL A N 1
ATOM 4936 C CA . VAL A 1 651 ? -29.312 11.086 19.562 1 98.38 651 VAL A CA 1
ATOM 4937 C C . VAL A 1 651 ? -28.844 11.992 18.422 1 98.38 651 VAL A C 1
ATOM 4939 O O . VAL A 1 651 ? -27.797 12.633 18.531 1 98.38 651 VAL A O 1
ATOM 4942 N N . ILE A 1 652 ? -29.609 12.055 17.406 1 98.31 652 ILE A N 1
ATOM 4943 C CA . ILE A 1 652 ? -29.25 12.844 16.234 1 98.31 652 ILE A CA 1
ATOM 4944 C C . ILE A 1 652 ? -29.203 14.328 16.594 1 98.31 652 ILE A C 1
ATOM 4946 O O . ILE A 1 652 ? -28.281 15.039 16.219 1 98.31 652 ILE A O 1
ATOM 4950 N N . LEU A 1 653 ? -30.188 14.789 17.359 1 98.44 653 LEU A N 1
ATOM 4951 C CA . LEU A 1 653 ? -30.203 16.172 17.781 1 98.44 653 LEU A CA 1
ATOM 4952 C C . LEU A 1 653 ? -28.984 16.5 18.656 1 98.44 653 LEU A C 1
ATOM 4954 O O . LEU A 1 653 ? -28.375 17.547 18.516 1 98.44 653 LEU A O 1
ATOM 4958 N N . TRP A 1 654 ? -28.656 15.617 19.547 1 98.19 654 TRP A N 1
ATOM 4959 C CA . TRP A 1 654 ? -27.516 15.836 20.422 1 98.19 654 TRP A CA 1
ATOM 4960 C C . TRP A 1 654 ? -26.234 15.969 19.609 1 98.19 654 TRP A C 1
ATOM 4962 O O . TRP A 1 654 ? -25.438 16.875 19.844 1 98.19 654 TRP A O 1
ATOM 4972 N N . ILE A 1 655 ? -26.031 15.078 18.672 1 97.81 655 ILE A N 1
ATOM 4973 C CA . ILE A 1 655 ? -24.828 15.102 17.844 1 97.81 655 ILE A CA 1
ATOM 4974 C C . ILE A 1 655 ? -24.797 16.391 17.031 1 97.81 655 ILE A C 1
ATOM 4976 O O . ILE A 1 655 ? -23.75 17.031 16.922 1 97.81 655 ILE A O 1
ATOM 4980 N N . ALA A 1 656 ? -25.953 16.734 16.484 1 98 656 ALA A N 1
ATOM 4981 C CA . ALA A 1 656 ? -26.031 17.953 15.688 1 98 656 ALA A CA 1
ATOM 4982 C C . ALA A 1 656 ? -25.656 19.172 16.531 1 98 656 ALA A C 1
ATOM 4984 O O . ALA A 1 656 ? -24.969 20.078 16.047 1 98 656 ALA A O 1
ATOM 4985 N N . TYR A 1 657 ? -26.109 19.156 17.734 1 97.19 657 TYR A N 1
ATOM 4986 C CA . TYR A 1 657 ? -25.844 20.281 18.641 1 97.19 657 TYR A CA 1
ATOM 4987 C C . TYR A 1 657 ? -24.391 20.266 19.109 1 97.19 657 TYR A C 1
ATOM 4989 O O . TYR A 1 657 ? -23.688 21.266 19.016 1 97.19 657 TYR A O 1
ATOM 4997 N N . ALA A 1 658 ? -23.922 19.188 19.562 1 97.06 658 ALA A N 1
ATOM 4998 C CA . ALA A 1 658 ? -22.609 19.078 20.188 1 97.06 658 ALA A CA 1
ATOM 4999 C C . ALA A 1 658 ? -21.484 19.234 19.172 1 97.06 658 ALA A C 1
ATOM 5001 O O . ALA A 1 658 ? -20.391 19.688 19.516 1 97.06 658 ALA A O 1
ATOM 5002 N N . PHE A 1 659 ? -21.828 18.938 17.922 1 96.75 659 PHE A N 1
ATOM 5003 C CA . PHE A 1 659 ? -20.734 18.922 16.953 1 96.75 659 PHE A CA 1
ATOM 5004 C C . PHE A 1 659 ? -21.031 19.875 15.797 1 96.75 659 PHE A C 1
ATOM 5006 O O . PHE A 1 659 ? -20.516 19.688 14.695 1 96.75 659 PHE A O 1
ATOM 5013 N N . GLY A 1 660 ? -21.891 20.766 15.977 1 96.12 660 GLY A N 1
ATOM 5014 C CA . GLY A 1 660 ? -21.938 22.016 15.234 1 96.12 660 GLY A CA 1
ATOM 5015 C C . GLY A 1 660 ? -22.688 21.891 13.922 1 96.12 660 GLY A C 1
ATOM 5016 O O . GLY A 1 660 ? -22.5 22.719 13.016 1 96.12 660 GLY A O 1
ATOM 5017 N N . LEU A 1 661 ? -23.562 20.891 13.719 1 97.12 661 LEU A N 1
ATOM 5018 C CA . LEU A 1 661 ? -24.328 20.781 12.477 1 97.12 661 LEU A CA 1
ATOM 5019 C C . LEU A 1 661 ? -25.391 21.859 12.383 1 97.12 661 LEU A C 1
ATOM 5021 O O . LEU A 1 661 ? -25.953 22.094 11.312 1 97.12 661 LEU A O 1
ATOM 5025 N N . MET A 1 662 ? -25.656 22.5 13.508 1 97.38 662 MET A N 1
ATOM 5026 C CA . MET A 1 662 ? -26.609 23.609 13.555 1 97.38 662 MET A CA 1
ATOM 5027 C C . MET A 1 662 ? -25.938 24.875 14.062 1 97.38 662 MET A C 1
ATOM 5029 O O . MET A 1 662 ? -26.562 25.656 14.789 1 97.38 662 MET A O 1
ATOM 5033 N N . ALA A 1 663 ? -24.703 25.109 13.781 1 96.44 663 ALA A N 1
ATOM 5034 C CA . ALA A 1 663 ? -23.922 26.219 14.312 1 96.44 663 ALA A CA 1
ATOM 5035 C C . ALA A 1 663 ? -24.297 27.531 13.617 1 96.44 663 ALA A C 1
ATOM 5037 O O . ALA A 1 663 ? -24 28.609 14.125 1 96.44 663 ALA A O 1
ATOM 5038 N N . MET A 1 664 ? -24.922 27.531 12.516 1 97 664 MET A N 1
ATOM 5039 C CA . MET A 1 664 ? -25.359 28.688 11.734 1 97 664 MET A CA 1
ATOM 5040 C C . MET A 1 664 ? -24.188 29.594 11.398 1 97 664 MET A C 1
ATOM 5042 O O . MET A 1 664 ? -24.219 30.797 11.656 1 97 664 MET A O 1
ATOM 5046 N N . SER A 1 665 ? -23.172 28.938 10.867 1 95.94 665 SER A N 1
ATOM 5047 C CA . SER A 1 665 ? -21.984 29.641 10.414 1 95.94 665 SER A CA 1
ATOM 5048 C C . SER A 1 665 ? -21.375 28.984 9.18 1 95.94 665 SER A C 1
ATOM 5050 O O . SER A 1 665 ? -21.469 27.766 9.023 1 95.94 665 SER A O 1
ATOM 5052 N N . VAL A 1 666 ? -20.75 29.812 8.383 1 96.19 666 VAL A N 1
ATOM 5053 C CA . VAL A 1 666 ? -20.047 29.281 7.219 1 96.19 666 VAL A CA 1
ATOM 5054 C C . VAL A 1 666 ? -18.562 29.594 7.332 1 96.19 666 VAL A C 1
ATOM 5056 O O . VAL A 1 666 ? -17.812 29.469 6.359 1 96.19 666 VAL A O 1
ATOM 5059 N N . ASN A 1 667 ? -18.203 30.078 8.523 1 94.94 667 ASN A N 1
ATOM 5060 C CA . ASN A 1 667 ? -16.781 30.234 8.852 1 94.94 667 ASN A CA 1
ATOM 5061 C C . ASN A 1 667 ? -16.234 29 9.57 1 94.94 667 ASN A C 1
ATOM 5063 O O . ASN A 1 667 ? -16.859 28.5 10.508 1 94.94 667 ASN A O 1
ATOM 5067 N N . TYR A 1 668 ? -15.172 28.516 9.031 1 93.94 668 TYR A N 1
ATOM 5068 C CA . TYR A 1 668 ? -14.609 27.297 9.594 1 93.94 668 TYR A CA 1
ATOM 5069 C C . TYR A 1 668 ? -13.125 27.172 9.266 1 93.94 668 TYR A C 1
ATOM 5071 O O . TYR A 1 668 ? -12.641 27.781 8.312 1 93.94 668 TYR A O 1
ATOM 5079 N N . MET B 1 1 ? -11.172 -10.492 -0.568 1 25.66 1 MET B N 1
ATOM 5080 C CA . MET B 1 1 ? -10.953 -11.906 -0.273 1 25.66 1 MET B CA 1
ATOM 5081 C C . MET B 1 1 ? -10.75 -12.703 -1.555 1 25.66 1 MET B C 1
ATOM 5083 O O . MET B 1 1 ? -9.844 -13.531 -1.634 1 25.66 1 MET B O 1
ATOM 5087 N N . PHE B 1 2 ? -11.695 -12.461 -2.51 1 27.69 2 PHE B N 1
ATOM 5088 C CA . PHE B 1 2 ? -11.664 -13.25 -3.732 1 27.69 2 PHE B CA 1
ATOM 5089 C C . PHE B 1 2 ? -10.43 -12.914 -4.566 1 27.69 2 PHE B C 1
ATOM 5091 O O . PHE B 1 2 ? -9.805 -13.797 -5.148 1 27.69 2 PHE B O 1
ATOM 5098 N N . ARG B 1 3 ? -10.047 -11.719 -4.586 1 33.12 3 ARG B N 1
ATOM 5099 C CA . ARG B 1 3 ? -8.922 -11.266 -5.395 1 33.12 3 ARG B CA 1
ATOM 5100 C C . ARG B 1 3 ? -7.605 -11.805 -4.855 1 33.12 3 ARG B C 1
ATOM 5102 O O . ARG B 1 3 ? -6.672 -12.062 -5.617 1 33.12 3 ARG B O 1
ATOM 5109 N N . ARG B 1 4 ? -7.59 -11.906 -3.578 1 36.56 4 ARG B N 1
ATOM 5110 C CA . ARG B 1 4 ? -6.391 -12.477 -2.975 1 36.56 4 ARG B CA 1
ATOM 5111 C C . ARG B 1 4 ? -6.219 -13.945 -3.371 1 36.56 4 ARG B C 1
ATOM 5113 O O . ARG B 1 4 ? -5.098 -14.445 -3.453 1 36.56 4 ARG B O 1
ATOM 5120 N N . PHE B 1 5 ? -7.363 -14.555 -3.539 1 33.5 5 PHE B N 1
ATOM 5121 C CA . PHE B 1 5 ? -7.344 -15.969 -3.877 1 33.5 5 PHE B CA 1
ATOM 5122 C C . PHE B 1 5 ? -6.695 -16.188 -5.238 1 33.5 5 PHE B C 1
ATOM 5124 O O . PHE B 1 5 ? -5.898 -17.125 -5.41 1 33.5 5 PHE B O 1
ATOM 5131 N N . ILE B 1 6 ? -7.098 -15.375 -6.191 1 36.22 6 ILE B N 1
ATOM 5132 C CA . ILE B 1 6 ? -6.551 -15.562 -7.531 1 36.22 6 ILE B CA 1
ATOM 5133 C C . ILE B 1 6 ? -5.035 -15.391 -7.5 1 36.22 6 ILE B C 1
ATOM 5135 O O . ILE B 1 6 ? -4.301 -16.141 -8.148 1 36.22 6 ILE B O 1
ATOM 5139 N N . GLY B 1 7 ? -4.656 -14.523 -6.59 1 35.38 7 GLY B N 1
ATOM 5140 C CA . GLY B 1 7 ? -3.225 -14.312 -6.457 1 35.38 7 GLY B CA 1
ATOM 5141 C C . GLY B 1 7 ? -2.502 -15.5 -5.84 1 35.38 7 GLY B C 1
ATOM 5142 O O . GLY B 1 7 ? -1.396 -15.844 -6.262 1 35.38 7 GLY B O 1
ATOM 5143 N N . MET B 1 8 ? -3.248 -16.109 -4.871 1 33.91 8 MET B N 1
ATOM 5144 C CA . MET B 1 8 ? -2.594 -17.219 -4.188 1 33.91 8 MET B CA 1
ATOM 5145 C C . MET B 1 8 ? -2.504 -18.438 -5.094 1 33.91 8 MET B C 1
ATOM 5147 O O . MET B 1 8 ? -1.487 -19.141 -5.109 1 33.91 8 MET B O 1
ATOM 5151 N N . VAL B 1 9 ? -3.65 -18.828 -5.621 1 34.5 9 VAL B N 1
ATOM 5152 C CA . VAL B 1 9 ? -3.557 -19.969 -6.516 1 34.5 9 VAL B CA 1
ATOM 5153 C C . VAL B 1 9 ? -2.59 -19.656 -7.656 1 34.5 9 VAL B C 1
ATOM 5155 O O . VAL B 1 9 ? -1.851 -20.531 -8.109 1 34.5 9 VAL B O 1
ATOM 5158 N N . ALA B 1 10 ? -2.617 -18.391 -8.07 1 34.25 10 ALA B N 1
ATOM 5159 C CA . ALA B 1 10 ? -1.584 -17.984 -9.023 1 34.25 10 ALA B CA 1
ATOM 5160 C C . ALA B 1 10 ? -0.214 -17.938 -8.352 1 34.25 10 ALA B C 1
ATOM 5162 O O . ALA B 1 10 ? 0.812 -18.141 -9.008 1 34.25 10 ALA B O 1
ATOM 5163 N N . MET B 1 11 ? -0.216 -17.562 -7.047 1 32.53 11 MET B N 1
ATOM 5164 C CA . MET B 1 11 ? 1.058 -17.359 -6.367 1 32.53 11 MET B CA 1
ATOM 5165 C C . MET B 1 11 ? 1.782 -18.672 -6.137 1 32.53 11 MET B C 1
ATOM 5167 O O . MET B 1 11 ? 2.986 -18.688 -5.871 1 32.53 11 MET B O 1
ATOM 5171 N N . VAL B 1 12 ? 1.177 -19.797 -5.719 1 31.47 12 VAL B N 1
ATOM 5172 C CA . VAL B 1 12 ? 2.125 -20.906 -5.676 1 31.47 12 VAL B CA 1
ATOM 5173 C C . VAL B 1 12 ? 2.871 -21 -7.004 1 31.47 12 VAL B C 1
ATOM 5175 O O . VAL B 1 12 ? 3.865 -21.734 -7.113 1 31.47 12 VAL B O 1
ATOM 5178 N N . GLY B 1 13 ? 2.283 -20.891 -8.195 1 28.88 13 GLY B N 1
ATOM 5179 C CA . GLY B 1 13 ? 3.082 -20.531 -9.359 1 28.88 13 GLY B CA 1
ATOM 5180 C C . GLY B 1 13 ? 3.545 -19.094 -9.344 1 28.88 13 GLY B C 1
ATOM 5181 O O . GLY B 1 13 ? 2.789 -18.203 -8.961 1 28.88 13 GLY B O 1
ATOM 5182 N N . ALA B 1 14 ? 4.855 -18.75 -9.242 1 29.56 14 ALA B N 1
ATOM 5183 C CA . ALA B 1 14 ? 5.555 -17.484 -8.992 1 29.56 14 ALA B CA 1
ATOM 5184 C C . ALA B 1 14 ? 4.938 -16.344 -9.805 1 29.56 14 ALA B C 1
ATOM 5186 O O . ALA B 1 14 ? 5.559 -15.297 -9.992 1 29.56 14 ALA B O 1
ATOM 5187 N N . VAL B 1 15 ? 3.861 -16.625 -10.562 1 25.88 15 VAL B N 1
ATOM 5188 C CA . VAL B 1 15 ? 3.615 -15.477 -11.414 1 25.88 15 VAL B CA 1
ATOM 5189 C C . VAL B 1 15 ? 2.914 -14.383 -10.609 1 25.88 15 VAL B C 1
ATOM 5191 O O . VAL B 1 15 ? 1.962 -14.656 -9.875 1 25.88 15 VAL B O 1
ATOM 5194 N N . VAL B 1 16 ? 3.561 -13.289 -10.336 1 27.28 16 VAL B N 1
ATOM 5195 C CA . VAL B 1 16 ? 3.076 -12.023 -9.789 1 27.28 16 VAL B CA 1
ATOM 5196 C C . VAL B 1 16 ? 1.727 -11.672 -10.414 1 27.28 16 VAL B C 1
ATOM 5198 O O . VAL B 1 16 ? 1.641 -11.422 -11.617 1 27.28 16 VAL B O 1
ATOM 5201 N N . THR B 1 17 ? 0.724 -12.438 -10.023 1 26.92 17 THR B N 1
ATOM 5202 C CA . THR B 1 17 ? -0.515 -11.969 -10.633 1 26.92 17 THR B CA 1
ATOM 5203 C C . THR B 1 17 ? -0.851 -10.555 -10.156 1 26.92 17 THR B C 1
ATOM 5205 O O . THR B 1 17 ? -0.821 -10.281 -8.953 1 26.92 17 THR B O 1
ATOM 5208 N N . PRO B 1 18 ? -0.833 -9.586 -11 1 25.73 18 PRO B N 1
ATOM 5209 C CA . PRO B 1 18 ? -1.219 -8.203 -10.68 1 25.73 18 PRO B CA 1
ATOM 5210 C C . PRO B 1 18 ? -2.568 -8.125 -9.969 1 25.73 18 PRO B C 1
ATOM 5212 O O . PRO B 1 18 ? -3.438 -8.969 -10.188 1 25.73 18 PRO B O 1
ATOM 5215 N N . SER B 1 19 ? -2.539 -7.676 -8.812 1 25.58 19 SER B N 1
ATOM 5216 C CA . SER B 1 19 ? -3.717 -7.359 -8.016 1 25.58 19 SER B CA 1
ATOM 5217 C C . SER B 1 19 ? -4.809 -6.723 -8.867 1 25.58 19 SER B C 1
ATOM 5219 O O . SER B 1 19 ? -4.574 -5.719 -9.539 1 25.58 19 SER B O 1
ATOM 5221 N N . LEU B 1 20 ? -5.723 -7.504 -9.25 1 24.2 20 LEU B N 1
ATOM 5222 C CA . LEU B 1 20 ? -6.891 -7.074 -10.016 1 24.2 20 LEU B CA 1
ATOM 5223 C C . LEU B 1 20 ? -7.707 -6.055 -9.227 1 24.2 20 LEU B C 1
ATOM 5225 O O . LEU B 1 20 ? -8.211 -6.359 -8.141 1 24.2 20 LEU B O 1
ATOM 5229 N N . VAL B 1 21 ? -7.465 -4.754 -9.336 1 24.12 21 VAL B N 1
ATOM 5230 C CA . VAL B 1 21 ? -8.305 -3.65 -8.898 1 24.12 21 VAL B CA 1
ATOM 5231 C C . VAL B 1 21 ? -9.688 -3.766 -9.539 1 24.12 21 VAL B C 1
ATOM 5233 O O . VAL B 1 21 ? -9.805 -3.992 -10.742 1 24.12 21 VAL B O 1
ATOM 5236 N N . THR B 1 22 ? -10.664 -4.117 -8.781 1 22.06 22 THR B N 1
ATOM 5237 C CA . THR B 1 22 ? -12.07 -4.098 -9.18 1 22.06 22 THR B CA 1
ATOM 5238 C C . THR B 1 22 ? -12.422 -2.781 -9.867 1 22.06 22 THR B C 1
ATOM 5240 O O . THR B 1 22 ? -12.023 -1.71 -9.406 1 22.06 22 THR B O 1
ATOM 5243 N N . ALA B 1 23 ? -12.82 -2.865 -11.18 1 25.06 23 ALA B N 1
ATOM 5244 C CA . ALA B 1 23 ? -13.266 -1.844 -12.125 1 25.06 23 ALA B CA 1
ATOM 5245 C C . ALA B 1 23 ? -14.539 -1.157 -11.633 1 25.06 23 ALA B C 1
ATOM 5247 O O . ALA B 1 23 ? -15.609 -1.769 -11.602 1 25.06 23 ALA B O 1
ATOM 5248 N N . GLN B 1 24 ? -14.57 -0.363 -10.633 1 23.81 24 GLN B N 1
ATOM 5249 C CA . GLN B 1 24 ? -15.773 0.454 -10.672 1 23.81 24 GLN B CA 1
ATOM 5250 C C . GLN B 1 24 ? -15.891 1.203 -12 1 23.81 24 GLN B C 1
ATOM 5252 O O . GLN B 1 24 ? -14.898 1.707 -12.523 1 23.81 24 GLN B O 1
ATOM 5257 N N . GLY B 1 25 ? -16.984 0.901 -12.773 1 25.66 25 GLY B N 1
ATOM 5258 C CA . GLY B 1 25 ? -17.344 1.446 -14.07 1 25.66 25 GLY B CA 1
ATOM 5259 C C . GLY B 1 25 ? -17.234 2.957 -14.141 1 25.66 25 GLY B C 1
ATOM 5260 O O . GLY B 1 25 ? -17.734 3.662 -13.258 1 25.66 25 GLY B O 1
ATOM 5261 N N . PRO B 1 26 ? -16.062 3.422 -14.75 1 26.36 26 PRO B N 1
ATOM 5262 C CA . PRO B 1 26 ? -15.844 4.859 -14.922 1 26.36 26 PRO B CA 1
ATOM 5263 C C . PRO B 1 26 ? -17 5.555 -15.641 1 26.36 26 PRO B C 1
ATOM 5265 O O . PRO B 1 26 ? -17.656 4.945 -16.484 1 26.36 26 PRO B O 1
ATOM 5268 N N . ALA B 1 27 ? -17.656 6.59 -15.023 1 30.27 27 ALA B N 1
ATOM 5269 C CA . ALA B 1 27 ? -18.484 7.57 -15.711 1 30.27 27 ALA B CA 1
ATOM 5270 C C . ALA B 1 27 ? -17.844 8.023 -17.016 1 30.27 27 ALA B C 1
ATOM 5272 O O . ALA B 1 27 ? -16.609 8.125 -17.109 1 30.27 27 ALA B O 1
ATOM 5273 N N . PRO B 1 28 ? -18.531 8.258 -18.234 1 25.33 28 PRO B N 1
ATOM 5274 C CA . PRO B 1 28 ? -18.109 8.57 -19.609 1 25.33 28 PRO B CA 1
ATOM 5275 C C . PRO B 1 28 ? -17.281 9.852 -19.688 1 25.33 28 PRO B C 1
ATOM 5277 O O . PRO B 1 28 ? -17.812 10.953 -19.516 1 25.33 28 PRO B O 1
ATOM 5280 N N . THR B 1 29 ? -16.172 9.984 -18.938 1 24.42 29 THR B N 1
ATOM 5281 C CA . THR B 1 29 ? -15.523 11.281 -19.109 1 24.42 29 THR B CA 1
ATOM 5282 C C . THR B 1 29 ? -15.078 11.469 -20.562 1 24.42 29 THR B C 1
ATOM 5284 O O . THR B 1 29 ? -14.641 10.516 -21.203 1 24.42 29 THR B O 1
ATOM 5287 N N . ILE B 1 30 ? -15.484 12.648 -21.203 1 25.77 30 ILE B N 1
ATOM 5288 C CA . ILE B 1 30 ? -15.203 13.273 -22.484 1 25.77 30 ILE B CA 1
ATOM 5289 C C . ILE B 1 30 ? -13.711 13.172 -22.797 1 25.77 30 ILE B C 1
ATOM 5291 O O . ILE B 1 30 ? -12.867 13.43 -21.938 1 25.77 30 ILE B O 1
ATOM 5295 N N . ALA B 1 31 ? -13.469 12.844 -24.031 1 29.97 31 ALA B N 1
ATOM 5296 C CA . ALA B 1 31 ? -12.242 12.453 -24.719 1 29.97 31 ALA B CA 1
ATOM 5297 C C . ALA B 1 31 ? -11.219 13.586 -24.703 1 29.97 31 ALA B C 1
ATOM 5299 O O . ALA B 1 31 ? -11.43 14.633 -25.312 1 29.97 31 ALA B O 1
ATOM 5300 N N . ARG B 1 32 ? -10.555 14.008 -23.594 1 27.53 32 ARG B N 1
ATOM 5301 C CA . ARG B 1 32 ? -9.516 14.992 -23.812 1 27.53 32 ARG B CA 1
ATOM 5302 C C . ARG B 1 32 ? -8.516 14.508 -24.859 1 27.53 32 ARG B C 1
ATOM 5304 O O . ARG B 1 32 ? -8.203 13.32 -24.922 1 27.53 32 ARG B O 1
ATOM 5311 N N . PRO B 1 33 ? -8.18 15.406 -25.828 1 26.45 33 PRO B N 1
ATOM 5312 C CA . PRO B 1 33 ? -7.227 15.125 -26.906 1 26.45 33 PRO B CA 1
ATOM 5313 C C . PRO B 1 33 ? -5.945 14.469 -26.406 1 26.45 33 PRO B C 1
ATOM 5315 O O . PRO B 1 33 ? -5.562 14.648 -25.25 1 26.45 33 PRO B O 1
ATOM 5318 N N . ALA B 1 34 ? -5.57 13.453 -27.172 1 29.39 34 ALA B N 1
ATOM 5319 C CA . ALA B 1 34 ? -4.508 12.461 -27.047 1 29.39 34 ALA B CA 1
ATOM 5320 C C . ALA B 1 34 ? -3.154 13.133 -26.844 1 29.39 34 ALA B C 1
ATOM 5322 O O . ALA B 1 34 ? -2.676 13.875 -27.703 1 29.39 34 ALA B O 1
ATOM 5323 N N . GLY B 1 35 ? -2.896 13.641 -25.562 1 26.05 35 GLY B N 1
ATOM 5324 C CA . GLY B 1 35 ? -1.552 14.102 -25.266 1 26.05 35 GLY B CA 1
ATOM 5325 C C . GLY B 1 35 ? -0.474 13.133 -25.703 1 26.05 35 GLY B C 1
ATOM 5326 O O . GLY B 1 35 ? -0.691 11.922 -25.719 1 26.05 35 GLY B O 1
ATOM 5327 N N . ILE B 1 36 ? 0.482 13.539 -26.531 1 27.2 36 ILE B N 1
ATOM 5328 C CA . ILE B 1 36 ? 1.686 12.922 -27.094 1 27.2 36 ILE B CA 1
ATOM 5329 C C . ILE B 1 36 ? 2.432 12.172 -25.984 1 27.2 36 ILE B C 1
ATOM 5331 O O . ILE B 1 36 ? 2.66 12.711 -24.906 1 27.2 36 ILE B O 1
ATOM 5335 N N . ALA B 1 37 ? 2.539 10.883 -26.188 1 30.19 37 ALA B N 1
ATOM 5336 C CA . ALA B 1 37 ? 3.229 9.883 -25.375 1 30.19 37 ALA B CA 1
ATOM 5337 C C . ALA B 1 37 ? 4.656 10.32 -25.062 1 30.19 37 ALA B C 1
ATOM 5339 O O . ALA B 1 37 ? 5.496 10.422 -25.953 1 30.19 37 ALA B O 1
ATOM 5340 N N . GLN B 1 38 ? 4.789 11.273 -24.094 1 28.7 38 GLN B N 1
ATOM 5341 C CA . GLN B 1 38 ? 6.16 11.672 -23.797 1 28.7 38 GLN B CA 1
ATOM 5342 C C . GLN B 1 38 ? 6.988 10.484 -23.328 1 28.7 38 GLN B C 1
ATOM 5344 O O . GLN B 1 38 ? 6.484 9.617 -22.609 1 28.7 38 GLN B O 1
ATOM 5349 N N . PRO B 1 39 ? 8.18 10.305 -23.781 1 28.59 39 PRO B N 1
ATOM 5350 C CA . PRO B 1 39 ? 9.133 9.203 -23.594 1 28.59 39 PRO B CA 1
ATOM 5351 C C . PRO B 1 39 ? 9.398 8.883 -22.125 1 28.59 39 PRO B C 1
ATOM 5353 O O . PRO B 1 39 ? 9.297 9.766 -21.266 1 28.59 39 PRO B O 1
ATOM 5356 N N . ALA B 1 40 ? 9.422 7.633 -21.75 1 32.41 40 ALA B N 1
ATOM 5357 C CA . ALA B 1 40 ? 9.695 6.934 -20.5 1 32.41 40 ALA B CA 1
ATOM 5358 C C . ALA B 1 40 ? 10.945 7.496 -19.812 1 32.41 40 ALA B C 1
ATOM 5360 O O . ALA B 1 40 ? 11.969 7.703 -20.469 1 32.41 40 ALA B O 1
ATOM 5361 N N . LEU B 1 41 ? 10.82 8 -18.688 1 31.62 41 LEU B N 1
ATOM 5362 C CA . LEU B 1 41 ? 11.828 8.633 -17.844 1 31.62 41 LEU B CA 1
ATOM 5363 C C . LEU B 1 41 ? 12.844 7.605 -17.359 1 31.62 41 LEU B C 1
ATOM 5365 O O . LEU B 1 41 ? 12.57 6.84 -16.422 1 31.62 41 LEU B O 1
ATOM 5369 N N . ARG B 1 42 ? 13.656 6.945 -18.109 1 36.88 42 ARG B N 1
ATOM 5370 C CA . ARG B 1 42 ? 14.805 6.211 -17.594 1 36.88 42 ARG B CA 1
ATOM 5371 C C . ARG B 1 42 ? 15.656 7.098 -16.688 1 36.88 42 ARG B C 1
ATOM 5373 O O . ARG B 1 42 ? 15.938 8.25 -17.031 1 36.88 42 ARG B O 1
ATOM 5380 N N . LEU B 1 43 ? 15.852 6.738 -15.508 1 38.84 43 LEU B N 1
ATOM 5381 C CA . LEU B 1 43 ? 16.781 7.406 -14.602 1 38.84 43 LEU B CA 1
ATOM 5382 C C . LEU B 1 43 ? 18.094 7.723 -15.32 1 38.84 43 LEU B C 1
ATOM 5384 O O . LEU B 1 43 ? 18.703 6.844 -15.938 1 38.84 43 LEU B O 1
ATOM 5388 N N . THR B 1 44 ? 18.266 8.961 -15.703 1 40.78 44 THR B N 1
ATOM 5389 C CA . THR B 1 44 ? 19.547 9.422 -16.234 1 40.78 44 THR B CA 1
ATOM 5390 C C . THR B 1 44 ? 20.703 8.906 -15.383 1 40.78 44 THR B C 1
ATOM 5392 O O . THR B 1 44 ? 20.703 9.07 -14.164 1 40.78 44 THR B O 1
ATOM 5395 N N . PRO B 1 45 ? 21.484 7.988 -16.016 1 43.44 45 PRO B N 1
ATOM 5396 C CA . PRO B 1 45 ? 22.688 7.648 -15.258 1 43.44 45 PRO B CA 1
ATOM 5397 C C . PRO B 1 45 ? 23.359 8.867 -14.625 1 43.44 45 PRO B C 1
ATOM 5399 O O . PRO B 1 45 ? 23.25 9.977 -15.156 1 43.44 45 PRO B O 1
ATOM 5402 N N . PRO B 1 46 ? 23.719 8.781 -13.398 1 46.44 46 PRO B N 1
ATOM 5403 C CA . PRO B 1 46 ? 24.5 9.922 -12.914 1 46.44 46 PRO B CA 1
ATOM 5404 C C . PRO B 1 46 ? 25.578 10.359 -13.898 1 46.44 46 PRO B C 1
ATOM 5406 O O . PRO B 1 46 ? 26.062 9.547 -14.695 1 46.44 46 PRO B O 1
ATOM 5409 N N . PRO B 1 47 ? 25.75 11.609 -14.164 1 47.94 47 PRO B N 1
ATOM 5410 C CA . PRO B 1 47 ? 26.75 12.109 -15.117 1 47.94 47 PRO B CA 1
ATOM 5411 C C . PRO B 1 47 ? 28.062 11.336 -15.055 1 47.94 47 PRO B C 1
ATOM 5413 O O . PRO B 1 47 ? 28.875 11.422 -15.977 1 47.94 47 PRO B O 1
ATOM 5416 N N . GLY B 1 48 ? 28.5 10.766 -13.922 1 53.88 48 GLY B N 1
ATOM 5417 C CA . GLY B 1 48 ? 29.844 10.258 -13.766 1 53.88 48 GLY B CA 1
ATOM 5418 C C . GLY B 1 48 ? 29.984 8.789 -14.125 1 53.88 48 GLY B C 1
ATOM 5419 O O . GLY B 1 48 ? 30.938 8.133 -13.727 1 53.88 48 GLY B O 1
ATOM 5420 N N . GLY B 1 49 ? 29.281 8.281 -15.148 1 68.12 49 GLY B N 1
ATOM 5421 C CA . GLY B 1 49 ? 29.375 6.887 -15.562 1 68.12 49 GLY B CA 1
ATOM 5422 C C . GLY B 1 49 ? 28.859 5.918 -14.516 1 68.12 49 GLY B C 1
ATOM 5423 O O . GLY B 1 49 ? 28.594 6.309 -13.375 1 68.12 49 GLY B O 1
ATOM 5424 N N . ALA B 1 50 ? 28.656 4.68 -14.836 1 82.38 50 ALA B N 1
ATOM 5425 C CA . ALA B 1 50 ? 28.188 3.629 -13.938 1 82.38 50 ALA B CA 1
ATOM 5426 C C . ALA B 1 50 ? 29.234 3.342 -12.852 1 82.38 50 ALA B C 1
ATOM 5428 O O . ALA B 1 50 ? 30.422 3.244 -13.133 1 82.38 50 ALA B O 1
ATOM 5429 N N . PRO B 1 51 ? 28.828 3.375 -11.625 1 92.06 51 PRO B N 1
ATOM 5430 C CA . PRO B 1 51 ? 29.797 3.012 -10.578 1 92.06 51 PRO B CA 1
ATOM 5431 C C . PRO B 1 51 ? 30.359 1.606 -10.758 1 92.06 51 PRO B C 1
ATOM 5433 O O . PRO B 1 51 ? 29.703 0.739 -11.336 1 92.06 51 PRO B O 1
ATOM 5436 N N . ALA B 1 52 ? 31.578 1.455 -10.336 1 94.38 52 ALA B N 1
ATOM 5437 C CA . ALA B 1 52 ? 32.156 0.117 -10.328 1 94.38 52 ALA B CA 1
ATOM 5438 C C . ALA B 1 52 ? 31.469 -0.779 -9.305 1 94.38 52 ALA B C 1
ATOM 5440 O O . ALA B 1 52 ? 31.109 -0.326 -8.211 1 94.38 52 ALA B O 1
ATOM 5441 N N . LEU B 1 53 ? 31.219 -1.968 -9.688 1 97.69 53 LEU B N 1
ATOM 5442 C CA . LEU B 1 53 ? 30.641 -2.945 -8.766 1 97.69 53 LEU B CA 1
ATOM 5443 C C . LEU B 1 53 ? 31.688 -3.42 -7.754 1 97.69 53 LEU B C 1
ATOM 5445 O O . LEU B 1 53 ? 32.406 -4.391 -8 1 97.69 53 LEU B O 1
ATOM 5449 N N . THR B 1 54 ? 31.828 -2.732 -6.676 1 97.75 54 THR B N 1
ATOM 5450 C CA . THR B 1 54 ? 32.688 -3.062 -5.555 1 97.75 54 THR B CA 1
ATOM 5451 C C . THR B 1 54 ? 31.875 -3.359 -4.301 1 97.75 54 THR B C 1
ATOM 5453 O O . THR B 1 54 ? 30.703 -2.975 -4.211 1 97.75 54 THR B O 1
ATOM 5456 N N . ARG B 1 55 ? 32.469 -4.078 -3.414 1 97.75 55 ARG B N 1
ATOM 5457 C CA . ARG B 1 55 ? 31.797 -4.398 -2.162 1 97.75 55 ARG B CA 1
ATOM 5458 C C . ARG B 1 55 ? 31.344 -3.133 -1.45 1 97.75 55 ARG B C 1
ATOM 5460 O O . ARG B 1 55 ? 30.203 -3.059 -0.977 1 97.75 55 ARG B O 1
ATOM 5467 N N . ALA B 1 56 ? 32.219 -2.121 -1.347 1 96.31 56 ALA B N 1
ATOM 5468 C CA . ALA B 1 56 ? 31.922 -0.883 -0.634 1 96.31 56 ALA B CA 1
ATOM 5469 C C . ALA B 1 56 ? 30.688 -0.191 -1.234 1 96.31 56 ALA B C 1
ATOM 5471 O O . ALA B 1 56 ? 29.797 0.253 -0.505 1 96.31 56 ALA B O 1
ATOM 5472 N N . ASP B 1 57 ? 30.672 -0.088 -2.557 1 97.31 57 ASP B N 1
ATOM 5473 C CA . ASP B 1 57 ? 29.578 0.607 -3.225 1 97.31 57 ASP B CA 1
ATOM 5474 C C . ASP B 1 57 ? 28.266 -0.162 -3.076 1 97.31 57 ASP B C 1
ATOM 5476 O O . ASP B 1 57 ? 27.234 0.415 -2.709 1 97.31 57 ASP B O 1
ATOM 5480 N N . VAL B 1 58 ? 28.297 -1.484 -3.312 1 98.31 58 VAL B N 1
ATOM 5481 C CA . VAL B 1 58 ? 27.078 -2.279 -3.271 1 98.31 58 VAL B CA 1
ATOM 5482 C C . VAL B 1 58 ? 26.547 -2.328 -1.843 1 98.31 58 VAL B C 1
ATOM 5484 O O . VAL B 1 58 ? 25.328 -2.256 -1.626 1 98.31 58 VAL B O 1
ATOM 5487 N N . ASP B 1 59 ? 27.406 -2.438 -0.875 1 97.88 59 ASP B N 1
ATOM 5488 C CA . ASP B 1 59 ? 26.984 -2.473 0.519 1 97.88 59 ASP B CA 1
ATOM 5489 C C . ASP B 1 59 ? 26.266 -1.177 0.906 1 97.88 59 ASP B C 1
ATOM 5491 O O . ASP B 1 59 ? 25.219 -1.207 1.545 1 97.88 59 ASP B O 1
ATOM 5495 N N . THR B 1 60 ? 26.859 -0.017 0.55 1 97.56 60 THR B N 1
ATOM 5496 C CA . THR B 1 60 ? 26.266 1.275 0.858 1 97.56 60 THR B CA 1
ATOM 5497 C C . THR B 1 60 ? 24.922 1.434 0.143 1 97.56 60 THR B C 1
ATOM 5499 O O . THR B 1 60 ? 23.953 1.917 0.73 1 97.56 60 THR B O 1
ATOM 5502 N N . TRP B 1 61 ? 24.875 1.02 -1.118 1 98.12 61 TRP B N 1
ATOM 5503 C CA . TRP B 1 61 ? 23.656 1.073 -1.919 1 98.12 61 TRP B CA 1
ATOM 5504 C C . TRP B 1 61 ? 22.547 0.226 -1.291 1 98.12 61 TRP B C 1
ATOM 5506 O O . TRP B 1 61 ? 21.406 0.666 -1.19 1 98.12 61 TRP B O 1
ATOM 5516 N N . LEU B 1 62 ? 22.891 -0.975 -0.833 1 98.5 62 LEU B N 1
ATOM 5517 C CA . LEU B 1 62 ? 21.938 -1.871 -0.19 1 98.5 62 LEU B CA 1
ATOM 5518 C C . LEU B 1 62 ? 21.469 -1.297 1.143 1 98.5 62 LEU B C 1
ATOM 5520 O O . LEU B 1 62 ? 20.312 -1.494 1.535 1 98.5 62 LEU B O 1
ATOM 5524 N N . ASP B 1 63 ? 22.375 -0.592 1.829 1 97.5 63 ASP B N 1
ATOM 5525 C CA . ASP B 1 63 ? 22 0.045 3.088 1 97.5 63 ASP B CA 1
ATOM 5526 C C . ASP B 1 63 ? 20.906 1.085 2.873 1 97.5 63 ASP B C 1
ATOM 5528 O O . ASP B 1 63 ? 20.125 1.363 3.781 1 97.5 63 ASP B O 1
ATOM 5532 N N . GLY B 1 64 ? 20.891 1.674 1.731 1 97.75 64 GLY B N 1
ATOM 5533 C CA . GLY B 1 64 ? 19.828 2.605 1.387 1 97.75 64 GLY B CA 1
ATOM 5534 C C . GLY B 1 64 ? 18.547 1.915 0.94 1 97.75 64 GLY B C 1
ATOM 5535 O O . GLY B 1 64 ? 17.453 2.311 1.34 1 97.75 64 GLY B O 1
ATOM 5536 N N . PHE B 1 65 ? 18.656 0.853 0.255 1 97.88 65 PHE B N 1
ATOM 5537 C CA . PHE B 1 65 ? 17.547 0.194 -0.424 1 97.88 65 PHE B CA 1
ATOM 5538 C C . PHE B 1 65 ? 16.781 -0.708 0.539 1 97.88 65 PHE B C 1
ATOM 5540 O O . PHE B 1 65 ? 15.57 -0.551 0.718 1 97.88 65 PHE B O 1
ATOM 5547 N N . MET B 1 66 ? 17.391 -1.577 1.246 1 98.38 66 MET B N 1
ATOM 5548 C CA . MET B 1 66 ? 16.766 -2.758 1.845 1 98.38 66 MET B CA 1
ATOM 5549 C C . MET B 1 66 ? 16.016 -2.389 3.117 1 98.38 66 MET B C 1
ATOM 5551 O O . MET B 1 66 ? 14.875 -2.824 3.318 1 98.38 66 MET B O 1
ATOM 5555 N N . PRO B 1 67 ? 16.641 -1.575 4.004 1 96.12 67 PRO B N 1
ATOM 5556 C CA . PRO B 1 67 ? 15.906 -1.298 5.242 1 96.12 67 PRO B CA 1
ATOM 5557 C C . PRO B 1 67 ? 14.555 -0.635 4.988 1 96.12 67 PRO B C 1
ATOM 5559 O O . PRO B 1 67 ? 13.547 -1.029 5.582 1 96.12 67 PRO B O 1
ATOM 5562 N N . TYR B 1 68 ? 14.531 0.339 4.086 1 95.75 68 TYR B N 1
ATOM 5563 C CA . TYR B 1 68 ? 13.266 0.996 3.773 1 95.75 68 TYR B CA 1
ATOM 5564 C C . TYR B 1 68 ? 12.297 0.021 3.121 1 95.75 68 TYR B C 1
ATOM 5566 O O . TYR B 1 68 ? 11.109 -0.012 3.473 1 95.75 68 TYR B O 1
ATOM 5574 N N . ALA B 1 69 ? 12.781 -0.759 2.174 1 96.88 69 ALA B N 1
ATOM 5575 C CA . ALA B 1 69 ? 11.938 -1.703 1.45 1 96.88 69 ALA B CA 1
ATOM 5576 C C . ALA B 1 69 ? 11.281 -2.697 2.406 1 96.88 69 ALA B C 1
ATOM 5578 O O . ALA B 1 69 ? 10.086 -2.979 2.299 1 96.88 69 ALA B O 1
ATOM 5579 N N . LEU B 1 70 ? 12.062 -3.219 3.344 1 96.62 70 LEU B N 1
ATOM 5580 C CA . LEU B 1 70 ? 11.539 -4.195 4.289 1 96.62 70 LEU B CA 1
ATOM 5581 C C . LEU B 1 70 ? 10.508 -3.557 5.219 1 96.62 70 LEU B C 1
ATOM 5583 O O . LEU B 1 70 ? 9.438 -4.121 5.449 1 96.62 70 LEU B O 1
ATOM 5587 N N . ALA B 1 71 ? 10.789 -2.391 5.688 1 92.94 71 ALA B N 1
ATOM 5588 C CA . ALA B 1 71 ? 9.906 -1.725 6.637 1 92.94 71 ALA B CA 1
ATOM 5589 C C . ALA B 1 71 ? 8.586 -1.335 5.977 1 92.94 71 ALA B C 1
ATOM 5591 O O . ALA B 1 71 ? 7.508 -1.637 6.5 1 92.94 71 ALA B O 1
ATOM 5592 N N . ASP B 1 72 ? 8.711 -0.692 4.836 1 92.69 72 ASP B N 1
ATOM 5593 C CA . ASP B 1 72 ? 7.523 -0.24 4.129 1 92.69 72 ASP B CA 1
ATOM 5594 C C . ASP B 1 72 ? 6.656 -1.422 3.699 1 92.69 72 ASP B C 1
ATOM 5596 O O . ASP B 1 72 ? 5.426 -1.335 3.715 1 92.69 72 ASP B O 1
ATOM 5600 N N . GLY B 1 73 ? 7.312 -2.492 3.367 1 93.94 73 GLY B N 1
ATOM 5601 C CA . GLY B 1 73 ? 6.594 -3.664 2.898 1 93.94 73 GLY B CA 1
ATOM 5602 C C . GLY B 1 73 ? 6.141 -4.578 4.023 1 93.94 73 GLY B C 1
ATOM 5603 O O . GLY B 1 73 ? 5.453 -5.57 3.783 1 93.94 73 GLY B O 1
ATOM 5604 N N . ASP B 1 74 ? 6.52 -4.316 5.258 1 94.19 74 ASP B N 1
ATOM 5605 C CA . ASP B 1 74 ? 6.215 -5.152 6.414 1 94.19 74 ASP B CA 1
ATOM 5606 C C . ASP B 1 74 ? 6.793 -6.555 6.242 1 94.19 74 ASP B C 1
ATOM 5608 O O . ASP B 1 74 ? 6.07 -7.547 6.367 1 94.19 74 ASP B O 1
ATOM 5612 N N . ILE B 1 75 ? 8.039 -6.609 5.887 1 96.94 75 ILE B N 1
ATOM 5613 C CA . ILE B 1 75 ? 8.773 -7.848 5.645 1 96.94 75 ILE B CA 1
ATOM 5614 C C . ILE B 1 75 ? 9.727 -8.117 6.805 1 96.94 75 ILE B C 1
ATOM 5616 O O . ILE B 1 75 ? 10.422 -7.207 7.266 1 96.94 75 ILE B O 1
ATOM 5620 N N . ALA B 1 76 ? 9.875 -9.312 7.289 1 96.25 76 ALA B N 1
ATOM 5621 C CA . ALA B 1 76 ? 10.602 -9.68 8.5 1 96.25 76 ALA B CA 1
ATOM 5622 C C . ALA B 1 76 ? 12.102 -9.68 8.258 1 96.25 76 ALA B C 1
ATOM 5624 O O . ALA B 1 76 ? 12.875 -9.18 9.078 1 96.25 76 ALA B O 1
ATOM 5625 N N . GLY B 1 77 ? 12.484 -10.281 7.156 1 97.94 77 GLY B N 1
ATOM 5626 C CA . GLY B 1 77 ? 13.914 -10.422 6.934 1 97.94 77 GLY B CA 1
ATOM 5627 C C . GLY B 1 77 ? 14.266 -10.727 5.492 1 97.94 77 GLY B C 1
ATOM 5628 O O . GLY B 1 77 ? 13.398 -11.086 4.695 1 97.94 77 GLY B O 1
ATOM 5629 N N . ALA B 1 78 ? 15.586 -10.531 5.18 1 98.69 78 ALA B N 1
ATOM 5630 C CA . ALA B 1 78 ? 16.078 -10.758 3.824 1 98.69 78 ALA B CA 1
ATOM 5631 C C . ALA B 1 78 ? 17.547 -11.148 3.834 1 98.69 78 ALA B C 1
ATOM 5633 O O . ALA B 1 78 ? 18.312 -10.719 4.711 1 98.69 78 ALA B O 1
ATOM 5634 N N . THR B 1 79 ? 17.906 -11.945 2.904 1 98.5 79 THR B N 1
ATOM 5635 C CA . THR B 1 79 ? 19.297 -12.211 2.551 1 98.5 79 THR B CA 1
ATOM 5636 C C . THR B 1 79 ? 19.594 -11.742 1.13 1 98.5 79 THR B C 1
ATOM 5638 O O . THR B 1 79 ? 18.828 -12.016 0.207 1 98.5 79 THR B O 1
ATOM 5641 N N . VAL B 1 80 ? 20.656 -10.961 0.96 1 98.88 80 VAL B N 1
ATOM 5642 C CA . VAL B 1 80 ? 21.125 -10.547 -0.358 1 98.88 80 VAL B CA 1
ATOM 5643 C C . VAL B 1 80 ? 22.578 -10.984 -0.553 1 98.88 80 VAL B C 1
ATOM 5645 O O . VAL B 1 80 ? 23.438 -10.711 0.289 1 98.88 80 VAL B O 1
ATOM 5648 N N . VAL B 1 81 ? 22.828 -11.664 -1.638 1 98.88 81 VAL B N 1
ATOM 5649 C CA . VAL B 1 81 ? 24.172 -12.125 -1.96 1 98.88 81 VAL B CA 1
ATOM 5650 C C . VAL B 1 81 ? 24.547 -11.695 -3.379 1 98.88 81 VAL B C 1
ATOM 5652 O O . VAL B 1 81 ? 23.734 -11.82 -4.301 1 98.88 81 VAL B O 1
ATOM 5655 N N . VAL B 1 82 ? 25.688 -11.109 -3.518 1 98.94 82 VAL B N 1
ATOM 5656 C CA . VAL B 1 82 ? 26.266 -10.789 -4.816 1 98.94 82 VAL B CA 1
ATOM 5657 C C . VAL B 1 82 ? 27.594 -11.516 -4.988 1 98.94 82 VAL B C 1
ATOM 5659 O O . VAL B 1 82 ? 28.469 -11.438 -4.121 1 98.94 82 VAL B O 1
ATOM 5662 N N . VAL B 1 83 ? 27.781 -12.266 -6.07 1 98.94 83 VAL B N 1
ATOM 5663 C CA . VAL B 1 83 ? 29.047 -12.898 -6.406 1 98.94 83 VAL B CA 1
ATOM 5664 C C . VAL B 1 83 ? 29.625 -12.258 -7.664 1 98.94 83 VAL B C 1
ATOM 5666 O O . VAL B 1 83 ? 28.891 -11.758 -8.516 1 98.94 83 VAL B O 1
ATOM 5669 N N . LYS B 1 84 ? 30.875 -12.219 -7.762 1 98.75 84 LYS B N 1
ATOM 5670 C CA . LYS B 1 84 ? 31.562 -11.617 -8.898 1 98.75 84 LYS B CA 1
ATOM 5671 C C . LYS B 1 84 ? 32.938 -12.234 -9.094 1 98.75 84 LYS B C 1
ATOM 5673 O O . LYS B 1 84 ? 33.719 -12.383 -8.141 1 98.75 84 LYS B O 1
ATOM 5678 N N . ASP B 1 85 ? 33.25 -12.602 -10.289 1 98.12 85 ASP B N 1
ATOM 5679 C CA . ASP B 1 85 ? 34.562 -13.031 -10.727 1 98.12 85 ASP B CA 1
ATOM 5680 C C . ASP B 1 85 ? 35.125 -14.125 -9.82 1 98.12 85 ASP B C 1
ATOM 5682 O O . ASP B 1 85 ? 36.25 -14.039 -9.344 1 98.12 85 ASP B O 1
ATOM 5686 N N . GLY B 1 86 ? 34.219 -15.07 -9.508 1 98.19 86 GLY B N 1
ATOM 5687 C CA . GLY B 1 86 ? 34.656 -16.297 -8.852 1 98.19 86 GLY B CA 1
ATOM 5688 C C . GLY B 1 86 ? 34.656 -16.188 -7.336 1 98.19 86 GLY B C 1
ATOM 5689 O O . GLY B 1 86 ? 35.125 -17.094 -6.645 1 98.19 86 GLY B O 1
ATOM 5690 N N . ALA B 1 87 ? 34.062 -15.047 -6.824 1 98.38 87 ALA B N 1
ATOM 5691 C CA . ALA B 1 87 ? 34.062 -14.875 -5.375 1 98.38 87 ALA B CA 1
ATOM 5692 C C . ALA B 1 87 ? 32.781 -14.211 -4.906 1 98.38 87 ALA B C 1
ATOM 5694 O O . ALA B 1 87 ? 32.062 -13.602 -5.703 1 98.38 87 ALA B O 1
ATOM 5695 N N . ILE B 1 88 ? 32.5 -14.391 -3.613 1 98.56 88 ILE B N 1
ATOM 5696 C CA . ILE B 1 88 ? 31.406 -13.656 -2.998 1 98.56 88 ILE B CA 1
ATOM 5697 C C . ILE B 1 88 ? 31.812 -12.195 -2.809 1 98.56 88 ILE B C 1
ATOM 5699 O O . ILE B 1 88 ? 32.75 -11.898 -2.082 1 98.56 88 ILE B O 1
ATOM 5703 N N . LEU B 1 89 ? 31.188 -11.328 -3.492 1 98.69 89 LEU B N 1
ATOM 5704 C CA . LEU B 1 89 ? 31.469 -9.906 -3.35 1 98.69 89 LEU B CA 1
ATOM 5705 C C . LEU B 1 89 ? 30.859 -9.352 -2.068 1 98.69 89 LEU B C 1
ATOM 5707 O O . LEU B 1 89 ? 31.516 -8.617 -1.327 1 98.69 89 LEU B O 1
ATOM 5711 N N . THR B 1 90 ? 29.609 -9.656 -1.785 1 98.06 90 THR B N 1
ATOM 5712 C CA . THR B 1 90 ? 28.953 -9.305 -0.529 1 98.06 90 THR B CA 1
ATOM 5713 C C . THR B 1 90 ? 27.875 -10.328 -0.178 1 98.06 90 THR B C 1
ATOM 5715 O O . THR B 1 90 ? 27.328 -10.992 -1.062 1 98.06 90 THR B O 1
ATOM 5718 N N . SER B 1 91 ? 27.656 -10.609 1.002 1 98.38 91 SER B N 1
ATOM 5719 C CA . SER B 1 91 ? 26.641 -11.461 1.636 1 98.38 91 SER B CA 1
ATOM 5720 C C . SER B 1 91 ? 26.062 -10.789 2.871 1 98.38 91 SER B C 1
ATOM 5722 O O . SER B 1 91 ? 26.688 -10.75 3.928 1 98.38 91 SER B O 1
ATOM 5724 N N . ARG B 1 92 ? 24.844 -10.281 2.717 1 97.94 92 ARG B N 1
ATOM 5725 C CA . ARG B 1 92 ? 24.312 -9.391 3.732 1 97.94 92 ARG B CA 1
ATOM 5726 C C . ARG B 1 92 ? 22.922 -9.852 4.191 1 97.94 92 ARG B C 1
ATOM 5728 O O . ARG B 1 92 ? 22.125 -10.32 3.385 1 97.94 92 ARG B O 1
ATOM 5735 N N . GLY B 1 93 ? 22.75 -9.844 5.484 1 98.38 93 GLY B N 1
ATOM 5736 C CA . GLY B 1 93 ? 21.438 -10.055 6.07 1 98.38 93 GLY B CA 1
ATOM 5737 C C . GLY B 1 93 ? 20.766 -8.773 6.512 1 98.38 93 GLY B C 1
ATOM 5738 O O . GLY B 1 93 ? 21.438 -7.824 6.93 1 98.38 93 GLY B O 1
ATOM 5739 N N . PHE B 1 94 ? 19.516 -8.664 6.383 1 98.12 94 PHE B N 1
ATOM 5740 C CA . PHE B 1 94 ? 18.703 -7.531 6.805 1 98.12 94 PHE B CA 1
ATOM 5741 C C . PHE B 1 94 ? 17.5 -8 7.594 1 98.12 94 PHE B C 1
ATOM 5743 O O . PHE B 1 94 ? 16.891 -9.023 7.262 1 98.12 94 PHE B O 1
ATOM 5750 N N . GLY B 1 95 ? 17.125 -7.281 8.641 1 96.12 95 GLY B N 1
ATOM 5751 C CA . GLY B 1 95 ? 15.969 -7.625 9.445 1 96.12 95 GLY B CA 1
ATOM 5752 C C . GLY B 1 95 ? 16.203 -8.82 10.352 1 96.12 95 GLY B C 1
ATOM 5753 O O . GLY B 1 95 ? 17.297 -9.008 10.875 1 96.12 95 GLY B O 1
ATOM 5754 N N . TYR B 1 96 ? 15.094 -9.602 10.5 1 95.88 96 TYR B N 1
ATOM 5755 C CA . TYR B 1 96 ? 15.141 -10.648 11.523 1 95.88 96 TYR B CA 1
ATOM 5756 C C . TYR B 1 96 ? 14.727 -11.992 10.945 1 95.88 96 TYR B C 1
ATOM 5758 O O . TYR B 1 96 ? 13.789 -12.07 10.141 1 95.88 96 TYR B O 1
ATOM 5766 N N . ALA B 1 97 ? 15.445 -13.008 11.375 1 97.94 97 ALA B N 1
ATOM 5767 C CA . ALA B 1 97 ? 15.047 -14.391 11.094 1 97.94 97 ALA B CA 1
ATOM 5768 C C . ALA B 1 97 ? 13.93 -14.836 12.023 1 97.94 97 ALA B C 1
ATOM 5770 O O . ALA B 1 97 ? 13.148 -15.734 11.688 1 97.94 97 ALA B O 1
ATOM 5771 N N . ASP B 1 98 ? 13.891 -14.25 13.172 1 96.25 98 ASP B N 1
ATOM 5772 C CA . ASP B 1 98 ? 12.875 -14.414 14.203 1 96.25 98 ASP B CA 1
ATOM 5773 C C . ASP B 1 98 ? 12.586 -13.094 14.906 1 96.25 98 ASP B C 1
ATOM 5775 O O . ASP B 1 98 ? 13.391 -12.617 15.711 1 96.25 98 ASP B O 1
ATOM 5779 N N . ILE B 1 99 ? 11.438 -12.586 14.695 1 90.75 99 ILE B N 1
ATOM 5780 C CA . ILE B 1 99 ? 11.117 -11.234 15.156 1 90.75 99 ILE B CA 1
ATOM 5781 C C . ILE B 1 99 ? 10.984 -11.234 16.672 1 90.75 99 ILE B C 1
ATOM 5783 O O . ILE B 1 99 ? 11.516 -10.344 17.344 1 90.75 99 ILE B O 1
ATOM 5787 N N . ALA B 1 100 ? 10.203 -12.211 17.25 1 86.75 100 ALA B N 1
ATOM 5788 C CA . ALA B 1 100 ? 9.953 -12.266 18.688 1 86.75 100 ALA B CA 1
ATOM 5789 C C . ALA B 1 100 ? 11.266 -12.328 19.469 1 86.75 100 ALA B C 1
ATOM 5791 O O . ALA B 1 100 ? 11.414 -11.688 20.5 1 86.75 100 ALA B O 1
ATOM 5792 N N . LYS B 1 101 ? 12.25 -13.07 18.922 1 89.19 101 LYS B N 1
ATOM 5793 C CA . LYS B 1 101 ? 13.539 -13.242 19.578 1 89.19 101 LYS B CA 1
ATOM 5794 C C . LYS B 1 101 ? 14.539 -12.188 19.109 1 89.19 101 LYS B C 1
ATOM 5796 O O . LYS B 1 101 ? 15.648 -12.094 19.656 1 89.19 101 LYS B O 1
ATOM 5801 N N . ARG B 1 102 ? 14.188 -11.492 18.047 1 88.25 102 ARG B N 1
ATOM 5802 C CA . ARG B 1 102 ? 15.039 -10.469 17.438 1 88.25 102 ARG B CA 1
ATOM 5803 C C . ARG B 1 102 ? 16.344 -11.078 16.938 1 88.25 102 ARG B C 1
ATOM 5805 O O . ARG B 1 102 ? 17.422 -10.5 17.125 1 88.25 102 ARG B O 1
ATOM 5812 N N . THR B 1 103 ? 16.281 -12.266 16.438 1 94.88 103 THR B N 1
ATOM 5813 C CA . THR B 1 103 ? 17.438 -12.891 15.812 1 94.88 103 THR B CA 1
ATOM 5814 C C . THR B 1 103 ? 17.688 -12.305 14.43 1 94.88 103 THR B C 1
ATOM 5816 O O . THR B 1 103 ? 16.812 -12.383 13.547 1 94.88 103 THR B O 1
ATOM 5819 N N . PRO B 1 104 ? 18.828 -11.719 14.188 1 96 104 PRO B N 1
ATOM 5820 C CA . PRO B 1 104 ? 19.078 -11.125 12.867 1 96 104 PRO B CA 1
ATOM 5821 C C . PRO B 1 104 ? 19.266 -12.18 11.773 1 96 104 PRO B C 1
ATOM 5823 O O . PRO B 1 104 ? 19.656 -13.312 12.062 1 96 104 PRO B O 1
ATOM 5826 N N . VAL B 1 105 ? 19.016 -11.867 10.578 1 98.38 105 VAL B N 1
ATOM 5827 C CA . VAL B 1 105 ? 19.312 -12.734 9.445 1 98.38 105 VAL B CA 1
ATOM 5828 C C . VAL B 1 105 ? 20.828 -12.773 9.203 1 98.38 105 VAL B C 1
ATOM 5830 O O . VAL B 1 105 ? 21.469 -11.727 9.117 1 98.38 105 VAL B O 1
ATOM 5833 N N . ASP B 1 106 ? 21.344 -13.891 9.148 1 98.38 106 ASP B N 1
ATOM 5834 C CA . ASP B 1 106 ? 22.75 -14.148 8.844 1 98.38 106 ASP B CA 1
ATOM 5835 C C . ASP B 1 106 ? 22.891 -15.047 7.609 1 98.38 106 ASP B C 1
ATOM 5837 O O . ASP B 1 106 ? 22.609 -16.25 7.672 1 98.38 106 ASP B O 1
ATOM 5841 N N . PRO B 1 107 ? 23.359 -14.492 6.523 1 98.25 107 PRO B N 1
ATOM 5842 C CA . PRO B 1 107 ? 23.438 -15.273 5.285 1 98.25 107 PRO B CA 1
ATOM 5843 C C . PRO B 1 107 ? 24.281 -16.531 5.43 1 98.25 107 PRO B C 1
ATOM 5845 O O . PRO B 1 107 ? 24.141 -17.484 4.648 1 98.25 107 PRO B O 1
ATOM 5848 N N . ALA B 1 108 ? 25.141 -16.578 6.383 1 98.06 108 ALA B N 1
ATOM 5849 C CA . ALA B 1 108 ? 26.016 -17.734 6.582 1 98.06 108 ALA B CA 1
ATOM 5850 C C . ALA B 1 108 ? 25.328 -18.812 7.406 1 98.06 108 ALA B C 1
ATOM 5852 O O . ALA B 1 108 ? 25.734 -19.984 7.391 1 98.06 108 ALA B O 1
ATOM 5853 N N . ARG B 1 109 ? 24.281 -18.406 8.031 1 97.88 109 ARG B N 1
ATOM 5854 C CA . ARG B 1 109 ? 23.734 -19.344 9.008 1 97.88 109 ARG B CA 1
ATOM 5855 C C . ARG B 1 109 ? 22.219 -19.516 8.812 1 97.88 109 ARG B C 1
ATOM 5857 O O . ARG B 1 109 ? 21.688 -20.609 9.023 1 97.88 109 ARG B O 1
ATOM 5864 N N . THR B 1 110 ? 21.531 -18.453 8.508 1 98.62 110 THR B N 1
ATOM 5865 C CA . THR B 1 110 ? 20.078 -18.484 8.453 1 98.62 110 THR B CA 1
ATOM 5866 C C . THR B 1 110 ? 19.594 -19.25 7.227 1 98.62 110 THR B C 1
ATOM 5868 O O . THR B 1 110 ? 19.906 -18.875 6.094 1 98.62 110 THR B O 1
ATOM 5871 N N . LEU B 1 111 ? 18.859 -20.344 7.453 1 98.69 111 LEU B N 1
ATOM 5872 C CA . LEU B 1 111 ? 18.234 -21.094 6.363 1 98.69 111 LEU B CA 1
ATOM 5873 C C . LEU B 1 111 ? 16.922 -20.453 5.949 1 98.69 111 LEU B C 1
ATOM 5875 O O . LEU B 1 111 ? 16.062 -20.203 6.793 1 98.69 111 LEU B O 1
ATOM 5879 N N . MET B 1 112 ? 16.797 -20.203 4.75 1 98.44 112 MET B N 1
ATOM 5880 C CA . MET B 1 112 ? 15.539 -19.781 4.156 1 98.44 112 MET B CA 1
ATOM 5881 C C . MET B 1 112 ? 15.086 -20.75 3.076 1 98.44 112 MET B C 1
ATOM 5883 O O . MET B 1 112 ? 15.844 -21.656 2.691 1 98.44 112 MET B O 1
ATOM 5887 N N . ARG B 1 113 ? 13.875 -20.672 2.67 1 98.12 113 ARG B N 1
ATOM 5888 C CA . ARG B 1 113 ? 13.297 -21.547 1.661 1 98.12 113 ARG B CA 1
ATOM 5889 C C . ARG B 1 113 ? 13.109 -20.812 0.337 1 98.12 113 ARG B C 1
ATOM 5891 O O . ARG B 1 113 ? 12.117 -20.109 0.151 1 98.12 113 ARG B O 1
ATOM 5898 N N . PRO B 1 114 ? 13.906 -21.062 -0.616 1 98.44 114 PRO B N 1
ATOM 5899 C CA . PRO B 1 114 ? 13.922 -20.234 -1.829 1 98.44 114 PRO B CA 1
ATOM 5900 C C . PRO B 1 114 ? 12.828 -20.625 -2.818 1 98.44 114 PRO B C 1
ATOM 5902 O O . PRO B 1 114 ? 12.789 -20.109 -3.938 1 98.44 114 PRO B O 1
ATOM 5905 N N . GLY B 1 115 ? 11.922 -21.547 -2.449 1 98.12 115 GLY B N 1
ATOM 5906 C CA . GLY B 1 115 ? 10.812 -21.922 -3.312 1 98.12 115 GLY B CA 1
ATOM 5907 C C . GLY B 1 115 ? 11.258 -22.594 -4.598 1 98.12 115 GLY B C 1
ATOM 5908 O O . GLY B 1 115 ? 12.055 -23.531 -4.57 1 98.12 115 GLY B O 1
ATOM 5909 N N . SER B 1 116 ? 10.844 -22.156 -5.672 1 98.56 116 SER B N 1
ATOM 5910 C CA . SER B 1 116 ? 11.023 -22.797 -6.965 1 98.56 116 SER B CA 1
ATOM 5911 C C . SER B 1 116 ? 12.469 -22.688 -7.441 1 98.56 116 SER B C 1
ATOM 5913 O O . SER B 1 116 ? 12.867 -23.344 -8.406 1 98.56 116 SER B O 1
ATOM 5915 N N . I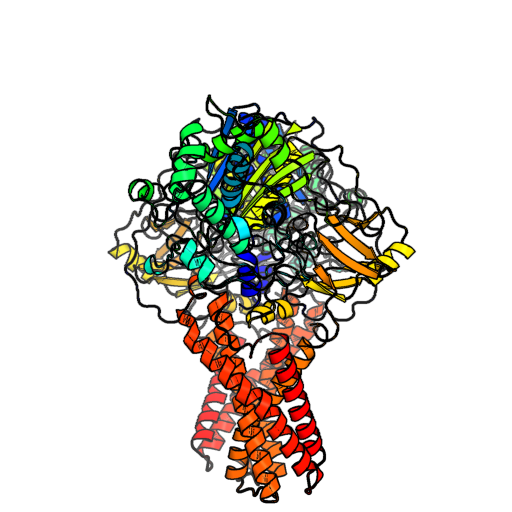LE B 1 117 ? 13.258 -21.906 -6.816 1 98.81 117 ILE B N 1
ATOM 5916 C CA . ILE B 1 117 ? 14.68 -21.938 -7.145 1 98.81 117 ILE B CA 1
ATOM 5917 C C . ILE B 1 117 ? 15.227 -23.344 -6.891 1 98.81 117 ILE B C 1
ATOM 5919 O O . ILE B 1 117 ? 16.234 -23.75 -7.484 1 98.81 117 ILE B O 1
ATOM 5923 N N . SER B 1 118 ? 14.555 -24.109 -6.062 1 98.75 118 SER B N 1
ATOM 5924 C CA . SER B 1 118 ? 14.844 -25.531 -5.863 1 98.75 118 SER B CA 1
ATOM 5925 C C . SER B 1 118 ? 14.961 -26.266 -7.195 1 98.75 118 SER B C 1
ATOM 5927 O O . SER B 1 118 ? 15.766 -27.188 -7.332 1 98.75 118 SER B O 1
ATOM 5929 N N . LYS B 1 119 ? 14.18 -25.859 -8.094 1 98.88 119 LYS B N 1
ATOM 5930 C CA . LYS B 1 119 ? 14.094 -26.562 -9.367 1 98.88 119 LYS B CA 1
ATOM 5931 C C . LYS B 1 119 ? 15.422 -26.531 -10.109 1 98.88 119 LYS B C 1
ATOM 5933 O O . LYS B 1 119 ? 15.742 -27.438 -10.875 1 98.88 119 LYS B O 1
ATOM 5938 N N . LEU B 1 120 ? 16.172 -25.469 -9.914 1 98.94 120 LEU B N 1
ATOM 5939 C CA . LEU B 1 120 ? 17.469 -25.391 -10.578 1 98.94 120 LEU B CA 1
ATOM 5940 C C . LEU B 1 120 ? 18.375 -26.547 -10.148 1 98.94 120 LEU B C 1
ATOM 5942 O O . LEU B 1 120 ? 19.188 -27.031 -10.938 1 98.94 120 LEU B O 1
ATOM 5946 N N . PHE B 1 121 ? 18.25 -26.969 -8.906 1 98.94 121 PHE B N 1
ATOM 5947 C CA . PHE B 1 121 ? 19.016 -28.109 -8.414 1 98.94 121 PHE B CA 1
ATOM 5948 C C . PHE B 1 121 ? 18.5 -29.406 -9.031 1 98.94 121 PHE B C 1
ATOM 5950 O O . PHE B 1 121 ? 19.281 -30.312 -9.359 1 98.94 121 PHE B O 1
ATOM 5957 N N . VAL B 1 122 ? 17.203 -29.5 -9.211 1 98.94 122 VAL B N 1
ATOM 5958 C CA . VAL B 1 122 ? 16.609 -30.656 -9.883 1 98.94 122 VAL B CA 1
ATOM 5959 C C . VAL B 1 122 ? 17.125 -30.734 -11.312 1 98.94 122 VAL B C 1
ATOM 5961 O O . VAL B 1 122 ? 17.578 -31.797 -11.758 1 98.94 122 VAL B O 1
ATOM 5964 N N . TRP B 1 123 ? 17.094 -29.641 -11.984 1 98.94 123 TRP B N 1
ATOM 5965 C CA . TRP B 1 123 ? 17.531 -29.594 -13.375 1 98.94 123 TRP B CA 1
ATOM 5966 C C . TRP B 1 123 ? 19.016 -29.906 -13.492 1 98.94 123 TRP B C 1
ATOM 5968 O O . TRP B 1 123 ? 19.453 -30.562 -14.438 1 98.94 123 TRP B O 1
ATOM 5978 N N . THR B 1 124 ? 19.828 -29.391 -12.539 1 98.94 124 THR B N 1
ATOM 5979 C CA . THR B 1 124 ? 21.25 -29.734 -12.508 1 98.94 124 THR B CA 1
ATOM 5980 C C . THR B 1 124 ? 21.438 -31.234 -12.352 1 98.94 124 THR B C 1
ATOM 5982 O O . THR B 1 124 ? 22.281 -31.828 -13.031 1 98.94 124 THR B O 1
ATOM 5985 N N . ALA B 1 125 ? 20.688 -31.844 -11.492 1 98.94 125 ALA B N 1
ATOM 5986 C CA . ALA B 1 125 ? 20.75 -33.281 -11.297 1 98.94 125 ALA B CA 1
ATOM 5987 C C . ALA B 1 125 ? 20.391 -34.031 -12.578 1 98.94 125 ALA B C 1
ATOM 5989 O O . ALA B 1 125 ? 21.031 -35.031 -12.922 1 98.94 125 ALA B O 1
ATOM 5990 N N . VAL B 1 126 ? 19.375 -33.562 -13.266 1 98.94 126 VAL B N 1
ATOM 5991 C CA . VAL B 1 126 ? 19 -34.156 -14.547 1 98.94 126 VAL B CA 1
ATOM 5992 C C . VAL B 1 126 ? 20.172 -34.094 -15.516 1 98.94 126 VAL B C 1
ATOM 5994 O O . VAL B 1 126 ? 20.531 -35.094 -16.141 1 98.94 126 VAL B O 1
ATOM 5997 N N . MET B 1 127 ? 20.766 -32.938 -15.617 1 98.94 127 MET B N 1
ATOM 5998 C CA . MET B 1 127 ? 21.844 -32.75 -16.562 1 98.94 127 MET B CA 1
ATOM 5999 C C . MET B 1 127 ? 23.062 -33.594 -16.188 1 98.94 127 MET B C 1
ATOM 6001 O O . MET B 1 127 ? 23.797 -34.062 -17.078 1 98.94 127 MET B O 1
ATOM 6005 N N . GLN B 1 128 ? 23.281 -33.812 -14.852 1 98.88 128 GLN B N 1
ATOM 6006 C CA . GLN B 1 128 ? 24.328 -34.719 -14.438 1 98.88 128 GLN B CA 1
ATOM 6007 C C . GLN B 1 128 ? 24.078 -36.125 -14.984 1 98.88 128 GLN B C 1
ATOM 6009 O O . GLN B 1 128 ? 25.016 -36.812 -15.438 1 98.88 128 GLN B O 1
ATOM 6014 N N . GLN B 1 129 ? 22.844 -36.562 -14.977 1 98.88 129 GLN B N 1
ATOM 6015 C CA . GLN B 1 129 ? 22.516 -37.906 -15.492 1 98.88 129 GLN B CA 1
ATOM 6016 C C . GLN B 1 129 ? 22.625 -37.938 -17.016 1 98.88 129 GLN B C 1
ATOM 6018 O O . GLN B 1 129 ? 22.969 -38.969 -17.578 1 98.88 129 GLN B O 1
ATOM 6023 N N . VAL B 1 130 ? 22.359 -36.812 -17.656 1 98.75 130 VAL B N 1
ATOM 6024 C CA . VAL B 1 130 ? 22.562 -36.719 -19.094 1 98.75 130 VAL B CA 1
ATOM 6025 C C . VAL B 1 130 ? 24.047 -36.875 -19.406 1 98.75 130 VAL B C 1
ATOM 6027 O O . VAL B 1 130 ? 24.422 -37.625 -20.312 1 98.75 130 VAL B O 1
ATOM 6030 N N . GLU B 1 131 ? 24.844 -36.219 -18.672 1 97.62 131 GLU B N 1
ATOM 6031 C CA . GLU B 1 131 ? 26.297 -36.281 -18.828 1 97.62 131 GLU B CA 1
ATOM 6032 C C . GLU B 1 131 ? 26.781 -37.719 -18.656 1 97.62 131 GLU B C 1
ATOM 6034 O O . GLU B 1 131 ? 27.719 -38.156 -19.328 1 97.62 131 GLU B O 1
ATOM 6039 N N . ARG B 1 132 ? 26.172 -38.438 -17.828 1 97.5 132 ARG B N 1
ATOM 6040 C CA . ARG B 1 132 ? 26.578 -39.812 -17.516 1 97.5 132 ARG B CA 1
ATOM 6041 C C . ARG B 1 132 ? 25.969 -40.812 -18.516 1 97.5 132 ARG B C 1
ATOM 6043 O O . ARG B 1 132 ? 26.203 -42 -18.406 1 97.5 132 ARG B O 1
ATOM 6050 N N . GLY B 1 133 ? 25.141 -40.281 -19.375 1 97.81 133 GLY B N 1
ATOM 6051 C CA . GLY B 1 133 ? 24.562 -41.125 -20.406 1 97.81 133 GLY B CA 1
ATOM 6052 C C . GLY B 1 133 ? 23.359 -41.906 -19.938 1 97.81 133 GLY B C 1
ATOM 6053 O O . GLY B 1 133 ? 22.875 -42.812 -20.641 1 97.81 133 GLY B O 1
ATOM 6054 N N . LYS B 1 134 ? 22.828 -41.625 -18.828 1 98.56 134 LYS B N 1
ATOM 6055 C CA . LYS B 1 134 ? 21.703 -42.344 -18.25 1 98.56 134 LYS B CA 1
ATOM 6056 C C . LYS B 1 134 ? 20.375 -41.75 -18.703 1 98.56 134 LYS B C 1
ATOM 6058 O O . LYS B 1 134 ? 19.344 -42.406 -18.641 1 98.56 134 LYS B O 1
ATOM 6063 N N . LEU B 1 135 ? 20.438 -40.5 -19.094 1 98.81 135 LEU B N 1
ATOM 6064 C CA . LEU B 1 135 ? 19.219 -39.844 -19.562 1 98.81 135 LEU B CA 1
ATOM 6065 C C . LEU B 1 135 ? 19.438 -39.219 -20.938 1 98.81 135 LEU B C 1
ATOM 6067 O O . LEU B 1 135 ? 20.531 -38.719 -21.234 1 98.81 135 LEU B O 1
ATOM 6071 N N . ASN B 1 136 ? 18.406 -39.281 -21.734 1 98.69 136 ASN B N 1
ATOM 6072 C CA . ASN B 1 136 ? 18.297 -38.562 -23.016 1 98.69 136 ASN B CA 1
ATOM 6073 C C . ASN B 1 136 ? 17.203 -37.531 -22.984 1 98.69 136 ASN B C 1
ATOM 6075 O O . ASN B 1 136 ? 16.031 -37.844 -22.797 1 98.69 136 ASN B O 1
ATOM 6079 N N . LEU B 1 137 ? 17.594 -36.281 -23.219 1 98.62 137 LEU B N 1
ATOM 6080 C CA . LEU B 1 137 ? 16.688 -35.156 -23.062 1 98.62 137 LEU B CA 1
ATOM 6081 C C . LEU B 1 137 ? 15.516 -35.25 -24.047 1 98.62 137 LEU B C 1
ATOM 6083 O O . LEU B 1 137 ? 14.469 -34.625 -23.828 1 98.62 137 LEU B O 1
ATOM 6087 N N . ASP B 1 138 ? 15.633 -36 -25.109 1 98.25 138 ASP B N 1
ATOM 6088 C CA . ASP B 1 138 ? 14.656 -35.969 -26.188 1 98.25 138 ASP B CA 1
ATOM 6089 C C . ASP B 1 138 ? 13.945 -37.312 -26.312 1 98.25 138 ASP B C 1
ATOM 6091 O O . ASP B 1 138 ? 13.234 -37.562 -27.281 1 98.25 138 ASP B O 1
ATOM 6095 N N . ALA B 1 139 ? 14.102 -38.188 -25.375 1 98.31 139 ALA B N 1
ATOM 6096 C CA . ALA B 1 139 ? 13.438 -39.5 -25.359 1 98.31 139 ALA B CA 1
ATOM 6097 C C . ALA B 1 139 ? 12.133 -39.438 -24.578 1 98.31 139 ALA B C 1
ATOM 6099 O O . ALA B 1 139 ? 11.938 -38.531 -23.75 1 98.31 139 ALA B O 1
ATOM 6100 N N . ASP B 1 140 ? 11.273 -40.406 -24.906 1 98.44 140 ASP B N 1
ATOM 6101 C CA . ASP B 1 140 ? 10.047 -40.594 -24.141 1 98.44 140 ASP B CA 1
ATOM 6102 C C . ASP B 1 140 ? 10.352 -40.875 -22.672 1 98.44 140 ASP B C 1
ATOM 6104 O O . ASP B 1 140 ? 11 -41.875 -22.344 1 98.44 140 ASP B O 1
ATOM 6108 N N . VAL B 1 141 ? 9.836 -40.094 -21.766 1 98.5 141 VAL B N 1
ATOM 6109 C CA . VAL B 1 141 ? 10.18 -40.219 -20.359 1 98.5 141 VAL B CA 1
ATOM 6110 C C . VAL B 1 141 ? 9.625 -41.531 -19.797 1 98.5 141 VAL B C 1
ATOM 6112 O O . VAL B 1 141 ? 10.102 -42 -18.766 1 98.5 141 VAL B O 1
ATOM 6115 N N . ASN B 1 142 ? 8.609 -42.062 -20.438 1 98.38 142 ASN B N 1
ATOM 6116 C CA . ASN B 1 142 ? 7.988 -43.281 -19.953 1 98.38 142 ASN B CA 1
ATOM 6117 C C . ASN B 1 142 ? 9.008 -44.406 -19.828 1 98.38 142 ASN B C 1
ATOM 6119 O O . ASN B 1 142 ? 8.828 -45.344 -19.016 1 98.38 142 ASN B O 1
ATOM 6123 N N . GLN B 1 143 ? 10.023 -44.406 -20.547 1 98.19 143 GLN B N 1
ATOM 6124 C CA . GLN B 1 143 ? 11.023 -45.438 -20.469 1 98.19 143 GLN B CA 1
ATOM 6125 C C . GLN B 1 143 ? 11.75 -45.438 -19.125 1 98.19 143 GLN B C 1
ATOM 6127 O O . GLN B 1 143 ? 12.375 -46.438 -18.75 1 98.19 143 GLN B O 1
ATOM 6132 N N . TYR B 1 144 ? 11.68 -44.344 -18.422 1 98.62 144 TYR B N 1
ATOM 6133 C CA . TYR B 1 144 ? 12.383 -44.219 -17.156 1 98.62 144 TYR B CA 1
ATOM 6134 C C . TYR B 1 144 ? 11.422 -44.438 -15.984 1 98.62 144 TYR B C 1
ATOM 6136 O O . TYR B 1 144 ? 11.828 -44.344 -14.82 1 98.62 144 TYR B O 1
ATOM 6144 N N . LEU B 1 145 ? 10.164 -44.656 -16.266 1 98.56 145 LEU B N 1
ATOM 6145 C CA . LEU B 1 145 ? 9.141 -44.656 -15.227 1 98.56 145 LEU B CA 1
ATOM 6146 C C . LEU B 1 145 ? 8.602 -46.062 -14.984 1 98.56 145 LEU B C 1
ATOM 6148 O O . LEU B 1 145 ? 8.734 -46.938 -15.836 1 98.56 145 LEU B O 1
ATOM 6152 N N . ASP B 1 146 ? 8.016 -46.312 -13.758 1 98.25 146 ASP B N 1
ATOM 6153 C CA . ASP B 1 146 ? 7.348 -47.562 -13.398 1 98.25 146 ASP B CA 1
ATOM 6154 C C . ASP B 1 146 ? 5.828 -47.438 -13.484 1 98.25 146 ASP B C 1
ATOM 6156 O O . ASP B 1 146 ? 5.09 -48.219 -12.906 1 98.25 146 ASP B O 1
ATOM 6160 N N . PHE B 1 147 ? 5.367 -46.344 -13.984 1 97.56 147 PHE B N 1
ATOM 6161 C CA . PHE B 1 147 ? 3.994 -46.062 -14.391 1 97.56 147 PHE B CA 1
ATOM 6162 C C . PHE B 1 147 ? 3.959 -45.344 -15.734 1 97.56 147 PHE B C 1
ATOM 6164 O O . PHE B 1 147 ? 5.004 -45.094 -16.344 1 97.56 147 PHE B O 1
ATOM 6171 N N . LYS B 1 148 ? 2.74 -45 -16.25 1 97.12 148 LYS B N 1
ATOM 6172 C CA . LYS B 1 148 ? 2.674 -44.5 -17.625 1 97.12 148 LYS B CA 1
ATOM 6173 C C . LYS B 1 148 ? 1.958 -43.156 -17.672 1 97.12 148 LYS B C 1
ATOM 6175 O O . LYS B 1 148 ? 0.884 -43 -17.094 1 97.12 148 LYS B O 1
ATOM 6180 N N . ILE B 1 149 ? 2.621 -42.25 -18.328 1 97.38 149 ILE B N 1
ATOM 6181 C CA . ILE B 1 149 ? 1.985 -40.969 -18.672 1 97.38 149 ILE B CA 1
ATOM 6182 C C . ILE B 1 149 ? 1.29 -41.094 -20.031 1 97.38 149 ILE B C 1
ATOM 6184 O O . ILE B 1 149 ? 1.925 -41.438 -21.031 1 97.38 149 ILE B O 1
ATOM 6188 N N . PRO B 1 150 ? 0.033 -40.812 -20.125 1 95.38 150 PRO B N 1
ATOM 6189 C CA . PRO B 1 150 ? -0.683 -40.906 -21.391 1 95.38 150 PRO B CA 1
ATOM 6190 C C . PRO B 1 150 ? -0.21 -39.906 -22.438 1 95.38 150 PRO B C 1
ATOM 6192 O O . PRO B 1 150 ? 0.173 -38.781 -22.078 1 95.38 150 PRO B O 1
ATOM 6195 N N . PRO B 1 151 ? -0.276 -40.312 -23.672 1 95.5 151 PRO B N 1
ATOM 6196 C CA . PRO B 1 151 ? 0.1 -39.375 -24.719 1 95.5 151 PRO B CA 1
ATOM 6197 C C . PRO B 1 151 ? -0.943 -38.281 -24.938 1 95.5 151 PRO B C 1
ATOM 6199 O O . PRO B 1 151 ? -2.096 -38.438 -24.516 1 95.5 151 PRO B O 1
ATOM 6202 N N . ARG B 1 152 ? -0.593 -37.219 -25.375 1 95.44 152 ARG B N 1
ATOM 6203 C CA . ARG B 1 152 ? -1.44 -36.125 -25.891 1 95.44 152 ARG B CA 1
ATOM 6204 C C . ARG B 1 152 ? -1.181 -35.875 -27.359 1 95.44 152 ARG B C 1
ATOM 6206 O O . ARG B 1 152 ? -0.036 -35.688 -27.781 1 95.44 152 ARG B O 1
ATOM 6213 N N . ASP B 1 153 ? -2.299 -35.938 -28.141 1 95.25 153 ASP B N 1
ATOM 6214 C CA . ASP B 1 153 ? -2.203 -35.812 -29.594 1 95.25 153 ASP B CA 1
ATOM 6215 C C . ASP B 1 153 ? -1.194 -36.812 -30.156 1 95.25 153 ASP B C 1
ATOM 6217 O O . ASP B 1 153 ? -0.383 -36.469 -31.016 1 95.25 153 ASP B O 1
ATOM 6221 N N . GLY B 1 154 ? -1.139 -37.938 -29.547 1 95.12 154 GLY B N 1
ATOM 6222 C CA . GLY B 1 154 ? -0.317 -39.031 -30.016 1 95.12 154 GLY B CA 1
ATOM 6223 C C . GLY B 1 154 ? 1.154 -38.875 -29.688 1 95.12 154 GLY B C 1
ATOM 6224 O O . GLY B 1 154 ? 1.991 -39.656 -30.141 1 95.12 154 GLY B O 1
ATOM 6225 N N . LYS B 1 155 ? 1.521 -37.938 -28.938 1 96.69 155 LYS B N 1
ATOM 6226 C CA . LYS B 1 155 ? 2.928 -37.656 -28.672 1 96.69 155 LYS B CA 1
ATOM 6227 C C . LYS B 1 155 ? 3.266 -37.844 -27.203 1 96.69 155 LYS B C 1
ATOM 6229 O O . LYS B 1 155 ? 2.475 -37.5 -26.328 1 96.69 155 LYS B O 1
ATOM 6234 N N . PRO B 1 156 ? 4.383 -38.438 -27 1 96.5 156 PRO B N 1
ATOM 6235 C CA . PRO B 1 156 ? 4.867 -38.531 -25.625 1 96.5 156 PRO B CA 1
ATOM 6236 C C . PRO B 1 156 ? 5.5 -37.219 -25.141 1 96.5 156 PRO B C 1
ATOM 6238 O O . PRO B 1 156 ? 5.508 -36.219 -25.859 1 96.5 156 PRO B O 1
ATOM 6241 N N . ILE B 1 157 ? 5.992 -37.25 -23.891 1 97.31 157 ILE B N 1
ATOM 6242 C CA . ILE B 1 157 ? 6.699 -36.094 -23.359 1 97.31 157 ILE B CA 1
ATOM 6243 C C . ILE B 1 157 ? 8.172 -36.438 -23.141 1 97.31 157 ILE B C 1
ATOM 6245 O O . ILE B 1 157 ? 8.516 -37.625 -22.922 1 97.31 157 ILE B O 1
ATOM 6249 N N . THR B 1 158 ? 9.008 -35.406 -23.266 1 98.56 158 THR B N 1
ATOM 6250 C CA . THR B 1 158 ? 10.445 -35.531 -23.078 1 98.56 158 THR B CA 1
ATOM 6251 C C . THR B 1 158 ? 10.922 -34.688 -21.891 1 98.56 158 THR B C 1
ATOM 6253 O O . THR B 1 158 ? 10.18 -33.844 -21.406 1 98.56 158 THR B O 1
ATOM 6256 N N . LEU B 1 159 ? 12.156 -35 -21.453 1 98.81 159 LEU B N 1
ATOM 6257 C CA . LEU B 1 159 ? 12.734 -34.219 -20.375 1 98.81 159 LEU B CA 1
ATOM 6258 C C . LEU B 1 159 ? 12.977 -32.781 -20.828 1 98.81 159 LEU B C 1
ATOM 6260 O O . LEU B 1 159 ? 12.828 -31.844 -20.047 1 98.81 159 LEU B O 1
ATOM 6264 N N . ARG B 1 160 ? 13.391 -32.562 -22.109 1 98.62 160 ARG B N 1
ATOM 6265 C CA . ARG B 1 160 ? 13.562 -31.203 -22.625 1 98.62 160 ARG B CA 1
ATOM 6266 C C . ARG B 1 160 ? 12.273 -30.391 -22.5 1 98.62 160 ARG B C 1
ATOM 6268 O O . ARG B 1 160 ? 12.305 -29.219 -22.109 1 98.62 160 ARG B O 1
ATOM 6275 N N . GLN B 1 161 ? 11.203 -31.062 -22.844 1 98.25 161 GLN B N 1
ATOM 6276 C CA . GLN B 1 161 ? 9.906 -30.406 -22.766 1 98.25 161 GLN B CA 1
ATOM 6277 C C . GLN B 1 161 ? 9.5 -30.125 -21.328 1 98.25 161 GLN B C 1
ATOM 6279 O O . GLN B 1 161 ? 8.891 -29.109 -21.031 1 98.25 161 GLN B O 1
ATOM 6284 N N . ILE B 1 162 ? 9.836 -30.984 -20.391 1 98.56 162 ILE B N 1
ATOM 6285 C CA . ILE B 1 162 ? 9.586 -30.797 -18.969 1 98.56 162 ILE B CA 1
ATOM 6286 C C . ILE B 1 162 ? 10.438 -29.641 -18.453 1 98.56 162 ILE B C 1
ATOM 6288 O O . ILE B 1 162 ? 9.938 -28.75 -17.75 1 98.56 162 ILE B O 1
ATOM 6292 N N . MET B 1 163 ? 11.688 -29.578 -18.828 1 98.62 163 MET B N 1
ATOM 6293 C CA . MET B 1 163 ? 12.641 -28.578 -18.344 1 98.62 163 MET B CA 1
ATOM 6294 C C . MET B 1 163 ? 12.297 -27.188 -18.859 1 98.62 163 MET B C 1
ATOM 6296 O O . MET B 1 163 ? 12.742 -26.188 -18.312 1 98.62 163 MET B O 1
ATOM 6300 N N . THR B 1 164 ? 11.516 -27.125 -19.984 1 98.25 164 THR B N 1
ATOM 6301 C CA . THR B 1 164 ? 11.109 -25.859 -20.547 1 98.25 164 THR B CA 1
ATOM 6302 C C . THR B 1 164 ? 9.633 -25.578 -20.266 1 98.25 164 THR B C 1
ATOM 6304 O O . THR B 1 164 ? 9.023 -24.719 -20.906 1 98.25 164 THR B O 1
ATOM 6307 N N . HIS B 1 165 ? 9.016 -26.328 -19.406 1 97.69 165 HIS B N 1
ATOM 6308 C CA . HIS B 1 165 ? 7.625 -26.203 -19 1 97.69 165 HIS B CA 1
ATOM 6309 C C . HIS B 1 165 ? 6.688 -26.234 -20.188 1 97.69 165 HIS B C 1
ATOM 6311 O O . HIS B 1 165 ? 5.773 -25.406 -20.297 1 97.69 165 HIS B O 1
ATOM 6317 N N . ARG B 1 166 ? 6.957 -27.172 -21.062 1 97.62 166 ARG B N 1
ATOM 6318 C CA . ARG B 1 166 ? 6.113 -27.328 -22.25 1 97.62 166 ARG B CA 1
ATOM 6319 C C . ARG B 1 166 ? 5.613 -28.766 -22.359 1 97.62 166 ARG B C 1
ATOM 6321 O O . ARG B 1 166 ? 5.41 -29.266 -23.469 1 97.62 166 ARG B O 1
ATOM 6328 N N . ALA B 1 167 ? 5.484 -29.406 -21.234 1 97.44 167 ALA B N 1
ATOM 6329 C CA . ALA B 1 167 ? 4.984 -30.781 -21.234 1 97.44 167 ALA B CA 1
ATOM 6330 C C . ALA B 1 167 ? 3.477 -30.828 -21.453 1 97.44 167 ALA B C 1
ATOM 6332 O O . ALA B 1 167 ? 2.924 -31.859 -21.828 1 97.44 167 ALA B O 1
ATOM 6333 N N . GLY B 1 168 ? 2.764 -29.719 -21.109 1 97.31 168 GLY B N 1
ATOM 6334 C CA . GLY B 1 168 ? 1.358 -29.578 -21.453 1 97.31 168 GLY B CA 1
ATOM 6335 C C . GLY B 1 168 ? 0.424 -29.984 -20.328 1 97.31 168 GLY B C 1
ATOM 6336 O O . GLY B 1 168 ? -0.78 -30.141 -20.547 1 97.31 168 GLY B O 1
ATOM 6337 N N . PHE B 1 169 ? 0.919 -30.141 -19.156 1 97.19 169 PHE B N 1
ATOM 6338 C CA . PHE B 1 169 ? 0.085 -30.531 -18.031 1 97.19 169 PHE B CA 1
ATOM 6339 C C . PHE B 1 169 ? -0.733 -29.359 -17.516 1 97.19 169 PHE B C 1
ATOM 6341 O O . PHE B 1 169 ? -0.271 -28.219 -17.547 1 97.19 169 PHE B O 1
ATOM 6348 N N . GLU B 1 170 ? -1.956 -29.625 -17.062 1 95.31 170 GLU B N 1
ATOM 6349 C CA . GLU B 1 170 ? -2.664 -28.625 -16.281 1 95.31 170 GLU B CA 1
ATOM 6350 C C . GLU B 1 170 ? -2.057 -28.469 -14.891 1 95.31 170 GLU B C 1
ATOM 6352 O O . GLU B 1 170 ? -1.259 -29.312 -14.469 1 95.31 170 GLU B O 1
ATOM 6357 N N . GLU B 1 171 ? -2.373 -27.469 -14.219 1 91.75 171 GLU B N 1
ATOM 6358 C CA . GLU B 1 171 ? -1.817 -27.172 -12.898 1 91.75 171 GLU B CA 1
ATOM 6359 C C . GLU B 1 171 ? -2.34 -28.125 -11.844 1 91.75 171 GLU B C 1
ATOM 6361 O O . GLU B 1 171 ? -3.494 -28.562 -11.906 1 91.75 171 GLU B O 1
ATOM 6366 N N . ALA B 1 172 ? -1.547 -28.484 -10.93 1 90.56 172 ALA B N 1
ATOM 6367 C CA . ALA B 1 172 ? -1.883 -29.281 -9.75 1 90.56 172 ALA B CA 1
ATOM 6368 C C . ALA B 1 172 ?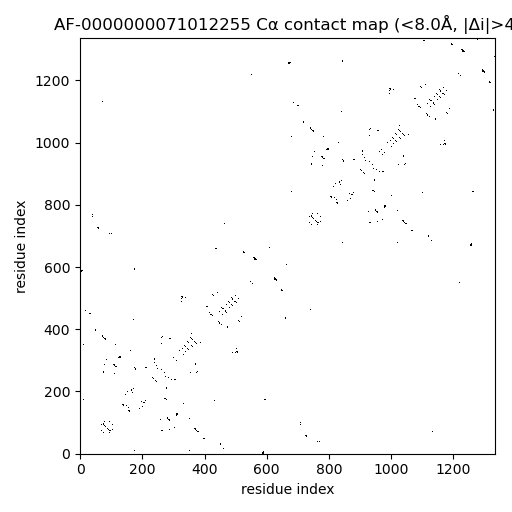 -1.684 -28.484 -8.469 1 90.56 172 ALA B C 1
ATOM 6370 O O . ALA B 1 172 ? -0.558 -28.109 -8.133 1 90.56 172 ALA B O 1
ATOM 6371 N N . ALA B 1 173 ? -2.783 -28.344 -7.719 1 92.62 173 ALA B N 1
ATOM 6372 C CA . ALA B 1 173 ? -2.697 -27.438 -6.574 1 92.62 173 ALA B CA 1
ATOM 6373 C C . ALA B 1 173 ? -2.902 -28.188 -5.262 1 92.62 173 ALA B C 1
ATOM 6375 O O . ALA B 1 173 ? -2.529 -27.703 -4.191 1 92.62 173 ALA B O 1
ATOM 6376 N N . LYS B 1 174 ? -3.482 -29.344 -5.289 1 94.75 174 LYS B N 1
ATOM 6377 C CA . LYS B 1 174 ? -3.764 -30.094 -4.066 1 94.75 174 LYS B CA 1
ATOM 6378 C C . LYS B 1 174 ? -2.473 -30.516 -3.369 1 94.75 174 LYS B C 1
ATOM 6380 O O . LYS B 1 174 ? -1.559 -31.047 -4.008 1 94.75 174 LYS B O 1
ATOM 6385 N N . ASP B 1 175 ? -2.303 -30.266 -2.123 1 95.88 175 ASP B N 1
ATOM 6386 C CA . ASP B 1 175 ? -1.174 -30.609 -1.262 1 95.88 175 ASP B CA 1
ATOM 6387 C C . ASP B 1 175 ? 0.109 -29.938 -1.753 1 95.88 175 ASP B C 1
ATOM 6389 O O . ASP B 1 175 ? 1.182 -30.547 -1.72 1 95.88 175 ASP B O 1
ATOM 6393 N N . ILE B 1 176 ? 0.009 -28.797 -2.227 1 95.44 176 ILE B N 1
ATOM 6394 C CA . ILE B 1 176 ? 1.161 -28.078 -2.764 1 95.44 176 ILE B CA 1
ATOM 6395 C C . ILE B 1 176 ? 2.061 -27.609 -1.62 1 95.44 176 ILE B C 1
ATOM 6397 O O . ILE B 1 176 ? 3.279 -27.797 -1.669 1 95.44 176 ILE B O 1
ATOM 6401 N N . ILE B 1 177 ? 1.529 -26.969 -0.561 1 96.5 177 ILE B N 1
ATOM 6402 C CA . ILE B 1 177 ? 2.221 -26.531 0.648 1 96.5 177 ILE B CA 1
ATOM 6403 C C . ILE B 1 177 ? 1.309 -26.719 1.858 1 96.5 177 ILE B C 1
ATOM 6405 O O . ILE B 1 177 ? 0.133 -26.344 1.821 1 96.5 177 ILE B O 1
ATOM 6409 N N . PHE B 1 178 ? 1.757 -27.266 2.865 1 96.5 178 PHE B N 1
ATOM 6410 C CA . PHE B 1 178 ? 0.991 -27.516 4.078 1 96.5 178 PHE B CA 1
ATOM 6411 C C . PHE B 1 178 ? 1.907 -27.578 5.297 1 96.5 178 PHE B C 1
ATOM 6413 O O . PHE B 1 178 ? 3.123 -27.406 5.172 1 96.5 178 PHE B O 1
ATOM 6420 N N . HIS B 1 179 ? 1.358 -27.797 6.512 1 95.5 179 HIS B N 1
ATOM 6421 C CA . HIS B 1 179 ? 2.158 -27.656 7.723 1 95.5 179 HIS B CA 1
ATOM 6422 C C . HIS B 1 179 ? 2.186 -28.953 8.523 1 95.5 179 HIS B C 1
ATOM 6424 O O . HIS B 1 179 ? 3.041 -29.141 9.391 1 95.5 179 HIS B O 1
ATOM 6430 N N . ASP B 1 180 ? 1.37 -29.891 8.227 1 95.69 180 ASP B N 1
ATOM 6431 C CA . ASP B 1 180 ? 1.288 -31.156 8.961 1 95.69 180 ASP B CA 1
ATOM 6432 C C . ASP B 1 180 ? 2.184 -32.219 8.328 1 95.69 180 ASP B C 1
ATOM 6434 O O . ASP B 1 180 ? 1.895 -32.719 7.234 1 95.69 180 ASP B O 1
ATOM 6438 N N . PRO B 1 181 ? 3.215 -32.656 9 1 96.06 181 PRO B N 1
ATOM 6439 C CA . PRO B 1 181 ? 4.141 -33.656 8.445 1 96.06 181 PRO B CA 1
ATOM 6440 C C . PRO B 1 181 ? 3.455 -34.969 8.078 1 96.06 181 PRO B C 1
ATOM 6442 O O . PRO B 1 181 ? 3.953 -35.719 7.23 1 96.06 181 PRO B O 1
ATOM 6445 N N . LYS B 1 182 ? 2.334 -35.219 8.617 1 95.31 182 LYS B N 1
ATOM 6446 C CA . LYS B 1 182 ? 1.61 -36.469 8.328 1 95.31 182 LYS B CA 1
ATOM 6447 C C . LYS B 1 182 ? 1.097 -36.469 6.895 1 95.31 182 LYS B C 1
ATOM 6449 O O . LYS B 1 182 ? 0.761 -37.531 6.359 1 95.31 182 LYS B O 1
ATOM 6454 N N . ARG B 1 183 ? 1.111 -35.344 6.297 1 95.81 183 ARG B N 1
ATOM 6455 C CA . ARG B 1 183 ? 0.598 -35.219 4.938 1 95.81 183 ARG B CA 1
ATOM 6456 C C . ARG B 1 183 ? 1.704 -35.438 3.912 1 95.81 183 ARG B C 1
ATOM 6458 O O . ARG B 1 183 ? 1.434 -35.562 2.715 1 95.81 183 ARG B O 1
ATOM 6465 N N . LEU B 1 184 ? 2.914 -35.531 4.328 1 96.38 184 LEU B N 1
ATOM 6466 C CA . LEU B 1 184 ? 4.031 -35.75 3.418 1 96.38 184 LEU B CA 1
ATOM 6467 C C . LEU B 1 184 ? 3.953 -37.156 2.805 1 96.38 184 LEU B C 1
ATOM 6469 O O . LEU B 1 184 ? 3.65 -38.125 3.502 1 96.38 184 LEU B O 1
ATOM 6473 N N . MET B 1 185 ? 4.176 -37.188 1.507 1 95.19 185 MET B N 1
ATOM 6474 C CA . MET B 1 185 ? 4.211 -38.438 0.766 1 95.19 185 MET B CA 1
ATOM 6475 C C . MET B 1 185 ? 5.566 -38.656 0.098 1 95.19 185 MET B C 1
ATOM 6477 O O . MET B 1 185 ? 6.199 -37.688 -0.333 1 95.19 185 MET B O 1
ATOM 6481 N N . PRO B 1 186 ? 5.945 -39.938 0.06 1 96.38 186 PRO B N 1
ATOM 6482 C CA . PRO B 1 186 ? 7.086 -40.188 -0.824 1 96.38 186 PRO B CA 1
ATOM 6483 C C . PRO B 1 186 ? 6.836 -39.719 -2.256 1 96.38 186 PRO B C 1
ATOM 6485 O O . PRO B 1 186 ? 5.688 -39.656 -2.699 1 96.38 186 PRO B O 1
ATOM 6488 N N . ILE B 1 187 ? 7.918 -39.406 -2.938 1 97.62 187 ILE B N 1
ATOM 6489 C CA . ILE B 1 187 ? 7.84 -38.812 -4.262 1 97.62 187 ILE B CA 1
ATOM 6490 C C . ILE B 1 187 ? 7.004 -39.688 -5.184 1 97.62 187 ILE B C 1
ATOM 6492 O O . ILE B 1 187 ? 6.176 -39.188 -5.953 1 97.62 187 ILE B O 1
ATOM 6496 N N . ASP B 1 188 ? 7.156 -41 -5.188 1 96.56 188 ASP B N 1
ATOM 6497 C CA . ASP B 1 188 ? 6.441 -41.906 -6.059 1 96.56 188 ASP B CA 1
ATOM 6498 C C . ASP B 1 188 ? 4.949 -41.938 -5.73 1 96.56 188 ASP B C 1
ATOM 6500 O O . ASP B 1 188 ? 4.109 -41.906 -6.633 1 96.56 188 ASP B O 1
ATOM 6504 N N . ALA B 1 189 ? 4.605 -41.969 -4.438 1 96.88 189 ALA B N 1
ATOM 6505 C CA . ALA B 1 189 ? 3.207 -41.938 -4.023 1 96.88 189 ALA B CA 1
ATOM 6506 C C . ALA B 1 189 ? 2.518 -40.656 -4.469 1 96.88 189 ALA B C 1
ATOM 6508 O O . ALA B 1 189 ? 1.365 -40.688 -4.906 1 96.88 189 ALA B O 1
ATOM 6509 N N . TYR B 1 190 ? 3.199 -39.562 -4.293 1 96.81 190 TYR B N 1
ATOM 6510 C CA . TYR B 1 190 ? 2.652 -38.281 -4.711 1 96.81 190 TYR B CA 1
ATOM 6511 C C . TYR B 1 190 ? 2.328 -38.281 -6.203 1 96.81 190 TYR B C 1
ATOM 6513 O O . TYR B 1 190 ? 1.247 -37.844 -6.609 1 96.81 190 TYR B O 1
ATOM 6521 N N . LEU B 1 191 ? 3.244 -38.781 -7.031 1 97.75 191 LEU B N 1
ATOM 6522 C CA . LEU B 1 191 ? 3.098 -38.75 -8.484 1 97.75 191 LEU B CA 1
ATOM 6523 C C . LEU B 1 191 ? 1.997 -39.719 -8.922 1 97.75 191 LEU B C 1
ATOM 6525 O O . LEU B 1 191 ? 1.214 -39.406 -9.82 1 97.75 191 LEU B O 1
ATOM 6529 N N . LYS B 1 192 ? 1.96 -40.844 -8.289 1 96.44 192 LYS B N 1
ATOM 6530 C CA . LYS B 1 192 ? 1.067 -41.906 -8.734 1 96.44 192 LYS B CA 1
ATOM 6531 C C . LYS B 1 192 ? -0.36 -41.656 -8.25 1 96.44 192 LYS B C 1
ATOM 6533 O O . LYS B 1 192 ? -1.306 -42.25 -8.773 1 96.44 192 LYS B O 1
ATOM 6538 N N . ARG B 1 193 ? -0.462 -40.875 -7.277 1 93.62 193 ARG B N 1
ATOM 6539 C CA . ARG B 1 193 ? -1.785 -40.562 -6.738 1 93.62 193 ARG B CA 1
ATOM 6540 C C . ARG B 1 193 ? -2.699 -40 -7.809 1 93.62 193 ARG B C 1
ATOM 6542 O O . ARG B 1 193 ? -3.902 -40.25 -7.816 1 93.62 193 ARG B O 1
ATOM 6549 N N . TRP B 1 194 ? -2.121 -39.125 -8.633 1 94.38 194 TRP B N 1
ATOM 6550 C CA . TRP B 1 194 ? -2.885 -38.469 -9.68 1 94.38 194 TRP B CA 1
ATOM 6551 C C . TRP B 1 194 ? -1.96 -37.906 -10.75 1 94.38 194 TRP B C 1
ATOM 6553 O O . TRP B 1 194 ? -1.009 -37.188 -10.445 1 94.38 194 TRP B O 1
ATOM 6563 N N . ILE B 1 195 ? -2.248 -38.25 -11.977 1 96.5 195 ILE B N 1
ATOM 6564 C CA . ILE B 1 195 ? -1.545 -37.656 -13.117 1 96.5 195 ILE B CA 1
ATOM 6565 C C . ILE B 1 195 ? -2.381 -36.531 -13.719 1 96.5 195 ILE B C 1
ATOM 6567 O O . ILE B 1 195 ? -3.457 -36.781 -14.266 1 96.5 195 ILE B O 1
ATOM 6571 N N . PRO B 1 196 ? -1.878 -35.312 -13.641 1 96.81 196 PRO B N 1
ATOM 6572 C CA . PRO B 1 196 ? -2.656 -34.219 -14.203 1 96.81 196 PRO B CA 1
ATOM 6573 C C . PRO B 1 196 ? -2.918 -34.375 -15.703 1 96.81 196 PRO B C 1
ATOM 6575 O O . PRO B 1 196 ? -2.074 -34.906 -16.422 1 96.81 196 PRO B O 1
ATOM 6578 N N . ARG B 1 197 ? -4.004 -33.844 -16.141 1 95.56 197 ARG B N 1
ATOM 6579 C CA . ARG B 1 197 ? -4.391 -33.969 -17.547 1 95.56 197 ARG B CA 1
ATOM 6580 C C . ARG B 1 197 ? -3.436 -33.188 -18.438 1 95.56 197 ARG B C 1
ATOM 6582 O O . ARG B 1 197 ? -3.006 -32.094 -18.094 1 95.56 197 ARG B O 1
ATOM 6589 N N . ARG B 1 198 ? -3.135 -33.781 -19.594 1 96.06 198 ARG B N 1
ATOM 6590 C CA . ARG B 1 198 ? -2.412 -33.094 -20.656 1 96.06 198 ARG B CA 1
ATOM 6591 C C . ARG B 1 198 ? -3.35 -32.188 -21.453 1 96.06 198 ARG B C 1
ATOM 6593 O O . ARG B 1 198 ? -4.094 -32.688 -22.312 1 96.06 198 ARG B O 1
ATOM 6600 N N . VAL B 1 199 ? -3.246 -30.906 -21.281 1 95.69 199 VAL B N 1
ATOM 6601 C CA . VAL B 1 199 ? -4.223 -30.016 -21.891 1 95.69 199 VAL B CA 1
ATOM 6602 C C . VAL B 1 199 ? -3.623 -29.359 -23.141 1 95.69 199 VAL B C 1
ATOM 6604 O O . VAL B 1 199 ? -4.352 -28.828 -23.984 1 95.69 199 VAL B O 1
ATOM 6607 N N . PHE B 1 200 ? -2.295 -29.422 -23.328 1 96.56 200 PHE B N 1
ATOM 6608 C CA . PHE B 1 200 ? -1.618 -28.938 -24.531 1 96.56 200 PHE B CA 1
ATOM 6609 C C . PHE B 1 200 ? -0.735 -30.031 -25.125 1 96.56 200 PHE B C 1
ATOM 6611 O O . PHE B 1 200 ? -0.259 -30.906 -24.422 1 96.56 200 PHE B O 1
ATOM 6618 N N . ALA B 1 201 ? -0.499 -29.906 -26.422 1 96.69 201 ALA B N 1
ATOM 6619 C CA . ALA B 1 201 ? 0.471 -30.797 -27.047 1 96.69 201 ALA B CA 1
ATOM 6620 C C . ALA B 1 201 ? 1.884 -30.516 -26.547 1 96.69 201 ALA B C 1
ATOM 6622 O O . ALA B 1 201 ? 2.254 -29.344 -26.328 1 96.69 201 ALA B O 1
ATOM 6623 N N . PRO B 1 202 ? 2.65 -31.562 -26.281 1 96.62 202 PRO B N 1
ATOM 6624 C CA . PRO B 1 202 ? 4.008 -31.359 -25.766 1 96.62 202 PRO B CA 1
ATOM 6625 C C . PRO B 1 202 ? 4.867 -30.516 -26.703 1 96.62 202 PRO B C 1
ATOM 6627 O O . PRO B 1 202 ? 4.797 -30.672 -27.922 1 96.62 202 PRO B O 1
ATOM 6630 N N . GLY B 1 203 ? 5.613 -29.578 -26.125 1 96.12 203 GLY B N 1
ATOM 6631 C CA . GLY B 1 203 ? 6.562 -28.766 -26.875 1 96.12 203 GLY B CA 1
ATOM 6632 C C . GLY B 1 203 ? 5.953 -27.5 -27.438 1 96.12 203 GLY B C 1
ATOM 6633 O O . GLY B 1 203 ? 6.656 -26.656 -28.016 1 96.12 203 GLY B O 1
ATOM 6634 N N . THR B 1 204 ? 4.699 -27.234 -27.203 1 94.94 204 THR B N 1
ATOM 6635 C CA . THR B 1 204 ? 4.035 -26.156 -27.906 1 94.94 204 THR B CA 1
ATOM 6636 C C . THR B 1 204 ? 3.848 -24.938 -27 1 94.94 204 THR B C 1
ATOM 6638 O O . THR B 1 204 ? 4.324 -23.844 -27.297 1 94.94 204 THR B O 1
ATOM 6641 N N . VAL B 1 205 ? 3.203 -25.141 -25.875 1 95.81 205 VAL B N 1
ATOM 6642 C CA . VAL B 1 205 ? 2.725 -24.047 -25.047 1 95.81 205 VAL B CA 1
ATOM 6643 C C . VAL B 1 205 ? 3.438 -24.062 -23.703 1 95.81 205 VAL B C 1
ATOM 6645 O O . VAL B 1 205 ? 3.49 -25.094 -23.031 1 95.81 205 VAL B O 1
ATOM 6648 N N . PRO B 1 206 ? 4.098 -22.922 -23.391 1 96.62 206 PRO B N 1
ATOM 6649 C CA . PRO B 1 206 ? 4.59 -22.859 -22.016 1 96.62 206 PRO B CA 1
ATOM 6650 C C . PRO B 1 206 ? 3.469 -22.906 -20.984 1 96.62 206 PRO B C 1
ATOM 6652 O O . PRO B 1 206 ? 2.57 -22.062 -21 1 96.62 206 PRO B O 1
ATOM 6655 N N . ALA B 1 207 ? 3.482 -23.859 -20.172 1 97 207 ALA B N 1
ATOM 6656 C CA . ALA B 1 207 ? 2.582 -24.094 -19.031 1 97 207 ALA B CA 1
ATOM 6657 C C . ALA B 1 207 ? 3.336 -24.641 -17.828 1 97 207 ALA B C 1
ATOM 6659 O O . ALA B 1 207 ? 3.467 -25.859 -17.688 1 97 207 ALA B O 1
ATOM 6660 N N . TYR B 1 208 ? 3.725 -23.719 -16.984 1 96.56 208 TYR B N 1
ATOM 6661 C CA . TYR B 1 208 ? 4.559 -24.047 -15.836 1 96.56 208 TYR B CA 1
ATOM 6662 C C . TYR B 1 208 ? 3.955 -25.188 -15.023 1 96.56 208 TYR B C 1
ATOM 6664 O O . TYR B 1 208 ? 2.75 -25.188 -14.758 1 96.56 208 TYR B O 1
ATOM 6672 N N . SER B 1 209 ? 4.816 -26.172 -14.609 1 97.56 209 SER B N 1
ATOM 6673 C CA . SER B 1 209 ? 4.289 -27.344 -13.914 1 97.56 209 SER B CA 1
ATOM 6674 C C . SER B 1 209 ? 5.223 -27.781 -12.797 1 97.56 209 SER B C 1
ATOM 6676 O O . SER B 1 209 ? 6.316 -28.297 -13.055 1 97.56 209 SER B O 1
ATOM 6678 N N . ASN B 1 210 ? 4.75 -27.719 -11.562 1 97.62 210 ASN B N 1
ATOM 6679 C CA . ASN B 1 210 ? 5.469 -28.281 -10.422 1 97.62 210 ASN B CA 1
ATOM 6680 C C . ASN B 1 210 ? 5.465 -29.797 -10.461 1 97.62 210 ASN B C 1
ATOM 6682 O O . ASN B 1 210 ? 6.473 -30.438 -10.141 1 97.62 210 ASN B O 1
ATOM 6686 N N . TRP B 1 211 ? 4.328 -30.344 -10.852 1 97.81 211 TRP B N 1
ATOM 6687 C CA . TRP B 1 211 ? 4.195 -31.797 -10.922 1 97.81 211 TRP B CA 1
ATOM 6688 C C . TRP B 1 211 ? 5.223 -32.406 -11.875 1 97.81 211 TRP B C 1
ATOM 6690 O O . TRP B 1 211 ? 5.883 -33.375 -11.555 1 97.81 211 TRP B O 1
ATOM 6700 N N . ALA B 1 212 ? 5.375 -31.781 -13.008 1 98.31 212 ALA B N 1
ATOM 6701 C CA . ALA B 1 212 ? 6.328 -32.281 -14 1 98.31 212 ALA B CA 1
ATOM 6702 C C . ALA B 1 212 ? 7.758 -32.188 -13.477 1 98.31 212 ALA B C 1
ATOM 6704 O O . ALA B 1 212 ? 8.602 -33.031 -13.797 1 98.31 212 ALA B O 1
ATOM 6705 N N . THR B 1 213 ? 8.086 -31.141 -12.711 1 98.44 213 THR B N 1
ATOM 6706 C CA . THR B 1 213 ? 9.406 -31.031 -12.102 1 98.44 213 THR B CA 1
ATOM 6707 C C . THR B 1 213 ? 9.633 -32.156 -11.102 1 98.44 213 THR B C 1
ATOM 6709 O O . THR B 1 213 ? 10.727 -32.719 -11.039 1 98.44 213 THR B O 1
ATOM 6712 N N . THR B 1 214 ? 8.594 -32.438 -10.344 1 98.69 214 THR B N 1
ATOM 6713 C CA . THR B 1 214 ? 8.672 -33.562 -9.422 1 98.69 214 THR B CA 1
ATOM 6714 C C . THR B 1 214 ? 8.922 -34.844 -10.188 1 98.69 214 THR B C 1
ATOM 6716 O O . THR B 1 214 ? 9.688 -35.719 -9.734 1 98.69 214 THR B O 1
ATOM 6719 N N . LEU B 1 215 ? 8.281 -35 -11.289 1 98.75 215 LEU B N 1
ATOM 6720 C CA . LEU B 1 215 ? 8.492 -36.156 -12.148 1 98.75 215 LEU B CA 1
ATOM 6721 C C . LEU B 1 215 ? 9.961 -36.281 -12.539 1 98.75 215 LEU B C 1
ATOM 6723 O O . LEU B 1 215 ? 10.523 -37.375 -12.516 1 98.75 215 LEU B O 1
ATOM 6727 N N . ALA B 1 216 ? 10.586 -35.188 -12.906 1 98.88 216 ALA B N 1
ATOM 6728 C CA . ALA B 1 216 ? 12.008 -35.156 -13.25 1 98.88 216 ALA B CA 1
ATOM 6729 C C . ALA B 1 216 ? 12.859 -35.594 -12.062 1 98.88 216 ALA B C 1
ATOM 6731 O O . ALA B 1 216 ? 13.828 -36.344 -12.227 1 98.88 216 ALA B O 1
ATOM 6732 N N . GLY B 1 217 ? 12.531 -35.094 -10.867 1 98.81 217 GLY B N 1
ATOM 6733 C CA . GLY B 1 217 ? 13.219 -35.562 -9.672 1 98.81 217 GLY B CA 1
ATOM 6734 C C . GLY B 1 217 ? 13.102 -37.062 -9.445 1 98.81 217 GLY B C 1
ATOM 6735 O O . GLY B 1 217 ? 14.078 -37.719 -9.07 1 98.81 217 GLY B O 1
ATOM 6736 N N . TYR B 1 218 ? 11.922 -37.562 -9.695 1 98.81 218 TYR B N 1
ATOM 6737 C CA . TYR B 1 218 ? 11.68 -39 -9.555 1 98.81 218 TYR B CA 1
ATOM 6738 C C . TYR B 1 218 ? 12.5 -39.781 -10.57 1 98.81 218 TYR B C 1
ATOM 6740 O O . TYR B 1 218 ? 13.031 -40.875 -10.258 1 98.81 218 TYR B O 1
ATOM 6748 N N . ILE B 1 219 ? 12.578 -39.312 -11.742 1 98.88 219 ILE B N 1
ATOM 6749 C CA . ILE B 1 219 ? 13.367 -39.969 -12.789 1 98.88 219 ILE B CA 1
ATOM 6750 C C . ILE B 1 219 ? 14.828 -40.031 -12.367 1 98.88 219 ILE B C 1
ATOM 6752 O O . ILE B 1 219 ? 15.484 -41.062 -12.523 1 98.88 219 ILE B O 1
ATOM 6756 N N . VAL B 1 220 ? 15.383 -38.906 -11.797 1 98.88 220 VAL B N 1
ATOM 6757 C CA . VAL B 1 220 ? 16.75 -38.906 -11.281 1 98.88 220 VAL B CA 1
ATOM 6758 C C . VAL B 1 220 ? 16.906 -40 -10.211 1 98.88 220 VAL B C 1
ATOM 6760 O O . VAL B 1 220 ? 17.891 -40.719 -10.211 1 98.88 220 VAL B O 1
ATOM 6763 N N . GLN B 1 221 ? 15.93 -40.031 -9.336 1 98.69 221 GLN B N 1
ATOM 6764 C CA . GLN B 1 221 ? 15.93 -41.031 -8.297 1 98.69 221 GLN B CA 1
ATOM 6765 C C . GLN B 1 221 ? 15.984 -42.438 -8.906 1 98.69 221 GLN B C 1
ATOM 6767 O O . GLN B 1 221 ? 16.766 -43.281 -8.453 1 98.69 221 GLN B O 1
ATOM 6772 N N . ARG B 1 222 ? 15.242 -42.719 -9.906 1 98.62 222 ARG B N 1
ATOM 6773 C CA . ARG B 1 222 ? 15.125 -44.062 -10.5 1 98.62 222 ARG B CA 1
ATOM 6774 C C . ARG B 1 222 ? 16.406 -44.438 -11.234 1 98.62 222 ARG B C 1
ATOM 6776 O O . ARG B 1 222 ? 16.922 -45.531 -11.047 1 98.62 222 ARG B O 1
ATOM 6783 N N . VAL B 1 223 ? 16.922 -43.531 -11.992 1 98.62 223 VAL B N 1
ATOM 6784 C CA . VAL B 1 223 ? 18.047 -43.906 -12.836 1 98.62 223 VAL B CA 1
ATOM 6785 C C . VAL B 1 223 ? 19.328 -43.938 -12.008 1 98.62 223 VAL B C 1
ATOM 6787 O O . VAL B 1 223 ? 20.297 -44.594 -12.367 1 98.62 223 VAL B O 1
ATOM 6790 N N . SER B 1 224 ? 19.375 -43.156 -10.883 1 98.31 224 SER B N 1
ATOM 6791 C CA . SER B 1 224 ? 20.547 -43.188 -10 1 98.31 224 SER B CA 1
ATOM 6792 C C . SER B 1 224 ? 20.422 -44.25 -8.93 1 98.31 224 SER B C 1
ATOM 6794 O O . SER B 1 224 ? 21.391 -44.594 -8.25 1 98.31 224 SER B O 1
ATOM 6796 N N . ASN B 1 225 ? 19.188 -44.75 -8.711 1 97.56 225 ASN B N 1
ATOM 6797 C CA . ASN B 1 225 ? 18.875 -45.75 -7.703 1 97.56 225 ASN B CA 1
ATOM 6798 C C . ASN B 1 225 ? 19.172 -45.25 -6.293 1 97.56 225 ASN B C 1
ATOM 6800 O O . ASN B 1 225 ? 19.719 -45.969 -5.465 1 97.56 225 ASN B O 1
ATOM 6804 N N . GLU B 1 226 ? 18.953 -43.969 -6.086 1 96.94 226 GLU B N 1
ATOM 6805 C CA . GLU B 1 226 ? 19.047 -43.281 -4.793 1 96.94 226 GLU B CA 1
ATOM 6806 C C . GLU B 1 226 ? 17.891 -42.312 -4.59 1 96.94 226 GLU B C 1
ATOM 6808 O O . GLU B 1 226 ? 17.438 -41.688 -5.543 1 96.94 226 GLU B O 1
ATOM 6813 N N . PRO B 1 227 ? 17.484 -42.25 -3.287 1 97.88 227 PRO B N 1
ATOM 6814 C CA . PRO B 1 227 ? 16.531 -41.188 -3.064 1 97.88 227 PRO B CA 1
ATOM 6815 C C . PRO B 1 227 ? 17.047 -39.812 -3.539 1 97.88 227 PRO B C 1
ATOM 6817 O O . PRO B 1 227 ? 18.25 -39.531 -3.418 1 97.88 227 PRO B O 1
ATOM 6820 N N . PHE B 1 228 ? 16.203 -39 -4.039 1 98.25 228 PHE B N 1
ATOM 6821 C CA . PHE B 1 228 ? 16.609 -37.75 -4.648 1 98.25 228 PHE B CA 1
ATOM 6822 C C . PHE B 1 228 ? 17.438 -36.906 -3.672 1 98.25 228 PHE B C 1
ATOM 6824 O O . PHE B 1 228 ? 18.453 -36.344 -4.051 1 98.25 228 PHE B O 1
ATOM 6831 N N . GLU B 1 229 ? 16.938 -36.812 -2.377 1 98.25 229 GLU B N 1
ATOM 6832 C CA . GLU B 1 229 ? 17.625 -35.969 -1.381 1 98.25 229 GLU B CA 1
ATOM 6833 C C . GLU B 1 229 ? 19.062 -36.438 -1.161 1 98.25 229 GLU B C 1
ATOM 6835 O O . GLU B 1 229 ? 19.969 -35.625 -1.028 1 98.25 229 GLU B O 1
ATOM 6840 N N . VAL B 1 230 ? 19.219 -37.719 -1.152 1 98.44 230 VAL B N 1
ATOM 6841 C CA . VAL B 1 230 ? 20.531 -38.281 -0.96 1 98.44 230 VAL B CA 1
ATOM 6842 C C . VAL B 1 230 ? 21.406 -38 -2.178 1 98.44 230 VAL B C 1
ATOM 6844 O O . VAL B 1 230 ? 22.578 -37.656 -2.039 1 98.44 230 VAL B O 1
ATOM 6847 N N . TYR B 1 231 ? 20.844 -38.156 -3.33 1 98.75 231 TYR B N 1
ATOM 6848 C CA . TYR B 1 231 ? 21.578 -37.938 -4.566 1 98.75 231 TYR B CA 1
ATOM 6849 C C . TYR B 1 231 ? 22.141 -36.5 -4.605 1 98.75 231 TYR B C 1
ATOM 6851 O O . TYR B 1 231 ? 23.312 -36.312 -4.898 1 98.75 231 TYR B O 1
ATOM 6859 N N . VAL B 1 232 ? 21.328 -35.5 -4.387 1 98.81 232 VAL B N 1
ATOM 6860 C CA . VAL B 1 232 ? 21.719 -34.094 -4.488 1 98.81 232 VAL B CA 1
ATOM 6861 C C . VAL B 1 232 ? 22.75 -33.75 -3.41 1 98.81 232 VAL B C 1
ATOM 6863 O O . VAL B 1 232 ? 23.656 -32.969 -3.637 1 98.81 232 VAL B O 1
ATOM 6866 N N . GLU B 1 233 ? 22.609 -34.312 -2.225 1 98.62 233 GLU B N 1
ATOM 6867 C CA . GLU B 1 233 ? 23.594 -34.125 -1.161 1 98.62 233 GLU B CA 1
ATOM 6868 C C . GLU B 1 233 ? 24.969 -34.625 -1.589 1 98.62 233 GLU B C 1
ATOM 6870 O O . GLU B 1 233 ? 25.969 -33.938 -1.386 1 98.62 233 GLU B O 1
ATOM 6875 N N . ARG B 1 234 ? 25.016 -35.719 -2.271 1 98.38 234 ARG B N 1
ATOM 6876 C CA . ARG B 1 234 ? 26.266 -36.344 -2.635 1 98.38 234 ARG B CA 1
ATOM 6877 C C . ARG B 1 234 ? 26.859 -35.75 -3.902 1 98.38 234 ARG B C 1
ATOM 6879 O O . ARG B 1 234 ? 28.078 -35.656 -4.051 1 98.38 234 ARG B O 1
ATOM 6886 N N . ASN B 1 235 ? 26.031 -35.344 -4.797 1 98.75 235 ASN B N 1
ATOM 6887 C CA . ASN B 1 235 ? 26.516 -35.062 -6.141 1 98.75 235 ASN B CA 1
ATOM 6888 C C . ASN B 1 235 ? 26.484 -33.562 -6.43 1 98.75 235 ASN B C 1
ATOM 6890 O O . ASN B 1 235 ? 27.062 -33.094 -7.414 1 98.75 235 ASN B O 1
ATOM 6894 N N . ILE B 1 236 ? 25.875 -32.75 -5.543 1 98.88 236 ILE B N 1
ATOM 6895 C CA . ILE B 1 236 ? 25.844 -31.297 -5.75 1 98.88 236 ILE B CA 1
ATOM 6896 C C . ILE B 1 236 ? 26.312 -30.594 -4.48 1 98.88 236 ILE B C 1
ATOM 6898 O O . ILE B 1 236 ? 27.297 -29.844 -4.504 1 98.88 236 ILE B O 1
ATOM 6902 N N . PHE B 1 237 ? 25.719 -30.875 -3.297 1 98.88 237 PHE B N 1
ATOM 6903 C CA . PHE B 1 237 ? 26.047 -30.156 -2.074 1 98.88 237 PHE B CA 1
ATOM 6904 C C . PHE B 1 237 ? 27.469 -30.469 -1.637 1 98.88 237 PHE B C 1
ATOM 6906 O O . PHE B 1 237 ? 28.25 -29.547 -1.364 1 98.88 237 PHE B O 1
ATOM 6913 N N . ALA B 1 238 ? 27.797 -31.688 -1.567 1 98.62 238 ALA B N 1
ATOM 6914 C CA . ALA B 1 238 ? 29.094 -32.094 -1.036 1 98.62 238 ALA B CA 1
ATOM 6915 C C . ALA B 1 238 ? 30.234 -31.547 -1.906 1 98.62 238 ALA B C 1
ATOM 6917 O O . ALA B 1 238 ? 31.156 -30.922 -1.404 1 98.62 238 ALA B O 1
ATOM 6918 N N . PRO B 1 239 ? 30.172 -31.75 -3.238 1 98.75 239 PRO B N 1
ATOM 6919 C CA . PRO B 1 239 ? 31.25 -31.219 -4.074 1 98.75 239 PRO B CA 1
ATOM 6920 C C . PRO B 1 239 ? 31.438 -29.719 -3.922 1 98.75 239 PRO B C 1
ATOM 6922 O O . PRO B 1 239 ? 32.562 -29.219 -4.008 1 98.75 239 PRO B O 1
ATOM 6925 N N . LEU B 1 240 ? 30.375 -28.984 -3.688 1 98.81 240 LEU B N 1
ATOM 6926 C CA . LEU B 1 240 ? 30.438 -27.531 -3.602 1 98.81 240 LEU B CA 1
ATOM 6927 C C . LEU B 1 240 ? 30.562 -27.078 -2.15 1 98.81 240 LEU B C 1
ATOM 6929 O O . LEU B 1 240 ? 30.5 -25.875 -1.862 1 98.81 240 LEU B O 1
ATOM 6933 N N . ARG B 1 241 ? 30.641 -28 -1.22 1 98.5 241 ARG B N 1
ATOM 6934 C CA . ARG B 1 241 ? 30.766 -27.734 0.209 1 98.5 241 ARG B CA 1
ATOM 6935 C C . ARG B 1 241 ? 29.594 -26.891 0.714 1 98.5 241 ARG B C 1
ATOM 6937 O O . ARG B 1 241 ? 29.781 -25.922 1.44 1 98.5 241 ARG B O 1
ATOM 6944 N N . MET B 1 242 ? 28.484 -27.203 0.217 1 98.69 242 MET B N 1
ATOM 6945 C CA . MET B 1 242 ? 27.25 -26.578 0.674 1 98.69 242 MET B CA 1
ATOM 6946 C C . MET B 1 242 ? 26.672 -27.312 1.886 1 98.69 242 MET B C 1
ATOM 6948 O O . MET B 1 242 ? 25.719 -28.078 1.764 1 98.69 242 MET B O 1
ATOM 6952 N N . ASN B 1 243 ? 27.141 -26.938 3.029 1 97.81 243 ASN B N 1
ATOM 6953 C CA . ASN B 1 243 ? 26.875 -27.688 4.254 1 97.81 243 ASN B CA 1
ATOM 6954 C C . ASN B 1 243 ? 25.578 -27.219 4.922 1 97.81 243 ASN B C 1
ATOM 6956 O O . ASN B 1 243 ? 25.094 -27.844 5.863 1 97.81 243 ASN B O 1
ATOM 6960 N N . ASN B 1 244 ? 25.047 -26.141 4.492 1 98.31 244 ASN B N 1
ATOM 6961 C CA . ASN B 1 244 ? 23.812 -25.609 5.047 1 98.31 244 ASN B CA 1
ATOM 6962 C C . ASN B 1 244 ? 22.703 -25.531 3.996 1 98.31 244 ASN B C 1
ATOM 6964 O O . ASN B 1 244 ? 22.094 -24.484 3.791 1 98.31 244 ASN B O 1
ATOM 6968 N N . ALA B 1 245 ? 22.484 -26.656 3.348 1 98.69 245 ALA B N 1
ATOM 6969 C CA . ALA B 1 245 ? 21.438 -26.875 2.354 1 98.69 245 ALA B CA 1
ATOM 6970 C C . ALA B 1 245 ? 20.812 -28.25 2.5 1 98.69 245 ALA B C 1
ATOM 6972 O O . ALA B 1 245 ? 21.516 -29.234 2.783 1 98.69 245 ALA B O 1
ATOM 6973 N N . THR B 1 246 ? 19.469 -28.328 2.332 1 98.69 246 THR B N 1
ATOM 6974 C CA . THR B 1 246 ? 18.828 -29.641 2.404 1 98.69 246 THR B CA 1
ATOM 6975 C C . THR B 1 246 ? 17.5 -29.625 1.679 1 98.69 246 THR B C 1
ATOM 6977 O O . THR B 1 246 ? 16.797 -28.609 1.671 1 98.69 246 THR B O 1
ATOM 6980 N N . PHE B 1 247 ? 17.125 -30.75 1.062 1 98.69 247 PHE B N 1
ATOM 6981 C CA . PHE B 1 247 ? 15.812 -30.953 0.47 1 98.69 247 PHE B CA 1
ATOM 6982 C C . PHE B 1 247 ? 14.922 -31.766 1.407 1 98.69 247 PHE B C 1
ATOM 6984 O O . PHE B 1 247 ? 13.742 -31.969 1.119 1 98.69 247 PHE B O 1
ATOM 6991 N N . ARG B 1 248 ? 15.469 -32.188 2.531 1 97.88 248 ARG B N 1
ATOM 6992 C CA . ARG B 1 248 ? 14.734 -33.062 3.426 1 97.88 248 ARG B CA 1
ATOM 6993 C C . ARG B 1 248 ? 13.633 -32.312 4.168 1 97.88 248 ARG B C 1
ATOM 6995 O O . ARG B 1 248 ? 13.82 -31.172 4.574 1 97.88 248 ARG B O 1
ATOM 7002 N N . GLN B 1 249 ? 12.539 -33.062 4.301 1 97.06 249 GLN B N 1
ATOM 7003 C CA . GLN B 1 249 ? 11.398 -32.562 5.066 1 97.06 249 GLN B CA 1
ATOM 7004 C C . GLN B 1 249 ? 10.836 -33.656 5.973 1 97.06 249 GLN B C 1
ATOM 7006 O O . GLN B 1 249 ? 10.844 -34.844 5.609 1 97.06 249 GLN B O 1
ATOM 7011 N N . PRO B 1 250 ? 10.414 -33.469 7.215 1 95.81 250 PRO B N 1
ATOM 7012 C CA . PRO B 1 250 ? 10.594 -32.156 7.863 1 95.81 250 PRO B CA 1
ATOM 7013 C C . PRO B 1 250 ? 12.062 -31.781 8.047 1 95.81 250 PRO B C 1
ATOM 7015 O O . PRO B 1 250 ? 12.945 -32.625 7.883 1 95.81 250 PRO B O 1
ATOM 7018 N N . LEU B 1 251 ? 12.266 -30.594 8.305 1 96.88 251 LEU B N 1
ATOM 7019 C CA . LEU B 1 251 ? 13.633 -30.094 8.438 1 96.88 251 LEU B CA 1
ATOM 7020 C C . LEU B 1 251 ? 14.422 -30.922 9.445 1 96.88 251 LEU B C 1
ATOM 7022 O O . LEU B 1 251 ? 13.961 -31.141 10.57 1 96.88 251 LEU B O 1
ATOM 7026 N N . PRO B 1 252 ? 15.578 -31.453 9.102 1 97.25 252 PRO B N 1
ATOM 7027 C CA . PRO B 1 252 ? 16.406 -32.188 10.062 1 97.25 252 PRO B CA 1
ATOM 7028 C C . PRO B 1 252 ? 16.703 -31.391 11.32 1 97.25 252 PRO B C 1
ATOM 7030 O O . PRO B 1 252 ? 16.891 -30.172 11.25 1 97.25 252 PRO B O 1
ATOM 7033 N N . ALA B 1 253 ? 16.859 -32.062 12.383 1 96.81 253 ALA B N 1
ATOM 7034 C CA . ALA B 1 253 ? 17.016 -31.453 13.703 1 96.81 253 ALA B CA 1
ATOM 7035 C C . ALA B 1 253 ? 18.203 -30.5 13.742 1 96.81 253 ALA B C 1
ATOM 7037 O O . ALA B 1 253 ? 18.156 -29.453 14.391 1 96.81 253 ALA B O 1
ATOM 7038 N N . ARG B 1 254 ? 19.219 -30.781 13.102 1 95.75 254 ARG B N 1
ATOM 7039 C CA . ARG B 1 254 ? 20.453 -30 13.148 1 95.75 254 ARG B CA 1
ATOM 7040 C C . ARG B 1 254 ? 20.234 -28.625 12.547 1 95.75 254 ARG B C 1
ATOM 7042 O O . ARG B 1 254 ? 21.016 -27.703 12.82 1 95.75 254 ARG B O 1
ATOM 7049 N N . PHE B 1 255 ? 19.203 -28.5 11.742 1 96.81 255 PHE B N 1
ATOM 7050 C CA . PHE B 1 255 ? 18.984 -27.234 11.039 1 96.81 255 PHE B CA 1
ATOM 7051 C C . PHE B 1 255 ? 17.891 -26.422 11.711 1 96.81 255 PHE B C 1
ATOM 7053 O O . PHE B 1 255 ? 17.656 -25.266 11.352 1 96.81 255 PHE B O 1
ATOM 7060 N N . THR B 1 256 ? 17.234 -26.922 12.719 1 95 256 THR B N 1
ATOM 7061 C CA . THR B 1 256 ? 16.047 -26.328 13.305 1 95 256 THR B CA 1
ATOM 7062 C C . THR B 1 256 ? 16.359 -24.953 13.883 1 95 256 THR B C 1
ATOM 7064 O O . THR B 1 256 ? 15.602 -24 13.695 1 95 256 THR B O 1
ATOM 7067 N N . ALA B 1 257 ? 17.484 -24.828 14.508 1 94 257 ALA B N 1
ATOM 7068 C CA . ALA B 1 257 ? 17.859 -23.578 15.172 1 94 257 ALA B CA 1
ATOM 7069 C C . ALA B 1 257 ? 18.234 -22.5 14.156 1 94 257 ALA B C 1
ATOM 7071 O O . ALA B 1 257 ? 18.25 -21.312 14.477 1 94 257 ALA B O 1
ATOM 7072 N N . GLN B 1 258 ? 18.547 -22.938 12.914 1 96.31 258 GLN B N 1
ATOM 7073 C CA . GLN B 1 258 ? 19.031 -22.031 11.883 1 96.31 258 GLN B CA 1
ATOM 7074 C C . GLN B 1 258 ? 17.891 -21.562 10.977 1 96.31 258 GLN B C 1
ATOM 7076 O O . GLN B 1 258 ? 18.047 -20.625 10.195 1 96.31 258 GLN B O 1
ATOM 7081 N N . ALA B 1 259 ? 16.812 -22.172 11.156 1 97.56 259 ALA B N 1
ATOM 7082 C CA . ALA B 1 259 ? 15.727 -21.922 10.219 1 97.56 259 ALA B CA 1
ATOM 7083 C C . ALA B 1 259 ? 15.078 -20.562 10.5 1 97.56 259 ALA B C 1
ATOM 7085 O O . ALA B 1 259 ? 14.711 -20.266 11.641 1 97.56 259 ALA B O 1
ATOM 7086 N N . ALA B 1 260 ? 14.984 -19.75 9.461 1 98.19 260 ALA B N 1
ATOM 7087 C CA . ALA B 1 260 ? 14.219 -18.516 9.602 1 98.19 260 ALA B CA 1
ATOM 7088 C C . ALA B 1 260 ? 12.734 -18.812 9.773 1 98.19 260 ALA B C 1
ATOM 7090 O O . ALA B 1 260 ? 12.195 -19.703 9.109 1 98.19 260 ALA B O 1
ATOM 7091 N N . GLN B 1 261 ? 12.07 -18.078 10.609 1 97 261 GLN B N 1
ATOM 7092 C CA . GLN B 1 261 ? 10.609 -18.109 10.648 1 97 261 GLN B CA 1
ATOM 7093 C C . GLN B 1 261 ? 10.023 -17.391 9.438 1 97 261 GLN B C 1
ATOM 7095 O O . GLN B 1 261 ? 10.586 -16.391 8.961 1 97 261 GLN B O 1
ATOM 7100 N N . GLY B 1 262 ? 8.922 -17.938 8.898 1 96.75 262 GLY B N 1
ATOM 7101 C CA . GLY B 1 262 ? 8.156 -17.266 7.855 1 96.75 262 GLY B CA 1
ATOM 7102 C C . GLY B 1 262 ? 6.98 -16.484 8.391 1 96.75 262 GLY B C 1
ATOM 7103 O O . GLY B 1 262 ? 6.398 -16.844 9.414 1 96.75 262 GLY B O 1
ATOM 7104 N N . TYR B 1 263 ? 6.668 -15.398 7.68 1 95.69 263 TYR B N 1
ATOM 7105 C CA . TYR B 1 263 ? 5.547 -14.555 8.07 1 95.69 263 TYR B CA 1
ATOM 7106 C C . TYR B 1 263 ? 4.699 -14.172 6.863 1 95.69 263 TYR B C 1
ATOM 7108 O O . TYR B 1 263 ? 5.207 -14.086 5.742 1 95.69 263 TYR B O 1
ATOM 7116 N N . GLY B 1 264 ? 3.342 -14.109 7.094 1 94.12 264 GLY B N 1
ATOM 7117 C CA . GLY B 1 264 ? 2.598 -13.344 6.109 1 94.12 264 GLY B CA 1
ATOM 7118 C C . GLY B 1 264 ? 3.037 -11.898 6.02 1 94.12 264 GLY B C 1
ATOM 7119 O O . GLY B 1 264 ? 3.445 -11.43 4.953 1 94.12 264 GLY B O 1
ATOM 7120 N N . ARG B 1 265 ? 2.941 -11.219 7.105 1 93.62 265 ARG B N 1
ATOM 7121 C CA . ARG B 1 265 ? 3.492 -9.891 7.375 1 93.62 265 ARG B CA 1
ATOM 7122 C C . ARG B 1 265 ? 4.367 -9.906 8.625 1 93.62 265 ARG B C 1
ATOM 7124 O O . ARG B 1 265 ? 4.074 -10.617 9.586 1 93.62 265 ARG B O 1
ATOM 7131 N N . ALA B 1 266 ? 5.359 -9.031 8.602 1 93.38 266 ALA B N 1
ATOM 7132 C CA . ALA B 1 266 ? 6.25 -8.977 9.75 1 93.38 266 ALA B CA 1
ATOM 7133 C C . ALA B 1 266 ? 5.48 -8.641 11.023 1 93.38 266 ALA B C 1
ATOM 7135 O O . ALA B 1 266 ? 5.824 -9.117 12.109 1 93.38 266 ALA B O 1
ATOM 7136 N N . SER B 1 267 ? 4.41 -7.895 10.922 1 88.94 267 SER B N 1
ATOM 7137 C CA . SER B 1 267 ? 3.627 -7.453 12.07 1 88.94 267 SER B CA 1
ATOM 7138 C C . SER B 1 267 ? 2.691 -8.555 12.555 1 88.94 267 SER B C 1
ATOM 7140 O O . SER B 1 267 ? 2.102 -8.438 13.633 1 88.94 267 SER B O 1
ATOM 7142 N N . GLY B 1 268 ? 2.553 -9.641 11.805 1 88.94 268 GLY B N 1
ATOM 7143 C CA . GLY B 1 268 ? 1.67 -10.742 12.164 1 88.94 268 GLY B CA 1
ATOM 7144 C C . GLY B 1 268 ? 2.383 -11.867 12.883 1 88.94 268 GLY B C 1
ATOM 7145 O O . GLY B 1 268 ? 3.531 -11.719 13.305 1 88.94 268 GLY B O 1
ATOM 7146 N N . LYS B 1 269 ? 1.716 -12.953 13.109 1 91.56 269 LYS B N 1
ATOM 7147 C CA . LYS B 1 269 ? 2.277 -14.148 13.734 1 91.56 269 LYS B CA 1
ATOM 7148 C C . LYS B 1 269 ? 3.084 -14.961 12.727 1 91.56 269 LYS B C 1
ATOM 7150 O O . LYS B 1 269 ? 2.791 -14.945 11.531 1 91.56 269 LYS B O 1
ATOM 7155 N N . PRO B 1 270 ? 4.125 -15.562 13.172 1 95.62 270 PRO B N 1
ATOM 7156 C CA . PRO B 1 270 ? 4.84 -16.469 12.266 1 95.62 270 PRO B CA 1
ATOM 7157 C C . PRO B 1 270 ? 3.965 -17.609 11.75 1 95.62 270 PRO B C 1
ATOM 7159 O O . PRO B 1 270 ? 3.029 -18.031 12.438 1 95.62 270 PRO B O 1
ATOM 7162 N N . ILE B 1 271 ? 4.332 -18.109 10.594 1 94.19 271 ILE B N 1
ATOM 7163 C CA . ILE B 1 271 ? 3.68 -19.281 10.023 1 94.19 271 ILE B CA 1
ATOM 7164 C C . ILE B 1 271 ? 4.508 -20.531 10.32 1 94.19 271 ILE B C 1
ATOM 7166 O O . ILE B 1 271 ? 5.738 -20.469 10.328 1 94.19 271 ILE B O 1
ATOM 7170 N N . PRO B 1 272 ? 3.842 -21.609 10.578 1 93.38 272 PRO B N 1
ATOM 7171 C CA . PRO B 1 272 ? 4.605 -22.844 10.797 1 93.38 272 PRO B CA 1
ATOM 7172 C C . PRO B 1 272 ? 5.465 -23.219 9.594 1 93.38 272 PRO B C 1
ATOM 7174 O O . PRO B 1 272 ? 5.227 -22.75 8.477 1 93.38 272 PRO B O 1
ATOM 7177 N N . PHE B 1 273 ? 6.457 -24.047 9.836 1 95.69 273 PHE B N 1
ATOM 7178 C CA . PHE B 1 273 ? 7.348 -24.484 8.773 1 95.69 273 PHE B CA 1
ATOM 7179 C C . PHE B 1 273 ? 6.551 -25.047 7.602 1 95.69 273 PHE B C 1
ATOM 7181 O O . PHE B 1 273 ? 5.652 -25.875 7.789 1 95.69 273 PHE B O 1
ATOM 7188 N N . GLU B 1 274 ? 6.906 -24.641 6.414 1 96.06 274 GLU B N 1
ATOM 7189 C CA . GLU B 1 274 ? 6.191 -25.031 5.203 1 96.06 274 GLU B CA 1
ATOM 7190 C C . GLU B 1 274 ? 6.711 -26.359 4.656 1 96.06 274 GLU B C 1
ATOM 7192 O O . GLU B 1 274 ? 7.902 -26.5 4.363 1 96.06 274 GLU B O 1
ATOM 7197 N N . LEU B 1 275 ? 5.812 -27.266 4.559 1 97.69 275 LEU B N 1
ATOM 7198 C CA . LEU B 1 275 ? 6.113 -28.531 3.891 1 97.69 275 LEU B CA 1
ATOM 7199 C C . LEU B 1 275 ? 5.629 -28.516 2.445 1 97.69 275 LEU B C 1
ATOM 7201 O O . LEU B 1 275 ? 4.512 -28.062 2.164 1 97.69 275 LEU B O 1
ATOM 7205 N N . VAL B 1 276 ? 6.496 -28.938 1.572 1 97.75 276 VAL B N 1
ATOM 7206 C CA . VAL B 1 276 ? 6.191 -28.906 0.145 1 97.75 276 VAL B CA 1
ATOM 7207 C C . VAL B 1 276 ? 5.828 -30.312 -0.333 1 97.75 276 VAL B C 1
ATOM 7209 O O . VAL B 1 276 ? 6.648 -31.234 -0.262 1 97.75 276 VAL B O 1
ATOM 7212 N N . GLY B 1 277 ? 4.613 -30.469 -0.865 1 96.62 277 GLY B N 1
ATOM 7213 C CA . GLY B 1 277 ? 4.164 -31.766 -1.351 1 96.62 277 GLY B CA 1
ATOM 7214 C C . GLY B 1 277 ? 4.883 -32.219 -2.607 1 96.62 277 GLY B C 1
ATOM 7215 O O . GLY B 1 277 ? 5.445 -33.312 -2.648 1 96.62 277 GLY B O 1
ATOM 7216 N N . PRO B 1 278 ? 4.941 -31.328 -3.572 1 97.12 278 PRO B N 1
ATOM 7217 C CA . PRO B 1 278 ? 5.633 -31.688 -4.812 1 97.12 278 PRO B CA 1
ATOM 7218 C C . PRO B 1 278 ? 7.152 -31.625 -4.684 1 97.12 278 PRO B C 1
ATOM 7220 O O . PRO B 1 278 ? 7.836 -31.188 -5.609 1 97.12 278 PRO B O 1
ATOM 7223 N N . ALA B 1 279 ? 7.652 -31.969 -3.572 1 97.44 279 ALA B N 1
ATOM 7224 C CA . ALA B 1 279 ? 9.102 -32.094 -3.488 1 97.44 279 ALA B CA 1
ATOM 7225 C C . ALA B 1 279 ? 9.625 -33.062 -4.57 1 97.44 279 ALA B C 1
ATOM 7227 O O . ALA B 1 279 ? 9 -34.062 -4.859 1 97.44 279 ALA B O 1
ATOM 7228 N N . PRO B 1 280 ? 10.773 -32.625 -5.188 1 97.75 280 PRO B N 1
ATOM 7229 C CA . PRO B 1 280 ? 11.727 -31.609 -4.754 1 97.75 280 PRO B CA 1
ATOM 7230 C C . PRO B 1 280 ? 11.516 -30.266 -5.461 1 97.75 280 PRO B C 1
ATOM 7232 O O . PRO B 1 280 ? 12.391 -29.406 -5.43 1 97.75 280 PRO B O 1
ATOM 7235 N N . ALA B 1 281 ? 10.414 -30.062 -6.094 1 97.69 281 ALA B N 1
ATOM 7236 C CA . ALA B 1 281 ? 10.172 -28.891 -6.945 1 97.69 281 ALA B CA 1
ATOM 7237 C C . ALA B 1 281 ? 10.211 -27.609 -6.133 1 97.69 281 ALA B C 1
ATOM 7239 O O . ALA B 1 281 ? 10.25 -26.516 -6.695 1 97.69 281 ALA B O 1
ATOM 7240 N N . GLY B 1 282 ? 10.305 -27.625 -4.828 1 98.19 282 GLY B N 1
ATOM 7241 C CA . GLY B 1 282 ? 10.266 -26.406 -4.039 1 98.19 282 GLY B CA 1
ATOM 7242 C C . GLY B 1 282 ? 10.656 -26.609 -2.59 1 98.19 282 GLY B C 1
ATOM 7243 O O . GLY B 1 282 ? 10.375 -25.781 -1.732 1 98.19 282 GLY B O 1
ATOM 7244 N N . SER B 1 283 ? 11.352 -27.703 -2.211 1 98.31 283 SER B N 1
ATOM 7245 C CA . SER B 1 283 ? 11.484 -28.094 -0.814 1 98.31 283 SER B CA 1
ATOM 7246 C C . SER B 1 283 ? 12.859 -27.734 -0.262 1 98.31 283 SER B C 1
ATOM 7248 O O . SER B 1 283 ? 13.195 -28.094 0.868 1 98.31 283 SER B O 1
ATOM 7250 N N . LEU B 1 284 ? 13.672 -26.984 -0.999 1 98.75 284 LEU B N 1
ATOM 7251 C CA . LEU B 1 284 ? 15.031 -26.641 -0.592 1 98.75 284 LEU B CA 1
ATOM 7252 C C . LEU B 1 284 ? 15.023 -25.656 0.573 1 98.75 284 LEU B C 1
ATOM 7254 O O . LEU B 1 284 ? 14.227 -24.719 0.584 1 98.75 284 LEU B O 1
ATOM 7258 N N . SER B 1 285 ? 15.797 -25.906 1.593 1 98.75 285 SER B N 1
ATOM 7259 C CA . SER B 1 285 ? 16.25 -24.938 2.596 1 98.75 285 SER B CA 1
ATOM 7260 C C . SER B 1 285 ? 17.734 -24.656 2.455 1 98.75 285 SER B C 1
ATOM 7262 O O . SER B 1 285 ? 18.547 -25.578 2.336 1 98.75 285 SER B O 1
ATOM 7264 N N . ILE B 1 286 ? 18.125 -23.422 2.441 1 98.88 286 ILE B N 1
ATOM 7265 C CA . ILE B 1 286 ? 19.516 -23.125 2.102 1 98.88 286 ILE B CA 1
ATOM 7266 C C . ILE B 1 286 ? 19.906 -21.75 2.645 1 98.88 286 ILE B C 1
ATOM 7268 O O . ILE B 1 286 ? 19.047 -20.859 2.777 1 98.88 286 ILE B O 1
ATOM 7272 N N . THR B 1 287 ? 21.172 -21.5 2.982 1 98.88 287 THR B N 1
ATOM 7273 C CA . THR B 1 287 ? 21.688 -20.203 3.369 1 98.88 287 THR B CA 1
ATOM 7274 C C . THR B 1 287 ? 22.094 -19.391 2.139 1 98.88 287 THR B C 1
ATOM 7276 O O . THR B 1 287 ? 22.266 -19.953 1.055 1 98.88 287 THR B O 1
ATOM 7279 N N . GLY B 1 288 ? 22.25 -18.109 2.367 1 98.88 288 GLY B N 1
ATOM 7280 C CA . GLY B 1 288 ? 22.734 -17.25 1.307 1 98.88 288 GLY B CA 1
ATOM 7281 C C . GLY B 1 288 ? 24.125 -17.625 0.819 1 98.88 288 GLY B C 1
ATOM 7282 O O . GLY B 1 288 ? 24.375 -17.656 -0.387 1 98.88 288 GLY B O 1
ATOM 7283 N N . ASN B 1 289 ? 25 -17.969 1.708 1 98.81 289 ASN B N 1
ATOM 7284 C CA . ASN B 1 289 ? 26.375 -18.312 1.354 1 98.81 289 ASN B CA 1
ATOM 7285 C C . ASN B 1 289 ? 26.438 -19.594 0.543 1 98.81 289 ASN B C 1
ATOM 7287 O O . ASN B 1 289 ? 27.25 -19.719 -0.377 1 98.81 289 ASN B O 1
ATOM 7291 N N . ASP B 1 290 ? 25.641 -20.594 0.913 1 98.88 290 ASP B N 1
ATOM 7292 C CA . ASP B 1 290 ? 25.641 -21.828 0.124 1 98.88 290 ASP B CA 1
ATOM 7293 C C . ASP B 1 290 ? 25.047 -21.578 -1.264 1 98.88 290 ASP B C 1
ATOM 7295 O O . ASP B 1 290 ? 25.5 -22.156 -2.248 1 98.88 290 ASP B O 1
ATOM 7299 N N . MET B 1 291 ? 24 -20.734 -1.347 1 98.94 291 MET B N 1
ATOM 7300 C CA . MET B 1 291 ? 23.484 -20.375 -2.662 1 98.94 291 MET B CA 1
ATOM 7301 C C . MET B 1 291 ? 24.547 -19.688 -3.504 1 98.94 291 MET B C 1
ATOM 7303 O O . MET B 1 291 ? 24.594 -19.875 -4.723 1 98.94 291 MET B O 1
ATOM 7307 N N . ALA B 1 292 ? 25.391 -18.875 -2.844 1 98.88 292 ALA B N 1
ATOM 7308 C CA . ALA B 1 292 ? 26.5 -18.234 -3.543 1 98.88 292 ALA B CA 1
ATOM 7309 C C . ALA B 1 292 ? 27.391 -19.266 -4.215 1 98.88 292 ALA B C 1
ATOM 7311 O O . ALA B 1 292 ? 27.844 -19.062 -5.348 1 98.88 292 ALA B O 1
ATOM 7312 N N . ARG B 1 293 ? 27.688 -20.328 -3.545 1 98.88 293 ARG B N 1
ATOM 7313 C CA . ARG B 1 293 ? 28.547 -21.375 -4.082 1 98.88 293 ARG B CA 1
ATOM 7314 C C . ARG B 1 293 ? 27.938 -22.031 -5.312 1 98.88 293 ARG B C 1
ATOM 7316 O O . ARG B 1 293 ? 28.625 -22.312 -6.285 1 98.88 293 ARG B O 1
ATOM 7323 N N . PHE B 1 294 ? 26.672 -22.266 -5.262 1 98.88 294 PHE B N 1
ATOM 7324 C CA . PHE B 1 294 ? 25.953 -22.797 -6.41 1 98.88 294 PHE B CA 1
ATOM 7325 C C . PHE B 1 294 ? 26.016 -21.828 -7.59 1 98.88 294 PHE B C 1
ATOM 7327 O O . PHE B 1 294 ? 26.297 -22.25 -8.719 1 98.88 294 PHE B O 1
ATOM 7334 N N . MET B 1 295 ? 25.75 -20.484 -7.316 1 98.94 295 MET B N 1
ATOM 7335 C CA . MET B 1 295 ? 25.844 -19.469 -8.359 1 98.94 295 MET B CA 1
ATOM 7336 C C . MET B 1 295 ? 27.234 -19.438 -8.984 1 98.94 295 MET B C 1
ATOM 7338 O O . MET B 1 295 ? 27.375 -19.391 -10.203 1 98.94 295 MET B O 1
ATOM 7342 N N . LEU B 1 296 ? 28.234 -19.531 -8.125 1 98.88 296 LEU B N 1
ATOM 7343 C CA . LEU B 1 296 ? 29.625 -19.469 -8.57 1 98.88 296 LEU B CA 1
ATOM 7344 C C . LEU B 1 296 ? 29.969 -20.672 -9.438 1 98.88 296 LEU B C 1
ATOM 7346 O O . LEU B 1 296 ? 30.688 -20.547 -10.43 1 98.88 296 LEU B O 1
ATOM 7350 N N . ALA B 1 297 ? 29.469 -21.844 -9.102 1 98.94 297 ALA B N 1
ATOM 7351 C CA . ALA B 1 297 ? 29.703 -23.047 -9.914 1 98.94 297 ALA B CA 1
ATOM 7352 C C . ALA B 1 297 ? 29.125 -22.875 -11.312 1 98.94 297 ALA B C 1
ATOM 7354 O O . ALA B 1 297 ? 29.781 -23.172 -12.305 1 98.94 297 ALA B O 1
ATOM 7355 N N . HIS B 1 298 ? 27.906 -22.422 -11.398 1 98.88 298 HIS B N 1
ATOM 7356 C CA . HIS B 1 298 ? 27.266 -22.234 -12.695 1 98.88 298 HIS B CA 1
ATOM 7357 C C . HIS B 1 298 ? 27.969 -21.156 -13.516 1 98.88 298 HIS B C 1
ATOM 7359 O O . HIS B 1 298 ? 28.062 -21.281 -14.742 1 98.88 298 HIS B O 1
ATOM 7365 N N . LEU B 1 299 ? 28.453 -20.109 -12.875 1 98.75 299 LEU B N 1
ATOM 7366 C CA . LEU B 1 299 ? 29.109 -19.016 -13.57 1 98.75 299 LEU B CA 1
ATOM 7367 C C . LEU B 1 299 ? 30.5 -19.438 -14.055 1 98.75 299 LEU B C 1
ATOM 7369 O O . LEU B 1 299 ? 31.078 -18.797 -14.938 1 98.75 299 LEU B O 1
ATOM 7373 N N . ASN B 1 300 ? 31.031 -20.531 -13.438 1 98.44 300 ASN B N 1
ATOM 7374 C CA . ASN B 1 300 ? 32.375 -20.984 -13.758 1 98.44 300 ASN B CA 1
ATOM 7375 C C . ASN B 1 300 ? 32.344 -22.344 -14.461 1 98.44 300 ASN B C 1
ATOM 7377 O O . ASN B 1 300 ? 33.156 -23.219 -14.164 1 98.44 300 ASN B O 1
ATOM 7381 N N . GLY B 1 301 ? 31.344 -22.594 -15.258 1 98.06 301 GLY B N 1
ATOM 7382 C CA . GLY B 1 301 ? 31.281 -23.781 -16.094 1 98.06 301 GLY B CA 1
ATOM 7383 C C . GLY B 1 301 ? 31.047 -25.062 -15.305 1 98.06 301 GLY B C 1
ATOM 7384 O O . GLY B 1 301 ? 31.547 -26.125 -15.672 1 98.06 301 GLY B O 1
ATOM 7385 N N . GLY B 1 302 ? 30.516 -24.969 -14.125 1 98.62 302 GLY B N 1
ATOM 7386 C CA . GLY B 1 302 ? 30.094 -26.125 -13.359 1 98.62 302 GLY B CA 1
ATOM 7387 C C . GLY B 1 302 ? 31.047 -26.484 -12.234 1 98.62 302 GLY B C 1
ATOM 7388 O O . GLY B 1 302 ? 30.984 -27.578 -11.68 1 98.62 302 GLY B O 1
ATOM 7389 N N . GLU B 1 303 ? 31.969 -25.531 -11.945 1 98.38 303 GLU B N 1
ATOM 7390 C CA . GLU B 1 303 ? 32.969 -25.828 -10.922 1 98.38 303 GLU B CA 1
ATOM 7391 C C . GLU B 1 303 ? 33.188 -24.641 -9.992 1 98.38 303 GLU B C 1
ATOM 7393 O O . GLU B 1 303 ? 33.156 -23.5 -10.43 1 98.38 303 GLU B O 1
ATOM 7398 N N . TYR B 1 304 ? 33.344 -25 -8.758 1 97.81 304 TYR B N 1
ATOM 7399 C CA . TYR B 1 304 ? 33.719 -23.984 -7.785 1 97.81 304 TYR B CA 1
ATOM 7400 C C . TYR B 1 304 ? 34.562 -24.594 -6.676 1 97.81 304 TYR B C 1
ATOM 7402 O O . TYR B 1 304 ? 34.25 -25.641 -6.133 1 97.81 304 TYR B O 1
ATOM 7410 N N . ASP B 1 305 ? 35.75 -23.906 -6.375 1 96.5 305 ASP B N 1
ATOM 7411 C CA . ASP B 1 305 ? 36.594 -24.25 -5.242 1 96.5 305 ASP B CA 1
ATOM 7412 C C . ASP B 1 305 ? 37 -25.719 -5.289 1 96.5 305 ASP B C 1
ATOM 7414 O O . ASP B 1 305 ? 36.906 -26.438 -4.293 1 96.5 305 ASP B O 1
ATOM 7418 N N . GLY B 1 306 ? 37.25 -26.25 -6.402 1 96.69 306 GLY B N 1
ATOM 7419 C CA . GLY B 1 306 ? 37.812 -27.594 -6.586 1 96.69 306 GLY B CA 1
ATOM 7420 C C . GLY B 1 306 ? 36.719 -28.641 -6.773 1 96.69 306 GLY B C 1
ATOM 7421 O O . GLY B 1 306 ? 37.031 -29.797 -7.082 1 96.69 306 GLY B O 1
ATOM 7422 N N . GLY B 1 307 ? 35.469 -28.297 -6.566 1 98.25 307 GLY B N 1
ATOM 7423 C CA . GLY B 1 307 ? 34.344 -29.219 -6.781 1 98.25 307 GLY B CA 1
ATOM 7424 C C . GLY B 1 307 ? 33.594 -28.953 -8.078 1 98.25 307 GLY B C 1
ATOM 7425 O O . GLY B 1 307 ? 33.219 -27.828 -8.359 1 98.25 307 GLY B O 1
ATOM 7426 N N . ARG B 1 308 ? 33.469 -30 -8.922 1 98.38 308 ARG B N 1
ATOM 7427 C CA . ARG B 1 308 ? 32.75 -29.891 -10.195 1 98.38 308 ARG B CA 1
ATOM 7428 C C . ARG B 1 308 ? 31.422 -30.625 -10.141 1 98.38 308 ARG B C 1
ATOM 7430 O O . ARG B 1 308 ? 31.375 -31.781 -9.711 1 98.38 308 ARG B O 1
ATOM 7437 N N . ILE B 1 309 ? 30.422 -29.969 -10.617 1 98.81 309 ILE B N 1
ATOM 7438 C CA . ILE B 1 309 ? 29.094 -30.594 -10.609 1 98.81 309 ILE B CA 1
ATOM 7439 C C . ILE B 1 309 ? 28.625 -30.812 -12.047 1 98.81 309 ILE B C 1
ATOM 7441 O O . ILE B 1 309 ? 27.781 -31.672 -12.297 1 98.81 309 ILE B O 1
ATOM 7445 N N . LEU B 1 310 ? 29.109 -30.078 -12.961 1 98.88 310 LEU B N 1
ATOM 7446 C CA . LEU B 1 310 ? 28.844 -30.219 -14.391 1 98.88 310 LEU B CA 1
ATOM 7447 C C . LEU B 1 310 ? 30.094 -29.906 -15.203 1 98.88 310 LEU B C 1
ATOM 7449 O O . LEU B 1 310 ? 30.922 -29.094 -14.797 1 98.88 310 LEU B O 1
ATOM 7453 N N . SER B 1 311 ? 30.266 -30.562 -16.359 1 98.62 311 SER B N 1
ATOM 7454 C CA . SER B 1 311 ? 31.297 -30.141 -17.312 1 98.62 311 SER B CA 1
ATOM 7455 C C . SER B 1 311 ? 30.953 -28.766 -17.906 1 98.62 311 SER B C 1
ATOM 7457 O O . SER B 1 311 ? 29.781 -28.359 -17.906 1 98.62 311 SER B O 1
ATOM 7459 N N . PRO B 1 312 ? 31.953 -28.078 -18.375 1 98.25 312 PRO B N 1
ATOM 7460 C CA . PRO B 1 312 ? 31.672 -26.797 -19.031 1 98.25 312 PRO B CA 1
ATOM 7461 C C . PRO B 1 312 ? 30.688 -26.922 -20.203 1 98.25 312 PRO B C 1
ATOM 7463 O O . PRO B 1 312 ? 29.828 -26.062 -20.375 1 98.25 312 PRO B O 1
ATOM 7466 N N . ALA B 1 313 ? 30.797 -27.953 -20.953 1 98.25 313 ALA B N 1
ATOM 7467 C CA . ALA B 1 313 ? 29.922 -28.172 -22.094 1 98.25 313 ALA B CA 1
ATOM 7468 C C . ALA B 1 313 ? 28.484 -28.391 -21.656 1 98.25 313 ALA B C 1
ATOM 7470 O O . ALA B 1 313 ? 27.547 -27.844 -22.25 1 98.25 313 ALA B O 1
ATOM 7471 N N . THR B 1 314 ? 28.297 -29.219 -20.688 1 98.56 314 THR B N 1
ATOM 7472 C CA . THR B 1 314 ? 26.953 -29.5 -20.172 1 98.56 314 THR B CA 1
ATOM 7473 C C . THR B 1 314 ? 26.359 -28.25 -19.531 1 98.56 314 THR B C 1
ATOM 7475 O O . THR B 1 314 ? 25.156 -27.984 -19.641 1 98.56 314 THR B O 1
ATOM 7478 N N . THR B 1 315 ? 27.25 -27.5 -18.812 1 98.69 315 THR B N 1
ATOM 7479 C CA . THR B 1 315 ? 26.797 -26.234 -18.234 1 98.69 315 THR B CA 1
ATOM 7480 C C . THR B 1 315 ? 26.297 -25.281 -19.312 1 98.69 315 THR B C 1
ATOM 7482 O O . THR B 1 315 ? 25.234 -24.672 -19.188 1 98.69 315 THR B O 1
ATOM 7485 N N . ALA B 1 316 ? 27.031 -25.156 -20.359 1 98.44 316 ALA B N 1
ATOM 7486 C CA . ALA B 1 316 ? 26.656 -24.297 -21.469 1 98.44 316 ALA B CA 1
ATOM 7487 C C . ALA B 1 316 ? 25.344 -24.766 -22.094 1 98.44 316 ALA B C 1
ATOM 7489 O O . ALA B 1 316 ? 24.5 -23.938 -22.469 1 98.44 316 ALA B O 1
ATOM 7490 N N . GLN B 1 317 ? 25.219 -26.047 -22.219 1 98.31 317 GLN B N 1
ATOM 7491 C CA . GLN B 1 317 ? 23.969 -26.594 -22.766 1 98.31 317 GLN B CA 1
ATOM 7492 C C . GLN B 1 317 ? 22.781 -26.25 -21.875 1 98.31 317 GLN B C 1
ATOM 7494 O O . GLN B 1 317 ? 21.719 -25.875 -22.375 1 98.31 317 GLN B O 1
ATOM 7499 N N . MET B 1 318 ? 22.938 -26.375 -20.609 1 98.75 318 MET B N 1
ATOM 7500 C CA . MET B 1 318 ? 21.891 -26.078 -19.641 1 98.75 318 MET B CA 1
ATOM 7501 C C . MET B 1 318 ? 21.484 -24.609 -19.719 1 98.75 318 MET B C 1
ATOM 7503 O O . MET B 1 318 ? 20.297 -24.281 -19.578 1 98.75 318 MET B O 1
ATOM 7507 N N . HIS B 1 319 ? 22.5 -23.766 -20.016 1 98.62 319 HIS B N 1
ATOM 7508 C CA . HIS B 1 319 ? 22.281 -22.328 -19.984 1 98.62 319 HIS B CA 1
ATOM 7509 C C . HIS B 1 319 ? 21.781 -21.812 -21.328 1 98.62 319 HIS B C 1
ATOM 7511 O O . HIS B 1 319 ? 21.328 -20.672 -21.438 1 98.62 319 HIS B O 1
ATOM 7517 N N . ALA B 1 320 ? 21.75 -22.609 -22.312 1 97.88 320 ALA B N 1
ATOM 7518 C CA . ALA B 1 320 ? 21.406 -22.156 -23.656 1 97.88 320 ALA B CA 1
ATOM 7519 C C . ALA B 1 320 ? 19.906 -21.938 -23.812 1 97.88 320 ALA B C 1
ATOM 7521 O O . ALA B 1 320 ? 19.109 -22.734 -23.328 1 97.88 320 ALA B O 1
ATOM 7522 N N . ALA B 1 321 ? 19.594 -20.859 -24.469 1 96.5 321 ALA B N 1
ATOM 7523 C CA . ALA B 1 321 ? 18.188 -20.578 -24.781 1 96.5 321 ALA B CA 1
ATOM 7524 C C . ALA B 1 321 ? 17.594 -21.656 -25.672 1 96.5 321 ALA B C 1
ATOM 7526 O O . ALA B 1 321 ? 18.25 -22.125 -26.609 1 96.5 321 ALA B O 1
ATOM 7527 N N . GLN B 1 322 ? 16.469 -22.078 -25.312 1 96.81 322 GLN B N 1
ATOM 7528 C CA . GLN B 1 322 ? 15.773 -23.094 -26.094 1 96.81 322 GLN B CA 1
ATOM 7529 C C . GLN B 1 322 ? 14.82 -22.469 -27.109 1 96.81 322 GLN B C 1
ATOM 7531 O O . GLN B 1 322 ? 14.32 -21.359 -26.891 1 96.81 322 GLN B O 1
ATOM 7536 N N . PRO B 1 323 ? 14.562 -23.094 -28.156 1 92.62 323 PRO B N 1
ATOM 7537 C CA . PRO B 1 323 ? 13.641 -22.547 -29.141 1 92.62 323 PRO B CA 1
ATOM 7538 C C . PRO B 1 323 ? 12.195 -22.516 -28.656 1 92.62 323 PRO B C 1
ATOM 7540 O O . PRO B 1 323 ? 11.836 -23.234 -27.719 1 92.62 323 PRO B O 1
ATOM 7543 N N . GLY B 1 324 ? 11.5 -21.609 -29.375 1 87.81 324 GLY B N 1
ATOM 7544 C CA . GLY B 1 324 ? 10.078 -21.469 -29.078 1 87.81 324 GLY B CA 1
ATOM 7545 C C . GLY B 1 324 ? 9.758 -20.188 -28.344 1 87.81 324 GLY B C 1
ATOM 7546 O O . GLY B 1 324 ? 10.648 -19.375 -28.078 1 87.81 324 GLY B O 1
ATOM 7547 N N . GLY B 1 325 ? 8.508 -19.938 -28.172 1 90.94 325 GLY B N 1
ATOM 7548 C CA . GLY B 1 325 ? 8.039 -18.734 -27.5 1 90.94 325 GLY B CA 1
ATOM 7549 C C . GLY B 1 325 ? 7.629 -17.641 -28.469 1 90.94 325 GLY B C 1
ATOM 7550 O O . GLY B 1 325 ? 7.664 -17.828 -29.688 1 90.94 325 GLY B O 1
ATOM 7551 N N . ILE B 1 326 ? 7.227 -16.578 -27.859 1 95.25 326 ILE B N 1
ATOM 7552 C CA . ILE B 1 326 ? 6.832 -15.406 -28.625 1 95.25 326 ILE B CA 1
ATOM 7553 C C . ILE B 1 326 ? 8.078 -14.617 -29.031 1 95.25 326 ILE B C 1
ATOM 7555 O O . ILE B 1 326 ? 8.961 -14.375 -28.203 1 95.25 326 ILE B O 1
ATOM 7559 N N . ALA B 1 327 ? 8.102 -14.188 -30.25 1 92.31 327 ALA B N 1
ATOM 7560 C CA . ALA B 1 327 ? 9.266 -13.5 -30.797 1 92.31 327 ALA B CA 1
ATOM 7561 C C . ALA B 1 327 ? 9.625 -12.273 -29.969 1 92.31 327 ALA B C 1
ATOM 7563 O O . ALA B 1 327 ? 8.75 -11.523 -29.547 1 92.31 327 ALA B O 1
ATOM 7564 N N . ASN B 1 328 ? 10.914 -12.094 -29.688 1 91.31 328 ASN B N 1
ATOM 7565 C CA . ASN B 1 328 ? 11.508 -10.922 -29.047 1 91.31 328 ASN B CA 1
ATOM 7566 C C . ASN B 1 328 ? 11.258 -10.906 -27.547 1 91.31 328 ASN B C 1
ATOM 7568 O O . ASN B 1 328 ? 11.602 -9.93 -26.875 1 91.31 328 ASN B O 1
ATOM 7572 N N . LEU B 1 329 ? 10.578 -11.898 -27.031 1 96.69 329 LEU B N 1
ATOM 7573 C CA . LEU B 1 329 ? 10.398 -11.984 -25.578 1 96.69 329 LEU B CA 1
ATOM 7574 C C . LEU B 1 329 ? 11.352 -13.008 -24.984 1 96.69 329 LEU B C 1
ATOM 7576 O O . LEU B 1 329 ? 12.023 -13.742 -25.703 1 96.69 329 LEU B O 1
ATOM 7580 N N . ASN B 1 330 ? 11.438 -12.992 -23.656 1 97.12 330 ASN B N 1
ATOM 7581 C CA . ASN B 1 330 ? 12.32 -13.898 -22.922 1 97.12 330 ASN B CA 1
ATOM 7582 C C . ASN B 1 330 ? 11.945 -15.359 -23.172 1 97.12 330 ASN B C 1
ATOM 7584 O O . ASN B 1 330 ? 10.773 -15.688 -23.328 1 97.12 330 ASN B O 1
ATOM 7588 N N . ARG B 1 331 ? 12.945 -16.219 -23.156 1 96.31 331 ARG B N 1
ATOM 7589 C CA . ARG B 1 331 ? 12.773 -17.641 -23.422 1 96.31 331 ARG B CA 1
ATOM 7590 C C . ARG B 1 331 ? 13.234 -18.484 -22.234 1 96.31 331 ARG B C 1
ATOM 7592 O O . ARG B 1 331 ? 13.711 -17.938 -21.234 1 96.31 331 ARG B O 1
ATOM 7599 N N . MET B 1 332 ? 12.969 -19.719 -22.359 1 97.75 332 MET B N 1
ATOM 7600 C CA . MET B 1 332 ? 13.523 -20.688 -21.406 1 97.75 332 MET B CA 1
ATOM 7601 C C . MET B 1 332 ? 14.875 -21.188 -21.875 1 97.75 332 MET B C 1
ATOM 7603 O O . MET B 1 332 ? 15.094 -21.375 -23.078 1 97.75 332 MET B O 1
ATOM 7607 N N . ALA B 1 333 ? 15.734 -21.375 -20.922 1 98.31 333 ALA B N 1
ATOM 7608 C CA . ALA B 1 333 ? 16.812 -22.359 -21.094 1 98.31 333 ALA B CA 1
ATOM 7609 C C . ALA B 1 333 ? 16.391 -23.734 -20.594 1 98.31 333 ALA B C 1
ATOM 7611 O O . ALA B 1 333 ? 15.195 -24.062 -20.578 1 98.31 333 ALA B O 1
ATOM 7612 N N . LEU B 1 334 ? 17.391 -24.594 -20.344 1 98.5 334 LEU B N 1
ATOM 7613 C CA . LEU B 1 334 ? 17.031 -25.859 -19.734 1 98.5 334 LEU B CA 1
ATOM 7614 C C . LEU B 1 334 ? 16.906 -25.719 -18.219 1 98.5 334 LEU B C 1
ATOM 7616 O O . LEU B 1 334 ? 17.812 -26.094 -17.469 1 98.5 334 LEU B O 1
ATOM 7620 N N . GLY B 1 335 ? 15.789 -25.203 -17.828 1 98.31 335 GLY B N 1
ATOM 7621 C CA . GLY B 1 335 ? 15.508 -25.031 -16.406 1 98.31 335 GLY B CA 1
ATOM 7622 C C . GLY B 1 335 ? 15.625 -23.594 -15.945 1 98.31 335 GLY B C 1
ATOM 7623 O O . GLY B 1 335 ? 14.891 -23.156 -15.062 1 98.31 335 GLY B O 1
ATOM 7624 N N . PHE B 1 336 ? 16.5 -22.812 -16.516 1 98.62 336 PHE B N 1
ATOM 7625 C CA . PHE B 1 336 ? 16.656 -21.406 -16.172 1 98.62 336 PHE B CA 1
ATOM 7626 C C . PHE B 1 336 ? 15.695 -20.531 -16.984 1 98.62 336 PHE B C 1
ATOM 7628 O O . PHE B 1 336 ? 15.477 -20.781 -18.172 1 98.62 336 PHE B O 1
ATOM 7635 N N . PHE B 1 337 ? 15.18 -19.484 -16.297 1 97.94 337 PHE B N 1
ATOM 7636 C CA . PHE B 1 337 ? 14.477 -18.422 -17 1 97.94 337 PHE B CA 1
ATOM 7637 C C . PHE B 1 337 ? 15.469 -17.438 -17.625 1 97.94 337 PHE B C 1
ATOM 7639 O O . PHE B 1 337 ? 16.438 -17.031 -16.969 1 97.94 337 PHE B O 1
ATOM 7646 N N . GLU B 1 338 ? 15.203 -17.094 -18.828 1 96.25 338 GLU B N 1
ATOM 7647 C CA . GLU B 1 338 ? 15.961 -16.016 -19.453 1 96.25 338 GLU B CA 1
ATOM 7648 C C . GLU B 1 338 ? 15.328 -14.648 -19.156 1 96.25 338 GLU B C 1
ATOM 7650 O O . GLU B 1 338 ? 14.102 -14.523 -19.109 1 96.25 338 GLU B O 1
ATOM 7655 N N . SER B 1 339 ? 16.172 -13.711 -18.906 1 95.69 339 SER B N 1
ATOM 7656 C CA . SER B 1 339 ? 15.805 -12.297 -18.859 1 95.69 339 SER B CA 1
ATOM 7657 C C . SER B 1 339 ? 16.766 -11.445 -19.672 1 95.69 339 SER B C 1
ATOM 7659 O O . SER B 1 339 ? 17.922 -11.828 -19.875 1 95.69 339 SER B O 1
ATOM 7661 N N . ASN B 1 340 ? 16.219 -10.453 -20.281 1 92.94 340 ASN B N 1
ATOM 7662 C CA . ASN B 1 340 ? 17.031 -9.461 -20.969 1 92.94 340 ASN B CA 1
ATOM 7663 C C . ASN B 1 340 ? 16.828 -8.07 -20.359 1 92.94 340 ASN B C 1
ATOM 7665 O O . ASN B 1 340 ? 15.727 -7.539 -20.375 1 92.94 340 ASN B O 1
ATOM 7669 N N . ILE B 1 341 ? 17.859 -7.535 -19.812 1 93.94 341 ILE B N 1
ATOM 7670 C CA . ILE B 1 341 ? 17.797 -6.211 -19.203 1 93.94 341 ILE B CA 1
ATOM 7671 C C . ILE B 1 341 ? 19.016 -5.387 -19.625 1 93.94 341 ILE B C 1
ATOM 7673 O O . ILE B 1 341 ? 20.141 -5.863 -19.547 1 93.94 341 ILE B O 1
ATOM 7677 N N . ASN B 1 342 ? 18.781 -4.172 -20.125 1 93.25 342 ASN B N 1
ATOM 7678 C CA . ASN B 1 342 ? 19.844 -3.275 -20.562 1 93.25 342 ASN B CA 1
ATOM 7679 C C . ASN B 1 342 ? 20.734 -3.932 -21.609 1 93.25 342 ASN B C 1
ATOM 7681 O O . ASN B 1 342 ? 21.969 -3.773 -21.578 1 93.25 342 ASN B O 1
ATOM 7685 N N . ASN B 1 343 ? 20.109 -4.766 -22.422 1 90.88 343 ASN B N 1
ATOM 7686 C CA . ASN B 1 343 ? 20.781 -5.48 -23.5 1 90.88 343 ASN B CA 1
ATOM 7687 C C . ASN B 1 343 ? 21.766 -6.516 -22.953 1 90.88 343 ASN B C 1
ATOM 7689 O O . ASN B 1 343 ? 22.781 -6.793 -23.578 1 90.88 343 ASN B O 1
ATOM 7693 N N . ARG B 1 344 ? 21.5 -6.949 -21.734 1 94.75 344 ARG B N 1
ATOM 7694 C CA . ARG B 1 344 ? 22.266 -8.039 -21.141 1 94.75 344 ARG B CA 1
ATOM 7695 C C . ARG B 1 344 ? 21.406 -9.273 -20.938 1 94.75 344 ARG B C 1
ATOM 7697 O O . ARG B 1 344 ? 20.281 -9.188 -20.438 1 94.75 344 ARG B O 1
ATOM 7704 N N . ARG B 1 345 ? 21.953 -10.375 -21.375 1 96.06 345 ARG B N 1
ATOM 7705 C CA . ARG B 1 345 ? 21.266 -11.641 -21.125 1 96.06 345 ARG B CA 1
ATOM 7706 C C . ARG B 1 345 ? 21.5 -12.109 -19.688 1 96.06 345 ARG B C 1
ATOM 7708 O O . ARG B 1 345 ? 22.625 -12.188 -19.219 1 96.06 345 ARG B O 1
ATOM 7715 N N . VAL B 1 346 ? 20.453 -12.344 -19.047 1 98.19 346 VAL B N 1
ATOM 7716 C CA . VAL B 1 346 ? 20.453 -12.844 -17.672 1 98.19 346 VAL B CA 1
ATOM 7717 C C . VAL B 1 346 ? 19.688 -14.164 -17.609 1 98.19 346 VAL B C 1
ATOM 7719 O O . VAL B 1 346 ? 18.703 -14.352 -18.328 1 98.19 346 VAL B O 1
ATOM 7722 N N . ILE B 1 347 ? 20.172 -15.133 -16.875 1 98.62 347 ILE B N 1
ATOM 7723 C CA . ILE B 1 347 ? 19.422 -16.344 -16.609 1 98.62 347 ILE B CA 1
ATOM 7724 C C . ILE B 1 347 ? 19.172 -16.484 -15.109 1 98.62 347 ILE B C 1
ATOM 7726 O O . ILE B 1 347 ? 19.984 -16.031 -14.297 1 98.62 347 ILE B O 1
ATOM 7730 N N . GLY B 1 348 ? 18.141 -17.016 -14.727 1 98.44 348 GLY B N 1
ATOM 7731 C CA . GLY B 1 348 ? 17.812 -17.125 -13.312 1 98.44 348 GLY B CA 1
ATOM 7732 C C . GLY B 1 348 ? 16.547 -17.922 -13.055 1 98.44 348 GLY B C 1
ATOM 7733 O O . GLY B 1 348 ? 16.188 -18.812 -13.828 1 98.44 348 GLY B O 1
ATOM 7734 N N . HIS B 1 349 ? 16.031 -17.781 -11.922 1 98.62 349 HIS B N 1
ATOM 7735 C CA . HIS B 1 349 ? 14.773 -18.391 -11.469 1 98.62 349 HIS B CA 1
ATOM 7736 C C . HIS B 1 349 ? 14.195 -17.625 -10.281 1 98.62 349 HIS B C 1
ATOM 7738 O O . HIS B 1 349 ? 14.938 -17 -9.516 1 98.62 349 HIS B O 1
ATOM 7744 N N . LEU B 1 350 ? 12.945 -17.578 -10.234 1 98.06 350 LEU B N 1
ATOM 7745 C CA . LEU B 1 350 ? 12.25 -17 -9.086 1 98.06 350 LEU B CA 1
ATOM 7746 C C . LEU B 1 350 ? 11.68 -18.109 -8.195 1 98.06 350 LEU B C 1
ATOM 7748 O O . LEU B 1 350 ? 11.68 -19.281 -8.57 1 98.06 350 LEU B O 1
ATOM 7752 N N . GLY B 1 351 ? 11.398 -17.734 -7 1 98.12 351 GLY B N 1
ATOM 7753 C CA . GLY B 1 351 ? 10.844 -18.703 -6.07 1 98.12 351 GLY B CA 1
ATOM 7754 C C . GLY B 1 351 ? 9.852 -18.109 -5.098 1 98.12 351 GLY B C 1
ATOM 7755 O O . GLY B 1 351 ? 10.094 -17.047 -4.523 1 98.12 351 GLY B O 1
ATOM 7756 N N . ASP B 1 352 ? 8.734 -18.812 -4.949 1 96.56 352 ASP B N 1
ATOM 7757 C CA . ASP B 1 352 ? 7.703 -18.391 -4.012 1 96.56 352 ASP B CA 1
ATOM 7758 C C . ASP B 1 352 ? 7.172 -19.578 -3.205 1 96.56 352 ASP B C 1
ATOM 7760 O O . ASP B 1 352 ? 7.039 -20.688 -3.73 1 96.56 352 ASP B O 1
ATOM 7764 N N . SER B 1 353 ? 6.957 -19.375 -2.027 1 94.88 353 SER B N 1
ATOM 7765 C CA . SER B 1 353 ? 6.121 -20.203 -1.163 1 94.88 353 SER B CA 1
ATOM 7766 C C . SER B 1 353 ? 5.066 -19.375 -0.447 1 94.88 353 SER B C 1
ATOM 7768 O O . SER B 1 353 ? 4.613 -18.359 -0.97 1 94.88 353 SER B O 1
ATOM 7770 N N . GLU B 1 354 ? 4.625 -19.906 0.644 1 93.31 354 GLU B N 1
ATOM 7771 C CA . GLU B 1 354 ? 3.662 -19.109 1.391 1 93.31 354 GLU B CA 1
ATOM 7772 C C . GLU B 1 354 ? 4.332 -17.891 2.031 1 93.31 354 GLU B C 1
ATOM 7774 O O . GLU B 1 354 ? 3.844 -16.766 1.903 1 93.31 354 GLU B O 1
ATOM 7779 N N . ALA B 1 355 ? 5.48 -18.109 2.611 1 95.19 355 ALA B N 1
ATOM 7780 C CA . ALA B 1 355 ? 6.098 -17.031 3.396 1 95.19 355 ALA B CA 1
ATOM 7781 C C . ALA B 1 355 ? 7.398 -16.578 2.756 1 95.19 355 ALA B C 1
ATOM 7783 O O . ALA B 1 355 ? 7.883 -15.469 3.041 1 95.19 355 ALA B O 1
ATOM 7784 N N . PHE B 1 356 ? 8.008 -17.328 1.941 1 97.75 356 PHE B N 1
ATOM 7785 C CA . PHE B 1 356 ? 9.328 -17 1.413 1 97.75 356 PHE B CA 1
ATOM 7786 C C . PHE B 1 356 ? 9.25 -16.656 -0.07 1 97.75 356 PHE B C 1
ATOM 7788 O O . PHE B 1 356 ? 8.492 -17.281 -0.818 1 97.75 356 PHE B O 1
ATOM 7795 N N . HIS B 1 357 ? 9.977 -15.68 -0.491 1 98.44 357 HIS B N 1
ATOM 7796 C CA . HIS B 1 357 ? 10.023 -15.172 -1.855 1 98.44 357 HIS B CA 1
ATOM 7797 C C . HIS B 1 357 ? 11.453 -14.828 -2.262 1 98.44 357 HIS B C 1
ATOM 7799 O O . HIS B 1 357 ? 12.141 -14.07 -1.567 1 98.44 357 HIS B O 1
ATOM 7805 N N . SER B 1 358 ? 11.914 -15.398 -3.355 1 98.69 358 SER B N 1
ATOM 7806 C CA . SER B 1 358 ? 13.336 -15.32 -3.684 1 98.69 358 SER B CA 1
ATOM 7807 C C . SER B 1 358 ? 13.547 -15.07 -5.172 1 98.69 358 SER B C 1
ATOM 7809 O O . SER B 1 358 ? 12.609 -15.203 -5.969 1 98.69 358 SER B O 1
ATOM 7811 N N . ALA B 1 359 ? 14.688 -14.617 -5.504 1 98.75 359 ALA B N 1
ATOM 7812 C CA . ALA B 1 359 ? 15.133 -14.406 -6.879 1 98.75 359 ALA B CA 1
ATOM 7813 C C . ALA B 1 359 ? 16.625 -14.688 -7.02 1 98.75 359 ALA B C 1
ATOM 7815 O O . ALA B 1 359 ? 17.422 -14.305 -6.16 1 98.75 359 ALA B O 1
ATOM 7816 N N . LEU B 1 360 ? 16.969 -15.438 -7.977 1 98.88 360 LEU B N 1
ATOM 7817 C CA . LEU B 1 360 ? 18.344 -15.719 -8.359 1 98.88 360 LEU B CA 1
ATOM 7818 C C . LEU B 1 360 ? 18.594 -15.305 -9.805 1 98.88 360 LEU B C 1
ATOM 7820 O O . LEU B 1 360 ? 17.844 -15.688 -10.711 1 98.88 360 LEU B O 1
ATOM 7824 N N . HIS B 1 361 ? 19.609 -14.445 -10.039 1 98.81 361 HIS B N 1
ATOM 7825 C CA . HIS B 1 361 ? 19.984 -13.961 -11.367 1 98.81 361 HIS B CA 1
ATOM 7826 C C . HIS B 1 361 ? 21.469 -14.133 -11.633 1 98.81 361 HIS B C 1
ATOM 7828 O O . HIS B 1 361 ? 22.297 -13.734 -10.805 1 98.81 361 HIS B O 1
ATOM 7834 N N . LEU B 1 362 ? 21.812 -14.703 -12.727 1 98.88 362 LEU B N 1
ATOM 7835 C CA . LEU B 1 362 ? 23.188 -14.797 -13.188 1 98.88 362 LEU B CA 1
ATOM 7836 C C . LEU B 1 362 ? 23.406 -13.945 -14.438 1 98.88 362 LEU B C 1
ATOM 7838 O O . LEU B 1 362 ? 22.641 -14.039 -15.398 1 98.88 362 LEU B O 1
ATOM 7842 N N . PHE B 1 363 ? 24.375 -13.062 -14.398 1 98.62 363 PHE B N 1
ATOM 7843 C CA . PHE B 1 363 ? 24.922 -12.344 -15.547 1 98.62 363 PHE B CA 1
ATOM 7844 C C . PHE B 1 363 ? 26.156 -13.039 -16.094 1 98.62 363 PHE B C 1
ATOM 7846 O O . PHE B 1 363 ? 27.281 -12.664 -15.75 1 98.62 363 PHE B O 1
ATOM 7853 N N . PRO B 1 364 ? 25.938 -13.938 -17.016 1 98.06 364 PRO B N 1
ATOM 7854 C CA . PRO B 1 364 ? 27.078 -14.766 -17.422 1 98.06 364 PRO B CA 1
ATOM 7855 C C . PRO B 1 364 ? 28.188 -13.961 -18.078 1 98.06 364 PRO B C 1
ATOM 7857 O O . PRO B 1 364 ? 29.375 -14.195 -17.812 1 98.06 364 PRO B O 1
ATOM 7860 N N . ALA B 1 365 ? 27.828 -13.008 -18.938 1 97.06 365 ALA B N 1
ATOM 7861 C CA . ALA B 1 365 ? 28.828 -12.227 -19.656 1 97.06 365 ALA B CA 1
ATOM 7862 C C . ALA B 1 365 ? 29.656 -11.383 -18.688 1 97.06 365 ALA B C 1
ATOM 7864 O O . ALA B 1 365 ? 30.844 -11.148 -18.906 1 97.06 365 ALA B O 1
ATOM 7865 N N . GLU B 1 366 ? 29.047 -10.961 -17.609 1 97.25 366 GLU B N 1
ATOM 7866 C CA . GLU B 1 366 ? 29.703 -10.102 -16.625 1 97.25 366 GLU B CA 1
ATOM 7867 C C . GLU B 1 366 ? 30.281 -10.922 -15.477 1 97.25 366 GLU B C 1
ATOM 7869 O O . GLU B 1 366 ? 31.016 -10.398 -14.641 1 97.25 366 GLU B O 1
ATOM 7874 N N . ASN B 1 367 ? 30.016 -12.258 -15.445 1 98.56 367 ASN B N 1
ATOM 7875 C CA . ASN B 1 367 ? 30.422 -13.156 -14.375 1 98.56 367 ASN B CA 1
ATOM 7876 C C . ASN B 1 367 ? 29.953 -12.656 -13.008 1 98.56 367 ASN B C 1
ATOM 7878 O O . ASN B 1 367 ? 30.766 -12.531 -12.078 1 98.56 367 ASN B O 1
ATOM 7882 N N . VAL B 1 368 ? 28.703 -12.281 -12.969 1 98.88 368 VAL B N 1
ATOM 7883 C CA . VAL B 1 368 ? 28.094 -11.719 -11.766 1 98.88 368 VAL B CA 1
ATOM 7884 C C . VAL B 1 368 ? 26.812 -12.469 -11.445 1 98.88 368 VAL B C 1
ATOM 7886 O O . VAL B 1 368 ? 26.094 -12.906 -12.359 1 98.88 368 VAL B O 1
ATOM 7889 N N . GLY B 1 369 ? 26.578 -12.742 -10.195 1 98.88 369 GLY B N 1
ATOM 7890 C CA . GLY B 1 369 ? 25.312 -13.297 -9.719 1 98.88 369 GLY B CA 1
ATOM 7891 C C . GLY B 1 369 ? 24.688 -12.477 -8.609 1 98.88 369 GLY B C 1
ATOM 7892 O O . GLY B 1 369 ? 25.391 -11.852 -7.816 1 98.88 369 GLY B O 1
ATOM 7893 N N . LEU B 1 370 ? 23.375 -12.375 -8.547 1 98.94 370 LEU B N 1
ATOM 7894 C CA . LEU B 1 370 ? 22.562 -11.703 -7.535 1 98.94 370 LEU B CA 1
ATOM 7895 C C . LEU B 1 370 ? 21.5 -12.641 -6.973 1 98.94 370 LEU B C 1
ATOM 7897 O O . LEU B 1 370 ? 20.734 -13.25 -7.73 1 98.94 370 LEU B O 1
ATOM 7901 N N . TYR B 1 371 ? 21.484 -12.844 -5.648 1 98.88 371 TYR B N 1
ATOM 7902 C CA . TYR B 1 371 ? 20.5 -13.68 -4.977 1 98.88 371 TYR B CA 1
ATOM 7903 C C . TYR B 1 371 ? 19.797 -12.914 -3.863 1 98.88 371 TYR B C 1
ATOM 7905 O O . TYR B 1 371 ? 20.438 -12.188 -3.098 1 98.88 371 TYR B O 1
ATOM 7913 N N . LEU B 1 372 ? 18.484 -12.93 -3.807 1 98.94 372 LEU B N 1
ATOM 7914 C CA . LEU B 1 372 ? 17.625 -12.344 -2.781 1 98.94 372 LEU B CA 1
ATOM 7915 C C . LEU B 1 372 ? 16.641 -13.375 -2.242 1 98.94 372 LEU B C 1
ATOM 7917 O O . LEU B 1 372 ? 16.047 -14.133 -3.012 1 98.94 372 LEU B O 1
ATOM 7921 N N . SER B 1 373 ? 16.484 -13.453 -0.961 1 98.81 373 SER B N 1
ATOM 7922 C CA . SER B 1 373 ? 15.422 -14.234 -0.342 1 98.81 373 SER B CA 1
ATOM 7923 C C . SER B 1 373 ? 14.75 -13.453 0.787 1 98.81 373 SER B C 1
ATOM 7925 O O . SER B 1 373 ? 15.43 -12.859 1.623 1 98.81 373 SER B O 1
ATOM 7927 N N . LEU B 1 374 ? 13.477 -13.406 0.744 1 98.75 374 LEU B N 1
ATOM 7928 C CA . LEU B 1 374 ? 12.664 -12.711 1.738 1 98.75 374 LEU B CA 1
ATOM 7929 C C . LEU B 1 374 ? 11.82 -13.703 2.531 1 98.75 374 LEU B C 1
ATOM 7931 O O . LEU B 1 374 ? 11.328 -14.688 1.979 1 98.75 374 LEU B O 1
ATOM 7935 N N . SER B 1 375 ? 11.586 -13.414 3.768 1 97.94 375 SER B N 1
ATOM 7936 C CA . SER B 1 375 ? 10.891 -14.367 4.629 1 97.94 375 SER B CA 1
ATOM 7937 C C . SER B 1 375 ? 9.469 -13.914 4.93 1 97.94 375 SER B C 1
ATOM 7939 O O . SER B 1 375 ? 8.922 -14.219 5.996 1 97.94 375 SER B O 1
ATOM 7941 N N . SER B 1 376 ? 8.906 -13.062 4.117 1 96.31 376 SER B N 1
ATOM 7942 C CA . SER B 1 376 ? 7.523 -12.617 4.18 1 96.31 376 SER B CA 1
ATOM 7943 C C . SER B 1 376 ? 6.992 -12.258 2.795 1 96.31 376 SER B C 1
ATOM 7945 O O . SER B 1 376 ? 7.754 -11.82 1.929 1 96.31 376 SER B O 1
ATOM 7947 N N . ALA B 1 377 ? 5.691 -12.484 2.643 1 94.88 377 ALA B N 1
ATOM 7948 C CA . ALA B 1 377 ? 5.055 -11.938 1.447 1 94.88 377 ALA B CA 1
ATOM 7949 C C . ALA B 1 377 ? 4.918 -10.422 1.545 1 94.88 377 ALA B C 1
ATOM 7951 O O . ALA B 1 377 ? 5.035 -9.711 0.541 1 94.88 377 ALA B O 1
ATOM 7952 N N . GLY B 1 378 ? 4.668 -9.969 2.832 1 94.06 378 GLY B N 1
ATOM 7953 C CA . GLY B 1 378 ? 4.562 -8.547 3.094 1 94.06 378 GLY B CA 1
ATOM 7954 C C . GLY B 1 378 ? 3.203 -7.973 2.744 1 94.06 378 GLY B C 1
ATOM 7955 O O . GLY B 1 378 ? 2.297 -8.711 2.344 1 94.06 378 GLY B O 1
ATOM 7956 N N . ASP B 1 379 ? 3.072 -6.676 2.91 1 89.44 379 ASP B N 1
ATOM 7957 C CA . ASP B 1 379 ? 1.826 -5.969 2.637 1 89.44 379 ASP B CA 1
ATOM 7958 C C . ASP B 1 379 ? 1.639 -5.746 1.137 1 89.44 379 ASP B C 1
ATOM 7960 O O . ASP B 1 379 ? 2.574 -5.348 0.441 1 89.44 379 ASP B O 1
ATOM 7964 N N . ALA B 1 380 ? 0.443 -6.074 0.649 1 81.88 380 ALA B N 1
ATOM 7965 C CA . ALA B 1 380 ? 0.031 -5.809 -0.727 1 81.88 380 ALA B CA 1
ATOM 7966 C C . ALA B 1 380 ? 1.045 -6.367 -1.721 1 81.88 380 ALA B C 1
ATOM 7968 O O . ALA B 1 380 ? 1.381 -5.711 -2.709 1 81.88 380 ALA B O 1
ATOM 7969 N N . GLY B 1 381 ? 1.661 -7.551 -1.395 1 83.44 381 GLY B N 1
ATOM 7970 C CA . GLY B 1 381 ? 2.576 -8.188 -2.328 1 83.44 381 GLY B CA 1
ATOM 7971 C C . GLY B 1 381 ? 3.928 -7.504 -2.4 1 83.44 381 GLY B C 1
ATOM 7972 O O . GLY B 1 381 ? 4.555 -7.465 -3.461 1 83.44 381 GLY B O 1
ATOM 7973 N N . ALA B 1 382 ? 4.398 -6.934 -1.347 1 93.25 382 ALA B N 1
ATOM 7974 C CA . ALA B 1 382 ? 5.629 -6.152 -1.281 1 93.25 382 ALA B CA 1
ATOM 7975 C C . ALA B 1 382 ? 6.832 -6.988 -1.705 1 93.25 382 ALA B C 1
ATOM 7977 O O . ALA B 1 382 ? 7.777 -6.465 -2.303 1 93.25 382 ALA B O 1
ATOM 7978 N N . ALA B 1 383 ? 6.828 -8.266 -1.43 1 96.88 383 ALA B N 1
ATOM 7979 C CA . ALA B 1 383 ? 7.969 -9.117 -1.761 1 96.88 383 ALA B CA 1
ATOM 7980 C C . ALA B 1 383 ? 8.219 -9.133 -3.266 1 96.88 383 ALA B C 1
ATOM 7982 O O . ALA B 1 383 ? 9.367 -9.07 -3.711 1 96.88 383 ALA B O 1
ATOM 7983 N N . GLY B 1 384 ? 7.133 -9.305 -3.994 1 95 384 GLY B N 1
ATOM 7984 C CA . GLY B 1 384 ? 7.27 -9.281 -5.441 1 95 384 GLY B CA 1
ATOM 7985 C C . GLY B 1 384 ? 7.824 -7.969 -5.965 1 95 384 GLY B C 1
ATOM 7986 O O . GLY B 1 384 ? 8.672 -7.957 -6.863 1 95 384 GLY B O 1
ATOM 7987 N N . LYS B 1 385 ? 7.398 -6.879 -5.402 1 93.5 385 LYS B N 1
ATOM 7988 C CA . LYS B 1 385 ? 7.879 -5.559 -5.801 1 93.5 385 LYS B CA 1
ATOM 7989 C C . LYS B 1 385 ? 9.367 -5.398 -5.496 1 93.5 385 LYS B C 1
ATOM 7991 O O . LYS B 1 385 ? 10.125 -4.914 -6.336 1 93.5 385 LYS B O 1
ATOM 7996 N N . ILE B 1 386 ? 9.758 -5.816 -4.336 1 97.44 386 ILE B N 1
ATOM 7997 C CA . ILE B 1 386 ? 11.133 -5.664 -3.889 1 97.44 386 ILE B CA 1
ATOM 7998 C C . ILE B 1 386 ? 12.062 -6.48 -4.789 1 97.44 386 ILE B C 1
ATOM 8000 O O . ILE B 1 386 ? 13.125 -6 -5.195 1 97.44 386 ILE B O 1
ATOM 8004 N N . ARG B 1 387 ? 11.688 -7.668 -5.125 1 96.62 387 ARG B N 1
ATOM 8005 C CA . ARG B 1 387 ? 12.508 -8.547 -5.949 1 96.62 387 ARG B CA 1
ATOM 8006 C C . ARG B 1 387 ? 12.742 -7.941 -7.332 1 96.62 387 ARG B C 1
ATOM 8008 O O . ARG B 1 387 ? 13.875 -7.918 -7.82 1 96.62 387 ARG B O 1
ATOM 8015 N N . ILE B 1 388 ? 11.703 -7.43 -7.898 1 94.62 388 ILE B N 1
ATOM 8016 C CA . ILE B 1 388 ? 11.797 -6.852 -9.234 1 94.62 388 ILE B CA 1
ATOM 8017 C C . ILE B 1 388 ? 12.625 -5.566 -9.18 1 94.62 388 ILE B C 1
ATOM 8019 O O . ILE B 1 388 ? 13.523 -5.359 -10 1 94.62 388 ILE B O 1
ATOM 8023 N N . ALA B 1 389 ? 12.328 -4.766 -8.219 1 96.25 389 ALA B N 1
ATOM 8024 C CA . ALA B 1 389 ? 12.992 -3.465 -8.102 1 96.25 389 ALA B CA 1
ATOM 8025 C C . ALA B 1 389 ? 14.477 -3.629 -7.828 1 96.25 389 ALA B C 1
ATOM 8027 O O . ALA B 1 389 ? 15.305 -2.881 -8.359 1 96.25 389 ALA B O 1
ATOM 8028 N N . LEU B 1 390 ? 14.82 -4.547 -6.934 1 98.25 390 LEU B N 1
ATOM 8029 C CA . LEU B 1 390 ? 16.234 -4.762 -6.613 1 98.25 390 LEU B CA 1
ATOM 8030 C C . LEU B 1 390 ? 17 -5.219 -7.844 1 98.25 390 LEU B C 1
ATOM 8032 O O . LEU B 1 390 ? 18.109 -4.738 -8.102 1 98.25 390 LEU B O 1
ATOM 8036 N N . PHE B 1 391 ? 16.5 -6.145 -8.617 1 97.56 391 PHE B N 1
ATOM 8037 C CA . PHE B 1 391 ? 17.109 -6.652 -9.836 1 97.56 391 PHE B CA 1
ATOM 8038 C C . PHE B 1 391 ? 17.297 -5.535 -10.859 1 97.56 391 PHE B C 1
ATOM 8040 O O . PHE B 1 391 ? 18.391 -5.359 -11.406 1 97.56 391 PHE B O 1
ATOM 8047 N N . ASP B 1 392 ? 16.172 -4.754 -11.094 1 95.75 392 ASP B N 1
ATOM 8048 C CA . ASP B 1 392 ? 16.219 -3.66 -12.055 1 95.75 392 ASP B CA 1
ATOM 8049 C C . ASP B 1 392 ? 17.234 -2.605 -11.648 1 95.75 392 ASP B C 1
ATOM 8051 O O . ASP B 1 392 ? 18.062 -2.178 -12.469 1 95.75 392 ASP B O 1
ATOM 8055 N N . ALA B 1 393 ? 17.172 -2.248 -10.383 1 96.69 393 ALA B N 1
ATOM 8056 C CA . ALA B 1 393 ? 18.062 -1.196 -9.891 1 96.69 393 ALA B CA 1
ATOM 8057 C C . ALA B 1 393 ? 19.516 -1.643 -9.938 1 96.69 393 ALA B C 1
ATOM 8059 O O . ALA B 1 393 ? 20.406 -0.839 -10.219 1 96.69 393 ALA B O 1
ATOM 8060 N N . PHE B 1 394 ? 19.812 -2.91 -9.609 1 98 394 PHE B N 1
ATOM 8061 C CA . PHE B 1 394 ? 21.156 -3.461 -9.672 1 98 394 PHE B CA 1
ATOM 8062 C C . PHE B 1 394 ? 21.703 -3.391 -11.094 1 98 394 PHE B C 1
ATOM 8064 O O . PHE B 1 394 ? 22.828 -2.92 -11.312 1 98 394 PHE B O 1
ATOM 8071 N N . ALA B 1 395 ? 20.906 -3.842 -12.047 1 97 395 ALA B N 1
ATOM 8072 C CA . ALA B 1 395 ? 21.328 -3.828 -13.445 1 97 395 ALA B CA 1
ATOM 8073 C C . ALA B 1 395 ? 21.531 -2.4 -13.945 1 97 395 ALA B C 1
ATOM 8075 O O . ALA B 1 395 ? 22.5 -2.115 -14.641 1 97 395 ALA B O 1
ATOM 8076 N N . ASP B 1 396 ? 20.625 -1.513 -13.578 1 94.81 396 ASP B N 1
ATOM 8077 C CA . ASP B 1 396 ? 20.703 -0.127 -14.031 1 94.81 396 ASP B CA 1
ATOM 8078 C C . ASP B 1 396 ? 21.922 0.573 -13.453 1 94.81 396 ASP B C 1
ATOM 8080 O O . ASP B 1 396 ? 22.516 1.429 -14.109 1 94.81 396 ASP B O 1
ATOM 8084 N N . ARG B 1 397 ? 22.25 0.232 -12.242 1 96.06 397 ARG B N 1
ATOM 8085 C CA . ARG B 1 397 ? 23.359 0.895 -11.57 1 96.06 397 ARG B CA 1
ATOM 8086 C C . ARG B 1 397 ? 24.703 0.394 -12.109 1 96.06 397 ARG B C 1
ATOM 8088 O O . ARG B 1 397 ? 25.594 1.19 -12.398 1 96.06 397 ARG B O 1
ATOM 8095 N N . TYR B 1 398 ? 24.875 -0.892 -12.297 1 97.19 398 TYR B N 1
ATOM 8096 C CA . TYR B 1 398 ? 26.188 -1.449 -12.539 1 97.19 398 TYR B CA 1
ATOM 8097 C C . TYR B 1 398 ? 26.359 -1.84 -14.008 1 97.19 398 TYR B C 1
ATOM 8099 O O . TYR B 1 398 ? 27.484 -1.937 -14.508 1 97.19 398 TYR B O 1
ATOM 8107 N N . PHE B 1 399 ? 25.234 -2.125 -14.695 1 95.25 399 PHE B N 1
ATOM 8108 C CA . PHE B 1 399 ? 25.281 -2.529 -16.094 1 95.25 399 PHE B CA 1
ATOM 8109 C C . PHE B 1 399 ? 24.297 -1.72 -16.938 1 95.25 399 PHE B C 1
ATOM 8111 O O . PHE B 1 399 ? 23.484 -2.285 -17.656 1 95.25 399 PHE B O 1
ATOM 8118 N N . PRO B 1 400 ? 24.391 -0.408 -16.906 1 91.5 400 PRO B N 1
ATOM 8119 C CA . PRO B 1 400 ? 23.422 0.413 -17.641 1 91.5 400 PRO B CA 1
ATOM 8120 C C . PRO B 1 400 ? 23.562 0.294 -19.156 1 91.5 400 PRO B C 1
ATOM 8122 O O . PRO B 1 400 ? 24.672 0.042 -19.656 1 91.5 400 PRO B O 1
ATOM 8125 N N . SER B 1 401 ? 22.531 0.197 -19.781 1 83.94 401 SER B N 1
ATOM 8126 C CA . SER B 1 401 ? 22.562 0.343 -21.234 1 83.94 401 SER B CA 1
ATOM 8127 C C . SER B 1 401 ? 22.406 1.803 -21.641 1 83.94 401 SER B C 1
ATOM 8129 O O . SER B 1 401 ? 21.859 2.609 -20.891 1 83.94 401 SER B O 1
ATOM 8131 N N . PRO B 1 402 ? 23.141 2.154 -22.734 1 68.5 402 PRO B N 1
ATOM 8132 C CA . PRO B 1 402 ? 22.906 3.537 -23.156 1 68.5 402 PRO B CA 1
ATOM 8133 C C . PRO B 1 402 ? 21.422 3.834 -23.359 1 68.5 402 PRO B C 1
ATOM 8135 O O . PRO B 1 402 ? 20.688 3.01 -23.906 1 68.5 402 PRO B O 1
ATOM 8138 N N . SER B 1 403 ? 20.859 4.172 -22.406 1 59.69 403 SER B N 1
ATOM 8139 C CA . SER B 1 403 ? 19.438 4.438 -22.281 1 59.69 403 SER B CA 1
ATOM 8140 C C . SER B 1 403 ? 18.891 5.156 -23.516 1 59.69 403 SER B C 1
ATOM 8142 O O . SER B 1 403 ? 19.422 6.195 -23.922 1 59.69 403 SER B O 1
ATOM 8144 N N . ARG B 1 404 ? 18.25 4.414 -24.578 1 59.25 404 ARG B N 1
ATOM 8145 C CA . ARG B 1 404 ? 17.453 5.156 -25.547 1 59.25 404 ARG B CA 1
ATOM 8146 C C . ARG B 1 404 ? 16.016 5.305 -25.062 1 59.25 404 ARG B C 1
ATOM 8148 O O . ARG B 1 404 ? 15.477 4.406 -24.422 1 59.25 404 ARG B O 1
ATOM 8155 N N . PRO B 1 405 ? 15.5 6.543 -25.109 1 66.62 405 PRO B N 1
ATOM 8156 C CA . PRO B 1 405 ? 14.07 6.695 -24.828 1 66.62 405 PRO B CA 1
ATOM 8157 C C . PRO B 1 405 ? 13.203 5.711 -25.625 1 66.62 405 PRO B C 1
ATOM 8159 O O . PRO B 1 405 ? 13.555 5.352 -26.75 1 66.62 405 PRO B O 1
ATOM 8162 N N . ILE B 1 406 ? 12.312 5.129 -24.953 1 77.38 406 ILE B N 1
ATOM 8163 C CA . ILE B 1 406 ? 11.32 4.309 -25.641 1 77.38 406 ILE B CA 1
ATOM 8164 C C . ILE B 1 406 ? 10.5 5.176 -26.594 1 77.38 406 ILE B C 1
ATOM 8166 O O . ILE B 1 406 ? 9.844 6.133 -26.172 1 77.38 406 ILE B O 1
ATOM 8170 N N . VAL B 1 407 ? 10.625 4.969 -27.859 1 77 407 VAL B N 1
ATOM 8171 C CA . VAL B 1 407 ? 9.898 5.73 -28.875 1 77 407 VAL B CA 1
ATOM 8172 C C . VAL B 1 407 ? 8.984 4.797 -29.656 1 77 407 VAL B C 1
ATOM 8174 O O . VAL B 1 407 ? 9.289 3.615 -29.828 1 77 407 VAL B O 1
ATOM 8177 N N . ALA B 1 408 ? 7.906 5.43 -30.125 1 83.5 408 ALA B N 1
ATOM 8178 C CA . ALA B 1 408 ? 6.984 4.684 -30.984 1 83.5 408 ALA B CA 1
ATOM 8179 C C . ALA B 1 408 ? 7.66 4.262 -32.281 1 83.5 408 ALA B C 1
ATOM 8181 O O . ALA B 1 408 ? 8.359 5.062 -32.906 1 83.5 408 ALA B O 1
ATOM 8182 N N . GLY B 1 409 ? 7.473 2.969 -32.594 1 87.94 409 GLY B N 1
ATOM 8183 C CA . GLY B 1 409 ? 8.031 2.443 -33.844 1 87.94 409 GLY B CA 1
ATOM 8184 C C . GLY B 1 409 ? 6.98 2.148 -34.875 1 87.94 409 GLY B C 1
ATOM 8185 O O . GLY B 1 409 ? 7.293 1.624 -35.938 1 87.94 409 GLY B O 1
ATOM 8186 N N . VAL B 1 410 ? 5.773 2.404 -34.5 1 91.5 410 VAL B N 1
ATOM 8187 C CA . VAL B 1 410 ? 4.633 2.203 -35.406 1 91.5 410 VAL B CA 1
ATOM 8188 C C . VAL B 1 410 ? 3.805 3.484 -35.469 1 91.5 410 VAL B C 1
ATOM 8190 O O . VAL B 1 410 ? 3.674 4.203 -34.5 1 91.5 410 VAL B O 1
ATOM 8193 N N . ASP B 1 411 ? 3.279 3.801 -36.656 1 91.62 411 ASP B N 1
ATOM 8194 C CA . ASP B 1 411 ? 2.48 5.012 -36.812 1 91.62 411 ASP B CA 1
ATOM 8195 C C . ASP B 1 411 ? 1.152 4.891 -36.062 1 91.62 411 ASP B C 1
ATOM 8197 O O . ASP B 1 411 ? 0.739 3.785 -35.688 1 91.62 411 ASP B O 1
ATOM 8201 N N . ASP B 1 412 ? 0.424 5.957 -35.906 1 90.69 412 ASP B N 1
ATOM 8202 C CA . ASP B 1 412 ? -0.771 6.039 -35.094 1 90.69 412 ASP B CA 1
ATOM 8203 C C . ASP B 1 412 ? -1.884 5.145 -35.625 1 90.69 412 ASP B C 1
ATOM 8205 O O . ASP B 1 412 ? -2.6 4.5 -34.875 1 90.69 412 ASP B O 1
ATOM 8209 N N . ALA B 1 413 ? -2.074 5.176 -36.875 1 92.88 413 ALA B N 1
ATOM 8210 C CA . ALA B 1 413 ? -3.146 4.387 -37.469 1 92.88 413 ALA B CA 1
ATOM 8211 C C . ALA B 1 413 ? -2.928 2.895 -37.219 1 92.88 413 ALA B C 1
ATOM 8213 O O . ALA B 1 413 ? -3.854 2.182 -36.844 1 92.88 413 ALA B O 1
ATOM 8214 N N . ASN B 1 414 ? -1.736 2.445 -37.5 1 93.19 414 ASN B N 1
ATOM 8215 C CA . ASN B 1 414 ? -1.401 1.044 -37.25 1 93.19 414 ASN B CA 1
ATOM 8216 C C . ASN B 1 414 ? -1.473 0.686 -35.781 1 93.19 414 ASN B C 1
ATOM 8218 O O . ASN B 1 414 ? -1.938 -0.397 -35.406 1 93.19 414 ASN B O 1
ATOM 8222 N N . ALA B 1 415 ? -0.952 1.58 -35 1 93.75 415 ALA B N 1
ATOM 8223 C CA . ALA B 1 415 ? -1.012 1.346 -33.531 1 93.75 415 ALA B CA 1
ATOM 8224 C C . ALA B 1 415 ? -2.451 1.138 -33.094 1 93.75 415 ALA B C 1
ATOM 8226 O O . ALA B 1 415 ? -2.727 0.25 -32.281 1 93.75 415 ALA B O 1
ATOM 8227 N N . ARG B 1 416 ? -3.336 1.95 -33.531 1 94.69 416 ARG B N 1
ATOM 8228 C CA . ARG B 1 416 ? -4.75 1.821 -33.219 1 94.69 416 ARG B CA 1
ATOM 8229 C C . ARG B 1 416 ? -5.305 0.482 -33.688 1 94.69 416 ARG B C 1
ATOM 8231 O O . ARG B 1 416 ? -6.055 -0.177 -32.969 1 94.69 416 ARG B O 1
ATOM 8238 N N . GLN B 1 417 ? -4.988 0.141 -34.812 1 95.56 417 GLN B N 1
ATOM 8239 C CA . GLN B 1 417 ? -5.449 -1.127 -35.375 1 95.56 417 GLN B CA 1
ATOM 8240 C C . GLN B 1 417 ? -4.914 -2.307 -34.562 1 95.56 417 GLN B C 1
ATOM 8242 O O . GLN B 1 417 ? -5.656 -3.242 -34.281 1 95.56 417 GLN B O 1
ATOM 8247 N N . HIS B 1 418 ? -3.607 -2.295 -34.344 1 96.81 418 HIS B N 1
ATOM 8248 C CA . HIS B 1 418 ? -2.988 -3.383 -33.594 1 96.81 418 HIS B CA 1
ATOM 8249 C C . HIS B 1 418 ? -3.607 -3.516 -32.188 1 96.81 418 HIS B C 1
ATOM 8251 O O . HIS B 1 418 ? -3.859 -4.629 -31.734 1 96.81 418 HIS B O 1
ATOM 8257 N N . ALA B 1 419 ? -3.844 -2.398 -31.531 1 96.5 419 ALA B N 1
ATOM 8258 C CA . ALA B 1 419 ? -4.5 -2.426 -30.219 1 96.5 419 ALA B CA 1
ATOM 8259 C C . ALA B 1 419 ? -5.902 -3.025 -30.328 1 96.5 419 ALA B C 1
ATOM 8261 O O . ALA B 1 419 ? -6.324 -3.785 -29.453 1 96.5 419 ALA B O 1
ATOM 8262 N N . ALA B 1 420 ? -6.613 -2.656 -31.312 1 95.81 420 ALA B N 1
ATOM 8263 C CA . ALA B 1 420 ? -7.953 -3.201 -31.531 1 95.81 420 ALA B CA 1
ATOM 8264 C C . ALA B 1 420 ? -7.902 -4.711 -31.734 1 95.81 420 ALA B C 1
ATOM 8266 O O . ALA B 1 420 ? -8.797 -5.434 -31.297 1 95.81 420 ALA B O 1
ATOM 8267 N N . MET B 1 421 ? -6.902 -5.164 -32.469 1 96.62 421 MET B N 1
ATOM 8268 C CA . MET B 1 421 ? -6.73 -6.594 -32.688 1 96.62 421 MET B CA 1
ATOM 8269 C C . MET B 1 421 ? -6.484 -7.34 -31.391 1 96.62 421 MET B C 1
ATOM 8271 O O . MET B 1 421 ? -6.801 -8.523 -31.266 1 96.62 421 MET B O 1
ATOM 8275 N N . MET B 1 422 ? -5.938 -6.656 -30.422 1 97.5 422 MET B N 1
ATOM 8276 C CA . MET B 1 422 ? -5.602 -7.246 -29.125 1 97.5 422 MET B CA 1
ATOM 8277 C C . MET B 1 422 ? -6.828 -7.301 -28.219 1 97.5 422 MET B C 1
ATOM 8279 O O . MET B 1 422 ? -6.836 -8.023 -27.219 1 97.5 422 MET B O 1
ATOM 8283 N N . ALA B 1 423 ? -7.812 -6.488 -28.5 1 96.12 423 ALA B N 1
ATOM 8284 C CA . ALA B 1 423 ? -8.953 -6.328 -27.609 1 96.12 423 ALA B CA 1
ATOM 8285 C C . ALA B 1 423 ? -9.68 -7.656 -27.391 1 96.12 423 ALA B C 1
ATOM 8287 O O . ALA B 1 423 ? -9.836 -8.438 -28.328 1 96.12 423 ALA B O 1
ATOM 8288 N N . GLY B 1 424 ? -10.07 -7.934 -26.125 1 96.25 424 GLY B N 1
ATOM 8289 C CA . GLY B 1 424 ? -10.789 -9.148 -25.781 1 96.25 424 GLY B CA 1
ATOM 8290 C C . GLY B 1 424 ? -10.359 -9.727 -24.438 1 96.25 424 GLY B C 1
ATOM 8291 O O . GLY B 1 424 ? -9.688 -9.055 -23.656 1 96.25 424 GLY B O 1
ATOM 8292 N N . ASN B 1 425 ? -10.891 -10.891 -24.203 1 97.31 425 ASN B N 1
ATOM 8293 C CA . ASN B 1 425 ? -10.531 -11.633 -23 1 97.31 425 ASN B CA 1
ATOM 8294 C C . ASN B 1 425 ? -9.516 -12.734 -23.297 1 97.31 425 ASN B C 1
ATOM 8296 O O . ASN B 1 425 ? -9.609 -13.398 -24.328 1 97.31 425 ASN B O 1
ATOM 8300 N N . TRP B 1 426 ? -8.586 -12.836 -22.484 1 98.06 426 TRP B N 1
ATOM 8301 C CA . TRP B 1 426 ? -7.488 -13.773 -22.688 1 98.06 426 TRP B CA 1
ATOM 8302 C C . TRP B 1 426 ? -7.297 -14.672 -21.484 1 98.06 426 TRP B C 1
ATOM 8304 O O . TRP B 1 426 ? -7.348 -14.203 -20.344 1 98.06 426 TRP B O 1
ATOM 8314 N N . SER B 1 427 ? -7.086 -15.93 -21.719 1 97.44 427 SER B N 1
ATOM 8315 C CA . SER B 1 427 ? -6.922 -16.922 -20.656 1 97.44 427 SER B CA 1
ATOM 8316 C C . SER B 1 427 ? -5.457 -17.312 -20.484 1 97.44 427 SER B C 1
ATOM 8318 O O . SER B 1 427 ? -4.727 -17.453 -21.469 1 97.44 427 SER B O 1
ATOM 8320 N N . ASN B 1 428 ? -5.035 -17.453 -19.281 1 97.06 428 ASN B N 1
ATOM 8321 C CA . ASN B 1 428 ? -3.684 -17.891 -18.953 1 97.06 428 ASN B CA 1
ATOM 8322 C C . ASN B 1 428 ? -3.475 -19.375 -19.266 1 97.06 428 ASN B C 1
ATOM 8324 O O . ASN B 1 428 ? -4.363 -20.188 -19.031 1 97.06 428 ASN B O 1
ATOM 8328 N N . THR B 1 429 ? -2.338 -19.734 -19.75 1 97.19 429 THR B N 1
ATOM 8329 C CA . THR B 1 429 ? -2.066 -21.109 -20.141 1 97.19 429 THR B CA 1
ATOM 8330 C C . THR B 1 429 ? -1.723 -21.969 -18.922 1 97.19 429 THR B C 1
ATOM 8332 O O . THR B 1 429 ? -1.745 -23.188 -18.984 1 97.19 429 THR B O 1
ATOM 8335 N N . ARG B 1 430 ? -1.294 -21.312 -17.875 1 96.25 430 ARG B N 1
ATOM 8336 C CA . ARG B 1 430 ? -1.105 -22.031 -16.625 1 96.25 430 ARG B CA 1
ATOM 8337 C C . ARG B 1 430 ? -2.402 -22.078 -15.82 1 96.25 430 ARG B C 1
ATOM 8339 O O . ARG B 1 430 ? -2.855 -21.062 -15.297 1 96.25 430 ARG B O 1
ATOM 8346 N N . GLY B 1 431 ? -3.014 -23.219 -15.805 1 94.12 431 GLY B N 1
ATOM 8347 C CA . GLY B 1 431 ? -4.27 -23.344 -15.086 1 94.12 431 GLY B CA 1
ATOM 8348 C C . GLY B 1 431 ? -4.859 -24.75 -15.172 1 94.12 431 GLY B C 1
ATOM 8349 O O . GLY B 1 431 ? -4.258 -25.641 -15.766 1 94.12 431 GLY B O 1
ATOM 8350 N N . SER B 1 432 ? -5.988 -24.875 -14.508 1 93.75 432 SER B N 1
ATOM 8351 C CA . SER B 1 432 ? -6.727 -26.141 -14.492 1 93.75 432 SER B CA 1
ATOM 8352 C C . SER B 1 432 ? -7.902 -26.094 -15.461 1 93.75 432 SER B C 1
ATOM 8354 O O . SER B 1 432 ? -8.547 -25.062 -15.617 1 93.75 432 SER B O 1
ATOM 8356 N N . GLN B 1 433 ? -8.117 -27.234 -16.062 1 93.56 433 GLN B N 1
ATOM 8357 C CA . GLN B 1 433 ? -9.234 -27.297 -17 1 93.56 433 GLN B CA 1
ATOM 8358 C C . GLN B 1 433 ? -10.188 -28.438 -16.656 1 93.56 433 GLN B C 1
ATOM 8360 O O . GLN B 1 433 ? -11.32 -28.484 -17.125 1 93.56 433 GLN B O 1
ATOM 8365 N N . SER B 1 434 ? -9.766 -29.328 -15.797 1 94.25 434 SER B N 1
ATOM 8366 C CA . SER B 1 434 ? -10.539 -30.547 -15.617 1 94.25 434 SER B CA 1
ATOM 8367 C C . SER B 1 434 ? -11.203 -30.594 -14.25 1 94.25 434 SER B C 1
ATOM 8369 O O . SER B 1 434 ? -11.852 -31.578 -13.898 1 94.25 434 SER B O 1
ATOM 8371 N N . SER B 1 435 ? -11.047 -29.656 -13.477 1 95.06 435 SER B N 1
ATOM 8372 C CA . SER B 1 435 ? -11.594 -29.625 -12.125 1 95.06 435 SER B CA 1
ATOM 8373 C C . SER B 1 435 ? -12.281 -28.281 -11.836 1 95.06 435 SER B C 1
ATOM 8375 O O . SER B 1 435 ? -12.344 -27.422 -12.703 1 95.06 435 SER B O 1
ATOM 8377 N N . PHE B 1 436 ? -12.805 -28.172 -10.594 1 95.62 436 PHE B N 1
ATOM 8378 C CA . PHE B 1 436 ? -13.5 -26.953 -10.18 1 95.62 436 PHE B CA 1
ATOM 8379 C C . PHE B 1 436 ? -12.547 -25.766 -10.164 1 95.62 436 PHE B C 1
ATOM 8381 O O . PHE B 1 436 ? -12.984 -24.609 -10.172 1 95.62 436 PHE B O 1
ATOM 8388 N N . MET B 1 437 ? -11.266 -26.078 -10.188 1 94.81 437 MET B N 1
ATOM 8389 C CA . MET B 1 437 ? -10.266 -25.016 -10.18 1 94.81 437 MET B CA 1
ATOM 8390 C C . MET B 1 437 ? -10.281 -24.234 -11.492 1 94.81 437 MET B C 1
ATOM 8392 O O . MET B 1 437 ? -9.711 -23.141 -11.586 1 94.81 437 MET B O 1
ATOM 8396 N N . ALA B 1 438 ? -10.969 -24.75 -12.461 1 94.94 438 ALA B N 1
ATOM 8397 C CA . ALA B 1 438 ? -11.141 -24.047 -13.727 1 94.94 438 ALA B CA 1
ATOM 8398 C C . ALA B 1 438 ? -11.883 -22.719 -13.523 1 94.94 438 ALA B C 1
ATOM 8400 O O . ALA B 1 438 ? -11.781 -21.812 -14.344 1 94.94 438 ALA B O 1
ATOM 8401 N N . LEU B 1 439 ? -12.625 -22.656 -12.43 1 93.94 439 LEU B N 1
ATOM 8402 C CA . LEU B 1 439 ? -13.328 -21.422 -12.094 1 93.94 439 LEU B CA 1
ATOM 8403 C C . LEU B 1 439 ? -12.352 -20.266 -11.945 1 93.94 439 LEU B C 1
ATOM 8405 O O . LEU B 1 439 ? -12.688 -19.125 -12.273 1 93.94 439 LEU B O 1
ATOM 8409 N N . VAL B 1 440 ? -11.172 -20.562 -11.516 1 90.62 440 VAL B N 1
ATOM 8410 C CA . VAL B 1 440 ? -10.133 -19.547 -11.375 1 90.62 440 VAL B CA 1
ATOM 8411 C C . VAL B 1 440 ? -9.797 -18.953 -12.742 1 90.62 440 VAL B C 1
ATOM 8413 O O . VAL B 1 440 ? -9.5 -17.766 -12.852 1 90.62 440 VAL B O 1
ATOM 8416 N N . GLY B 1 441 ? -9.867 -19.75 -13.727 1 92.06 441 GLY B N 1
ATOM 8417 C CA . GLY B 1 441 ? -9.625 -19.281 -15.086 1 92.06 441 GLY B CA 1
ATOM 8418 C C . GLY B 1 441 ? -10.672 -18.297 -15.57 1 92.06 441 GLY B C 1
ATOM 8419 O O . GLY B 1 441 ? -10.367 -17.375 -16.344 1 92.06 441 GLY B O 1
ATOM 8420 N N . LEU B 1 442 ? -11.875 -18.5 -15.109 1 94.31 442 LEU B N 1
ATOM 8421 C CA . LEU B 1 442 ? -12.93 -17.562 -15.469 1 94.31 442 LEU B CA 1
ATOM 8422 C C . LEU B 1 442 ? -12.711 -16.219 -14.781 1 94.31 442 LEU B C 1
ATOM 8424 O O . LEU B 1 442 ? -12.766 -15.164 -15.43 1 94.31 442 LEU B O 1
ATOM 8428 N N . LEU B 1 443 ? -12.406 -16.297 -13.562 1 91.38 443 LEU B N 1
ATOM 8429 C CA . LEU B 1 443 ? -12.312 -15.086 -12.742 1 91.38 443 LEU B CA 1
ATOM 8430 C C . LEU B 1 443 ? -11.008 -14.344 -13.016 1 91.38 443 LEU B C 1
ATOM 8432 O O . LEU B 1 443 ? -10.898 -13.156 -12.719 1 91.38 443 LEU B O 1
ATOM 8436 N N . GLY B 1 444 ? -10.031 -15.031 -13.578 1 93 444 GLY B N 1
ATOM 8437 C CA . GLY B 1 444 ? -8.711 -14.461 -13.758 1 93 444 GLY B CA 1
ATOM 8438 C C . GLY B 1 444 ? -8.406 -14.094 -15.195 1 93 444 GLY B C 1
ATOM 8439 O O . GLY B 1 444 ? -7.258 -13.805 -15.539 1 93 444 GLY B O 1
ATOM 8440 N N . GLN B 1 445 ? -9.398 -14.039 -16.016 1 96.31 445 GLN B N 1
ATOM 8441 C CA . GLN B 1 445 ? -9.156 -13.688 -17.422 1 96.31 445 GLN B CA 1
ATOM 8442 C C . GLN B 1 445 ? -8.625 -12.266 -17.531 1 96.31 445 GLN B C 1
ATOM 8444 O O . GLN B 1 445 ? -9.07 -11.367 -16.828 1 96.31 445 GLN B O 1
ATOM 8449 N N . MET B 1 446 ? -7.672 -12.109 -18.438 1 96.62 446 MET B N 1
ATOM 8450 C CA . MET B 1 446 ? -7.117 -10.789 -18.719 1 96.62 446 MET B CA 1
ATOM 8451 C C . MET B 1 446 ? -7.965 -10.062 -19.766 1 96.62 446 MET B C 1
ATOM 8453 O O . MET B 1 446 ? -8.195 -10.578 -20.859 1 96.62 446 MET B O 1
ATOM 8457 N N . ASN B 1 447 ? -8.43 -8.938 -19.359 1 96.81 447 ASN B N 1
ATOM 8458 C CA . ASN B 1 447 ? -9.156 -8.078 -20.297 1 96.81 447 ASN B CA 1
ATOM 8459 C C . ASN B 1 447 ? -8.227 -7.078 -20.969 1 96.81 447 ASN B C 1
ATOM 8461 O O . ASN B 1 447 ? -7.438 -6.402 -20.312 1 96.81 447 ASN B O 1
ATOM 8465 N N . VAL B 1 448 ? -8.242 -7.055 -22.266 1 97.44 448 VAL B N 1
ATOM 8466 C CA . VAL B 1 448 ? -7.473 -6.098 -23.062 1 97.44 448 VAL B CA 1
ATOM 8467 C C . VAL B 1 448 ? -8.422 -5.195 -23.844 1 97.44 448 VAL B C 1
ATOM 8469 O O . VAL B 1 448 ? -9.43 -5.664 -24.391 1 97.44 448 VAL B O 1
ATOM 8472 N N . SER B 1 449 ? -8.148 -3.926 -23.797 1 95.81 449 SER B N 1
ATOM 8473 C CA . SER B 1 449 ? -8.969 -2.984 -24.547 1 95.81 449 SER B CA 1
ATOM 8474 C C . SER B 1 449 ? -8.117 -1.924 -25.234 1 95.81 449 SER B C 1
ATOM 8476 O O . SER B 1 449 ? -6.895 -1.887 -25.047 1 95.81 449 SER B O 1
ATOM 8478 N N . SER B 1 450 ? -8.742 -1.249 -26.156 1 92 450 SER B N 1
ATOM 8479 C CA . SER B 1 450 ? -8.133 -0.096 -26.812 1 92 450 SER B CA 1
ATOM 8480 C C . SER B 1 450 ? -8.672 1.212 -26.234 1 92 450 SER B C 1
ATOM 8482 O O . SER B 1 450 ? -9.883 1.383 -26.109 1 92 450 SER B O 1
ATOM 8484 N N . GLY B 1 451 ? -7.727 2.084 -25.875 1 87.56 451 GLY B N 1
ATOM 8485 C CA . GLY B 1 451 ? -8.133 3.371 -25.344 1 87.56 451 GLY B CA 1
ATOM 8486 C C . GLY B 1 451 ? -8.602 4.344 -26.406 1 87.56 451 GLY B C 1
ATOM 8487 O O . GLY B 1 451 ? -8.594 4.02 -27.594 1 87.56 451 GLY B O 1
ATOM 8488 N N . PRO B 1 452 ? -9.062 5.551 -25.984 1 81 452 PRO B N 1
ATOM 8489 C CA . PRO B 1 452 ? -9.625 6.539 -26.906 1 81 452 PRO B CA 1
ATOM 8490 C C . PRO B 1 452 ? -8.625 6.992 -27.969 1 81 452 PRO B C 1
ATOM 8492 O O . PRO B 1 452 ? -9.016 7.352 -29.078 1 81 452 PRO B O 1
ATOM 8495 N N . LYS B 1 453 ? -7.359 6.953 -27.688 1 81.88 453 LYS B N 1
ATOM 8496 C CA . LYS B 1 453 ? -6.332 7.383 -28.625 1 81.88 453 LYS B CA 1
ATOM 8497 C C . LYS B 1 453 ? -5.715 6.188 -29.344 1 81.88 453 LYS B C 1
ATOM 8499 O O . LYS B 1 453 ? -4.695 6.324 -30.031 1 81.88 453 LYS B O 1
ATOM 8504 N N . GLY B 1 454 ? -6.328 5.008 -29.078 1 84.06 454 GLY B N 1
ATOM 8505 C CA . GLY B 1 454 ? -5.844 3.805 -29.734 1 84.06 454 GLY B CA 1
ATOM 8506 C C . GLY B 1 454 ? -4.727 3.117 -28.969 1 84.06 454 GLY B C 1
ATOM 8507 O O . GLY B 1 454 ? -4.047 2.244 -29.516 1 84.06 454 GLY B O 1
ATOM 8508 N N . GLU B 1 455 ? -4.562 3.49 -27.75 1 89.12 455 GLU B N 1
ATOM 8509 C CA . GLU B 1 455 ? -3.506 2.881 -26.953 1 89.12 455 GLU B CA 1
ATOM 8510 C C . GLU B 1 455 ? -3.955 1.542 -26.375 1 89.12 455 GLU B C 1
ATOM 8512 O O . GLU B 1 455 ? -5.148 1.315 -26.172 1 89.12 455 GLU B O 1
ATOM 8517 N N . LEU B 1 456 ? -3.035 0.654 -26.234 1 95.31 456 LEU B N 1
ATOM 8518 C CA . LEU B 1 456 ? -3.291 -0.645 -25.609 1 95.31 456 LEU B CA 1
ATOM 8519 C C . LEU B 1 456 ? -3.521 -0.501 -24.109 1 95.31 456 LEU B C 1
ATOM 8521 O O . LEU B 1 456 ? -2.693 0.075 -23.406 1 95.31 456 LEU B O 1
ATOM 8525 N N . ILE B 1 457 ? -4.664 -0.927 -23.703 1 95.44 457 ILE B N 1
ATOM 8526 C CA . ILE B 1 457 ? -4.992 -0.858 -22.281 1 95.44 457 ILE B CA 1
ATOM 8527 C C . ILE B 1 457 ? -5.18 -2.268 -21.734 1 95.44 457 ILE B C 1
ATOM 8529 O O . ILE B 1 457 ? -6.035 -3.02 -22.203 1 95.44 457 ILE B O 1
ATOM 8533 N N . VAL B 1 458 ? -4.367 -2.58 -20.797 1 96.69 458 VAL B N 1
ATOM 8534 C CA . VAL B 1 458 ? -4.504 -3.818 -20.047 1 96.69 458 VAL B CA 1
ATOM 8535 C C . VAL B 1 458 ? -4.617 -3.504 -18.547 1 96.69 458 VAL B C 1
ATOM 8537 O O . VAL B 1 458 ? -3.607 -3.471 -17.844 1 96.69 458 VAL B O 1
ATOM 8540 N N . PRO B 1 459 ? -5.824 -3.404 -18.031 1 93.88 459 PRO B N 1
ATOM 8541 C CA . PRO B 1 459 ? -6.043 -2.879 -16.672 1 93.88 459 PRO B CA 1
ATOM 8542 C C . PRO B 1 459 ? -5.332 -3.697 -15.602 1 93.88 459 PRO B C 1
ATOM 8544 O O . PRO B 1 459 ? -4.898 -3.145 -14.586 1 93.88 459 PRO B O 1
ATOM 8547 N N . ALA B 1 460 ? -5.176 -4.93 -15.828 1 93.19 460 ALA B N 1
ATOM 8548 C CA . ALA B 1 460 ? -4.586 -5.812 -14.82 1 93.19 460 ALA B CA 1
ATOM 8549 C C . ALA B 1 460 ? -3.08 -5.586 -14.711 1 93.19 460 ALA B C 1
ATOM 8551 O O . ALA B 1 460 ? -2.455 -6.004 -13.727 1 93.19 460 ALA B O 1
ATOM 8552 N N . LEU B 1 461 ? -2.486 -5.059 -15.672 1 95.06 461 LEU B N 1
ATOM 8553 C CA . LEU B 1 461 ? -1.047 -4.824 -15.664 1 95.06 461 LEU B CA 1
ATOM 8554 C C . LEU B 1 461 ? -0.725 -3.43 -15.141 1 95.06 461 LEU B C 1
ATOM 8556 O O . LEU B 1 461 ? -0.756 -2.455 -15.891 1 95.06 461 LEU B O 1
ATOM 8560 N N . LYS B 1 462 ? -0.367 -3.439 -13.898 1 89.62 462 LYS B N 1
ATOM 8561 C CA . LYS B 1 462 ? -0.088 -2.182 -13.211 1 89.62 462 LYS B CA 1
ATOM 8562 C C . LYS B 1 462 ? 1.414 -1.948 -13.078 1 89.62 462 LYS B C 1
ATOM 8564 O O . LYS B 1 462 ? 2.195 -2.902 -13.047 1 89.62 462 LYS B O 1
ATOM 8569 N N . GLY B 1 463 ? 1.743 -0.694 -13.055 1 85.44 463 GLY B N 1
ATOM 8570 C CA . GLY B 1 463 ? 3.123 -0.338 -12.766 1 85.44 463 GLY B CA 1
ATOM 8571 C C . GLY B 1 463 ? 3.469 -0.426 -11.289 1 85.44 463 GLY B C 1
ATOM 8572 O O . GLY B 1 463 ? 2.641 -0.836 -10.477 1 85.44 463 GLY B O 1
ATOM 8573 N N . PHE B 1 464 ? 4.684 -0.092 -11.016 1 81.31 464 PHE B N 1
ATOM 8574 C CA . PHE B 1 464 ? 5.215 -0.205 -9.664 1 81.31 464 PHE B CA 1
ATOM 8575 C C . PHE B 1 464 ? 4.402 0.646 -8.695 1 81.31 464 PHE B C 1
ATOM 8577 O O . PHE B 1 464 ? 4.199 0.257 -7.539 1 81.31 464 PHE B O 1
ATOM 8584 N N . GLY B 1 465 ? 3.928 1.746 -9.125 1 77.12 465 GLY B N 1
ATOM 8585 C CA . GLY B 1 465 ? 3.166 2.658 -8.289 1 77.12 465 GLY B CA 1
ATOM 8586 C C . GLY B 1 465 ? 1.686 2.33 -8.242 1 77.12 465 GLY B C 1
ATOM 8587 O O . GLY B 1 465 ? 0.907 3.045 -7.605 1 77.12 465 GLY B O 1
ATOM 8588 N N . GLY B 1 466 ? 1.248 1.323 -8.992 1 80.44 466 GLY B N 1
ATOM 8589 C CA . GLY B 1 466 ? -0.134 0.879 -8.906 1 80.44 466 GLY B CA 1
ATOM 8590 C C . GLY B 1 466 ? -0.985 1.361 -10.062 1 80.44 466 GLY B C 1
ATOM 8591 O O . GLY B 1 466 ? -2.111 0.896 -10.25 1 80.44 466 GLY B O 1
ATOM 8592 N N . GLY B 1 467 ? -0.536 2.307 -10.805 1 84.44 467 GLY B N 1
ATOM 8593 C CA . GLY B 1 467 ? -1.279 2.734 -11.984 1 84.44 467 GLY B CA 1
ATOM 8594 C C . GLY B 1 467 ? -1.194 1.749 -13.133 1 84.44 467 GLY B C 1
ATOM 8595 O O . GLY B 1 467 ? -0.233 0.983 -13.234 1 84.44 467 GLY B O 1
ATOM 8596 N N . VAL B 1 468 ? -2.23 1.78 -13.984 1 90 468 VAL B N 1
ATOM 8597 C CA . VAL B 1 468 ? -2.225 0.921 -15.164 1 90 468 VAL B CA 1
ATOM 8598 C C . VAL B 1 468 ? -1.065 1.307 -16.078 1 90 468 VAL B C 1
ATOM 8600 O O . VAL B 1 468 ? -0.841 2.49 -16.344 1 90 468 VAL B O 1
ATOM 8603 N N . ARG B 1 469 ? -0.292 0.349 -16.547 1 90.81 469 ARG B N 1
ATOM 8604 C CA . ARG B 1 469 ? 0.843 0.606 -17.422 1 90.81 469 ARG B CA 1
ATOM 8605 C C . ARG B 1 469 ? 0.389 1.248 -18.734 1 90.81 469 ARG B C 1
ATOM 8607 O O . ARG B 1 469 ? -0.654 0.883 -19.281 1 90.81 469 ARG B O 1
ATOM 8614 N N . LYS B 1 470 ? 1.176 2.164 -19.188 1 86.44 470 LYS B N 1
ATOM 8615 C CA . LYS B 1 470 ? 0.957 2.795 -20.484 1 86.44 470 LYS B CA 1
ATOM 8616 C C . LYS B 1 470 ? 1.9 2.225 -21.531 1 86.44 470 LYS B C 1
ATOM 8618 O O . LYS B 1 470 ? 3.055 2.646 -21.641 1 86.44 470 LYS B O 1
ATOM 8623 N N . TRP B 1 471 ? 1.378 1.427 -22.375 1 93.31 471 TRP B N 1
ATOM 8624 C CA . TRP B 1 471 ? 2.18 0.673 -23.328 1 93.31 471 TRP B CA 1
ATOM 8625 C C . TRP B 1 471 ? 2.422 1.486 -24.594 1 93.31 471 TRP B C 1
ATOM 8627 O O . TRP B 1 471 ? 1.502 2.115 -25.125 1 93.31 471 TRP B O 1
ATOM 8637 N N . VAL B 1 472 ? 3.678 1.482 -25.062 1 91.94 472 VAL B N 1
ATOM 8638 C CA . VAL B 1 472 ? 4.059 2.088 -26.344 1 91.94 472 VAL B CA 1
ATOM 8639 C C . VAL B 1 472 ? 4.508 1.004 -27.312 1 91.94 472 VAL B C 1
ATOM 8641 O O . VAL B 1 472 ? 5.41 0.22 -27.016 1 91.94 472 VAL B O 1
ATOM 8644 N N . GLU B 1 473 ? 3.842 0.974 -28.453 1 95.19 473 GLU B N 1
ATOM 8645 C CA . GLU B 1 473 ? 4.242 -0.017 -29.453 1 95.19 473 GLU B CA 1
ATOM 8646 C C . GLU B 1 473 ? 5.551 0.379 -30.125 1 95.19 473 GLU B C 1
ATOM 8648 O O . GLU B 1 473 ? 5.59 1.335 -30.906 1 95.19 473 GLU B O 1
ATOM 8653 N N . VAL B 1 474 ? 6.625 -0.354 -29.891 1 94.12 474 VAL B N 1
ATOM 8654 C CA . VAL B 1 474 ? 7.957 0.014 -30.375 1 94.12 474 VAL B CA 1
ATOM 8655 C C . VAL B 1 474 ? 8.242 -0.679 -31.703 1 94.12 474 VAL B C 1
ATOM 8657 O O . VAL B 1 474 ? 9.086 -0.221 -32.469 1 94.12 474 VAL B O 1
ATOM 8660 N N . SER B 1 475 ? 7.707 -1.751 -32 1 94.75 475 SER B N 1
ATOM 8661 C CA . SER B 1 475 ? 7.645 -2.479 -33.281 1 94.75 475 SER B CA 1
ATOM 8662 C C . SER B 1 475 ? 6.332 -3.242 -33.406 1 94.75 475 SER B C 1
ATOM 8664 O O . SER B 1 475 ? 5.586 -3.381 -32.438 1 94.75 475 SER B O 1
ATOM 8666 N N . PRO B 1 476 ? 5.961 -3.619 -34.531 1 95.19 476 PRO B N 1
ATOM 8667 C CA . PRO B 1 476 ? 4.652 -4.258 -34.688 1 95.19 476 PRO B CA 1
ATOM 8668 C C . PRO B 1 476 ? 4.434 -5.402 -33.688 1 95.19 476 PRO B C 1
ATOM 8670 O O . PRO B 1 476 ? 5.156 -6.402 -33.719 1 95.19 476 PRO B O 1
ATOM 8673 N N . PHE B 1 477 ? 3.471 -5.23 -32.844 1 96.81 477 PHE B N 1
ATOM 8674 C CA . PHE B 1 477 ? 2.979 -6.203 -31.859 1 96.81 477 PHE B CA 1
ATOM 8675 C C . PHE B 1 477 ? 4.004 -6.43 -30.766 1 96.81 477 PHE B C 1
ATOM 8677 O O . PHE B 1 477 ? 4.059 -7.512 -30.172 1 96.81 477 PHE B O 1
ATOM 8684 N N . LEU B 1 478 ? 4.895 -5.469 -30.594 1 96.56 478 LEU B N 1
ATOM 8685 C CA . LEU B 1 478 ? 5.789 -5.387 -29.453 1 96.56 478 LEU B CA 1
ATOM 8686 C C . LEU B 1 478 ? 5.652 -4.039 -28.75 1 96.56 478 LEU B C 1
ATOM 8688 O O . LEU B 1 478 ? 5.91 -2.994 -29.344 1 96.56 478 LEU B O 1
ATOM 8692 N N . TRP B 1 479 ? 5.18 -4.039 -27.562 1 96.31 479 TRP B N 1
ATOM 8693 C CA . TRP B 1 479 ? 5 -2.83 -26.766 1 96.31 479 TRP B CA 1
ATOM 8694 C C . TRP B 1 479 ? 6.016 -2.775 -25.625 1 96.31 479 TRP B C 1
ATOM 8696 O O . TRP B 1 479 ? 6.484 -3.812 -25.156 1 96.31 479 TRP B O 1
ATOM 8706 N N . ALA B 1 480 ? 6.375 -1.637 -25.219 1 93.94 480 ALA B N 1
ATOM 8707 C CA . ALA B 1 480 ? 7.273 -1.408 -24.094 1 93.94 480 ALA B CA 1
ATOM 8708 C C . ALA B 1 480 ? 6.66 -0.432 -23.094 1 93.94 480 ALA B C 1
ATOM 8710 O O . ALA B 1 480 ? 5.969 0.512 -23.484 1 93.94 480 ALA B O 1
ATOM 8711 N N . ASP B 1 481 ? 6.844 -0.748 -21.844 1 90.38 481 ASP B N 1
ATOM 8712 C CA . ASP B 1 481 ? 6.492 0.197 -20.797 1 90.38 481 ASP B CA 1
ATOM 8713 C C . ASP B 1 481 ? 7.594 1.237 -20.594 1 90.38 481 ASP B C 1
ATOM 8715 O O . ASP B 1 481 ? 8.727 0.894 -20.25 1 90.38 481 ASP B O 1
ATOM 8719 N N . PRO B 1 482 ? 7.281 2.475 -20.766 1 84 482 PRO B N 1
ATOM 8720 C CA . PRO B 1 482 ? 8.328 3.494 -20.688 1 84 482 PRO B CA 1
ATOM 8721 C C . PRO B 1 482 ? 8.875 3.656 -19.266 1 84 482 PRO B C 1
ATOM 8723 O O . PRO B 1 482 ? 9.93 4.27 -19.078 1 84 482 PRO B O 1
ATOM 8726 N N . MET B 1 483 ? 8.188 3.203 -18.297 1 81.38 483 MET B N 1
ATOM 8727 C CA . MET B 1 483 ? 8.578 3.447 -16.906 1 81.38 483 MET B CA 1
ATOM 8728 C C . MET B 1 483 ? 9.273 2.225 -16.312 1 81.38 483 MET B C 1
ATOM 8730 O O . MET B 1 483 ? 9.617 2.217 -15.133 1 81.38 483 MET B O 1
ATOM 8734 N N . SER B 1 484 ? 9.477 1.193 -17.047 1 88.06 484 SER B N 1
ATOM 8735 C CA . SER B 1 484 ? 10.133 -0.02 -16.578 1 88.06 484 SER B CA 1
ATOM 8736 C C . SER B 1 484 ? 10.844 -0.742 -17.719 1 88.06 484 SER B C 1
ATOM 8738 O O . SER B 1 484 ? 10.961 -0.204 -18.828 1 88.06 484 SER B O 1
ATOM 8740 N N . HIS B 1 485 ? 11.336 -1.923 -17.422 1 91.44 485 HIS B N 1
ATOM 8741 C CA . HIS B 1 485 ? 12.023 -2.725 -18.422 1 91.44 485 HIS B CA 1
ATOM 8742 C C . HIS B 1 485 ? 11.086 -3.762 -19.031 1 91.44 485 HIS B C 1
ATOM 8744 O O . HIS B 1 485 ? 11.516 -4.609 -19.828 1 91.44 485 HIS B O 1
ATOM 8750 N N . GLU B 1 486 ? 9.828 -3.65 -18.672 1 93.06 486 GLU B N 1
ATOM 8751 C CA . GLU B 1 486 ? 8.875 -4.668 -19.109 1 93.06 486 GLU B CA 1
ATOM 8752 C C . GLU B 1 486 ? 8.422 -4.422 -20.547 1 93.06 486 GLU B C 1
ATOM 8754 O O . GLU B 1 486 ? 8.242 -3.273 -20.953 1 93.06 486 GLU B O 1
ATOM 8759 N N . ARG B 1 487 ? 8.273 -5.508 -21.359 1 96.06 487 ARG B N 1
ATOM 8760 C CA . ARG B 1 487 ? 7.715 -5.48 -22.703 1 96.06 487 ARG B CA 1
ATOM 8761 C C . ARG B 1 487 ? 6.555 -6.465 -22.828 1 96.06 487 ARG B C 1
ATOM 8763 O O . ARG B 1 487 ? 6.426 -7.391 -22.031 1 96.06 487 ARG B O 1
ATOM 8770 N N . LEU B 1 488 ? 5.695 -6.18 -23.672 1 97.69 488 LEU B N 1
ATOM 8771 C CA . LEU B 1 488 ? 4.562 -7.016 -24.047 1 97.69 488 LEU B CA 1
ATOM 8772 C C . LEU B 1 488 ? 4.617 -7.367 -25.531 1 97.69 488 LEU B C 1
ATOM 8774 O O . LEU B 1 488 ? 4.773 -6.484 -26.375 1 97.69 488 LEU B O 1
ATOM 8778 N N . GLY B 1 489 ? 4.582 -8.664 -25.812 1 97.88 489 GLY B N 1
ATOM 8779 C CA . GLY B 1 489 ? 4.629 -9.125 -27.188 1 97.88 489 GLY B CA 1
ATOM 8780 C C . GLY B 1 489 ? 3.465 -10.031 -27.562 1 97.88 489 GLY B C 1
ATOM 8781 O O . GLY B 1 489 ? 2.973 -10.789 -26.719 1 97.88 489 GLY B O 1
ATOM 8782 N N . ALA B 1 490 ? 3.049 -9.906 -28.812 1 98.19 490 ALA B N 1
ATOM 8783 C CA . ALA B 1 490 ? 1.956 -10.727 -29.328 1 98.19 490 ALA B CA 1
ATOM 8784 C C . ALA B 1 490 ? 2.344 -11.398 -30.641 1 98.19 490 ALA B C 1
ATOM 8786 O O . ALA B 1 490 ? 3.232 -10.914 -31.344 1 98.19 490 ALA B O 1
ATOM 8787 N N . GLU B 1 491 ? 1.753 -12.508 -30.875 1 97.69 491 GLU B N 1
ATOM 8788 C CA . GLU B 1 491 ? 1.944 -13.227 -32.125 1 97.69 491 GLU B CA 1
ATOM 8789 C C . GLU B 1 491 ? 0.684 -13.188 -33 1 97.69 491 GLU B C 1
ATOM 8791 O O . GLU B 1 491 ? -0.421 -13.414 -32.5 1 97.69 491 GLU B O 1
ATOM 8796 N N . VAL B 1 492 ? 0.904 -12.891 -34.25 1 96.94 492 VAL B N 1
ATOM 8797 C CA . VAL B 1 492 ? -0.191 -12.812 -35.188 1 96.94 492 VAL B CA 1
ATOM 8798 C C . VAL B 1 492 ? -0.096 -13.969 -36.188 1 96.94 492 VAL B C 1
ATOM 8800 O O . VAL B 1 492 ? 0.971 -14.227 -36.75 1 96.94 492 VAL B O 1
ATOM 8803 N N . LYS B 1 493 ? -1.155 -14.664 -36.312 1 95.25 493 LYS B N 1
ATOM 8804 C CA . LYS B 1 493 ? -1.332 -15.703 -37.312 1 95.25 493 LYS B CA 1
ATOM 8805 C C . LYS B 1 493 ? -2.621 -15.484 -38.094 1 95.25 493 LYS B C 1
ATOM 8807 O O . LYS B 1 493 ? -3.695 -15.328 -37.531 1 95.25 493 LYS B O 1
ATOM 8812 N N . ASP B 1 494 ? -2.523 -15.453 -39.438 1 95.31 494 ASP B N 1
ATOM 8813 C CA . ASP B 1 494 ? -3.668 -15.289 -40.344 1 95.31 494 ASP B CA 1
ATOM 8814 C C . ASP B 1 494 ? -4.453 -14.023 -40 1 95.31 494 ASP B C 1
ATOM 8816 O O . ASP B 1 494 ? -5.684 -14.062 -39.906 1 95.31 494 ASP B O 1
ATOM 8820 N N . GLY B 1 495 ? -3.773 -13.023 -39.625 1 93.81 495 GLY B N 1
ATOM 8821 C CA . GLY B 1 495 ? -4.367 -11.711 -39.406 1 93.81 495 GLY B CA 1
ATOM 8822 C C . GLY B 1 495 ? -5 -11.547 -38.062 1 93.81 495 GLY B C 1
ATOM 8823 O O . GLY B 1 495 ? -5.652 -10.539 -37.781 1 93.81 495 GLY B O 1
ATOM 8824 N N . LYS B 1 496 ? -4.805 -12.547 -37.219 1 95.69 496 LYS B N 1
ATOM 8825 C CA . LYS B 1 496 ? -5.367 -12.477 -35.875 1 95.69 496 LYS B CA 1
ATOM 8826 C C . LYS B 1 496 ? -4.289 -12.688 -34.812 1 95.69 496 LYS B C 1
ATOM 8828 O O . LYS B 1 496 ? -3.373 -13.492 -35 1 95.69 496 LYS B O 1
ATOM 8833 N N . VAL B 1 497 ? -4.445 -11.906 -33.75 1 97.38 497 VAL B N 1
ATOM 8834 C CA . VAL B 1 497 ? -3.562 -12.172 -32.625 1 97.38 497 VAL B CA 1
ATOM 8835 C C . VAL B 1 497 ? -3.965 -13.477 -31.938 1 97.38 497 VAL B C 1
ATOM 8837 O O . VAL B 1 497 ? -5.117 -13.641 -31.531 1 97.38 497 VAL B O 1
ATOM 8840 N N . VAL B 1 498 ? -3.066 -14.391 -31.703 1 96.19 498 VAL B N 1
ATOM 8841 C CA . VAL B 1 498 ? -3.422 -15.719 -31.203 1 96.19 498 VAL B CA 1
ATOM 8842 C C . VAL B 1 498 ? -2.91 -15.883 -29.781 1 96.19 498 VAL B C 1
ATOM 8844 O O . VAL B 1 498 ? -3.426 -16.703 -29.016 1 96.19 498 VAL B O 1
ATOM 8847 N N . ARG B 1 499 ? -1.878 -15.188 -29.453 1 97.56 499 ARG B N 1
ATOM 8848 C CA . ARG B 1 499 ? -1.335 -15.242 -28.094 1 97.56 499 ARG B CA 1
ATOM 8849 C C . ARG B 1 499 ? -0.509 -14 -27.797 1 97.56 499 ARG B C 1
ATOM 8851 O O . ARG B 1 499 ? -0.062 -13.305 -28.703 1 97.56 499 ARG B O 1
ATOM 8858 N N . PHE B 1 500 ? -0.351 -13.68 -26.562 1 97.88 500 PHE B N 1
ATOM 8859 C CA . PHE B 1 500 ? 0.558 -12.633 -26.109 1 97.88 500 PHE B CA 1
ATOM 8860 C C . PHE B 1 500 ? 1.131 -12.969 -24.75 1 97.88 500 PHE B C 1
ATOM 8862 O O . PHE B 1 500 ? 0.692 -13.922 -24.094 1 97.88 500 PHE B O 1
ATOM 8869 N N . ALA B 1 501 ? 2.182 -12.336 -24.328 1 98.06 501 ALA B N 1
ATOM 8870 C CA . ALA B 1 501 ? 2.814 -12.469 -23.016 1 98.06 501 ALA B CA 1
ATOM 8871 C C . ALA B 1 501 ? 3.633 -11.227 -22.672 1 98.06 501 ALA B C 1
ATOM 8873 O O . ALA B 1 501 ? 3.807 -10.336 -23.516 1 98.06 501 ALA B O 1
ATOM 8874 N N . MET B 1 502 ? 3.975 -11.062 -21.469 1 96.94 502 MET B N 1
ATOM 8875 C CA . MET B 1 502 ? 4.953 -10.078 -21 1 96.94 502 MET B CA 1
ATOM 8876 C C . MET B 1 502 ? 6.32 -10.727 -20.797 1 96.94 502 MET B C 1
ATOM 8878 O O . MET B 1 502 ? 6.414 -11.945 -20.609 1 96.94 502 MET B O 1
ATOM 8882 N N . ASP B 1 503 ? 7.336 -9.961 -20.812 1 95.19 503 ASP B N 1
ATOM 8883 C CA . ASP B 1 503 ? 8.711 -10.445 -20.688 1 95.19 503 ASP B CA 1
ATOM 8884 C C . ASP B 1 503 ? 8.875 -11.297 -19.422 1 95.19 503 ASP B C 1
ATOM 8886 O O . ASP B 1 503 ? 9.477 -12.367 -19.469 1 95.19 503 ASP B O 1
ATOM 8890 N N . GLN B 1 504 ? 8.336 -10.922 -18.422 1 91.62 504 GLN B N 1
ATOM 8891 C CA . GLN B 1 504 ? 8.586 -11.539 -17.109 1 91.62 504 GLN B CA 1
ATOM 8892 C C . GLN B 1 504 ? 8 -12.945 -17.047 1 91.62 504 GLN B C 1
ATOM 8894 O O . GLN B 1 504 ? 8.531 -13.812 -16.359 1 91.62 504 GLN B O 1
ATOM 8899 N N . VAL B 1 505 ? 6.906 -13.195 -17.797 1 95.12 505 VAL B N 1
ATOM 8900 C CA . VAL B 1 505 ? 6.227 -14.477 -17.609 1 95.12 505 VAL B CA 1
ATOM 8901 C C . VAL B 1 505 ? 6.336 -15.305 -18.891 1 95.12 505 VAL B C 1
ATOM 8903 O O . VAL B 1 505 ? 6.043 -16.5 -18.891 1 95.12 505 VAL B O 1
ATOM 8906 N N . ALA B 1 506 ? 6.848 -14.812 -19.938 1 95.88 506 ALA B N 1
ATOM 8907 C CA . ALA B 1 506 ? 6.863 -15.43 -21.266 1 95.88 506 ALA B CA 1
ATOM 8908 C C . ALA B 1 506 ? 7.539 -16.797 -21.219 1 95.88 506 ALA B C 1
ATOM 8910 O O . ALA B 1 506 ? 7.129 -17.719 -21.922 1 95.88 506 ALA B O 1
ATOM 8911 N N . PRO B 1 507 ? 8.523 -16.953 -20.359 1 94.56 507 PRO B N 1
ATOM 8912 C CA . PRO B 1 507 ? 9.172 -18.266 -20.359 1 94.56 507 PRO B CA 1
ATOM 8913 C C . PRO B 1 507 ? 8.25 -19.375 -19.859 1 94.56 507 PRO B C 1
ATOM 8915 O O . PRO B 1 507 ? 8.406 -20.531 -20.25 1 94.56 507 PRO B O 1
ATOM 8918 N N . VAL B 1 508 ? 7.273 -18.969 -19.047 1 95.06 508 VAL B N 1
ATOM 8919 C CA . VAL B 1 508 ? 6.648 -20.078 -18.312 1 95.06 508 VAL B CA 1
ATOM 8920 C C . VAL B 1 508 ? 5.137 -20.047 -18.531 1 95.06 508 VAL B C 1
ATOM 8922 O O . VAL B 1 508 ? 4.434 -21 -18.172 1 95.06 508 VAL B O 1
ATOM 8925 N N . MET B 1 509 ? 4.625 -19.016 -19.078 1 96.69 509 MET B N 1
ATOM 8926 C CA . MET B 1 509 ? 3.197 -18.953 -19.375 1 96.69 509 MET B CA 1
ATOM 8927 C C . MET B 1 509 ? 2.908 -17.859 -20.406 1 96.69 509 MET B C 1
ATOM 8929 O O . MET B 1 509 ? 3.764 -17.016 -20.672 1 96.69 509 MET B O 1
ATOM 8933 N N . GLU B 1 510 ? 1.777 -17.938 -20.953 1 97.81 510 GLU B N 1
ATOM 8934 C CA . GLU B 1 510 ? 1.276 -16.953 -21.922 1 97.81 510 GLU B CA 1
ATOM 8935 C C . GLU B 1 510 ? -0.247 -16.875 -21.891 1 97.81 510 GLU B C 1
ATOM 8937 O O . GLU B 1 510 ? -0.888 -17.516 -21.047 1 97.81 510 GLU B O 1
ATOM 8942 N N . TYR B 1 511 ? -0.818 -16.031 -22.719 1 97.94 511 TYR B N 1
ATOM 8943 C CA . TYR B 1 511 ? -2.262 -15.82 -22.75 1 97.94 511 TYR B CA 1
ATOM 8944 C C . TYR B 1 511 ? -2.82 -16.125 -24.141 1 97.94 511 TYR B C 1
ATOM 8946 O O . TYR B 1 511 ? -2.311 -15.641 -25.141 1 97.94 511 TYR B O 1
ATOM 8954 N N . HIS B 1 512 ? -3.838 -16.953 -24.141 1 97.62 512 HIS B N 1
ATOM 8955 C CA . HIS B 1 512 ? -4.555 -17.297 -25.359 1 97.62 512 HIS B CA 1
ATOM 8956 C C . HIS B 1 512 ? -5.926 -16.625 -25.406 1 97.62 512 HIS B C 1
ATOM 8958 O O . HIS B 1 512 ? -6.516 -16.359 -24.359 1 97.62 512 HIS B O 1
ATOM 8964 N N . GLN B 1 513 ? -6.324 -16.391 -26.516 1 95.69 513 GLN B N 1
ATOM 8965 C CA . GLN B 1 513 ? -7.66 -15.812 -26.641 1 95.69 513 GLN B CA 1
ATOM 8966 C C . GLN B 1 513 ? -8.719 -16.75 -26.078 1 95.69 513 GLN B C 1
ATOM 8968 O O . GLN B 1 513 ? -8.719 -17.938 -26.359 1 95.69 513 GLN B O 1
ATOM 8973 N N . THR B 1 514 ? -9.562 -16.156 -25.312 1 96.5 514 THR B N 1
ATOM 8974 C CA . THR B 1 514 ? -10.633 -16.953 -24.719 1 96.5 514 THR B CA 1
ATOM 8975 C C . THR B 1 514 ? -11.789 -17.141 -25.688 1 96.5 514 THR B C 1
ATOM 8977 O O . THR B 1 514 ? -12.297 -16.172 -26.25 1 96.5 514 THR B O 1
ATOM 8980 N N . PRO B 1 515 ? -12.219 -18.359 -25.828 1 95.44 515 PRO B N 1
ATOM 8981 C CA . PRO B 1 515 ? -13.406 -18.547 -26.672 1 95.44 515 PRO B CA 1
ATOM 8982 C C . PRO B 1 515 ? -14.625 -17.812 -26.125 1 95.44 515 PRO B C 1
ATOM 8984 O O . PRO B 1 515 ? -14.797 -17.688 -24.906 1 95.44 515 PRO B O 1
ATOM 8987 N N . ALA B 1 516 ? -15.445 -17.406 -27.031 1 95.69 516 ALA B N 1
ATOM 8988 C CA . ALA B 1 516 ? -16.609 -16.594 -26.688 1 95.69 516 ALA B CA 1
ATOM 8989 C C . ALA B 1 516 ? -17.484 -17.297 -25.656 1 95.69 516 ALA B C 1
ATOM 8991 O O . ALA B 1 516 ? -18 -16.656 -24.734 1 95.69 516 ALA B O 1
ATOM 8992 N N . ALA B 1 517 ? -17.625 -18.562 -25.797 1 96.62 517 ALA B N 1
ATOM 8993 C CA . ALA B 1 517 ? -18.516 -19.328 -24.922 1 96.62 517 ALA B CA 1
ATOM 8994 C C . ALA B 1 517 ? -17.984 -19.344 -23.484 1 96.62 517 ALA B C 1
ATOM 8996 O O . ALA B 1 517 ? -18.719 -19.656 -22.547 1 96.62 517 ALA B O 1
ATOM 8997 N N . ARG B 1 518 ? -16.75 -18.969 -23.312 1 97.38 518 ARG B N 1
ATOM 8998 C CA . ARG B 1 518 ? -16.141 -19.031 -21.984 1 97.38 518 ARG B CA 1
ATOM 8999 C C . ARG B 1 518 ? -15.641 -17.656 -21.547 1 97.38 518 ARG B C 1
ATOM 9001 O O . ARG B 1 518 ? -14.906 -17.547 -20.562 1 97.38 518 ARG B O 1
ATOM 9008 N N . SER B 1 519 ? -16.062 -16.641 -22.219 1 97.44 519 SER B N 1
ATOM 9009 C CA . SER B 1 519 ? -15.555 -15.305 -21.969 1 97.44 519 SER B CA 1
ATOM 9010 C C . SER B 1 519 ? -16.219 -14.672 -20.75 1 97.44 519 SER B C 1
ATOM 9012 O O . SER B 1 519 ? -17.438 -14.688 -20.625 1 97.44 519 SER B O 1
ATOM 9014 N N . SER B 1 520 ? -15.414 -14.078 -19.906 1 96.88 520 SER B N 1
ATOM 9015 C CA . SER B 1 520 ? -15.922 -13.422 -18.703 1 96.88 520 SER B CA 1
ATOM 9016 C C . SER B 1 520 ? -16.672 -12.141 -19.062 1 96.88 520 SER B C 1
ATOM 9018 O O . SER B 1 520 ? -17.484 -11.656 -18.266 1 96.88 520 SER B O 1
ATOM 9020 N N . SER B 1 521 ? -16.453 -11.578 -20.219 1 95.38 521 SER B N 1
ATOM 9021 C CA . SER B 1 521 ? -17.062 -10.312 -20.625 1 95.38 521 SER B CA 1
ATOM 9022 C C . SER B 1 521 ? -18.578 -10.383 -20.594 1 95.38 521 SER B C 1
ATOM 9024 O O . SER B 1 521 ? -19.25 -9.398 -20.266 1 95.38 521 SER B O 1
ATOM 9026 N N . TRP B 1 522 ? -19.172 -11.531 -20.891 1 95.62 522 TRP B N 1
ATOM 9027 C CA . TRP B 1 522 ? -20.625 -11.625 -20.828 1 95.62 522 TRP B CA 1
ATOM 9028 C C . TRP B 1 522 ? -21.062 -12.578 -19.719 1 95.62 522 TRP B C 1
ATOM 9030 O O . TRP B 1 522 ? -22.156 -12.414 -19.156 1 95.62 522 TRP B O 1
ATOM 9040 N N . LEU B 1 523 ? -20.188 -13.57 -19.406 1 97.19 523 LEU B N 1
ATOM 9041 C CA . LEU B 1 523 ? -20.594 -14.578 -18.438 1 97.19 523 LEU B CA 1
ATOM 9042 C C . LEU B 1 523 ? -20.719 -13.977 -17.031 1 97.19 523 LEU B C 1
ATOM 9044 O O . LEU B 1 523 ? -21.625 -14.32 -16.281 1 97.19 523 LEU B O 1
ATOM 9048 N N . LEU B 1 524 ? -19.828 -13.133 -16.672 1 96.44 524 LEU B N 1
ATOM 9049 C CA . LEU B 1 524 ? -19.859 -12.602 -15.305 1 96.44 524 LEU B CA 1
ATOM 9050 C C . LEU B 1 524 ? -21.062 -11.68 -15.117 1 96.44 524 LEU B C 1
ATOM 9052 O O . LEU B 1 524 ? -21.828 -11.828 -14.164 1 96.44 524 LEU B O 1
ATOM 9056 N N . PRO B 1 525 ? -21.281 -10.688 -16.047 1 96.56 525 PRO B N 1
ATOM 9057 C CA . PRO B 1 525 ? -22.516 -9.906 -15.898 1 96.56 525 PRO B CA 1
ATOM 9058 C C . PRO B 1 525 ? -23.766 -10.781 -15.875 1 96.56 525 PRO B C 1
ATOM 9060 O O . PRO B 1 525 ? -24.688 -10.523 -15.094 1 96.56 525 PRO B O 1
ATOM 9063 N N . ALA B 1 526 ? -23.797 -11.766 -16.719 1 97.62 526 ALA B N 1
ATOM 9064 C CA . ALA B 1 526 ? -24.938 -12.672 -16.734 1 97.62 526 ALA B CA 1
ATOM 9065 C C . ALA B 1 526 ? -25.078 -13.406 -15.398 1 97.62 526 ALA B C 1
ATOM 9067 O O . ALA B 1 526 ? -26.188 -13.609 -14.914 1 97.62 526 ALA B O 1
ATOM 9068 N N . LEU B 1 527 ? -23.984 -13.781 -14.898 1 96.94 527 LEU B N 1
ATOM 9069 C CA . LEU B 1 527 ? -24 -14.461 -13.609 1 96.94 527 LEU B CA 1
ATOM 9070 C C . LEU B 1 527 ? -24.516 -13.547 -12.516 1 96.94 527 LEU B C 1
ATOM 9072 O O . LEU B 1 527 ? -25.297 -13.977 -11.648 1 96.94 527 LEU B O 1
ATOM 9076 N N . TYR B 1 528 ? -24.125 -12.312 -12.492 1 96 528 TYR B N 1
ATOM 9077 C CA . TYR B 1 528 ? -24.578 -11.359 -11.492 1 96 528 TYR B CA 1
ATOM 9078 C C . TYR B 1 528 ? -26.094 -11.18 -11.57 1 96 528 TYR B C 1
ATOM 9080 O O . TYR B 1 528 ? -26.781 -11.141 -10.539 1 96 528 TYR B O 1
ATOM 9088 N N . VAL B 1 529 ? -26.578 -11.102 -12.766 1 97.06 529 VAL B N 1
ATOM 9089 C CA . VAL B 1 529 ? -28.031 -10.984 -12.953 1 97.06 529 VAL B CA 1
ATOM 9090 C C . VAL B 1 529 ? -28.719 -12.25 -12.461 1 97.06 529 VAL B C 1
ATOM 9092 O O . VAL B 1 529 ? -29.734 -12.18 -11.766 1 97.06 529 VAL B O 1
ATOM 9095 N N . ALA B 1 530 ? -28.141 -13.328 -12.844 1 97.81 530 ALA B N 1
ATOM 9096 C CA . ALA B 1 530 ? -28.719 -14.609 -12.438 1 97.81 530 ALA B CA 1
ATOM 9097 C C . ALA B 1 530 ? -28.766 -14.727 -10.914 1 97.81 530 ALA B C 1
ATOM 9099 O O . ALA B 1 530 ? -29.781 -15.172 -10.352 1 97.81 530 ALA B O 1
ATOM 9100 N N . LEU B 1 531 ? -27.75 -14.344 -10.297 1 96.5 531 LEU B N 1
ATOM 9101 C CA . LEU B 1 531 ? -27.688 -14.391 -8.844 1 96.5 531 LEU B CA 1
ATOM 9102 C C . LEU B 1 531 ? -28.703 -13.453 -8.219 1 96.5 531 LEU B C 1
ATOM 9104 O O . LEU B 1 531 ? -29.359 -13.805 -7.23 1 96.5 531 LEU B O 1
ATOM 9108 N N . ALA B 1 532 ? -28.828 -12.359 -8.805 1 96.06 532 ALA B N 1
ATOM 9109 C CA . ALA B 1 532 ? -29.812 -11.398 -8.305 1 96.06 532 ALA B CA 1
ATOM 9110 C C . ALA B 1 532 ? -31.219 -11.961 -8.422 1 96.06 532 ALA B C 1
ATOM 9112 O O . ALA B 1 532 ? -32.031 -11.844 -7.492 1 96.06 532 ALA B O 1
ATOM 9113 N N . VAL B 1 533 ? -31.547 -12.531 -9.516 1 97 533 VAL B N 1
ATOM 9114 C CA . VAL B 1 533 ? -32.875 -13.102 -9.766 1 97 533 VAL B CA 1
ATOM 9115 C C . VAL B 1 533 ? -33.156 -14.219 -8.766 1 97 533 VAL B C 1
ATOM 9117 O O . VAL B 1 533 ? -34.219 -14.273 -8.164 1 97 533 VAL B O 1
ATOM 9120 N N . MET B 1 534 ? -32.156 -15.039 -8.609 1 96.62 534 MET B N 1
ATOM 9121 C CA . MET B 1 534 ? -32.312 -16.156 -7.684 1 96.62 534 MET B CA 1
ATOM 9122 C C . MET B 1 534 ? -32.469 -15.664 -6.25 1 96.62 534 MET B C 1
ATOM 9124 O O . MET B 1 534 ? -33.312 -16.141 -5.496 1 96.62 534 MET B O 1
ATOM 9128 N N . ALA B 1 535 ? -31.672 -14.75 -5.855 1 94.75 535 ALA B N 1
ATOM 9129 C CA . ALA B 1 535 ? -31.688 -14.219 -4.496 1 94.75 535 ALA B CA 1
ATOM 9130 C C . ALA B 1 535 ? -33 -13.492 -4.207 1 94.75 535 ALA B C 1
ATOM 9132 O O . ALA B 1 535 ? -33.594 -13.641 -3.131 1 94.75 535 ALA B O 1
ATOM 9133 N N . LEU B 1 536 ? -33.406 -12.711 -5.141 1 93.31 536 LEU B N 1
ATOM 9134 C CA . LEU B 1 536 ? -34.688 -12.008 -4.98 1 93.31 536 LEU B CA 1
ATOM 9135 C C . LEU B 1 536 ? -35.844 -12.992 -4.836 1 93.31 536 LEU B C 1
ATOM 9137 O O . LEU B 1 536 ? -36.75 -12.766 -4.039 1 93.31 536 LEU B O 1
ATOM 9141 N N . THR B 1 537 ? -35.812 -14.023 -5.629 1 94.31 537 THR B N 1
ATOM 9142 C CA . THR B 1 537 ? -36.844 -15.055 -5.543 1 94.31 537 THR B CA 1
ATOM 9143 C C . THR B 1 537 ? -36.844 -15.719 -4.168 1 94.31 537 THR B C 1
ATOM 9145 O O . THR B 1 537 ? -37.875 -15.906 -3.549 1 94.31 537 THR B O 1
ATOM 9148 N N . ALA B 1 538 ? -35.625 -15.945 -3.697 1 91.75 538 ALA B N 1
ATOM 9149 C CA . ALA B 1 538 ? -35.469 -16.625 -2.422 1 91.75 538 ALA B CA 1
ATOM 9150 C C . ALA B 1 538 ? -35.906 -15.75 -1.258 1 91.75 538 ALA B C 1
ATOM 9152 O O . ALA B 1 538 ? -36.469 -16.234 -0.284 1 91.75 538 ALA B O 1
ATOM 9153 N N . VAL B 1 539 ? -35.719 -14.484 -1.354 1 88.5 539 VAL B N 1
ATOM 9154 C CA . VAL B 1 539 ? -35.969 -13.578 -0.238 1 88.5 539 VAL B CA 1
ATOM 9155 C C . VAL B 1 539 ? -37.438 -13.102 -0.287 1 88.5 539 VAL B C 1
ATOM 9157 O O . VAL B 1 539 ? -38.094 -12.969 0.751 1 88.5 539 VAL B O 1
ATOM 9160 N N . LEU B 1 540 ? -37.969 -12.836 -1.427 1 85.44 540 LEU B N 1
ATOM 9161 C CA . LEU B 1 540 ? -39.312 -12.227 -1.564 1 85.44 540 LEU B CA 1
ATOM 9162 C C . LEU B 1 540 ? -40.406 -13.258 -1.336 1 85.44 540 LEU B C 1
ATOM 9164 O O . LEU B 1 540 ? -41.5 -12.906 -0.924 1 85.44 540 LEU B O 1
ATOM 9168 N N . TRP B 1 541 ? -40.125 -14.477 -1.598 1 87.75 541 TRP B N 1
ATOM 9169 C CA . TRP B 1 541 ? -41.156 -15.5 -1.45 1 87.75 541 TRP B CA 1
ATOM 9170 C C . TRP B 1 541 ? -41.625 -15.586 -0.005 1 87.75 541 TRP B C 1
ATOM 9172 O O . TRP B 1 541 ? -42.812 -15.461 0.271 1 87.75 541 TRP B O 1
ATOM 9182 N N . PRO B 1 542 ? -40.688 -15.688 0.976 1 85.19 542 PRO B N 1
ATOM 9183 C CA . PRO B 1 542 ? -41.156 -15.711 2.361 1 85.19 542 PRO B CA 1
ATOM 9184 C C . PRO B 1 542 ? -41.812 -14.391 2.791 1 85.19 542 PRO B C 1
ATOM 9186 O O . PRO B 1 542 ? -42.781 -14.391 3.555 1 85.19 542 PRO B O 1
ATOM 9189 N N . ILE B 1 543 ? -41.406 -13.367 2.334 1 79.5 543 ILE B N 1
ATOM 9190 C CA . ILE B 1 543 ? -41.969 -12.07 2.693 1 79.5 543 ILE B CA 1
ATOM 9191 C C . ILE B 1 543 ? -43.375 -11.953 2.168 1 79.5 543 ILE B C 1
ATOM 9193 O O . ILE B 1 543 ? -44.281 -11.547 2.9 1 79.5 543 ILE B O 1
ATOM 9197 N N . ARG B 1 544 ? -43.531 -12.328 0.897 1 78.25 544 ARG B N 1
ATOM 9198 C CA . ARG B 1 544 ? -44.875 -12.297 0.295 1 78.25 544 ARG B CA 1
ATOM 9199 C C . ARG B 1 544 ? -45.812 -13.242 1.025 1 78.25 544 ARG B C 1
ATOM 9201 O O . ARG B 1 544 ? -47 -12.93 1.194 1 78.25 544 ARG B O 1
ATOM 9208 N N . ALA B 1 545 ? -45.312 -14.289 1.436 1 82.38 545 ALA B N 1
ATOM 9209 C CA . ALA B 1 545 ? -46.125 -15.266 2.156 1 82.38 545 ALA B CA 1
ATOM 9210 C C . ALA B 1 545 ? -46.594 -14.711 3.504 1 82.38 545 ALA B C 1
ATOM 9212 O O . ALA B 1 545 ? -47.75 -14.875 3.893 1 82.38 545 ALA B O 1
ATOM 9213 N N . ILE B 1 546 ? -45.719 -14.023 4.188 1 81.25 546 ILE B N 1
ATOM 9214 C CA . ILE B 1 546 ? -46.031 -13.453 5.492 1 81.25 546 ILE B CA 1
ATOM 9215 C C . ILE B 1 546 ? -47.062 -12.336 5.332 1 81.25 546 ILE B C 1
ATOM 9217 O O . ILE B 1 546 ? -48.031 -12.273 6.078 1 81.25 546 ILE B O 1
ATOM 9221 N N . VAL B 1 547 ? -46.906 -11.547 4.395 1 75.88 547 VAL B N 1
ATOM 9222 C CA . VAL B 1 547 ? -47.812 -10.422 4.176 1 75.88 547 VAL B CA 1
ATOM 9223 C C . VAL B 1 547 ? -49.188 -10.938 3.73 1 75.88 547 VAL B C 1
ATOM 9225 O O . VAL B 1 547 ? -50.219 -10.43 4.172 1 75.88 547 VAL B O 1
ATOM 9228 N N . ARG B 1 548 ? -49.156 -11.93 2.822 1 76.56 548 ARG B N 1
ATOM 9229 C CA . ARG B 1 548 ? -50.406 -12.539 2.367 1 76.56 548 ARG B CA 1
ATOM 9230 C C . ARG B 1 548 ? -51.188 -13.133 3.535 1 76.56 548 ARG B C 1
ATOM 9232 O O . ARG B 1 548 ? -52.406 -12.969 3.623 1 76.56 548 ARG B O 1
ATOM 9239 N N . ARG B 1 549 ? -50.469 -13.742 4.375 1 79.19 549 ARG B N 1
ATOM 9240 C CA . ARG B 1 549 ? -51.094 -14.336 5.539 1 79.19 549 ARG B CA 1
ATOM 9241 C C . ARG B 1 549 ? -51.688 -13.266 6.449 1 79.19 549 ARG B C 1
ATOM 9243 O O . ARG B 1 549 ? -52.781 -13.43 7 1 79.19 549 ARG B O 1
ATOM 9250 N N . ARG B 1 550 ? -50.969 -12.203 6.605 1 75.62 550 ARG B N 1
ATOM 9251 C CA . ARG B 1 550 ? -51.406 -11.109 7.473 1 75.62 550 ARG B CA 1
ATOM 9252 C C . ARG B 1 550 ? -52.688 -10.477 6.945 1 75.62 550 ARG B C 1
ATOM 9254 O O . ARG B 1 550 ? -53.562 -10.094 7.727 1 75.62 550 ARG B O 1
ATOM 9261 N N . PHE B 1 551 ? -52.781 -10.391 5.668 1 73.31 551 PHE B N 1
ATOM 9262 C CA . PHE B 1 551 ? -53.938 -9.758 5.074 1 73.31 551 PHE B CA 1
ATOM 9263 C C . PHE B 1 551 ? -54.969 -10.797 4.641 1 73.31 551 PHE B C 1
ATOM 9265 O O . PHE B 1 551 ? -55.906 -10.484 3.908 1 73.31 551 PHE B O 1
ATOM 9272 N N . LYS B 1 552 ? -54.719 -12.117 5.012 1 74.75 552 LYS B N 1
ATOM 9273 C CA . LYS B 1 552 ? -55.625 -13.234 4.715 1 74.75 552 LYS B CA 1
ATOM 9274 C C . LYS B 1 552 ? -55.906 -13.32 3.217 1 74.75 552 LYS B C 1
ATOM 9276 O O . LYS B 1 552 ? -57.062 -13.523 2.811 1 74.75 552 LYS B O 1
ATOM 9281 N N . GLY B 1 553 ? -54.781 -13.023 2.605 1 73.94 553 GLY B N 1
ATOM 9282 C CA . GLY B 1 553 ? -54.906 -13.086 1.157 1 73.94 553 GLY B CA 1
ATOM 9283 C C . GLY B 1 553 ? -54.875 -14.5 0.616 1 73.94 553 GLY B C 1
ATOM 9284 O O . GLY B 1 553 ? -54.375 -15.414 1.283 1 73.94 553 GLY B O 1
ATOM 9285 N N . VAL B 1 554 ? -55.625 -14.75 -0.591 1 75.31 554 VAL B N 1
ATOM 9286 C CA . VAL B 1 554 ? -55.594 -16.047 -1.241 1 75.31 554 VAL B CA 1
ATOM 9287 C C . VAL B 1 554 ? -54.812 -15.984 -2.535 1 75.31 554 VAL B C 1
ATOM 9289 O O . VAL B 1 554 ? -54.844 -14.969 -3.242 1 75.31 554 VAL B O 1
ATOM 9292 N N . LEU B 1 555 ? -53.969 -17.094 -2.75 1 76.56 555 LEU B N 1
ATOM 9293 C CA . LEU B 1 555 ? -53.25 -17.188 -4.016 1 76.56 555 LEU B CA 1
ATOM 9294 C C . LEU B 1 555 ? -54.156 -17.719 -5.121 1 76.56 555 LEU B C 1
ATOM 9296 O O . LEU B 1 555 ? -54.656 -18.844 -5.039 1 76.56 555 LEU B O 1
ATOM 9300 N N . ALA B 1 556 ? -54.5 -16.906 -6.008 1 77.75 556 ALA B N 1
ATOM 9301 C CA . ALA B 1 556 ? -55.406 -17.266 -7.098 1 77.75 556 ALA B CA 1
ATOM 9302 C C . ALA B 1 556 ? -54.656 -18.016 -8.195 1 77.75 556 ALA B C 1
ATOM 9304 O O . ALA B 1 556 ? -54.406 -17.469 -9.266 1 77.75 556 ALA B O 1
ATOM 9305 N N . MET B 1 557 ? -54.25 -19.328 -7.949 1 83.25 557 MET B N 1
ATOM 9306 C CA . MET B 1 557 ? -53.531 -20.141 -8.945 1 83.25 557 MET B CA 1
ATOM 9307 C C . MET B 1 557 ? -54.125 -21.547 -9.023 1 83.25 557 MET B C 1
ATOM 9309 O O . MET B 1 557 ? -54.656 -22.047 -8.031 1 83.25 557 MET B O 1
ATOM 9313 N N . THR B 1 558 ? -54.094 -22.109 -10.227 1 87.06 558 THR B N 1
ATOM 9314 C CA . THR B 1 558 ? -54.469 -23.516 -10.367 1 87.06 558 THR B CA 1
ATOM 9315 C C . THR B 1 558 ? -53.531 -24.406 -9.562 1 87.06 558 THR B C 1
ATOM 9317 O O . THR B 1 558 ? -52.406 -24.016 -9.258 1 87.06 558 THR B O 1
ATOM 9320 N N . PRO B 1 559 ? -53.969 -25.594 -9.18 1 88.12 559 PRO B N 1
ATOM 9321 C CA . PRO B 1 559 ? -53.094 -26.484 -8.391 1 88.12 559 PRO B CA 1
ATOM 9322 C C . PRO B 1 559 ? -51.781 -26.797 -9.086 1 88.12 559 PRO B C 1
ATOM 9324 O O . PRO B 1 559 ? -50.719 -26.844 -8.438 1 88.12 559 PRO B O 1
ATOM 9327 N N . GLN B 1 560 ? -51.812 -26.969 -10.359 1 88.56 560 GLN B N 1
ATOM 9328 C CA . GLN B 1 560 ? -50.594 -27.266 -11.109 1 88.56 560 GLN B CA 1
ATOM 9329 C C . GLN B 1 560 ? -49.656 -26.078 -11.109 1 88.56 560 GLN B C 1
ATOM 9331 O O . GLN B 1 560 ? -48.438 -26.234 -10.922 1 88.56 560 GLN B O 1
ATOM 9336 N N . ARG B 1 561 ? -50.188 -25 -11.344 1 91.19 561 ARG B N 1
ATOM 9337 C CA . ARG B 1 561 ? -49.375 -23.781 -11.352 1 91.19 561 ARG B CA 1
ATOM 9338 C C . ARG B 1 561 ? -48.781 -23.516 -9.977 1 91.19 561 ARG B C 1
ATOM 9340 O O . ARG B 1 561 ? -47.625 -23.062 -9.859 1 91.19 561 ARG B O 1
ATOM 9347 N N . LEU B 1 562 ? -49.562 -23.828 -9.055 1 91.88 562 LEU B N 1
ATOM 9348 C CA . LEU B 1 562 ? -49.094 -23.609 -7.688 1 91.88 562 LEU B CA 1
ATOM 9349 C C . LEU B 1 562 ? -47.938 -24.547 -7.359 1 91.88 562 LEU B C 1
ATOM 9351 O O . LEU B 1 562 ? -46.969 -24.141 -6.691 1 91.88 562 LEU B O 1
ATOM 9355 N N . ARG B 1 563 ? -48 -25.734 -7.789 1 94.56 563 ARG B N 1
ATOM 9356 C CA . ARG B 1 563 ? -46.906 -26.688 -7.547 1 94.56 563 ARG B CA 1
ATOM 9357 C C . ARG B 1 563 ? -45.656 -26.234 -8.25 1 94.56 563 ARG B C 1
ATOM 9359 O O . ARG B 1 563 ? -44.562 -26.266 -7.664 1 94.56 563 ARG B O 1
ATOM 9366 N N . ALA B 1 564 ? -45.812 -25.844 -9.477 1 95.19 564 ALA B N 1
ATOM 9367 C CA . ALA B 1 564 ? -44.656 -25.391 -10.25 1 95.19 564 ALA B CA 1
ATOM 9368 C C . ALA B 1 564 ? -44.062 -24.125 -9.625 1 95.19 564 ALA B C 1
ATOM 9370 O O . ALA B 1 564 ? -42.812 -23.984 -9.578 1 95.19 564 ALA B O 1
ATOM 9371 N N . PHE B 1 565 ? -44.938 -23.328 -9.211 1 93.44 565 PHE B N 1
ATOM 9372 C CA . PHE B 1 565 ? -44.531 -22.078 -8.578 1 93.44 565 PHE B CA 1
ATOM 9373 C C . PHE B 1 565 ? -43.719 -22.344 -7.312 1 93.44 565 PHE B C 1
ATOM 9375 O O . PHE B 1 565 ? -42.625 -21.812 -7.145 1 93.44 565 PHE B O 1
ATOM 9382 N N . ARG B 1 566 ? -44.156 -23.188 -6.5 1 94.94 566 ARG B N 1
ATOM 9383 C CA . ARG B 1 566 ? -43.469 -23.516 -5.254 1 94.94 566 ARG B CA 1
ATOM 9384 C C . ARG B 1 566 ? -42.156 -24.25 -5.523 1 94.94 566 ARG B C 1
ATOM 9386 O O . ARG B 1 566 ? -41.156 -23.969 -4.875 1 94.94 566 ARG B O 1
ATOM 9393 N N . ALA B 1 567 ? -42.25 -25.125 -6.449 1 96.88 567 ALA B N 1
ATOM 9394 C CA . ALA B 1 567 ? -41.031 -25.875 -6.797 1 96.88 567 ALA B CA 1
ATOM 9395 C C . ALA B 1 567 ? -39.938 -24.938 -7.297 1 96.88 567 ALA B C 1
ATOM 9397 O O . ALA B 1 567 ? -38.75 -25.125 -6.965 1 96.88 567 ALA B O 1
ATOM 9398 N N . SER B 1 568 ? -40.344 -24.031 -8.102 1 96.75 568 SER B N 1
ATOM 9399 C CA . SER B 1 568 ? -39.375 -23.078 -8.641 1 96.75 568 SER B CA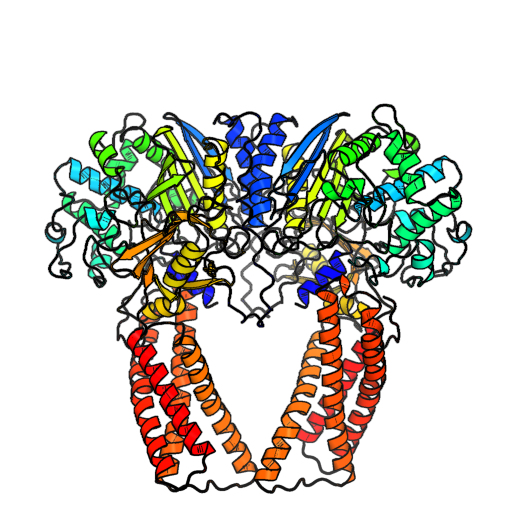 1
ATOM 9400 C C . SER B 1 568 ? -38.75 -22.234 -7.535 1 96.75 568 SER B C 1
ATOM 9402 O O . SER B 1 568 ? -37.531 -21.938 -7.57 1 96.75 568 SER B O 1
ATOM 9404 N N . ARG B 1 569 ? -39.5 -21.891 -6.559 1 96.06 569 ARG B N 1
ATOM 9405 C CA . ARG B 1 569 ? -38.969 -21.109 -5.438 1 96.06 569 ARG B CA 1
ATOM 9406 C C . ARG B 1 569 ? -38.031 -21.953 -4.59 1 96.06 569 ARG B C 1
ATOM 9408 O O . ARG B 1 569 ? -37 -21.469 -4.125 1 96.06 569 ARG B O 1
ATOM 9415 N N . ILE B 1 570 ? -38.375 -23.156 -4.383 1 96.88 570 ILE B N 1
ATOM 9416 C CA . ILE B 1 570 ? -37.531 -24.062 -3.607 1 96.88 570 ILE B CA 1
ATOM 9417 C C . ILE B 1 570 ? -36.188 -24.281 -4.328 1 96.88 570 ILE B C 1
ATOM 9419 O O . ILE B 1 570 ? -35.125 -24.266 -3.703 1 96.88 570 ILE B O 1
ATOM 9423 N N . MET B 1 571 ? -36.312 -24.391 -5.594 1 96.38 571 MET B N 1
ATOM 9424 C CA . MET B 1 571 ? -35.125 -24.625 -6.375 1 96.38 571 MET B CA 1
ATOM 9425 C C . MET B 1 571 ? -34.25 -23.375 -6.402 1 96.38 571 MET B C 1
ATOM 9427 O O . MET B 1 571 ? -33 -23.484 -6.426 1 96.38 571 MET B O 1
ATOM 9431 N N . ALA B 1 572 ? -34.844 -22.312 -6.484 1 97.31 572 ALA B N 1
ATOM 9432 C CA . ALA B 1 572 ? -34.094 -21.078 -6.41 1 97.31 572 ALA B CA 1
ATOM 9433 C C . ALA B 1 572 ? -33.312 -20.969 -5.094 1 97.31 572 ALA B C 1
ATOM 9435 O O . ALA B 1 572 ? -32.156 -20.594 -5.074 1 97.31 572 ALA B O 1
ATOM 9436 N N . ILE B 1 573 ? -33.938 -21.312 -4.023 1 97.19 573 ILE B N 1
ATOM 9437 C CA . ILE B 1 573 ? -33.312 -21.312 -2.711 1 97.19 573 ILE B CA 1
ATOM 9438 C C . ILE B 1 573 ? -32.156 -22.328 -2.686 1 97.19 573 ILE B C 1
ATOM 9440 O O . ILE B 1 573 ? -31.078 -22.016 -2.209 1 97.19 573 ILE B O 1
ATOM 9444 N N . ALA B 1 574 ? -32.469 -23.484 -3.23 1 97.62 574 ALA B N 1
ATOM 9445 C CA . ALA B 1 574 ? -31.438 -24.516 -3.275 1 97.62 574 ALA B CA 1
ATOM 9446 C C . ALA B 1 574 ? -30.219 -24.062 -4.094 1 97.62 574 ALA B C 1
ATOM 9448 O O . ALA B 1 574 ? -29.078 -24.328 -3.715 1 97.62 574 ALA B O 1
ATOM 9449 N N . THR B 1 575 ? -30.531 -23.469 -5.207 1 97.62 575 THR B N 1
ATOM 9450 C CA . THR B 1 575 ? -29.469 -22.969 -6.062 1 97.62 575 THR B CA 1
ATOM 9451 C C . THR B 1 575 ? -28.594 -21.953 -5.316 1 97.62 575 THR B C 1
ATOM 9453 O O . THR B 1 575 ? -27.375 -22.016 -5.359 1 97.62 575 THR B O 1
ATOM 9456 N N . VAL B 1 576 ? -29.203 -21.047 -4.656 1 96.56 576 VAL B N 1
ATOM 9457 C CA . VAL B 1 576 ? -28.484 -20.031 -3.891 1 96.56 576 VAL B CA 1
ATOM 9458 C C . VAL B 1 576 ? -27.641 -20.703 -2.814 1 96.56 576 VAL B C 1
ATOM 9460 O O . VAL B 1 576 ? -26.484 -20.328 -2.604 1 96.56 576 VAL B O 1
ATOM 9463 N N . LEU B 1 577 ? -28.172 -21.672 -2.172 1 97.06 577 LEU B N 1
ATOM 9464 C CA . LEU B 1 577 ? -27.469 -22.344 -1.096 1 97.06 577 LEU B CA 1
ATOM 9465 C C . LEU B 1 577 ? -26.219 -23.062 -1.628 1 97.06 577 LEU B C 1
ATOM 9467 O O . LEU B 1 577 ? -25.156 -23 -1.009 1 97.06 577 LEU B O 1
ATOM 9471 N N . VAL B 1 578 ? -26.359 -23.703 -2.777 1 97.75 578 VAL B N 1
ATOM 9472 C CA . VAL B 1 578 ? -25.234 -24.406 -3.373 1 97.75 578 VAL B CA 1
ATOM 9473 C C . VAL B 1 578 ? -24.156 -23.406 -3.789 1 97.75 578 VAL B C 1
ATOM 9475 O O . VAL B 1 578 ? -22.969 -23.625 -3.564 1 97.75 578 VAL B O 1
ATOM 9478 N N . LEU B 1 579 ? -24.594 -22.344 -4.34 1 96.81 579 LEU B N 1
ATOM 9479 C CA . LEU B 1 579 ? -23.641 -21.328 -4.785 1 96.81 579 LEU B CA 1
ATOM 9480 C C . LEU B 1 579 ? -22.938 -20.688 -3.592 1 96.81 579 LEU B C 1
ATOM 9482 O O . LEU B 1 579 ? -21.75 -20.375 -3.656 1 96.81 579 LEU B O 1
ATOM 9486 N N . VAL B 1 580 ? -23.641 -20.438 -2.549 1 95.75 580 VAL B N 1
ATOM 9487 C CA . VAL B 1 580 ? -23.031 -19.938 -1.318 1 95.75 580 VAL B CA 1
ATOM 9488 C C . VAL B 1 580 ? -22.031 -20.953 -0.778 1 95.75 580 VAL B C 1
ATOM 9490 O O . VAL B 1 580 ? -20.969 -20.578 -0.28 1 95.75 580 VAL B O 1
ATOM 9493 N N . GLY B 1 581 ? -22.438 -22.188 -0.845 1 96.69 581 GLY B N 1
ATOM 9494 C CA . GLY B 1 581 ? -21.516 -23.25 -0.476 1 96.69 581 GLY B CA 1
ATOM 9495 C C . GLY B 1 581 ? -20.219 -23.203 -1.265 1 96.69 581 GLY B C 1
ATOM 9496 O O . GLY B 1 581 ? -19.125 -23.297 -0.69 1 96.69 581 GLY B O 1
ATOM 9497 N N . TRP B 1 582 ? -20.328 -23.078 -2.572 1 96.25 582 TRP B N 1
ATOM 9498 C CA . TRP B 1 582 ? -19.141 -22.969 -3.42 1 96.25 582 TRP B CA 1
ATOM 9499 C C . TRP B 1 582 ? -18.312 -21.75 -3.055 1 96.25 582 TRP B C 1
ATOM 9501 O O . TRP B 1 582 ? -17.094 -21.828 -2.928 1 96.25 582 TRP B O 1
ATOM 9511 N N . LEU B 1 583 ? -18.984 -20.641 -2.92 1 92.94 583 LEU B N 1
ATOM 9512 C CA . LEU B 1 583 ? -18.297 -19.406 -2.557 1 92.94 583 LEU B CA 1
ATOM 9513 C C . LEU B 1 583 ? -17.531 -19.578 -1.249 1 92.94 583 LEU B C 1
ATOM 9515 O O . LEU B 1 583 ? -16.375 -19.156 -1.14 1 92.94 583 LEU B O 1
ATOM 9519 N N . THR B 1 584 ? -18.109 -20.172 -0.285 1 93.69 584 THR B N 1
ATOM 9520 C CA . THR B 1 584 ? -17.5 -20.391 1.02 1 93.69 584 THR B CA 1
ATOM 9521 C C . THR B 1 584 ? -16.297 -21.312 0.897 1 93.69 584 THR B C 1
ATOM 9523 O O . THR B 1 584 ? -15.234 -21.031 1.456 1 93.69 584 THR B O 1
ATOM 9526 N N . THR B 1 585 ? -16.5 -22.344 0.168 1 93 585 THR B N 1
ATOM 9527 C CA . THR B 1 585 ? -15.445 -23.328 0.006 1 93 585 THR B CA 1
ATOM 9528 C C . THR B 1 585 ? -14.25 -22.734 -0.721 1 93 585 THR B C 1
ATOM 9530 O O . THR B 1 585 ? -13.102 -22.891 -0.287 1 93 585 THR B O 1
ATOM 9533 N N . VAL B 1 586 ? -14.477 -22.031 -1.744 1 89.94 586 VAL B N 1
ATOM 9534 C CA . VAL B 1 586 ? -13.414 -21.422 -2.525 1 89.94 586 VAL B CA 1
ATOM 9535 C C . VAL B 1 586 ? -12.703 -20.359 -1.687 1 89.94 586 VAL B C 1
ATOM 9537 O O . VAL B 1 586 ? -11.484 -20.219 -1.751 1 89.94 586 VAL B O 1
ATOM 9540 N N . THR B 1 587 ? -13.492 -19.609 -0.914 1 89.31 587 THR B N 1
ATOM 9541 C CA . THR B 1 587 ? -12.914 -18.594 -0.049 1 89.31 587 THR B CA 1
ATOM 9542 C C . THR B 1 587 ? -11.977 -19.219 0.981 1 89.31 587 THR B C 1
ATOM 9544 O O . THR B 1 587 ? -10.867 -18.734 1.199 1 89.31 587 THR B O 1
ATOM 9547 N N . VAL B 1 588 ? -12.359 -20.312 1.549 1 89.5 588 VAL B N 1
ATOM 9548 C CA . VAL B 1 588 ? -11.547 -21 2.543 1 89.5 588 VAL B CA 1
ATOM 9549 C C . VAL B 1 588 ? -10.281 -21.547 1.887 1 89.5 588 VAL B C 1
ATOM 9551 O O . VAL B 1 588 ? -9.18 -21.375 2.424 1 89.5 588 VAL B O 1
ATOM 9554 N N . MET B 1 589 ? -10.422 -22.078 0.787 1 90.56 589 MET B N 1
ATOM 9555 C CA . MET B 1 589 ? -9.305 -22.703 0.08 1 90.56 589 MET B CA 1
ATOM 9556 C C . MET B 1 589 ? -8.32 -21.656 -0.425 1 90.56 589 MET B C 1
ATOM 9558 O O . MET B 1 589 ? -7.121 -21.906 -0.504 1 90.56 589 MET B O 1
ATOM 9562 N N . SER B 1 590 ? -8.812 -20.516 -0.709 1 86.44 590 SER B N 1
ATOM 9563 C CA . SER B 1 590 ? -7.961 -19.453 -1.227 1 86.44 590 SER B CA 1
ATOM 9564 C C . SER B 1 590 ? -7.23 -18.734 -0.098 1 86.44 590 SER B C 1
ATOM 9566 O O . SER B 1 590 ? -6.211 -18.078 -0.33 1 86.44 590 SER B O 1
ATOM 9568 N N . ALA B 1 591 ? -7.723 -18.812 1.091 1 81 591 ALA B N 1
ATOM 9569 C CA . ALA B 1 591 ? -7.188 -18.062 2.223 1 81 591 ALA B CA 1
ATOM 9570 C C . ALA B 1 591 ? -5.957 -18.75 2.805 1 81 591 ALA B C 1
ATOM 9572 O O . ALA B 1 591 ? -5.109 -18.109 3.422 1 81 591 ALA B O 1
ATOM 9573 N N . ASP B 1 592 ? -5.852 -20.062 2.607 1 83.44 592 ASP B N 1
ATOM 9574 C CA . ASP B 1 592 ? -4.812 -20.844 3.266 1 83.44 592 ASP B CA 1
ATOM 9575 C C . ASP B 1 592 ? -4.441 -22.078 2.436 1 83.44 592 ASP B C 1
ATOM 9577 O O . ASP B 1 592 ? -5.273 -22.969 2.229 1 83.44 592 ASP B O 1
ATOM 9581 N N . THR B 1 593 ? -3.156 -22.125 2.086 1 84.5 593 THR B N 1
ATOM 9582 C CA . THR B 1 593 ? -2.717 -23.281 1.305 1 84.5 593 THR B CA 1
ATOM 9583 C C . THR B 1 593 ? -2.914 -24.562 2.088 1 84.5 593 THR B C 1
ATOM 9585 O O . THR B 1 593 ? -3.064 -25.641 1.498 1 84.5 593 THR B O 1
ATOM 9588 N N . ASN B 1 594 ? -2.932 -24.453 3.355 1 87.06 594 ASN B N 1
ATOM 9589 C CA . ASN B 1 594 ? -3.166 -25.625 4.195 1 87.06 594 ASN B CA 1
ATOM 9590 C C . ASN B 1 594 ? -4.543 -26.234 3.939 1 87.06 594 ASN B C 1
ATOM 9592 O O . ASN B 1 594 ? -4.773 -27.406 4.223 1 87.06 594 ASN B O 1
ATOM 9596 N N . SER B 1 595 ? -5.41 -25.469 3.381 1 90.31 595 SER B N 1
ATOM 9597 C CA . SER B 1 595 ? -6.77 -25.938 3.121 1 90.31 595 SER B CA 1
ATOM 9598 C C . SER B 1 595 ? -6.863 -26.641 1.77 1 90.31 595 SER B C 1
ATOM 9600 O O . SER B 1 595 ? -7.906 -27.203 1.425 1 90.31 595 SER B O 1
ATOM 9602 N N . LEU B 1 596 ? -5.777 -26.688 1.031 1 93.06 596 LEU B N 1
ATOM 9603 C CA . LEU B 1 596 ? -5.75 -27.391 -0.245 1 93.06 596 LEU B CA 1
ATOM 9604 C C . LEU B 1 596 ? -5.34 -28.844 -0.05 1 93.06 596 LEU B C 1
ATOM 9606 O O . LEU B 1 596 ? -4.277 -29.266 -0.51 1 93.06 596 LEU B O 1
ATOM 9610 N N . GLY B 1 597 ? -6.176 -29.594 0.585 1 94.06 597 GLY B N 1
ATOM 9611 C CA . GLY B 1 597 ? -5.895 -31 0.885 1 94.06 597 GLY B CA 1
ATOM 9612 C C . GLY B 1 597 ? -7.148 -31.844 1.03 1 94.06 597 GLY B C 1
ATOM 9613 O O . GLY B 1 597 ? -8.25 -31.375 0.728 1 94.06 597 GLY B O 1
ATOM 9614 N N . SER B 1 598 ? -6.984 -33 1.446 1 94.62 598 SER B N 1
ATOM 9615 C CA . SER B 1 598 ? -8.039 -34 1.465 1 94.62 598 SER B CA 1
ATOM 9616 C C . SER B 1 598 ? -9.094 -33.656 2.516 1 94.62 598 SER B C 1
ATOM 9618 O O . SER B 1 598 ? -10.203 -34.219 2.486 1 94.62 598 SER B O 1
ATOM 9620 N N . ALA B 1 599 ? -8.75 -32.781 3.398 1 94.38 599 ALA B N 1
ATOM 9621 C CA . ALA B 1 599 ? -9.727 -32.375 4.406 1 94.38 599 ALA B CA 1
ATOM 9622 C C . ALA B 1 599 ? -10.945 -31.719 3.764 1 94.38 599 ALA B C 1
ATOM 9624 O O . ALA B 1 599 ? -12.039 -31.734 4.332 1 94.38 599 ALA B O 1
ATOM 9625 N N . MET B 1 600 ? -10.773 -31.219 2.568 1 95.62 600 MET B N 1
ATOM 9626 C CA . MET B 1 600 ? -11.859 -30.531 1.879 1 95.62 600 MET B CA 1
ATOM 9627 C C . MET B 1 600 ? -12.625 -31.484 0.964 1 95.62 600 MET B C 1
ATOM 9629 O O . MET B 1 600 ? -13.664 -31.125 0.413 1 95.62 600 MET B O 1
ATOM 9633 N N . ASP B 1 601 ? -12.227 -32.688 0.829 1 96.69 601 ASP B N 1
ATOM 9634 C CA . ASP B 1 601 ? -12.805 -33.625 -0.134 1 96.69 601 ASP B CA 1
ATOM 9635 C C . ASP B 1 601 ? -14.297 -33.844 0.118 1 96.69 601 ASP B C 1
ATOM 9637 O O . ASP B 1 601 ? -15.102 -33.781 -0.813 1 96.69 601 ASP B O 1
ATOM 9641 N N . PRO B 1 602 ? -14.703 -34.062 1.404 1 97.06 602 PRO B N 1
ATOM 9642 C CA . PRO B 1 602 ? -16.141 -34.25 1.623 1 97.06 602 PRO B CA 1
ATOM 9643 C C . PRO B 1 602 ? -16.984 -33.062 1.17 1 97.06 602 PRO B C 1
ATOM 9645 O O . PRO B 1 602 ? -18.016 -33.25 0.539 1 97.06 602 PRO B O 1
ATOM 9648 N N . ALA B 1 603 ? -16.484 -31.891 1.532 1 96.75 603 ALA B N 1
ATOM 9649 C CA . ALA B 1 603 ? -17.219 -30.703 1.119 1 96.75 603 ALA B CA 1
ATOM 9650 C C . ALA B 1 603 ? -17.281 -30.594 -0.402 1 96.75 603 ALA B C 1
ATOM 9652 O O . ALA B 1 603 ? -18.312 -30.234 -0.963 1 96.75 603 ALA B O 1
ATOM 9653 N N . LEU B 1 604 ? -16.203 -30.953 -1.09 1 97.62 604 LEU B N 1
ATOM 9654 C CA . LEU B 1 604 ? -16.156 -30.859 -2.545 1 97.62 604 LEU B CA 1
ATOM 9655 C C . LEU B 1 604 ? -17.094 -31.875 -3.184 1 97.62 604 LEU B C 1
ATOM 9657 O O . LEU B 1 604 ? -17.812 -31.562 -4.129 1 97.62 604 LEU B O 1
ATOM 9661 N N . TRP B 1 605 ? -17.094 -33.031 -2.645 1 97.94 605 TRP B N 1
ATOM 9662 C CA . TRP B 1 605 ? -18.016 -34.062 -3.143 1 97.94 605 TRP B CA 1
ATOM 9663 C C . TRP B 1 605 ? -19.453 -33.625 -2.963 1 97.94 605 TRP B C 1
ATOM 9665 O O . TRP B 1 605 ? -20.266 -33.719 -3.889 1 97.94 605 TRP B O 1
ATOM 9675 N N . MET B 1 606 ? -19.75 -33.125 -1.818 1 98.19 606 MET B N 1
ATOM 9676 C CA . MET B 1 606 ? -21.109 -32.688 -1.518 1 98.19 606 MET B CA 1
ATOM 9677 C C . MET B 1 606 ? -21.562 -31.594 -2.482 1 98.19 606 MET B C 1
ATOM 9679 O O . MET B 1 606 ? -22.672 -31.656 -3.023 1 98.19 606 MET B O 1
ATOM 9683 N N . LEU B 1 607 ? -20.766 -30.641 -2.691 1 98.25 607 LEU B N 1
ATOM 9684 C CA . LEU B 1 607 ? -21.125 -29.5 -3.531 1 98.25 607 LEU B CA 1
ATOM 9685 C C . LEU B 1 607 ? -21.266 -29.922 -4.988 1 98.25 607 LEU B C 1
ATOM 9687 O O . LEU B 1 607 ? -22.141 -29.438 -5.703 1 98.25 607 LEU B O 1
ATOM 9691 N N . GLN B 1 608 ? -20.391 -30.812 -5.469 1 98.25 608 GLN B N 1
ATOM 9692 C CA . GLN B 1 608 ? -20.453 -31.281 -6.852 1 98.25 608 GLN B CA 1
ATOM 9693 C C . GLN B 1 608 ? -21.703 -32.125 -7.086 1 98.25 608 GLN B C 1
ATOM 9695 O O . GLN B 1 608 ? -22.391 -31.969 -8.094 1 98.25 608 GLN B O 1
ATOM 9700 N N . ILE B 1 609 ? -22.047 -32.938 -6.109 1 98.25 609 ILE B N 1
ATOM 9701 C CA . ILE B 1 609 ? -23.25 -33.781 -6.215 1 98.25 609 ILE B CA 1
ATOM 9702 C C . ILE B 1 609 ? -24.5 -32.906 -6.109 1 98.25 609 ILE B C 1
ATOM 9704 O O . ILE B 1 609 ? -25.391 -33 -6.949 1 98.25 609 ILE B O 1
ATOM 9708 N N . ALA B 1 610 ? -24.469 -32.062 -5.078 1 98.19 610 ALA B N 1
ATOM 9709 C CA . ALA B 1 610 ? -25.594 -31.156 -4.93 1 98.19 610 ALA B CA 1
ATOM 9710 C C . ALA B 1 610 ? -25.75 -30.281 -6.164 1 98.19 610 ALA B C 1
ATOM 9712 O O . ALA B 1 610 ? -26.875 -30.016 -6.617 1 98.19 610 ALA B O 1
ATOM 9713 N N . GLY B 1 611 ? -24.656 -29.812 -6.668 1 97.75 611 GLY B N 1
ATOM 9714 C CA . GLY B 1 611 ? -24.672 -29 -7.871 1 97.75 611 GLY B CA 1
ATOM 9715 C C . GLY B 1 611 ? -25.266 -29.719 -9.07 1 97.75 611 GLY B C 1
ATOM 9716 O O . GLY B 1 611 ? -26.094 -29.156 -9.789 1 97.75 611 GLY B O 1
ATOM 9717 N N . ALA B 1 612 ? -24.859 -30.859 -9.242 1 96.94 612 ALA B N 1
ATOM 9718 C CA . ALA B 1 612 ? -25.375 -31.656 -10.367 1 96.94 612 ALA B CA 1
ATOM 9719 C C . ALA B 1 612 ? -26.891 -31.797 -10.281 1 96.94 612 ALA B C 1
ATOM 9721 O O . ALA B 1 612 ? -27.594 -31.672 -11.297 1 96.94 612 ALA B O 1
ATOM 9722 N N . VAL B 1 613 ? -27.422 -31.953 -9.078 1 97.81 613 VAL B N 1
ATOM 9723 C CA . VAL B 1 613 ? -28.844 -32.125 -8.875 1 97.81 613 VAL B CA 1
ATOM 9724 C C . VAL B 1 613 ? -29.562 -30.797 -9.023 1 97.81 613 VAL B C 1
ATOM 9726 O O . VAL B 1 613 ? -30.547 -30.688 -9.766 1 97.81 613 VAL B O 1
ATOM 9729 N N . VAL B 1 614 ? -29 -29.844 -8.43 1 98.12 614 VAL B N 1
ATOM 9730 C CA . VAL B 1 614 ? -29.703 -28.562 -8.305 1 98.12 614 VAL B CA 1
ATOM 9731 C C . VAL B 1 614 ? -29.578 -27.781 -9.609 1 98.12 614 VAL B C 1
ATOM 9733 O O . VAL B 1 614 ? -30.547 -27.156 -10.047 1 98.12 614 VAL B O 1
ATOM 9736 N N . PHE B 1 615 ? -28.438 -27.812 -10.25 1 98.12 615 PHE B N 1
ATOM 9737 C CA . PHE B 1 615 ? -28.266 -27.031 -11.461 1 98.12 615 PHE B CA 1
ATOM 9738 C C . PHE B 1 615 ? -28.984 -27.672 -12.641 1 98.12 615 PHE B C 1
ATOM 9740 O O . PHE B 1 615 ? -29.688 -26.984 -13.391 1 98.12 615 PHE B O 1
ATOM 9747 N N . VAL B 1 616 ? -28.891 -28.938 -12.773 1 97.75 616 VAL B N 1
ATOM 9748 C CA . VAL B 1 616 ? -29.578 -29.656 -13.844 1 97.75 616 VAL B CA 1
ATOM 9749 C C . VAL B 1 616 ? -31.078 -29.703 -13.555 1 97.75 616 VAL B C 1
ATOM 9751 O O . VAL B 1 616 ? -31.891 -29.359 -14.414 1 97.75 616 VAL B O 1
ATOM 9754 N N . GLY B 1 617 ? -31.391 -30.125 -12.312 1 97.81 617 GLY B N 1
ATOM 9755 C CA . GLY B 1 617 ? -32.781 -30.141 -11.906 1 97.81 617 GLY B CA 1
ATOM 9756 C C . GLY B 1 617 ? -33.438 -28.781 -11.922 1 97.81 617 GLY B C 1
ATOM 9757 O O . GLY B 1 617 ? -34.625 -28.641 -12.195 1 97.81 617 GLY B O 1
ATOM 9758 N N . GLY B 1 618 ? -32.625 -27.828 -11.562 1 97.31 618 GLY B N 1
ATOM 9759 C CA . GLY B 1 618 ? -33.125 -26.469 -11.578 1 97.31 618 GLY B CA 1
ATOM 9760 C C . GLY B 1 618 ? -33.594 -26.016 -12.945 1 97.31 618 GLY B C 1
ATOM 9761 O O . GLY B 1 618 ? -34.656 -25.391 -13.055 1 97.31 618 GLY B O 1
ATOM 9762 N N . VAL B 1 619 ? -32.875 -26.297 -13.992 1 98.12 619 VAL B N 1
ATOM 9763 C CA . VAL B 1 619 ? -33.281 -25.938 -15.352 1 98.12 619 VAL B CA 1
ATOM 9764 C C . VAL B 1 619 ? -34.594 -26.625 -15.688 1 98.12 619 VAL B C 1
ATOM 9766 O O . VAL B 1 619 ? -35.5 -26 -16.25 1 98.12 619 VAL B O 1
ATOM 9769 N N . ALA B 1 620 ? -34.781 -27.859 -15.273 1 98.12 620 ALA B N 1
ATOM 9770 C CA . ALA B 1 620 ? -36.031 -28.609 -15.547 1 98.12 620 ALA B CA 1
ATOM 9771 C C . ALA B 1 620 ? -37.219 -27.984 -14.82 1 98.12 620 ALA B C 1
ATOM 9773 O O . ALA B 1 620 ? -38.281 -27.797 -15.406 1 98.12 620 ALA B O 1
ATOM 9774 N N . ILE B 1 621 ? -37 -27.688 -13.594 1 98.06 621 ILE B N 1
ATOM 9775 C CA . ILE B 1 621 ? -38.094 -27.141 -12.766 1 98.06 621 ILE B CA 1
ATOM 9776 C C . ILE B 1 621 ? -38.469 -25.75 -13.25 1 98.06 621 ILE B C 1
ATOM 9778 O O . ILE B 1 621 ? -39.625 -25.391 -13.289 1 98.06 621 ILE B O 1
ATOM 9782 N N . MET B 1 622 ? -37.469 -24.969 -13.609 1 98.19 622 MET B N 1
ATOM 9783 C CA . MET B 1 622 ? -37.75 -23.625 -14.102 1 98.19 622 MET B CA 1
ATOM 9784 C C . MET B 1 622 ? -38.469 -23.672 -15.445 1 98.19 622 MET B C 1
ATOM 9786 O O . MET B 1 622 ? -39.281 -22.812 -15.75 1 98.19 622 MET B O 1
ATOM 9790 N N . ALA B 1 623 ? -38.094 -24.625 -16.281 1 97.94 623 ALA B N 1
ATOM 9791 C CA . ALA B 1 623 ? -38.812 -24.812 -17.531 1 97.94 623 ALA B CA 1
ATOM 9792 C C . ALA B 1 623 ? -40.25 -25.203 -17.281 1 97.94 623 ALA B C 1
ATOM 9794 O O . ALA B 1 623 ? -41.156 -24.703 -17.969 1 97.94 623 ALA B O 1
ATOM 9795 N N . TRP B 1 624 ? -40.5 -26.078 -16.312 1 97.69 624 TRP B N 1
ATOM 9796 C CA . TRP B 1 624 ? -41.844 -26.469 -15.922 1 97.69 624 TRP B CA 1
ATOM 9797 C C . TRP B 1 624 ? -42.625 -25.25 -15.422 1 97.69 624 TRP B C 1
ATOM 9799 O O . TRP B 1 624 ? -43.781 -25.062 -15.789 1 97.69 624 TRP B O 1
ATOM 9809 N N . AS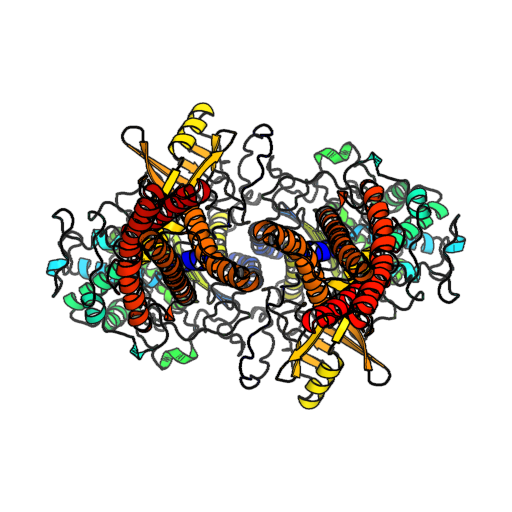N B 1 625 ? -42 -24.484 -14.641 1 96.5 625 ASN B N 1
ATOM 9810 C CA . ASN B 1 625 ? -42.625 -23.281 -14.141 1 96.5 625 ASN B CA 1
ATOM 9811 C C . ASN B 1 625 ? -43 -22.328 -15.273 1 96.5 625 ASN B C 1
ATOM 9813 O O . ASN B 1 625 ? -44.094 -21.719 -15.25 1 96.5 625 ASN B O 1
ATOM 9817 N N . LEU B 1 626 ? -42.094 -22.156 -16.234 1 96.5 626 LEU B N 1
ATOM 9818 C CA . LEU B 1 626 ? -42.406 -21.297 -17.375 1 96.5 626 LEU B CA 1
ATOM 9819 C C . LEU B 1 626 ? -43.562 -21.859 -18.188 1 96.5 626 LEU B C 1
ATOM 9821 O O . LEU B 1 626 ? -44.469 -21.094 -18.578 1 96.5 626 LEU B O 1
ATOM 9825 N N . TRP B 1 627 ? -43.562 -23.109 -18.344 1 96.31 627 TRP B N 1
ATOM 9826 C CA . TRP B 1 627 ? -44.656 -23.75 -19.062 1 96.31 627 TRP B CA 1
ATOM 9827 C C . TRP B 1 627 ? -46 -23.531 -18.344 1 96.31 627 TRP B C 1
ATOM 9829 O O . TRP B 1 627 ? -47 -23.172 -18.969 1 96.31 627 TRP B O 1
ATOM 9839 N N . ALA B 1 628 ? -46 -23.734 -17.078 1 94.5 628 ALA B N 1
ATOM 9840 C CA . ALA B 1 628 ? -47.219 -23.562 -16.266 1 94.5 628 ALA B CA 1
ATOM 9841 C C . ALA B 1 628 ? -47.688 -22.109 -16.297 1 94.5 628 ALA B C 1
ATOM 9843 O O . ALA B 1 628 ? -48.875 -21.844 -16.312 1 94.5 628 ALA B O 1
ATOM 9844 N N . ALA B 1 629 ? -46.781 -21.219 -16.281 1 91.75 629 ALA B N 1
ATOM 9845 C CA . ALA B 1 629 ? -47.125 -19.797 -16.281 1 91.75 629 ALA B CA 1
ATOM 9846 C C . ALA B 1 629 ? -47.688 -19.375 -17.625 1 91.75 629 ALA B C 1
ATOM 9848 O O . ALA B 1 629 ? -48.5 -18.422 -17.703 1 91.75 629 ALA B O 1
ATOM 9849 N N . TRP B 1 630 ? -47.312 -20 -18.641 1 89.75 630 TRP B N 1
ATOM 9850 C CA . TRP B 1 630 ? -47.75 -19.641 -19.984 1 89.75 630 TRP B CA 1
ATOM 9851 C C . TRP B 1 630 ? -49.094 -20.297 -20.281 1 89.75 630 TRP B C 1
ATOM 9853 O O . TRP B 1 630 ? -49.906 -19.766 -21.062 1 89.75 630 TRP B O 1
ATOM 9863 N N . THR B 1 631 ? -49.438 -21.406 -19.672 1 90.38 631 THR B N 1
ATOM 9864 C CA . THR B 1 631 ? -50.625 -22.156 -20 1 90.38 631 THR B CA 1
ATOM 9865 C C . THR B 1 631 ? -51.781 -21.781 -19.047 1 90.38 631 THR B C 1
ATOM 9867 O O . THR B 1 631 ? -52.938 -22 -19.375 1 90.38 631 THR B O 1
ATOM 9870 N N . ALA B 1 632 ? -51.438 -21.375 -17.922 1 83.5 632 ALA B N 1
ATOM 9871 C CA . ALA B 1 632 ? -52.438 -20.922 -16.969 1 83.5 632 ALA B CA 1
ATOM 9872 C C . ALA B 1 632 ? -52.531 -19.391 -16.938 1 83.5 632 ALA B C 1
ATOM 9874 O O . ALA B 1 632 ? -51.594 -18.703 -17.391 1 83.5 632 ALA B O 1
ATOM 9875 N N . PRO B 1 633 ? -53.656 -18.891 -16.484 1 77.62 633 PRO B N 1
ATOM 9876 C CA . PRO B 1 633 ? -53.75 -17.438 -16.391 1 77.62 633 PRO B CA 1
ATOM 9877 C C . PRO B 1 633 ? -52.719 -16.844 -15.43 1 77.62 633 PRO B C 1
ATOM 9879 O O . PRO B 1 633 ? -52.656 -17.234 -14.258 1 77.62 633 PRO B O 1
ATOM 9882 N N . ALA B 1 634 ? -51.719 -16.297 -15.992 1 75.31 634 ALA B N 1
ATOM 9883 C CA . ALA B 1 634 ? -50.719 -15.578 -15.227 1 75.31 634 ALA B CA 1
ATOM 9884 C C . ALA B 1 634 ? -50.531 -14.156 -15.773 1 75.31 634 ALA B C 1
ATOM 9886 O O . ALA B 1 634 ? -50.75 -13.914 -16.953 1 75.31 634 ALA B O 1
ATOM 9887 N N . GLY B 1 635 ? -50.375 -13.164 -14.898 1 83.75 635 GLY B N 1
ATOM 9888 C CA . GLY B 1 635 ? -50.031 -11.82 -15.352 1 83.75 635 GLY B CA 1
ATOM 9889 C C . GLY B 1 635 ? -48.688 -11.719 -16.031 1 83.75 635 GLY B C 1
ATOM 9890 O O . GLY B 1 635 ? -47.875 -12.641 -15.938 1 83.75 635 GLY B O 1
ATOM 9891 N N . TRP B 1 636 ? -48.5 -10.727 -16.781 1 88.94 636 TRP B N 1
ATOM 9892 C CA . TRP B 1 636 ? -47.281 -10.516 -17.562 1 88.94 636 TRP B CA 1
ATOM 9893 C C . TRP B 1 636 ? -46.062 -10.477 -16.672 1 88.94 636 TRP B C 1
ATOM 9895 O O . TRP B 1 636 ? -45.031 -11.047 -17 1 88.94 636 TRP B O 1
ATOM 9905 N N . PRO B 1 637 ? -46.094 -9.836 -15.477 1 88.56 637 PRO B N 1
ATOM 9906 C CA . PRO B 1 637 ? -44.906 -9.852 -14.609 1 88.56 637 PRO B CA 1
ATOM 9907 C C . PRO B 1 637 ? -44.5 -11.258 -14.18 1 88.56 637 PRO B C 1
ATOM 9909 O O . PRO B 1 637 ? -43.312 -11.57 -14.086 1 88.56 637 PRO B O 1
ATOM 9912 N N . GLY B 1 638 ? -45.531 -12.102 -13.977 1 88.06 638 GLY B N 1
ATOM 9913 C CA . GLY B 1 638 ? -45.25 -13.484 -13.625 1 88.06 638 GLY B CA 1
ATOM 9914 C C . GLY B 1 638 ? -44.562 -14.258 -14.75 1 88.06 638 GLY B C 1
ATOM 9915 O O . GLY B 1 638 ? -43.656 -15.055 -14.508 1 88.06 638 GLY B O 1
ATOM 9916 N N . ARG B 1 639 ? -45.031 -14.023 -15.953 1 93.5 639 ARG B N 1
ATOM 9917 C CA . ARG B 1 639 ? -44.438 -14.688 -17.125 1 93.5 639 ARG B CA 1
ATOM 9918 C C . ARG B 1 639 ? -43 -14.242 -17.359 1 93.5 639 ARG B C 1
ATOM 9920 O O . ARG B 1 639 ? -42.125 -15.062 -17.625 1 93.5 639 ARG B O 1
ATOM 9927 N N . ILE B 1 640 ? -42.781 -12.969 -17.219 1 95.81 640 ILE B N 1
ATOM 9928 C CA . ILE B 1 640 ? -41.438 -12.414 -17.422 1 95.81 640 ILE B CA 1
ATOM 9929 C C . ILE B 1 640 ? -40.469 -12.969 -16.359 1 95.81 640 ILE B C 1
ATOM 9931 O O . ILE B 1 640 ? -39.344 -13.352 -16.672 1 95.81 640 ILE B O 1
ATOM 9935 N N . TRP B 1 641 ? -40.969 -13.055 -15.148 1 94.94 641 TRP B N 1
ATOM 9936 C CA . TRP B 1 641 ? -40.125 -13.57 -14.07 1 94.94 641 TRP B CA 1
ATOM 9937 C C . TRP B 1 641 ? -39.812 -15.039 -14.289 1 94.94 641 TRP B C 1
ATOM 9939 O O . TRP B 1 641 ? -38.719 -15.492 -13.961 1 94.94 641 TRP B O 1
ATOM 9949 N N . ALA B 1 642 ? -40.781 -15.805 -14.836 1 95.88 642 ALA B N 1
ATOM 9950 C CA . ALA B 1 642 ? -40.531 -17.203 -15.141 1 95.88 642 ALA B CA 1
ATOM 9951 C C . ALA B 1 642 ? -39.469 -17.344 -16.203 1 95.88 642 ALA B C 1
ATOM 9953 O O . ALA B 1 642 ? -38.625 -18.266 -16.156 1 95.88 642 ALA B O 1
ATOM 9954 N N . ILE B 1 643 ? -39.438 -16.406 -17.125 1 97.5 643 ILE B N 1
ATOM 9955 C CA . ILE B 1 643 ? -38.406 -16.406 -18.156 1 97.5 643 ILE B CA 1
ATOM 9956 C C . ILE B 1 643 ? -37.031 -16.109 -17.516 1 97.5 643 ILE B C 1
ATOM 9958 O O . ILE B 1 643 ? -36.062 -16.797 -17.797 1 97.5 643 ILE B O 1
ATOM 9962 N N . LEU B 1 644 ? -37 -15.117 -16.641 1 98 644 LEU B N 1
ATOM 9963 C CA . LEU B 1 644 ? -35.75 -14.727 -15.992 1 98 644 LEU B CA 1
ATOM 9964 C C . LEU B 1 644 ? -35.188 -15.867 -15.141 1 98 644 LEU B C 1
ATOM 9966 O O . LEU B 1 644 ? -33.969 -16.078 -15.086 1 98 644 LEU B O 1
ATOM 9970 N N . LEU B 1 645 ? -36.062 -16.594 -14.547 1 98.12 645 LEU B N 1
ATOM 9971 C CA . LEU B 1 645 ? -35.625 -17.719 -13.719 1 98.12 645 LEU B CA 1
ATOM 9972 C C . LEU B 1 645 ? -35 -18.797 -14.57 1 98.12 645 LEU B C 1
ATOM 9974 O O . LEU B 1 645 ? -33.938 -19.344 -14.211 1 98.12 645 LEU B O 1
ATOM 9978 N N . LEU B 1 646 ? -35.656 -19.094 -15.68 1 98.38 646 LEU B N 1
ATOM 9979 C CA . LEU B 1 646 ? -35.094 -20.125 -16.547 1 98.38 646 LEU B CA 1
ATOM 9980 C C . LEU B 1 646 ? -33.75 -19.688 -17.125 1 98.38 646 LEU B C 1
ATOM 9982 O O . LEU B 1 646 ? -32.781 -20.469 -17.141 1 98.38 646 LEU B O 1
ATOM 9986 N N . LEU B 1 647 ? -33.656 -18.453 -17.609 1 98.5 647 LEU B N 1
ATOM 9987 C CA . LEU B 1 647 ? -32.406 -17.938 -18.156 1 98.5 647 LEU B CA 1
ATOM 9988 C C . LEU B 1 647 ? -31.297 -17.953 -17.109 1 98.5 647 LEU B C 1
ATOM 9990 O O . LEU B 1 647 ? -30.156 -18.297 -17.422 1 98.5 647 LEU B O 1
ATOM 9994 N N . SER B 1 648 ? -31.641 -17.609 -15.922 1 98.56 648 SER B N 1
ATOM 9995 C CA . SER B 1 648 ? -30.672 -17.609 -14.82 1 98.56 648 SER B CA 1
ATOM 9996 C C . SER B 1 648 ? -30.172 -19.031 -14.539 1 98.56 648 SER B C 1
ATOM 9998 O O . SER B 1 648 ? -28.969 -19.234 -14.352 1 98.56 648 SER B O 1
ATOM 10000 N N . ALA B 1 649 ? -31.062 -19.938 -14.539 1 98.5 649 ALA B N 1
ATOM 10001 C CA . ALA B 1 649 ? -30.688 -21.328 -14.312 1 98.5 649 ALA B CA 1
ATOM 10002 C C . ALA B 1 649 ? -29.766 -21.844 -15.414 1 98.5 649 ALA B C 1
ATOM 10004 O O . ALA B 1 649 ? -28.828 -22.594 -15.156 1 98.5 649 ALA B O 1
ATOM 10005 N N . LEU B 1 650 ? -30.016 -21.422 -16.609 1 98.62 650 LEU B N 1
ATOM 10006 C CA . LEU B 1 650 ? -29.219 -21.844 -17.75 1 98.62 650 LEU B CA 1
ATOM 10007 C C . LEU B 1 650 ? -27.797 -21.281 -17.656 1 98.62 650 LEU B C 1
ATOM 10009 O O . LEU B 1 650 ? -26.828 -21.984 -17.938 1 98.62 650 LEU B O 1
ATOM 10013 N N . VAL B 1 651 ? -27.672 -20.031 -17.312 1 98.38 651 VAL B N 1
ATOM 10014 C CA . VAL B 1 651 ? -26.375 -19.391 -17.156 1 98.38 651 VAL B CA 1
ATOM 10015 C C . VAL B 1 651 ? -25.578 -20.109 -16.078 1 98.38 651 VAL B C 1
ATOM 10017 O O . VAL B 1 651 ? -24.391 -20.422 -16.266 1 98.38 651 VAL B O 1
ATOM 10020 N N . ILE B 1 652 ? -26.203 -20.375 -14.992 1 98.31 652 ILE B N 1
ATOM 10021 C CA . ILE B 1 652 ? -25.547 -21.016 -13.859 1 98.31 652 ILE B CA 1
ATOM 10022 C C . ILE B 1 652 ? -25.109 -22.422 -14.25 1 98.31 652 ILE B C 1
ATOM 10024 O O . ILE B 1 652 ? -23.984 -22.828 -13.945 1 98.31 652 ILE B O 1
ATOM 10028 N N . LEU B 1 653 ? -25.969 -23.156 -14.93 1 98.44 653 LEU B N 1
ATOM 10029 C CA . LEU B 1 653 ? -25.625 -24.5 -15.375 1 98.44 653 LEU B CA 1
ATOM 10030 C C . LEU B 1 653 ? -24.438 -24.469 -16.344 1 98.44 653 LEU B C 1
ATOM 10032 O O . LEU B 1 653 ? -23.547 -25.297 -16.266 1 98.44 653 LEU B O 1
ATOM 10036 N N . TRP B 1 654 ? -24.469 -23.547 -17.25 1 98.19 654 TRP B N 1
ATOM 10037 C CA . TRP B 1 654 ? -23.375 -23.438 -18.203 1 98.19 654 TRP B CA 1
ATOM 10038 C C . TRP B 1 654 ? -22.047 -23.172 -17.5 1 98.19 654 TRP B C 1
ATOM 10040 O O . TRP B 1 654 ? -21.047 -23.828 -17.797 1 98.19 654 TRP B O 1
ATOM 10050 N N . ILE B 1 655 ? -22.031 -22.25 -16.578 1 97.88 655 ILE B N 1
ATOM 10051 C CA . ILE B 1 655 ? -20.812 -21.922 -15.859 1 97.88 655 ILE B CA 1
ATOM 10052 C C . ILE B 1 655 ? -20.344 -23.141 -15.055 1 97.88 655 ILE B C 1
ATOM 10054 O O . ILE B 1 655 ? -19.156 -23.453 -15.039 1 97.88 655 ILE B O 1
ATOM 10058 N N . ALA B 1 656 ? -21.312 -23.797 -14.43 1 97.94 656 ALA B N 1
ATOM 10059 C CA . ALA B 1 656 ? -20.969 -24.969 -13.641 1 97.94 656 ALA B CA 1
ATOM 10060 C C . ALA B 1 656 ? -20.328 -26.047 -14.523 1 97.94 656 ALA B C 1
ATOM 10062 O O . ALA B 1 656 ? -19.359 -26.703 -14.117 1 97.94 656 ALA B O 1
ATOM 10063 N N . TYR B 1 657 ? -20.859 -26.188 -15.688 1 97.12 657 TYR B N 1
ATOM 10064 C CA . TYR B 1 657 ? -20.359 -27.188 -16.625 1 97.12 657 TYR B CA 1
ATOM 10065 C C . TYR B 1 657 ? -19.016 -26.766 -17.203 1 97.12 657 TYR B C 1
ATOM 10067 O O . TYR B 1 657 ? -18.047 -27.516 -17.172 1 97.12 657 TYR B O 1
ATOM 10075 N N . ALA B 1 658 ? -18.922 -25.594 -17.672 1 97.06 658 ALA B N 1
ATOM 10076 C CA . ALA B 1 658 ? -17.75 -25.109 -18.406 1 97.06 658 ALA B CA 1
ATOM 10077 C C . ALA B 1 658 ? -16.547 -24.922 -17.484 1 97.06 658 ALA B C 1
ATOM 10079 O O . ALA B 1 658 ? -15.406 -25.047 -17.922 1 97.06 658 ALA B O 1
ATOM 10080 N N . PHE B 1 659 ? -16.844 -24.734 -16.219 1 96.69 659 PHE B N 1
ATOM 10081 C CA . PHE B 1 659 ? -15.734 -24.406 -15.336 1 96.69 659 PHE B CA 1
ATOM 10082 C C . PHE B 1 659 ? -15.648 -25.375 -14.172 1 96.69 659 PHE B C 1
ATOM 10084 O O . PHE B 1 659 ? -15.125 -25.047 -13.109 1 96.69 659 PHE B O 1
ATOM 10091 N N . GLY B 1 660 ? -16.234 -26.484 -14.289 1 96.12 660 GLY B N 1
ATOM 10092 C CA . GLY B 1 660 ? -15.867 -27.688 -13.562 1 96.12 660 GLY B CA 1
ATOM 10093 C C . GLY B 1 660 ? -16.5 -27.766 -12.188 1 96.12 660 GLY B C 1
ATOM 10094 O O . GLY B 1 660 ? -16.016 -28.484 -11.312 1 96.12 660 GLY B O 1
ATOM 10095 N N . LEU B 1 661 ? -17.609 -27.062 -11.914 1 97.12 661 LEU B N 1
ATOM 10096 C CA . LEU B 1 661 ? -18.266 -27.156 -10.617 1 97.12 661 LEU B CA 1
ATOM 10097 C C . LEU B 1 661 ? -18.984 -28.5 -10.453 1 97.12 661 LEU B C 1
ATOM 10099 O O . LEU B 1 661 ? -19.359 -28.875 -9.344 1 97.12 661 LEU B O 1
ATOM 10103 N N . MET B 1 662 ? -19.125 -29.203 -11.555 1 97.38 662 MET B N 1
ATOM 10104 C CA . MET B 1 662 ? -19.734 -30.531 -11.547 1 97.38 662 MET B CA 1
ATOM 10105 C C . MET B 1 662 ? -18.781 -31.562 -12.125 1 97.38 662 MET B C 1
ATOM 10107 O O . MET B 1 662 ? -19.203 -32.5 -12.812 1 97.38 662 MET B O 1
ATOM 10111 N N . ALA B 1 663 ? -17.5 -31.422 -11.938 1 96.38 663 ALA B N 1
ATOM 10112 C CA . ALA B 1 663 ? -16.484 -32.281 -12.539 1 96.38 663 ALA B CA 1
ATOM 10113 C C . ALA B 1 663 ? -16.422 -33.625 -11.836 1 96.38 663 ALA B C 1
ATOM 10115 O O . ALA B 1 663 ? -15.867 -34.594 -12.383 1 96.38 663 ALA B O 1
ATOM 10116 N N . MET B 1 664 ? -16.922 -33.781 -10.695 1 96.94 664 MET B N 1
ATOM 10117 C CA . MET B 1 664 ? -16.953 -35.031 -9.898 1 96.94 664 MET B CA 1
ATOM 10118 C C . MET B 1 664 ? -15.539 -35.531 -9.664 1 96.94 664 MET B C 1
ATOM 10120 O O . MET B 1 664 ? -15.25 -36.719 -9.938 1 96.94 664 MET B O 1
ATOM 10124 N N . SER B 1 665 ? -14.711 -34.625 -9.219 1 95.88 665 SER B N 1
ATOM 10125 C CA . SER B 1 665 ? -13.328 -34.938 -8.875 1 95.88 665 SER B CA 1
ATOM 10126 C C . SER B 1 665 ? -12.852 -34.125 -7.684 1 95.88 665 SER B C 1
ATOM 10128 O O . SER B 1 665 ? -13.281 -32.969 -7.496 1 95.88 665 SER B O 1
ATOM 10130 N N . VAL B 1 666 ? -11.953 -34.719 -6.945 1 96.06 666 VAL B N 1
ATOM 10131 C CA . VAL B 1 666 ? -11.344 -34 -5.836 1 96.06 666 VAL B CA 1
ATOM 10132 C C . VAL B 1 666 ? -9.836 -33.875 -6.066 1 96.06 666 VAL B C 1
ATOM 10134 O O . VAL B 1 666 ? -9.086 -33.531 -5.152 1 96.06 666 VAL B O 1
ATOM 10137 N N . ASN B 1 667 ? -9.453 -34.25 -7.289 1 94.75 667 ASN B N 1
ATOM 10138 C CA . ASN B 1 667 ? -8.078 -34 -7.727 1 94.75 667 ASN B CA 1
ATOM 10139 C C . ASN B 1 667 ? -7.969 -32.688 -8.477 1 94.75 667 ASN B C 1
ATOM 10141 O O . ASN B 1 667 ? -8.789 -32.375 -9.344 1 94.75 667 ASN B O 1
ATOM 10145 N N . TYR B 1 668 ? -7.039 -31.906 -8.016 1 93.75 668 TYR B N 1
ATOM 10146 C CA . TYR B 1 668 ? -6.891 -30.578 -8.609 1 93.75 668 TYR B CA 1
ATOM 10147 C C . TYR B 1 668 ? -5.48 -30.047 -8.398 1 93.75 668 TYR B C 1
ATOM 10149 O O . TYR B 1 668 ? -4.77 -30.5 -7.492 1 93.75 668 TYR B O 1
#

Foldseek 3Di:
DVQLLLQQLVVLVVPRQFRPDDDPPDDPPDDDDDPDPPFFCDPPFDPPDFDAPALVVVVVVCVVQPQVLCVVQQFAWKWKWKQADQGTRDIDIDHALDVVVRHTADLVFAWDFQAQLLLVLLLLLLLLCVVVVLFDQPDALQVLDPDDDDADPPDGEGNQLLLLQQRQFAEFQFQFKAFDPVPADDLNCLLVVDPGDRHDHGPAFFAFYLSSSSVSLVSSCRSVVHRSFVSSCVQPCVLLVQPFKGLDPPPDPVSVVNYGFFDQGNVDDTDHDMDGRSPPSGRMIGGNVSVNSVLSCLLVQQDHPRGGNHHNVSSCQQPDFDDDFFPPFWADGRNWTWDADLNFIKTWDWRDDAGKTKIWIARNVRSMIMIMMTRHCGPPRSRVLSRQVVVNVVCCNNPHHPDDTQDAQDDQVLLLVLQQLVAFWWFKSHHGFQALRLVSRLVSIWGWHADPSSWIWTQSPADSVGHTFGWHHRDRQWTAGSHGRKIKGFDDDPRHTAWIDMRVCRSRMTIGHDDPLRGNVVLVVLLVLLLVLLVCLQVVVVVVVVVCVVVVHDDPADPQLVVLSVLLSVLSNLVNVLVVLVVVLSVVCSVDSNSSHPVCVVSLQVSLVSCVCSLVVNLVSLVSNLVRCVVTDDDPVSNVSSVSSNSSSVSSSSCCVRNHSNSNDSTD/DVQLLLQQVCVLVVDRQFRPDPDPDDDPPDDDPDPDPPFFDDPPFDPPDFDAPALVVVVVVCVVQPQVLCVVQQFAWKWKWKQADQGTRDIDIDHALDVVVRHTADLVFAWDFQAQLLLVLLLLLLLLCVVVVLFDQPDALQVLDPDDDDADPPDGEGNQLLLLQQRQFAEFQFQFKAFDPVPADDLVCLLVVDPGDRHDHGPAFFAFYLSSSSVSLVSSCRSVVHRSFVSSCPQPCVLLVQPFKGLDPPPDPVSVVNYGFFDQGNVDDTDHDMDGRSPPSGRMIGGNVSVNSVLSCLLVQQDHPRGGNHHNVSSCQQVDFDDDFFPPFWADGRNWTWDAALNFIKTWDWRDDAGKTKIWIARNVRSMIMIMMTRHCGPPRSRVLSRQVVVNVVCCNHPHHPDDTQDAQDDQVLLLVLQQLVAFWWFKSHHGFQALRLVSRLVSIWGWHADPSSWIWTQSPADSVGHTFTWHHRDRQWTDGSHGRKIKGFDDDPRHTAWIDMRVCRSRMTIGHDDPLRGNVVLVVLLVLLLVLLVCLQVVVVVVVVVCVVVVHDDPADPQLVVLSVVLSVLSVLVNVLVVLVVVLSVVVSVDSNSSHPVCVVSLQVSLVSCVCSLVVNLVSLVSNLVRCVVTDDDPVSNVSSVSSNSSSVSSSSCCVRNHSNSNDSTD

Nearest PDB structures (foldseek):
  7v21-assembly1_C  TM=8.147E-01  e=1.128E-17  Homo sapiens
  7v21-assembly1_B  TM=8.140E-01  e=1.073E-17  Homo sapiens
  6kjr-assembly1_A  TM=7.724E-01  e=1.324E-14  Jeotgalibacillus marinus
  6kjt-assembly1_D  TM=7.503E-01  e=7.319E-15  Jeotgalibacillus marinus
  6kjq-assembly1_A  TM=7.730E-01  e=2.067E-14  Jeotgalibacillus marinus

Organism: NCBI:txid2759526